Protein 4NKH (pdb70)

Organism: Salmonella typhimurium (strain 14028s / SGSC 2262) (NCBI:txid588858)

CATH classification: 3.80.10.10

Sequence (1416 aa):
EYDAVWSKWERDAPAGESPGRAAVVQEMRDCLNNGNPVLNVGASGLTTLPDRLPPHITTLVIPDNNLTSLPELPEGLRELEVSGNLQLTSLPSLPQGLQKLWAYNNWLASLPTLPPGLGDLAVSNNQLTSLPEMPPALRELRVSGNNLTSLPALPSGLQKLWAYNNRLTSLPEMSPGLQELDVSHNQLTRLPQSLTGLSSAARVYLDGNPLSVRTLQALRDIIGHSGIRIHFDMAGEYDAVWSKWERDAPAGESPGRAAVVQEMRDCLNNGNPVLNVGASGLTTLPDRLPPHITTLVIPDNNLTSLPELPEGLRELEVSGNLQLTSLPSLPQGLQKLWAYNNWLASLPTLPPGLGDLAVSNNQLTSLPEMPPALRELRVSGNNLTSLPALPSGLQKLWAYNNRLTSLPEMSPGLQELDVSHNQLTRLPQSLTGLSSAARVYLDGNPLSVRTLQALRDIIGHSGIRIHFDMAGPAEYDAVWSKWERDAPAGESPGRAAVVQEMRDCLNNGNPVLNVGASGLTTLPDRLPPHITTLVIPDNNLTSLPELPEGLRELEVSGNLQLTSLPSLPQGLQKLWAYNNWLASLPTLPPGLGDLAVSNNQLTSLPEMPPALRELRVSGNNLTSLPALPSGLQKLWAYNNRLTSLPEMSPGLQELDVSHNQLTRLPQSLTGLSSAARVYLDGNPLSVRTLQALRDIIGHSGIRIHFGAEYDAVWSKWERDAPAGESPGRAAVVQEMRDCLNNGNPVLNVGASGLTTLPDRLPPHITTLVIPDNNLTSLPELPEGLRELEVSGNLQLTSLPSLPQGLQKLWAYNNWLASLPTLPPGLGDLAVSNNQLTSLPEMPPALRELRVSGNNLTSLPALPSGLQKLWAYNNRLTSLPEMSPGLQELDVSHNQLTRLPQSLTGLSSAARVYLDGNPLSVRTLQALRDIIGHSGIRIHFDMGAEYDAVWSKWERDAPAGESPGRAAVVQEMRDCLNNGNPVLNVGASGLTTLPDRLPPHITTLVIPDNNLTSLPELPEGLRELEVSGNLQLTSLPSLPQGLQKLWAYNNWLASLPTLPPGLGDLAVSNNQLTSLPEMPPALRELRVSGNNLTSLPALPSGLQKLWAYNNRLTSLPEMSPGLQELDVSHNQLTRLPQSLTGLSSAARVYLDGNPLSVRTLQALRDIIGHSGIRIHFDMAGPEYDAVWSKWERDAPAGESPGRAAVVQEMRDCLNNGNPVLNVGASGLTTLPDRLPPHITTLVIPDNNLTSLPELPEGLRELEVSGNLQLTSLPSLPQGLQKLWAYNNWLASLPTLPPGLGDLAVSNNQLTSLPEMPPALRELRVSGNNLTSLPALPSGLQKLWAYNNRLTSLPEMSPGLQELDVSHNQLTRLPQSLTGLSSAARVYLDGNPLSVRTLQALRDIIGHSGIRIHFDMA

Foldseek 3Di:
DVCVQLVVVLVPDDPQCNVLSVVQVVQQVVCVVVVAQEGESDERQDAADGQDGRQRHQYYEAEAHAYLAHHDDRLRHAYYAAANHANHQEYDADHQNHAEYHQEHYAHQAYHDDHQRHAYEAYEQYAYQAYDADHQNYAYDHHANYAYAEYHADHLNHAEYHHAHYAHAAYHADRLNYAEEEHAAYAYAAHPPNVLSYALNHEYEHENYHYHPVRVVVVVVCCVPHVHHYDYDDDD/DVVVQLVVQLVPDDPQCNVLSVVQSVQQVVCVVPVAQEGESDERQDAADGQDGNQRHAEYEYEAHQYQEYHDDRQNHAEYAYANNANHAEYDADHQNHAYYHQDHYAHAAYHDDHQRHAYAANAQYAYAAYDDDHQRHAEYHHANYAYQEYDADHQRHAYYAHAHYAHQAYHADRQNHAEYHHAQYAYAAYDCSVLNHALNHAYEYHNYNHDPVRVVVVVCSCVPSVHHYDYDDDDD/DCLVVQLVVQLVPDDPQCNVLSVVQSVVQVVCVVPVEQDHESDARQDAADTQDGDQSHAEYAAPAHAYQAHHDDRQNHAEYAAENHANHAEYDADHQNHQYYHQDHYAHQAYHDDHLNHAYAANEQYEYAAYDADRQAHAEYHYANYAYQEHHDDHLNYAYDAHDHYAHADYDQDNLNYAEEEHAQYAYEAYDPNLLNHDLNHEAEYHNYPYDPVSVCVSCVSNDDGNHDHHD/DCVVVVQLVVLLVPDDPQLNVLSVVQSVQQVCCLVVVPQERESPQRQDAADTLDGRQSHAEYAYEQYAYQEYHDDRLNHQYYYDANHQNHQEYDDDHLNHAEYHQAHYAHAAYDADHLNHAYAAHAQYEYADYHDDRQNHAEHHHANYAYQEDDDDHLRHAEDHHDNYAHAAYDADNQNHAEEEHAQYAYAAYDPNVLNHDLNRAYEHERYNHHPVRVVVVVVSCVPSVRHYDYDD/DVVVCVQLVVVLVPDDPPQNVLSVVQVVQQVVCLVPVPQEGESDQRQDAADTQDGRQRHAEYAYEAHQYQEHHDDRLRHAEYAHANHANHAEYDADRQNYAYYHHEHYAHAAYDPDHLNHAYYAYAQYAYAAYDDDRQRHAEEHHANYAYQEYDDDHLNHAEYAHDHYAHQAYHQDNLNHAEEEHEAYAYQAYDPNVLRHALNHEYEYFRYNHHPVRVVVQVVSCVPRVNDYDDDVVHD/DQCVQLVVQQVVADPPLNVLSVQQSCCQVVCQPVVDQEHESPQSQGAADTQDGDQRHAYYAAEAHAYQAHHDDHQRHAEYAHANHQNHAEYDDDHQRHAYYHAENYAHAAYDDDHLNHAYDAHAQYAYAAYDDDRQNHAEEHHANYAYQEYHADHQRHAEYAHDHYAHQAYHQDNQNHAEEAHEQYAHQAYDPSLLSHDLRHAAHYHNYNHHPVRVVVVVVSCVVRVRHHDYDPD

Structure (mmCIF, N/CA/C/O backbone):
data_4NKH
#
_entry.id   4NKH
#
_cell.length_a   114.930
_cell.length_b   114.930
_cell.length_c   252.170
_cell.angle_alpha   90.00
_cell.angle_beta   90.00
_cell.angle_gamma   90.00
#
_symmetry.space_group_name_H-M   'P 42 21 2'
#
loop_
_atom_site.group_PDB
_atom_site.id
_atom_site.type_symbol
_atom_site.label_atom_id
_atom_site.label_alt_id
_atom_site.label_comp_id
_atom_site.label_asym_id
_atom_site.label_entity_id
_atom_site.label_seq_id
_atom_site.pdbx_PDB_ins_code
_atom_site.Cartn_x
_atom_site.Cartn_y
_atom_site.Cartn_z
_atom_site.occupancy
_atom_site.B_iso_or_equiv
_atom_site.auth_seq_id
_atom_site.auth_comp_id
_atom_site.auth_asym_id
_atom_site.auth_atom_id
_atom_site.pdbx_PDB_model_num
ATOM 1 N N . GLU A 1 3 ? 42.290 1.717 37.089 1.00 84.27 162 GLU A N 1
ATOM 2 C CA . GLU A 1 3 ? 43.201 2.875 37.312 1.00 83.73 162 GLU A CA 1
ATOM 3 C C . GLU A 1 3 ? 42.527 3.927 38.192 1.00 81.11 162 GLU A C 1
ATOM 4 O O . GLU A 1 3 ? 42.966 4.182 39.319 1.00 80.65 162 GLU A O 1
ATOM 6 N N . TYR A 1 4 ? 41.456 4.529 37.681 1.00 79.71 163 TYR A N 1
ATOM 7 C CA . TYR A 1 4 ? 40.719 5.523 38.454 1.00 77.49 163 TYR A CA 1
ATOM 8 C C . TYR A 1 4 ? 39.667 4.888 39.350 1.00 76.32 163 TYR A C 1
ATOM 9 O O . TYR A 1 4 ? 39.517 5.302 40.500 1.00 75.23 163 TYR A O 1
ATOM 18 N N . ASP A 1 5 ? 38.975 3.872 38.825 1.00 76.81 164 ASP A N 1
ATOM 19 C CA . ASP A 1 5 ? 37.929 3.138 39.554 1.00 76.13 164 ASP A CA 1
ATOM 20 C C . ASP A 1 5 ? 38.390 2.660 40.926 1.00 76.17 164 ASP A C 1
ATOM 21 O O . ASP A 1 5 ? 37.621 2.699 41.888 1.00 75.08 164 ASP A O 1
ATOM 26 N N . ALA A 1 6 ? 39.640 2.202 40.995 1.00 77.67 165 ALA A N 1
ATOM 27 C CA . ALA A 1 6 ? 40.218 1.631 42.211 1.00 78.45 165 ALA A CA 1
ATOM 28 C C . ALA A 1 6 ? 40.396 2.664 43.318 1.00 77.28 165 ALA A C 1
ATOM 29 O O . ALA A 1 6 ? 40.076 2.390 44.476 1.00 77.27 165 ALA A O 1
ATOM 31 N N . VAL A 1 7 ? 40.913 3.838 42.955 1.00 76.57 166 VAL A N 1
ATOM 32 C CA . VAL A 1 7 ? 41.126 4.923 43.909 1.00 75.83 166 VAL A CA 1
ATOM 33 C C . VAL A 1 7 ? 39.784 5.460 44.405 1.00 74.22 166 VAL A C 1
ATOM 34 O O . VAL A 1 7 ? 39.626 5.769 45.591 1.00 74.22 166 VAL A O 1
ATOM 38 N N . TRP A 1 8 ? 38.821 5.569 43.494 1.00 73.17 167 TRP A N 1
ATOM 39 C CA . TRP A 1 8 ? 37.515 6.127 43.834 1.00 71.82 167 TRP A CA 1
ATOM 40 C C . TRP A 1 8 ? 36.639 5.134 44.582 1.00 71.72 167 TRP A C 1
ATOM 41 O O . TRP A 1 8 ? 35.795 5.538 45.381 1.00 71.00 167 TRP A O 1
ATOM 52 N N . SER A 1 9 ? 36.833 3.846 44.306 1.00 72.81 168 SER A N 1
ATOM 53 C CA . SER A 1 9 ? 36.136 2.778 45.022 1.00 73.37 168 SER A CA 1
ATOM 54 C C . SER A 1 9 ? 36.562 2.755 46.484 1.00 74.27 168 SER A C 1
ATOM 55 O O . SER A 1 9 ? 35.717 2.689 47.389 1.00 74.17 168 SER A O 1
ATOM 58 N N . LYS A 1 10 ? 37.874 2.821 46.718 1.00 75.46 169 LYS A N 1
ATOM 59 C CA . LYS A 1 10 ? 38.384 2.800 48.082 1.00 76.55 169 LYS A CA 1
ATOM 60 C C . LYS A 1 10 ? 37.914 4.033 48.844 1.00 75.68 169 LYS A C 1
ATOM 61 O O . LYS A 1 10 ? 37.621 3.943 50.030 1.00 76.46 169 LYS A O 1
ATOM 67 N N . TRP A 1 11 ? 37.798 5.163 48.145 1.00 74.53 170 TRP A N 1
ATOM 68 C CA . TRP A 1 11 ? 37.296 6.411 48.734 1.00 73.96 170 TRP A CA 1
ATOM 69 C C . TRP A 1 11 ? 35.827 6.288 49.131 1.00 73.18 170 TRP A C 1
ATOM 70 O O . TRP A 1 11 ? 35.419 6.784 50.181 1.00 73.74 170 TRP A O 1
ATOM 81 N N . GLU A 1 12 ? 35.041 5.623 48.292 1.00 72.24 171 GLU A N 1
ATOM 82 C CA . GLU A 1 12 ? 33.610 5.506 48.520 1.00 71.61 171 GLU A CA 1
ATOM 83 C C . GLU A 1 12 ? 33.327 4.483 49.616 1.00 72.48 171 GLU A C 1
ATOM 84 O O . GLU A 1 12 ? 32.420 4.662 50.425 1.00 72.65 171 GLU A O 1
ATOM 90 N N . ARG A 1 13 ? 34.123 3.422 49.652 1.00 73.37 172 ARG A N 1
ATOM 91 C CA . ARG A 1 13 ? 33.964 2.376 50.657 1.00 74.74 172 ARG A CA 1
ATOM 92 C C . ARG A 1 13 ? 34.418 2.809 52.054 1.00 76.21 172 ARG A C 1
ATOM 93 O O . ARG A 1 13 ? 33.843 2.388 53.048 1.00 77.26 172 ARG A O 1
ATOM 101 N N . ASP A 1 14 ? 35.434 3.664 52.125 1.00 76.57 173 ASP A N 1
ATOM 102 C CA . ASP A 1 14 ? 35.941 4.155 53.413 1.00 78.43 173 ASP A CA 1
ATOM 103 C C . ASP A 1 14 ? 35.072 5.255 54.019 1.00 78.34 173 ASP A C 1
ATOM 104 O O . ASP A 1 14 ? 35.421 5.841 55.049 1.00 79.79 173 ASP A O 1
ATOM 109 N N . ALA A 1 15 ? 33.936 5.521 53.379 1.00 76.83 174 ALA A N 1
ATOM 110 C CA . ALA A 1 15 ? 33.036 6.580 53.811 1.00 76.84 174 ALA A CA 1
ATOM 111 C C . ALA A 1 15 ? 32.330 6.198 55.098 1.00 78.49 174 ALA A C 1
ATOM 112 O O . ALA A 1 15 ? 31.822 5.077 55.218 1.00 78.67 174 ALA A O 1
ATOM 114 N N . PRO A 1 16 ? 32.312 7.119 56.078 1.00 80.08 175 PRO A N 1
ATOM 115 C CA . PRO A 1 16 ? 31.382 6.944 57.187 1.00 81.70 175 PRO A CA 1
ATOM 116 C C . PRO A 1 16 ? 29.954 7.105 56.671 1.00 80.31 175 PRO A C 1
ATOM 117 O O . PRO A 1 16 ? 29.735 7.812 55.678 1.00 78.75 175 PRO A O 1
ATOM 121 N N . ALA A 1 17 ? 28.998 6.444 57.319 1.00 81.04 176 ALA A N 1
ATOM 122 C CA . ALA A 1 17 ? 27.586 6.725 57.087 1.00 80.20 176 ALA A CA 1
ATOM 123 C C . ALA A 1 17 ? 27.355 8.231 57.204 1.00 80.92 176 ALA A C 1
ATOM 124 O O . ALA A 1 17 ? 27.960 8.906 58.053 1.00 83.15 176 ALA A O 1
ATOM 126 N N . GLY A 1 18 ? 26.496 8.763 56.343 1.00 79.33 177 GLY A N 1
ATOM 127 C CA . GLY A 1 18 ? 26.301 10.211 56.265 1.00 79.77 177 GLY A CA 1
ATOM 128 C C . GLY A 1 18 ? 27.026 10.782 55.065 1.00 77.96 177 GLY A C 1
ATOM 129 O O . GLY A 1 18 ? 26.508 11.663 54.376 1.00 77.43 177 GLY A O 1
ATOM 130 N N . GLU A 1 19 ? 28.227 10.267 54.812 1.00 77.25 178 GLU A N 1
ATOM 131 C CA . GLU A 1 19 ? 29.018 10.679 53.655 1.00 75.92 178 GLU A CA 1
ATOM 132 C C . GLU A 1 19 ? 28.778 9.810 52.416 1.00 73.71 178 GLU A C 1
ATOM 133 O O . GLU A 1 19 ? 29.308 10.092 51.340 1.00 72.87 178 GLU A O 1
ATOM 139 N N . SER A 1 20 ? 27.979 8.760 52.558 1.00 73.22 179 SER A N 1
ATOM 140 C CA . SER A 1 20 ? 27.729 7.853 51.437 1.00 71.63 179 SER A CA 1
ATOM 141 C C . SER A 1 20 ? 27.072 8.524 50.227 1.00 70.46 179 SER A C 1
ATOM 142 O O . SER A 1 20 ? 27.547 8.328 49.107 1.00 69.65 179 SER A O 1
ATOM 145 N N . PRO A 1 21 ? 25.990 9.313 50.437 1.00 70.79 180 PRO A N 1
ATOM 146 C CA . PRO A 1 21 ? 25.397 9.993 49.284 1.00 69.98 180 PRO A CA 1
ATOM 147 C C . PRO A 1 21 ? 26.341 11.041 48.688 1.00 70.25 180 PRO A C 1
ATOM 148 O O . PRO A 1 21 ? 26.463 11.133 47.464 1.00 69.60 180 PRO A O 1
ATOM 152 N N . GLY A 1 22 ? 27.000 11.813 49.553 1.00 71.54 181 GLY A N 1
ATOM 153 C CA . GLY A 1 22 ? 27.930 12.857 49.130 1.00 71.94 181 GLY A CA 1
ATOM 154 C C . GLY A 1 22 ? 29.067 12.334 48.273 1.00 70.89 181 GLY A C 1
ATOM 155 O O . GLY A 1 22 ? 29.348 12.881 47.204 1.00 70.66 181 GLY A O 1
ATOM 156 N N . ARG A 1 23 ? 29.715 11.263 48.728 1.00 70.46 182 ARG A N 1
ATOM 157 C CA . ARG A 1 23 ? 30.841 10.691 47.993 1.00 69.58 182 ARG A CA 1
ATOM 158 C C . ARG A 1 23 ? 30.395 10.030 46.699 1.00 68.31 182 ARG A C 1
ATOM 159 O O . ARG A 1 23 ? 31.147 9.998 45.731 1.00 68.03 182 ARG A O 1
ATOM 167 N N . ALA A 1 24 ? 29.168 9.519 46.683 1.00 67.85 183 ALA A N 1
ATOM 168 C CA . ALA A 1 24 ? 28.599 8.922 45.481 1.00 67.01 183 ALA A CA 1
ATOM 169 C C . ALA A 1 24 ? 28.371 9.990 44.421 1.00 66.97 183 ALA A C 1
ATOM 170 O O . ALA A 1 24 ? 28.747 9.817 43.261 1.00 66.69 183 ALA A O 1
ATOM 172 N N . ALA A 1 25 ? 27.770 11.101 44.840 1.00 67.63 184 ALA A N 1
ATOM 173 C CA . ALA A 1 25 ? 27.499 12.224 43.952 1.00 68.07 184 ALA A CA 1
ATOM 174 C C . ALA A 1 25 ? 28.777 12.757 43.306 1.00 68.42 184 ALA A C 1
ATOM 175 O O . ALA A 1 25 ? 28.770 13.112 42.127 1.00 68.55 184 ALA A O 1
ATOM 177 N N . VAL A 1 26 ? 29.868 12.782 44.072 1.00 68.73 185 VAL A N 1
ATOM 178 C CA . VAL A 1 26 ? 31.167 13.235 43.565 1.00 69.35 185 VAL A CA 1
ATOM 179 C C . VAL A 1 26 ? 31.770 12.257 42.546 1.00 68.83 185 VAL A C 1
ATOM 180 O O . VAL A 1 26 ? 32.244 12.681 41.492 1.00 69.30 185 VAL A O 1
ATOM 184 N N . VAL A 1 27 ? 31.745 10.961 42.855 1.00 68.27 186 VAL A N 1
ATOM 185 C CA . VAL A 1 27 ? 32.259 9.936 41.938 1.00 68.18 186 VAL A CA 1
ATOM 186 C C . VAL A 1 27 ? 31.486 9.969 40.615 1.00 68.21 186 VAL A C 1
ATOM 187 O O . VAL A 1 27 ? 32.075 9.898 39.531 1.00 68.83 186 VAL A O 1
ATOM 191 N N . GLN A 1 28 ? 30.168 10.092 40.716 1.00 67.82 187 GLN A N 1
ATOM 192 C CA . GLN A 1 28 ? 29.315 10.237 39.549 1.00 68.24 187 GLN A CA 1
ATOM 193 C C . GLN A 1 28 ? 29.733 11.455 38.724 1.00 69.37 187 GLN A C 1
ATOM 194 O O . GLN A 1 28 ? 29.805 11.389 37.494 1.00 70.12 187 GLN A O 1
ATOM 200 N N . GLU A 1 29 ? 30.019 12.560 39.410 1.00 69.77 188 GLU A N 1
ATOM 201 C CA . GLU A 1 29 ? 30.457 13.779 38.748 1.00 71.05 188 GLU A CA 1
ATOM 202 C C . GLU A 1 29 ? 31.808 13.599 38.061 1.00 71.48 188 GLU A C 1
ATOM 203 O O . GLU A 1 29 ? 32.005 14.082 36.951 1.00 72.63 188 GLU A O 1
ATOM 209 N N . MET A 1 30 ? 32.725 12.890 38.708 1.00 70.89 189 MET A N 1
ATOM 210 C CA . MET A 1 30 ? 34.057 12.678 38.143 1.00 71.59 189 MET A CA 1
ATOM 211 C C . MET A 1 30 ? 34.053 11.774 36.912 1.00 72.20 189 MET A C 1
ATOM 212 O O . MET A 1 30 ? 34.814 12.012 35.969 1.00 73.47 189 MET A O 1
ATOM 217 N N . ARG A 1 31 ? 33.201 10.749 36.930 1.00 71.65 190 ARG A N 1
ATOM 218 C CA . ARG A 1 31 ? 33.004 9.870 35.783 1.00 72.50 190 ARG A CA 1
ATOM 219 C C . ARG A 1 31 ? 32.398 10.643 34.618 1.00 73.48 190 ARG A C 1
ATOM 220 O O . ARG A 1 31 ? 32.822 10.482 33.471 1.00 74.94 190 ARG A O 1
ATOM 228 N N . ASP A 1 32 ? 31.395 11.466 34.921 1.00 73.05 191 ASP A N 1
ATOM 229 C CA . ASP A 1 32 ? 30.809 12.378 33.936 1.00 74.51 191 ASP A CA 1
ATOM 230 C C . ASP A 1 32 ? 31.872 13.256 33.289 1.00 75.87 191 ASP A C 1
ATOM 231 O O . ASP A 1 32 ? 31.836 13.482 32.078 1.00 77.60 191 ASP A O 1
ATOM 236 N N . CYS A 1 33 ? 32.808 13.747 34.102 1.00 75.28 192 CYS A N 1
ATOM 237 C CA . CYS A 1 33 ? 33.899 14.586 33.613 1.00 76.73 192 CYS A CA 1
ATOM 238 C C . CYS A 1 33 ? 34.772 13.883 32.587 1.00 77.90 192 CYS A C 1
ATOM 239 O O . CYS A 1 33 ? 35.144 14.488 31.589 1.00 79.81 192 CYS A O 1
ATOM 242 N N . LEU A 1 34 ? 35.094 12.617 32.841 1.00 77.23 193 LEU A N 1
ATOM 243 C CA . LEU A 1 34 ? 35.871 11.805 31.902 1.00 78.95 193 LEU A CA 1
ATOM 244 C C . LEU A 1 34 ? 35.101 11.490 30.621 1.00 80.96 193 LEU A C 1
ATOM 245 O O . LEU A 1 34 ? 35.663 11.544 29.525 1.00 82.98 193 LEU A O 1
ATOM 250 N N . ASN A 1 35 ? 33.820 11.157 30.766 1.00 80.86 194 ASN A N 1
ATOM 251 C CA . ASN A 1 35 ? 33.000 10.737 29.633 1.00 83.38 194 ASN A CA 1
ATOM 252 C C . ASN A 1 35 ? 32.612 11.863 28.674 1.00 86.16 194 ASN A C 1
ATOM 253 O O . ASN A 1 35 ? 32.551 11.647 27.465 1.00 88.46 194 ASN A O 1
ATOM 258 N N . ASN A 1 36 ? 32.353 13.056 29.205 1.00 87.19 195 ASN A N 1
ATOM 259 C CA . ASN A 1 36 ? 31.911 14.174 28.368 1.00 91.45 195 ASN A CA 1
ATOM 260 C C . ASN A 1 36 ? 32.964 15.277 28.204 1.00 95.57 195 ASN A C 1
ATOM 261 O O . ASN A 1 36 ? 32.856 16.128 27.318 1.00 97.69 195 ASN A O 1
ATOM 266 N N . GLY A 1 37 ? 33.976 15.256 29.064 1.00 50.08 196 GLY A N 1
ATOM 267 C CA . GLY A 1 37 ? 35.088 16.202 28.980 1.00 54.77 196 GLY A CA 1
ATOM 268 C C . GLY A 1 37 ? 34.937 17.483 29.790 1.00 58.51 196 GLY A C 1
ATOM 269 O O . GLY A 1 37 ? 35.695 18.430 29.585 1.00 62.95 196 GLY A O 1
ATOM 270 N N . ASN A 1 38 ? 33.969 17.517 30.706 1.00 59.38 197 ASN A N 1
ATOM 271 C CA . ASN A 1 38 ? 33.710 18.705 31.523 1.00 57.24 197 ASN A CA 1
ATOM 272 C C . ASN A 1 38 ? 34.962 19.114 32.301 1.00 52.05 197 ASN A C 1
ATOM 273 O O . ASN A 1 38 ? 35.490 18.329 33.090 1.00 56.58 197 ASN A O 1
ATOM 278 N N . PRO A 1 39 ? 35.450 20.348 32.077 1.00 75.06 198 PRO A N 1
ATOM 279 C CA . PRO A 1 39 ? 36.687 20.728 32.741 1.00 70.42 198 PRO A CA 1
ATOM 280 C C . PRO A 1 39 ? 36.482 21.221 34.171 1.00 66.82 198 PRO A C 1
ATOM 281 O O . PRO A 1 39 ? 37.460 21.499 34.857 1.00 65.68 198 PRO A O 1
ATOM 285 N N . VAL A 1 40 ? 35.230 21.298 34.619 1.00 64.72 199 VAL A N 1
ATOM 286 C CA . VAL A 1 40 ? 34.904 21.837 35.937 1.00 62.68 199 VAL A CA 1
ATOM 287 C C . VAL A 1 40 ? 34.429 20.757 36.901 1.00 61.17 199 VAL A C 1
ATOM 288 O O . VAL A 1 40 ? 33.487 20.026 36.595 1.00 61.63 199 VAL A O 1
ATOM 292 N N . LEU A 1 41 ? 35.067 20.664 38.067 1.00 59.64 200 LEU A N 1
ATOM 293 C CA . LEU A 1 41 ? 34.605 19.736 39.107 1.00 58.61 200 LEU A CA 1
ATOM 294 C C . LEU A 1 41 ? 34.244 20.439 40.412 1.00 58.61 200 LEU A C 1
ATOM 295 O O . LEU A 1 41 ? 35.090 21.071 41.047 1.00 58.93 200 LEU A O 1
ATOM 300 N N . ASN A 1 42 ? 32.976 20.320 40.797 1.00 58.90 201 ASN A N 1
ATOM 301 C CA . ASN A 1 42 ? 32.446 20.935 42.014 1.00 59.17 201 ASN A CA 1
ATOM 302 C C . ASN A 1 42 ? 31.921 19.836 42.934 1.00 58.72 201 ASN A C 1
ATOM 303 O O . ASN A 1 42 ? 30.928 19.175 42.620 1.00 59.11 201 ASN A O 1
ATOM 308 N N . VAL A 1 43 ? 32.592 19.642 44.063 1.00 58.33 202 VAL A N 1
ATOM 309 C CA . VAL A 1 43 ? 32.273 18.516 44.948 1.00 58.55 202 VAL A CA 1
ATOM 310 C C . VAL A 1 43 ? 31.059 18.761 45.856 1.00 59.58 202 VAL A C 1
ATOM 311 O O . VAL A 1 43 ? 30.519 17.822 46.452 1.00 60.05 202 VAL A O 1
ATOM 315 N N . GLY A 1 44 ? 30.638 20.019 45.964 1.00 60.32 203 GLY A N 1
ATOM 316 C CA . GLY A 1 44 ? 29.456 20.368 46.753 1.00 61.65 203 GLY A CA 1
ATOM 317 C C . GLY A 1 44 ? 29.712 20.331 48.249 1.00 61.97 203 GLY A C 1
ATOM 318 O O . GLY A 1 44 ? 30.804 19.947 48.696 1.00 61.29 203 GLY A O 1
ATOM 319 N N . ALA A 1 45 ? 28.700 20.727 49.021 1.00 63.36 204 ALA A N 1
ATOM 320 C CA . ALA A 1 45 ? 28.784 20.710 50.481 1.00 64.06 204 ALA A CA 1
ATOM 321 C C . ALA A 1 45 ? 28.048 19.502 51.067 1.00 64.06 204 ALA A C 1
ATOM 322 O O . ALA A 1 45 ? 26.824 19.390 50.943 1.00 65.13 204 ALA A O 1
ATOM 324 N N . SER A 1 46 ? 28.801 18.599 51.693 1.00 63.37 205 SER A N 1
ATOM 325 C CA . SER A 1 46 ? 28.219 17.411 52.322 1.00 63.98 205 SER A CA 1
ATOM 326 C C . SER A 1 46 ? 29.138 16.766 53.366 1.00 64.35 205 SER A C 1
ATOM 327 O O . SER A 1 46 ? 29.364 15.557 53.341 1.00 64.43 205 SER A O 1
ATOM 330 N N . GLY A 1 47 ? 29.657 17.583 54.279 1.00 65.35 206 GLY A N 1
ATOM 331 C CA . GLY A 1 47 ? 30.472 17.111 55.402 1.00 66.64 206 GLY A CA 1
ATOM 332 C C . GLY A 1 47 ? 31.608 16.170 55.041 1.00 66.34 206 GLY A C 1
ATOM 333 O O . GLY A 1 47 ? 31.960 15.288 55.829 1.00 67.71 206 GLY A O 1
ATOM 334 N N . LEU A 1 48 ? 32.184 16.364 53.853 1.00 64.87 207 LEU A N 1
ATOM 335 C CA . LEU A 1 48 ? 33.253 15.503 53.342 1.00 64.78 207 LEU A CA 1
ATOM 336 C C . LEU A 1 48 ? 34.497 15.574 54.225 1.00 66.90 207 LEU A C 1
ATOM 337 O O . LEU A 1 48 ? 35.050 16.653 54.451 1.00 67.68 207 LEU A O 1
ATOM 342 N N . THR A 1 49 ? 34.929 14.429 54.739 1.00 68.65 208 THR A N 1
ATOM 343 C CA . THR A 1 49 ? 36.104 14.414 55.611 1.00 71.60 208 THR A CA 1
ATOM 344 C C . THR A 1 49 ? 37.399 14.217 54.827 1.00 72.15 208 THR A C 1
ATOM 345 O O . THR A 1 49 ? 38.458 14.706 55.242 1.00 74.47 208 THR A O 1
ATOM 349 N N . THR A 1 50 ? 37.314 13.529 53.690 1.00 70.34 209 THR A N 1
ATOM 350 C CA . THR A 1 50 ? 38.469 13.415 52.800 1.00 70.69 209 THR A CA 1
ATOM 351 C C . THR A 1 50 ? 38.081 13.470 51.314 1.00 67.76 209 THR A C 1
ATOM 352 O O . THR A 1 50 ? 36.899 13.464 50.978 1.00 65.79 209 THR A O 1
ATOM 356 N N . LEU A 1 51 ? 39.080 13.550 50.437 1.00 68.00 210 LEU A N 1
ATOM 357 C CA . LEU A 1 51 ? 38.863 13.496 48.988 1.00 65.95 210 LEU A CA 1
ATOM 358 C C . LEU A 1 51 ? 39.594 12.291 48.353 1.00 67.68 210 LEU A C 1
ATOM 359 O O . LEU A 1 51 ? 40.410 11.650 49.014 1.00 70.82 210 LEU A O 1
ATOM 364 N N . PRO A 1 52 ? 39.290 11.958 47.081 1.00 66.29 211 PRO A N 1
ATOM 365 C CA . PRO A 1 52 ? 40.053 10.896 46.414 1.00 68.35 211 PRO A CA 1
ATOM 366 C C . PRO A 1 52 ? 41.536 11.255 46.281 1.00 70.38 211 PRO A C 1
ATOM 367 O O . PRO A 1 52 ? 41.885 12.438 46.334 1.00 69.36 211 PRO A O 1
ATOM 371 N N . ASP A 1 53 ? 42.392 10.245 46.116 1.00 73.62 212 ASP A N 1
ATOM 372 C CA . ASP A 1 53 ? 43.822 10.470 45.884 1.00 76.24 212 ASP A CA 1
ATOM 373 C C . ASP A 1 53 ? 44.082 11.065 44.504 1.00 74.66 212 ASP A C 1
ATOM 374 O O . ASP A 1 53 ? 44.881 11.999 44.367 1.00 75.36 212 ASP A O 1
ATOM 379 N N . ARG A 1 54 ? 43.410 10.535 43.486 1.00 73.23 213 ARG A N 1
ATOM 380 C CA . ARG A 1 54 ? 43.488 11.126 42.154 1.00 71.63 213 ARG A CA 1
ATOM 381 C C . ARG A 1 54 ? 42.168 11.726 41.663 1.00 68.04 213 ARG A C 1
ATOM 382 O O . ARG A 1 54 ? 41.096 11.149 41.861 1.00 67.44 213 ARG A O 1
ATOM 390 N N . LEU A 1 5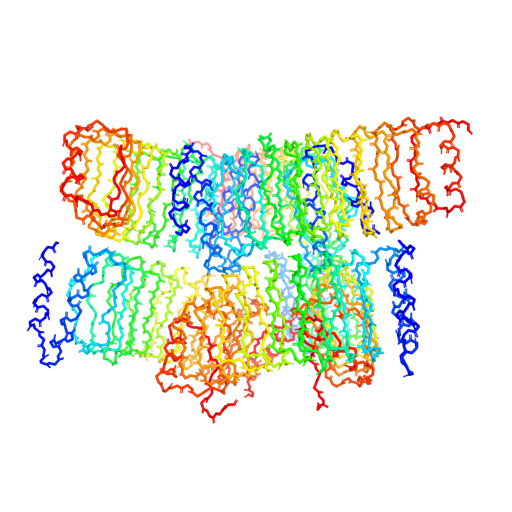5 ? 42.268 12.898 41.039 1.00 66.33 214 LEU A N 1
ATOM 391 C CA . LEU A 1 55 ? 41.129 13.589 40.432 1.00 63.61 214 LEU A CA 1
ATOM 392 C C . LEU A 1 55 ? 41.274 13.547 38.905 1.00 63.72 214 LEU A C 1
ATOM 393 O O . LEU A 1 55 ? 42.392 13.384 38.407 1.00 65.39 214 LEU A O 1
ATOM 398 N N . PRO A 1 56 ? 40.158 13.705 38.153 1.00 62.43 215 PRO A N 1
ATOM 399 C CA . PRO A 1 56 ? 40.251 13.588 36.688 1.00 63.03 215 PRO A CA 1
ATOM 400 C C . PRO A 1 56 ? 41.336 14.512 36.138 1.00 63.21 215 PRO A C 1
ATOM 401 O O . PRO A 1 56 ? 41.427 15.680 36.562 1.00 62.22 215 PRO A O 1
ATOM 405 N N . PRO A 1 57 ? 42.152 14.007 35.196 1.00 64.85 216 PRO A N 1
ATOM 406 C CA . PRO A 1 57 ? 43.416 14.659 34.839 1.00 65.78 216 PRO A CA 1
ATOM 407 C C . PRO A 1 57 ? 43.285 15.974 34.060 1.00 64.56 216 PRO A C 1
ATOM 408 O O . PRO A 1 57 ? 44.239 16.742 34.007 1.00 65.36 216 PRO A O 1
ATOM 412 N N . HIS A 1 58 ? 42.117 16.215 33.470 1.00 63.51 217 HIS A N 1
ATOM 413 C CA . HIS A 1 58 ? 41.931 17.261 32.467 1.00 63.41 217 HIS A CA 1
ATOM 414 C C . HIS A 1 58 ? 41.177 18.467 33.000 1.00 62.09 217 HIS A C 1
ATOM 415 O O . HIS A 1 58 ? 40.953 19.436 32.261 1.00 62.46 217 HIS A O 1
ATOM 422 N N . ILE A 1 59 ? 40.741 18.397 34.255 1.00 61.02 218 ILE A N 1
ATOM 423 C CA . ILE A 1 59 ? 39.978 19.497 34.830 1.00 60.12 218 ILE A CA 1
ATOM 424 C C . ILE A 1 59 ? 40.855 20.736 34.965 1.00 60.81 218 ILE A C 1
ATOM 425 O O . ILE A 1 59 ? 42.076 20.633 35.140 1.00 61.79 218 ILE A O 1
ATOM 430 N N . THR A 1 60 ? 40.216 21.898 34.862 1.00 60.95 219 THR A N 1
ATOM 431 C CA . THR A 1 60 ? 40.893 23.180 34.932 1.00 61.89 219 THR A CA 1
ATOM 432 C C . THR A 1 60 ? 40.343 24.002 36.093 1.00 62.03 219 THR A C 1
ATOM 433 O O . THR A 1 60 ? 40.990 24.952 36.558 1.00 63.40 219 THR A O 1
ATOM 437 N N . THR A 1 61 ? 39.138 23.645 36.544 1.00 60.87 220 THR A N 1
ATOM 438 C CA . THR A 1 61 ? 38.510 24.300 37.694 1.00 61.20 220 THR A CA 1
ATOM 439 C C . THR A 1 61 ? 38.103 23.273 38.741 1.00 59.89 220 THR A C 1
ATOM 440 O O . THR A 1 61 ? 37.434 22.281 38.433 1.00 59.45 220 THR A O 1
ATOM 444 N N . LEU A 1 62 ? 38.511 23.505 39.980 1.00 60.04 221 LEU A N 1
ATOM 445 C CA . LEU A 1 62 ? 38.065 22.659 41.071 1.00 59.09 221 LEU A CA 1
ATOM 446 C C . LEU A 1 62 ? 37.449 23.500 42.174 1.00 59.88 221 LEU A C 1
ATOM 447 O O . LEU A 1 62 ? 38.078 24.428 42.682 1.00 61.26 221 LEU A O 1
ATOM 452 N N . VAL A 1 63 ? 36.214 23.163 42.533 1.00 59.31 222 VAL A N 1
ATOM 453 C CA . VAL A 1 63 ? 35.474 23.907 43.546 1.00 60.48 222 VAL A CA 1
ATOM 454 C C . VAL A 1 63 ? 35.208 23.009 44.750 1.00 59.90 222 VAL A C 1
ATOM 455 O O . VAL A 1 63 ? 34.603 21.954 44.617 1.00 58.91 222 VAL A O 1
ATOM 459 N N . ILE A 1 64 ? 35.688 23.430 45.917 1.00 61.22 223 ILE A N 1
ATOM 460 C CA . ILE A 1 64 ? 35.460 22.711 47.167 1.00 61.25 223 ILE A CA 1
ATOM 461 C C . ILE A 1 64 ? 34.713 23.615 48.153 1.00 63.10 223 ILE A C 1
ATOM 462 O O . ILE A 1 64 ? 35.327 24.469 48.808 1.00 65.33 223 ILE A O 1
ATOM 467 N N . PRO A 1 65 ? 33.379 23.450 48.243 1.00 62.79 224 PRO A N 1
ATOM 468 C CA . PRO A 1 65 ? 32.568 24.218 49.194 1.00 64.85 224 PRO A CA 1
ATOM 469 C C . PRO A 1 65 ? 32.781 23.744 50.635 1.00 65.75 224 PRO A C 1
ATOM 470 O O . PRO A 1 65 ? 33.689 22.949 50.887 1.00 65.07 224 PRO A O 1
ATOM 474 N N . ASP A 1 66 ? 31.962 24.234 51.566 1.00 67.78 225 ASP A N 1
ATOM 475 C CA . ASP A 1 66 ? 32.072 23.870 52.983 1.00 69.26 225 ASP A CA 1
ATOM 476 C C . ASP A 1 66 ? 32.090 22.356 53.199 1.00 67.58 225 ASP A C 1
ATOM 477 O O . ASP A 1 66 ? 31.140 21.652 52.843 1.00 66.31 225 ASP A O 1
ATOM 482 N N . ASN A 1 67 ? 33.187 21.867 53.769 1.00 68.02 226 ASN A N 1
ATOM 483 C CA . ASN A 1 67 ? 33.323 20.466 54.152 1.00 67.45 226 ASN A CA 1
ATOM 484 C C . ASN A 1 67 ? 34.244 20.362 55.368 1.00 69.91 226 ASN A C 1
ATOM 485 O O . ASN A 1 67 ? 34.609 21.376 55.936 1.00 72.33 226 ASN A O 1
ATOM 490 N N . ASN A 1 68 ? 34.604 19.156 55.788 1.00 70.14 227 ASN A N 1
ATOM 491 C CA . ASN A 1 68 ? 35.481 19.008 56.946 1.00 73.31 227 ASN A CA 1
ATOM 492 C C . ASN A 1 68 ? 36.811 18.354 56.580 1.00 74.17 227 ASN A C 1
ATOM 493 O O . ASN A 1 68 ? 37.171 17.306 57.119 1.00 75.90 227 ASN A O 1
ATOM 498 N N . LEU A 1 69 ? 37.536 18.974 55.656 1.00 73.49 228 LEU A N 1
ATOM 499 C CA . LEU A 1 69 ? 38.814 18.437 55.207 1.00 74.28 228 LEU A CA 1
ATOM 500 C C . LEU A 1 69 ? 39.945 18.953 56.077 1.00 78.42 228 LEU A C 1
ATOM 501 O O . LEU A 1 69 ? 39.845 20.037 56.658 1.00 80.20 228 LEU A O 1
ATOM 506 N N . THR A 1 70 ? 41.011 18.163 56.169 1.00 80.64 229 THR A N 1
ATOM 507 C CA . THR A 1 70 ? 42.217 18.537 56.911 1.00 85.37 229 THR A CA 1
ATOM 508 C C . THR A 1 70 ? 43.416 18.601 55.963 1.00 86.16 229 THR A C 1
ATOM 509 O O . THR A 1 70 ? 44.545 18.884 56.375 1.00 90.54 229 THR A O 1
ATOM 513 N N . SER A 1 71 ? 43.147 18.329 54.688 1.00 82.35 230 SER A N 1
ATOM 514 C CA . SER A 1 71 ? 44.168 18.217 53.653 1.00 82.81 230 SER A CA 1
ATOM 515 C C . SER A 1 71 ? 43.511 18.058 52.285 1.00 78.14 230 SER A C 1
ATOM 516 O O . SER A 1 71 ? 42.375 17.597 52.181 1.00 75.06 230 SER A O 1
ATOM 519 N N . LEU A 1 72 ? 44.241 18.442 51.242 1.00 78.05 231 LEU A N 1
ATOM 520 C CA . LEU A 1 72 ? 43.790 18.251 49.870 1.00 74.42 231 LEU A CA 1
ATOM 521 C C . LEU A 1 72 ? 44.756 17.344 49.112 1.00 75.84 231 LEU A C 1
ATOM 522 O O . LEU A 1 72 ? 45.969 17.405 49.338 1.00 79.47 231 LEU A O 1
ATOM 527 N N . PRO A 1 73 ? 44.219 16.498 48.209 1.00 73.46 232 PRO A N 1
ATOM 528 C CA . PRO A 1 73 ? 45.014 15.575 47.397 1.00 74.95 232 PRO A CA 1
ATOM 529 C C . PRO A 1 73 ? 45.848 16.284 46.329 1.00 75.47 232 PRO A C 1
ATOM 530 O O . PRO A 1 73 ? 45.720 17.501 46.144 1.00 74.35 232 PRO A O 1
ATOM 534 N N . GLU A 1 74 ? 46.686 15.516 45.632 1.00 77.68 233 GLU A N 1
ATOM 535 C CA . GLU A 1 74 ? 47.466 16.036 44.513 1.00 78.50 233 GLU A CA 1
ATOM 536 C C . GLU A 1 74 ? 46.523 16.680 43.507 1.00 74.76 233 GLU A C 1
ATOM 537 O O . GLU A 1 74 ? 45.532 16.076 43.083 1.00 72.44 233 GLU A O 1
ATOM 539 N N . LEU A 1 75 ? 46.829 17.921 43.154 1.00 75.22 234 LEU A N 1
ATOM 540 C CA . LEU A 1 75 ? 45.974 18.700 42.273 1.00 72.82 234 LEU A CA 1
ATOM 541 C C . LEU A 1 75 ? 46.260 18.408 40.801 1.00 73.58 234 LEU A C 1
ATOM 542 O O . LEU A 1 75 ? 47.413 18.176 40.424 1.00 76.04 234 LEU A O 1
ATOM 547 N N . PRO A 1 76 ? 45.202 18.396 39.971 1.00 72.40 235 PRO A N 1
ATOM 548 C CA . PRO A 1 76 ? 45.313 18.221 38.530 1.00 74.40 235 PRO A CA 1
ATOM 549 C C . PRO A 1 76 ? 46.426 19.057 37.906 1.00 79.73 235 PRO A C 1
ATOM 550 O O . PRO A 1 76 ? 46.431 20.288 38.014 1.00 80.03 235 PRO A O 1
ATOM 554 N N . GLU A 1 77 ? 47.362 18.367 37.261 1.00 52.04 236 GLU A N 1
ATOM 555 C CA . GLU A 1 77 ? 48.543 18.975 36.653 1.00 57.84 236 GLU A CA 1
ATOM 556 C C . GLU A 1 77 ? 48.262 20.221 35.794 1.00 58.27 236 GLU A C 1
ATOM 557 O O . GLU A 1 77 ? 49.151 21.040 35.596 1.00 66.37 236 GLU A O 1
ATOM 563 N N . GLY A 1 78 ? 47.035 20.368 35.302 1.00 57.03 237 GLY A N 1
ATOM 564 C CA . GLY A 1 78 ? 46.665 21.520 34.470 1.00 53.49 237 GLY A CA 1
ATOM 565 C C . GLY A 1 78 ? 45.561 22.409 35.032 1.00 50.08 237 GLY A C 1
ATOM 566 O O . GLY A 1 78 ? 44.867 23.102 34.282 1.00 51.41 237 GLY A O 1
ATOM 567 N N . LEU A 1 79 ? 45.400 22.397 36.352 1.00 90.20 238 LEU A N 1
ATOM 568 C CA . LEU A 1 79 ? 44.402 23.228 37.016 1.00 84.23 238 LEU A CA 1
ATOM 569 C C . LEU A 1 79 ? 44.689 24.718 36.801 1.00 80.95 238 LEU A C 1
ATOM 570 O O . LEU A 1 79 ? 45.850 25.136 36.774 1.00 80.11 238 LEU A O 1
ATOM 575 N N . ARG A 1 80 ? 43.627 25.502 36.629 1.00 79.31 239 ARG A N 1
ATOM 576 C CA . ARG A 1 80 ? 43.741 26.948 36.450 1.00 77.66 239 ARG A CA 1
ATOM 577 C C . ARG A 1 80 ? 42.936 27.748 37.472 1.00 75.22 239 ARG A C 1
ATOM 578 O O . ARG A 1 80 ? 43.249 28.905 37.737 1.00 74.73 239 ARG A O 1
ATOM 586 N N . GLU A 1 81 ? 41.913 27.129 38.053 1.00 74.39 240 GLU A N 1
ATOM 587 C CA . GLU A 1 81 ? 41.126 27.773 39.101 1.00 72.43 240 GLU A CA 1
ATOM 588 C C . GLU A 1 81 ? 40.912 26.830 40.272 1.00 70.55 240 GLU A C 1
ATOM 589 O O . GLU A 1 81 ? 40.499 25.684 40.083 1.00 72.21 240 GLU A O 1
ATOM 595 N N . LEU A 1 82 ? 41.195 27.314 41.478 1.00 67.95 241 LEU A N 1
ATOM 596 C CA . LEU A 1 82 ? 40.863 26.586 42.701 1.00 66.68 241 LEU A CA 1
ATOM 597 C C . LEU A 1 82 ? 40.108 27.463 43.690 1.00 65.71 241 LEU A C 1
ATOM 598 O O . LEU A 1 82 ? 40.583 28.539 44.063 1.00 65.01 241 LEU A O 1
ATOM 603 N N . GLU A 1 83 ? 38.925 27.002 44.095 1.00 66.65 242 GLU A N 1
ATOM 604 C CA . GLU A 1 83 ? 38.167 27.628 45.179 1.00 66.17 242 GLU A CA 1
ATOM 605 C C . GLU A 1 83 ? 38.010 26.640 46.321 1.00 65.79 242 GLU A C 1
ATOM 606 O O . GLU A 1 83 ? 37.382 25.594 46.157 1.00 67.95 242 GLU A O 1
ATOM 612 N N . VAL A 1 84 ? 38.575 26.967 47.475 1.00 64.01 243 VAL A N 1
ATOM 613 C CA . VAL A 1 84 ? 38.324 26.196 48.682 1.00 64.40 243 VAL A CA 1
ATOM 614 C C . VAL A 1 84 ? 37.829 27.161 49.738 1.00 63.93 243 VAL A C 1
ATOM 615 O O . VAL A 1 84 ? 38.506 28.135 50.045 1.00 62.90 243 VAL A O 1
ATOM 619 N N . SER A 1 85 ? 36.653 26.896 50.291 1.00 65.38 244 SER A N 1
ATOM 620 C CA . SER A 1 85 ? 36.179 27.681 51.423 1.00 65.44 244 SER A CA 1
ATOM 621 C C . SER A 1 85 ? 35.495 26.820 52.476 1.00 67.10 244 SER A C 1
ATOM 622 O O . SER A 1 85 ? 35.003 25.729 52.180 1.00 68.97 244 SER A O 1
ATOM 625 N N . GLY A 1 86 ? 35.506 27.308 53.711 1.00 67.10 245 GLY A N 1
ATOM 626 C CA . GLY A 1 86 ? 34.724 26.720 54.789 1.00 69.37 245 GLY A CA 1
ATOM 627 C C . GLY A 1 86 ? 35.244 25.424 55.374 1.00 70.57 245 GLY A C 1
ATOM 628 O O . GLY A 1 86 ? 34.468 24.655 55.939 1.00 73.14 245 GLY A O 1
ATOM 629 N N . ASN A 1 87 ? 36.551 25.191 55.257 1.00 69.36 246 ASN A N 1
ATOM 630 C CA . ASN A 1 87 ? 37.184 23.982 55.795 1.00 71.18 246 ASN A CA 1
ATOM 631 C C . ASN A 1 87 ? 38.143 24.304 56.941 1.00 71.42 246 ASN A C 1
ATOM 632 O O . ASN A 1 87 ? 39.345 24.468 56.747 1.00 70.54 246 ASN A O 1
ATOM 637 N N . LEU A 1 88 ? 37.584 24.375 58.142 1.00 73.42 247 LEU A N 1
ATOM 638 C CA . LEU A 1 88 ? 38.289 24.863 59.322 1.00 74.41 247 LEU A CA 1
ATOM 639 C C . LEU A 1 88 ? 39.348 23.933 59.913 1.00 77.18 247 LEU A C 1
ATOM 640 O O . LEU A 1 88 ? 40.075 24.327 60.821 1.00 78.84 247 LEU A O 1
ATOM 645 N N . GLN A 1 89 ? 39.445 22.708 59.412 1.00 78.69 248 GLN A N 1
ATOM 646 C CA . GLN A 1 89 ? 40.501 21.807 59.864 1.00 82.11 248 GLN A CA 1
ATOM 647 C C . GLN A 1 89 ? 41.672 21.838 58.875 1.00 80.50 248 GLN A C 1
ATOM 648 O O . GLN A 1 89 ? 42.667 21.136 59.053 1.00 83.36 248 GLN A O 1
ATOM 654 N N . LEU A 1 90 ? 41.547 22.677 57.847 1.00 76.56 249 LEU A N 1
ATOM 655 C CA . LEU A 1 90 ? 42.495 22.734 56.731 1.00 75.00 249 LEU A CA 1
ATOM 656 C C . LEU A 1 90 ? 43.574 23.790 56.964 1.00 74.29 249 LEU A C 1
ATOM 657 O O . LEU A 1 90 ? 43.362 24.971 56.701 1.00 71.91 249 LEU A O 1
ATOM 662 N N . THR A 1 91 ? 44.738 23.356 57.440 1.00 77.26 250 THR A N 1
ATOM 663 C CA . THR A 1 91 ? 45.789 24.284 57.882 1.00 78.08 250 THR A CA 1
ATOM 664 C C . THR A 1 91 ? 46.821 24.642 56.808 1.00 77.18 250 THR A C 1
ATOM 665 O O . THR A 1 91 ? 47.642 25.540 57.012 1.00 78.34 250 THR A O 1
ATOM 669 N N . SER A 1 92 ? 46.775 23.944 55.675 1.00 75.88 251 SER A N 1
ATOM 670 C CA . SER A 1 92 ? 47.745 24.125 54.591 1.00 75.56 251 SER A CA 1
ATOM 671 C C . SER A 1 92 ? 47.212 23.570 53.266 1.00 73.45 251 SER A C 1
ATOM 672 O O . SER A 1 92 ? 46.236 22.813 53.246 1.00 73.24 251 SER A O 1
ATOM 675 N N . LEU A 1 93 ? 47.876 23.940 52.172 1.00 72.55 252 LEU A N 1
ATOM 676 C CA . LEU A 1 93 ? 47.497 23.507 50.829 1.00 71.09 252 LEU A CA 1
ATOM 677 C C . LEU A 1 93 ? 48.573 22.642 50.157 1.00 73.82 252 LEU A C 1
ATOM 678 O O . LEU A 1 93 ? 49.760 22.768 50.468 1.00 76.26 252 LEU A O 1
ATOM 683 N N . PRO A 1 94 ? 48.162 21.746 49.238 1.00 74.21 253 PRO A N 1
ATOM 684 C CA . PRO A 1 94 ? 49.134 20.968 48.460 1.00 77.14 253 PRO A CA 1
ATOM 685 C C . PRO A 1 94 ? 49.910 21.857 47.489 1.00 76.31 253 PRO A C 1
ATOM 686 O O . PRO A 1 94 ? 49.465 22.969 47.179 1.00 73.60 253 PRO A O 1
ATOM 690 N N . SER A 1 95 ? 51.056 21.369 47.017 1.00 79.43 254 SER A N 1
ATOM 691 C CA . SER A 1 95 ? 51.894 22.115 46.081 1.00 79.53 254 SER A CA 1
ATOM 692 C C . SER A 1 95 ? 51.082 22.528 44.857 1.00 76.78 254 SER A C 1
ATOM 693 O O . SER A 1 95 ? 50.511 21.684 44.173 1.00 77.21 254 SER A O 1
ATOM 696 N N . LEU A 1 96 ? 51.020 23.831 44.605 1.00 74.88 255 LEU A N 1
ATOM 697 C CA . LEU A 1 96 ? 50.183 24.382 43.539 1.00 72.89 255 LEU A CA 1
ATOM 698 C C . LEU A 1 96 ? 50.798 24.187 42.147 1.00 74.84 255 LEU A C 1
ATOM 699 O O . LEU A 1 96 ? 51.962 24.546 41.933 1.00 77.16 255 LEU A O 1
ATOM 704 N N . PRO A 1 97 ? 50.011 23.645 41.190 1.00 74.65 256 PRO A N 1
ATOM 705 C CA . PRO A 1 97 ? 50.441 23.472 39.793 1.00 76.65 256 PRO A CA 1
ATOM 706 C C . PRO A 1 97 ? 50.858 24.797 39.157 1.00 76.52 256 PRO A C 1
ATOM 707 O O . PRO A 1 97 ? 50.282 25.835 39.478 1.00 74.88 256 PRO A O 1
ATOM 711 N N . GLN A 1 98 ? 51.838 24.747 38.257 1.00 79.09 257 GLN A N 1
ATOM 712 C CA . GLN A 1 98 ? 52.459 25.941 37.666 1.00 80.13 257 GLN A CA 1
ATOM 713 C C . GLN A 1 98 ? 51.504 26.850 36.884 1.00 79.13 257 GLN A C 1
ATOM 714 O O . GLN A 1 98 ? 51.690 28.075 36.845 1.00 79.69 257 GLN A O 1
ATOM 720 N N . GLY A 1 99 ? 50.492 26.245 36.269 1.00 78.48 258 GLY A N 1
ATOM 721 C CA . GLY A 1 99 ? 49.568 26.956 35.387 1.00 78.67 258 GLY A CA 1
ATOM 722 C C . GLY A 1 99 ? 48.357 27.576 36.059 1.00 76.08 258 GLY A C 1
ATOM 723 O O . GLY A 1 99 ? 47.475 28.098 35.383 1.00 77.00 258 GLY A O 1
ATOM 724 N N . LEU A 1 100 ? 48.317 27.527 37.387 1.00 73.51 259 LEU A N 1
ATOM 725 C CA . LEU A 1 100 ? 47.196 28.067 38.154 1.00 71.58 259 LEU A CA 1
ATOM 726 C C . LEU A 1 100 ? 47.092 29.599 38.038 1.00 72.50 259 LEU A C 1
ATOM 727 O O . LEU A 1 100 ? 48.087 30.321 38.158 1.00 73.44 259 LEU A O 1
ATOM 732 N N . GLN A 1 101 ? 45.877 30.078 37.795 1.00 72.85 260 GLN A N 1
ATOM 733 C CA . GLN A 1 101 ? 45.643 31.488 37.529 1.00 74.90 260 GLN A CA 1
ATOM 734 C C . GLN A 1 101 ? 44.853 32.162 38.643 1.00 73.68 260 GLN A C 1
ATOM 735 O O . GLN A 1 101 ? 45.062 33.345 38.933 1.00 75.23 260 GLN A O 1
ATOM 741 N N . LYS A 1 102 ? 43.945 31.406 39.253 1.00 71.55 261 LYS A N 1
ATOM 742 C CA . LYS A 1 102 ? 43.042 31.929 40.272 1.00 70.61 261 LYS A CA 1
ATOM 743 C C . LYS A 1 102 ? 43.023 30.995 41.481 1.00 67.75 261 LYS A C 1
ATOM 744 O O . LYS A 1 102 ? 42.806 29.796 41.344 1.00 67.09 261 LYS A O 1
ATOM 750 N N . LEU A 1 103 ? 43.261 31.555 42.660 1.00 66.93 262 LEU A N 1
ATOM 751 C CA . LEU A 1 103 ? 43.215 30.788 43.901 1.00 64.89 262 LEU A CA 1
ATOM 752 C C . LEU A 1 103 ? 42.382 31.524 44.949 1.00 64.72 262 LEU A C 1
ATOM 753 O O . LEU A 1 103 ? 42.798 32.553 45.485 1.00 65.57 262 LEU A O 1
ATOM 758 N N . TRP A 1 104 ? 41.190 30.996 45.205 1.00 64.26 263 TRP A N 1
ATOM 759 C CA . TRP A 1 104 ? 40.308 31.524 46.233 1.00 64.36 263 TRP A CA 1
ATOM 760 C C . TRP A 1 104 ? 40.285 30.520 47.372 1.00 63.01 263 TRP A C 1
ATOM 761 O O . TRP A 1 104 ? 39.666 29.462 47.259 1.00 63.03 263 TRP A O 1
ATOM 772 N N . ALA A 1 105 ? 40.979 30.836 48.459 1.00 62.51 264 ALA A N 1
ATOM 773 C CA . ALA A 1 105 ? 40.993 29.950 49.613 1.00 61.87 264 ALA A CA 1
ATOM 774 C C . ALA A 1 105 ? 40.520 30.688 50.858 1.00 62.43 264 ALA A C 1
ATOM 775 O O . ALA A 1 105 ? 41.211 30.737 51.877 1.00 63.07 264 ALA A O 1
ATOM 777 N N . TYR A 1 106 ? 39.328 31.268 50.747 1.00 62.97 265 TYR A N 1
ATOM 778 C CA . TYR A 1 106 ? 38.688 32.015 51.821 1.00 64.05 265 TYR A CA 1
ATOM 779 C C . TYR A 1 106 ? 38.348 31.100 52.990 1.00 64.11 265 TYR A C 1
ATOM 780 O O . TYR A 1 106 ? 38.121 29.913 52.804 1.00 63.63 265 TYR A O 1
ATOM 789 N N . ASN A 1 107 ? 38.321 31.663 54.195 1.00 65.50 266 ASN A N 1
ATOM 790 C CA . ASN A 1 107 ? 37.638 31.048 55.343 1.00 66.34 266 ASN A CA 1
ATOM 791 C C . ASN A 1 107 ? 37.958 29.583 55.645 1.00 65.97 266 ASN A C 1
ATOM 792 O O . ASN A 1 107 ? 37.059 28.752 55.828 1.00 66.98 266 ASN A O 1
ATOM 797 N N . ASN A 1 108 ? 39.242 29.266 55.681 1.00 65.53 267 ASN A N 1
ATOM 798 C CA . ASN A 1 108 ? 39.695 27.981 56.186 1.00 66.33 267 ASN A CA 1
ATOM 799 C C . ASN A 1 108 ? 40.505 28.257 57.431 1.00 68.31 267 ASN A C 1
ATOM 800 O O . ASN A 1 108 ? 40.214 29.216 58.153 1.00 69.75 267 ASN A O 1
ATOM 805 N N . TRP A 1 109 ? 41.530 27.450 57.669 1.00 69.51 268 TRP A N 1
ATOM 806 C CA . TRP A 1 109 ? 42.401 27.651 58.815 1.00 72.26 268 TRP A CA 1
ATOM 807 C C . TRP A 1 109 ? 43.862 27.583 58.402 1.00 73.04 268 TRP A C 1
ATOM 808 O O . TRP A 1 109 ? 44.698 27.058 59.138 1.00 76.13 268 TRP A O 1
ATOM 819 N N . LEU A 1 110 ? 44.163 28.114 57.220 1.00 71.01 269 LEU A N 1
ATOM 820 C CA . LEU A 1 110 ? 45.534 28.112 56.702 1.00 72.20 269 LEU A CA 1
ATOM 821 C C . LEU A 1 110 ? 46.497 28.881 57.601 1.00 75.64 269 LEU A C 1
ATOM 822 O O . LEU A 1 110 ? 46.274 30.054 57.913 1.00 76.19 269 LEU A O 1
ATOM 827 N N . ALA A 1 111 ? 47.562 28.204 58.020 1.00 78.92 270 ALA A N 1
ATOM 828 C CA . ALA A 1 111 ? 48.612 28.825 58.834 1.00 83.61 270 ALA A CA 1
ATOM 829 C C . ALA A 1 111 ? 49.750 29.370 57.968 1.00 84.77 270 ALA A C 1
ATOM 830 O O . ALA A 1 111 ? 50.565 30.168 58.433 1.00 88.92 270 ALA A O 1
ATOM 832 N N . SER A 1 112 ? 49.792 28.931 56.712 1.00 81.85 271 SER A N 1
ATOM 833 C CA . SER A 1 112 ? 50.784 29.381 55.744 1.00 82.89 271 SER A CA 1
ATOM 834 C C . SER A 1 112 ? 50.244 29.190 54.328 1.00 78.62 271 SER A C 1
ATOM 835 O O . SER A 1 112 ? 49.112 28.741 54.141 1.00 75.37 271 SER A O 1
ATOM 838 N N . LEU A 1 113 ? 51.057 29.542 53.337 1.00 79.44 272 LEU A N 1
ATOM 839 C CA . LEU A 1 113 ? 50.717 29.324 51.937 1.00 76.28 272 LEU A CA 1
ATOM 840 C C . LEU A 1 113 ? 51.894 28.710 51.196 1.00 78.51 272 LEU A C 1
ATOM 841 O O . LEU A 1 113 ? 53.043 29.073 51.454 1.00 82.56 272 LEU A O 1
ATOM 846 N N . PRO A 1 114 ? 51.614 27.761 50.284 1.00 76.67 273 PRO A N 1
ATOM 847 C CA . PRO A 1 114 ? 52.663 27.172 49.448 1.00 79.05 273 PRO A CA 1
ATOM 848 C C . PRO A 1 114 ? 53.278 28.174 48.462 1.00 80.31 273 PRO A C 1
ATOM 849 O O . PRO A 1 114 ? 52.765 29.289 48.304 1.00 79.18 273 PRO A O 1
ATOM 853 N N . THR A 1 115 ? 54.381 27.768 47.829 1.00 83.53 274 THR A N 1
ATOM 854 C CA . THR A 1 115 ? 55.052 28.555 46.792 1.00 85.45 274 THR A CA 1
ATOM 855 C C . THR A 1 115 ? 54.065 28.834 45.664 1.00 82.33 274 THR A C 1
ATOM 856 O O . THR A 1 115 ? 53.486 27.913 45.089 1.00 80.34 274 THR A O 1
ATOM 860 N N . LEU A 1 116 ? 53.878 30.112 45.359 1.00 83.50 275 LEU A N 1
ATOM 861 C CA . LEU A 1 116 ? 52.849 30.550 44.420 1.00 81.85 275 LEU A CA 1
ATOM 862 C C . LEU A 1 116 ? 53.252 30.374 42.951 1.00 84.44 275 LEU A C 1
ATOM 863 O O . LEU A 1 116 ? 54.349 30.785 42.551 1.00 88.14 275 LEU A O 1
ATOM 868 N N . PRO A 1 117 ? 52.352 29.786 42.137 1.00 83.57 276 PRO A N 1
ATOM 869 C CA . PRO A 1 117 ? 52.625 29.571 40.717 1.00 87.46 276 PRO A CA 1
ATOM 870 C C . PRO A 1 117 ? 52.850 30.880 39.945 1.00 93.75 276 PRO A C 1
ATOM 871 O O . PRO A 1 117 ? 52.103 31.837 40.123 1.00 92.37 276 PRO A O 1
ATOM 875 N N . PRO A 1 118 ? 53.896 30.908 39.104 1.00 54.86 277 PRO A N 1
ATOM 876 C CA . PRO A 1 118 ? 54.332 31.973 38.212 1.00 59.43 277 PRO A CA 1
ATOM 877 C C . PRO A 1 118 ? 53.223 32.822 37.592 1.00 63.17 277 PRO A C 1
ATOM 878 O O . PRO A 1 118 ? 53.338 34.051 37.567 1.00 68.64 277 PRO A O 1
ATOM 882 N N . GLY A 1 119 ? 52.173 32.177 37.088 1.00 61.55 278 GLY A N 1
ATOM 883 C CA . GLY A 1 119 ? 51.137 32.875 36.325 1.00 56.49 278 GLY A CA 1
ATOM 884 C C . GLY A 1 119 ? 49.883 33.231 37.104 1.00 51.83 278 GLY A C 1
ATOM 885 O O . GLY A 1 119 ? 48.855 33.560 36.507 1.00 56.34 278 GLY A O 1
ATOM 886 N N . LEU A 1 120 ? 49.962 33.168 38.430 1.00 95.84 279 LEU A N 1
ATOM 887 C CA . LEU A 1 120 ? 48.831 33.511 39.289 1.00 89.81 279 LEU A CA 1
ATOM 888 C C . LEU A 1 120 ? 48.415 34.978 39.126 1.00 87.94 279 LEU A C 1
ATOM 889 O O . LEU A 1 120 ? 49.244 35.892 39.235 1.00 88.36 279 LEU A O 1
ATOM 894 N N . GLY A 1 121 ? 47.131 35.191 38.847 1.00 85.80 280 GLY A N 1
ATOM 895 C CA . GLY A 1 121 ? 46.594 36.535 38.643 1.00 84.46 280 GLY A CA 1
ATOM 896 C C . GLY A 1 121 ? 45.721 37.023 39.785 1.00 81.50 280 GLY A C 1
ATOM 897 O O . GLY A 1 121 ? 45.746 38.206 40.141 1.00 81.68 280 GLY A O 1
ATOM 898 N N . ASP A 1 122 ? 44.957 36.103 40.362 1.00 79.15 281 ASP A N 1
ATOM 899 C CA . ASP A 1 122 ? 43.991 36.416 41.401 1.00 76.75 281 ASP A CA 1
ATOM 900 C C . ASP A 1 122 ? 44.271 35.557 42.631 1.00 75.11 281 ASP A C 1
ATOM 901 O O . ASP A 1 122 ? 44.271 34.327 42.567 1.00 75.58 281 ASP A O 1
ATOM 906 N N . LEU A 1 123 ? 44.512 36.211 43.756 1.00 73.80 282 LEU A N 1
ATOM 907 C CA . LEU A 1 123 ? 44.787 35.504 44.992 1.00 72.61 282 LEU A CA 1
ATOM 908 C C . LEU A 1 123 ? 43.921 36.062 46.095 1.00 71.45 282 LEU A C 1
ATOM 909 O O . LEU A 1 123 ? 44.135 37.183 46.551 1.00 71.26 282 LEU A O 1
ATOM 914 N N . ALA A 1 124 ? 42.933 35.274 46.506 1.00 70.97 283 ALA A N 1
ATOM 915 C CA . ALA A 1 124 ? 42.026 35.666 47.573 1.00 70.10 283 ALA A CA 1
ATOM 916 C C . ALA A 1 124 ? 42.068 34.637 48.691 1.00 69.93 283 ALA A C 1
ATOM 917 O O . ALA A 1 124 ? 41.518 33.546 48.566 1.00 70.78 283 ALA A O 1
ATOM 919 N N . VAL A 1 125 ? 42.737 34.984 49.782 1.00 69.58 284 VAL A N 1
ATOM 920 C CA . VAL A 1 125 ? 42.887 34.064 50.905 1.00 69.97 284 VAL A CA 1
ATOM 921 C C . VAL A 1 125 ? 42.437 34.665 52.235 1.00 69.69 284 VAL A C 1
ATOM 922 O O . VAL A 1 125 ? 43.015 34.368 53.284 1.00 70.14 284 VAL A O 1
ATOM 926 N N . SER A 1 126 ? 41.392 35.492 52.181 1.00 69.31 285 SER A N 1
ATOM 927 C CA . SER A 1 126 ? 40.881 36.199 53.358 1.00 69.21 285 SER A CA 1
ATOM 928 C C . SER A 1 126 ? 40.348 35.270 54.452 1.00 69.80 285 SER A C 1
ATOM 929 O O . SER A 1 126 ? 40.049 34.091 54.203 1.00 70.37 285 SER A O 1
ATOM 932 N N . ASN A 1 127 ? 40.250 35.817 55.666 1.00 69.87 286 ASN A N 1
ATOM 933 C CA . ASN A 1 127 ? 39.693 35.112 56.825 1.00 70.73 286 ASN A CA 1
ATOM 934 C C . ASN A 1 127 ? 40.380 33.772 57.117 1.00 71.72 286 ASN A C 1
ATOM 935 O O . ASN A 1 127 ? 39.736 32.727 57.250 1.00 72.70 286 ASN A O 1
ATOM 940 N N . ASN A 1 128 ? 41.705 33.815 57.199 1.00 71.80 287 ASN A N 1
ATOM 941 C CA . ASN A 1 128 ? 42.490 32.639 57.551 1.00 73.15 287 ASN A CA 1
ATOM 942 C C . ASN A 1 128 ? 43.322 32.900 58.801 1.00 73.98 287 ASN A C 1
ATOM 943 O O . ASN A 1 128 ? 42.965 33.765 59.606 1.00 73.67 287 ASN A O 1
ATOM 948 N N . GLN A 1 129 ? 44.408 32.146 58.960 1.00 75.26 288 GLN A N 1
ATOM 949 C CA . GLN A 1 129 ? 45.294 32.265 60.120 1.00 76.72 288 GLN A CA 1
ATOM 950 C C . GLN A 1 129 ? 46.689 32.783 59.754 1.00 76.57 288 GLN A C 1
ATOM 951 O O . GLN A 1 129 ? 47.604 32.699 60.562 1.00 78.15 288 GLN A O 1
ATOM 957 N N . LEU A 1 130 ? 46.853 33.316 58.547 1.00 75.04 289 LEU A N 1
ATOM 958 C CA . LEU A 1 130 ? 48.188 33.624 58.030 1.00 75.54 289 LEU A CA 1
ATOM 959 C C . LEU A 1 130 ? 48.866 34.765 58.785 1.00 76.11 289 LEU A C 1
ATOM 960 O O . LEU A 1 130 ? 48.281 35.832 58.971 1.00 75.30 289 LEU A O 1
ATOM 965 N N . THR A 1 131 ? 50.097 34.525 59.231 1.00 78.01 290 THR A N 1
ATOM 966 C CA . THR A 1 131 ? 50.899 35.559 59.896 1.00 79.08 290 THR A CA 1
ATOM 967 C C . THR A 1 131 ? 51.903 36.204 58.933 1.00 79.24 290 THR A C 1
ATOM 968 O O . THR A 1 131 ? 52.460 37.266 59.227 1.00 80.31 290 THR A O 1
ATOM 972 N N . SER A 1 132 ? 52.126 35.556 57.791 1.00 78.69 291 SER A N 1
ATOM 973 C CA . SER A 1 132 ? 52.991 36.072 56.728 1.00 79.04 291 SER A CA 1
ATOM 974 C C . SER A 1 132 ? 52.568 35.495 55.368 1.00 77.75 291 SER A C 1
ATOM 975 O O . SER A 1 132 ? 51.563 34.804 55.287 1.00 76.78 291 SER A O 1
ATOM 978 N N . LEU A 1 133 ? 53.326 35.790 54.312 1.00 78.27 292 LEU A N 1
ATOM 979 C CA . LEU A 1 133 ? 52.997 35.375 52.941 1.00 77.49 292 LEU A CA 1
ATOM 980 C C . LEU A 1 133 ? 54.278 35.202 52.110 1.00 79.48 292 LEU A C 1
ATOM 981 O O . LEU A 1 133 ? 55.287 35.856 52.384 1.00 81.04 292 LEU A O 1
ATOM 986 N N . PRO A 1 134 ? 54.250 34.319 51.087 1.00 79.78 293 PRO A N 1
ATOM 987 C CA . PRO A 1 134 ? 55.446 34.143 50.259 1.00 81.90 293 PRO A CA 1
ATOM 988 C C . PRO A 1 134 ? 55.593 35.241 49.207 1.00 82.18 293 PRO A C 1
ATOM 989 O O . PRO A 1 134 ? 54.679 36.052 49.035 1.00 80.92 293 PRO A O 1
ATOM 993 N N . GLU A 1 135 ? 56.740 35.262 48.523 1.00 84.29 294 GLU A N 1
ATOM 994 C CA . GLU A 1 135 ? 56.999 36.201 47.428 1.00 85.00 294 GLU A CA 1
ATOM 995 C C . GLU A 1 135 ? 55.896 36.100 46.378 1.00 83.40 294 GLU A C 1
ATOM 996 O O . GLU A 1 135 ? 55.351 35.023 46.148 1.00 82.52 294 GLU A O 1
ATOM 998 N N . MET A 1 136 ? 55.565 37.228 45.760 1.00 83.43 295 MET A N 1
ATOM 999 C CA . MET A 1 136 ? 54.431 37.300 44.845 1.00 82.27 295 MET A CA 1
ATOM 1000 C C . MET A 1 136 ? 54.876 37.224 43.387 1.00 84.19 295 MET A C 1
ATOM 1001 O O . MET A 1 136 ? 55.814 37.928 42.988 1.00 86.45 295 MET A O 1
ATOM 1006 N N . PRO A 1 137 ? 54.201 36.374 42.587 1.00 83.62 296 PRO A N 1
ATOM 1007 C CA . PRO A 1 137 ? 54.510 36.213 41.168 1.00 85.51 296 PRO A CA 1
ATOM 1008 C C . PRO A 1 137 ? 54.187 37.485 40.380 1.00 86.43 296 PRO A C 1
ATOM 1009 O O . PRO A 1 137 ? 53.260 38.207 40.745 1.00 84.93 296 PRO A O 1
ATOM 1013 N N . PRO A 1 138 ? 54.940 37.744 39.297 1.00 89.19 297 PRO A N 1
ATOM 1014 C CA . PRO A 1 138 ? 54.930 39.039 38.611 1.00 91.24 297 PRO A CA 1
ATOM 1015 C C . PRO A 1 138 ? 53.592 39.435 37.985 1.00 90.62 297 PRO A C 1
ATOM 1016 O O . PRO A 1 138 ? 53.300 40.630 37.859 1.00 91.89 297 PRO A O 1
ATOM 1020 N N . ALA A 1 139 ? 52.794 38.440 37.611 1.00 89.22 298 ALA A N 1
ATOM 1021 C CA . ALA A 1 139 ? 51.572 38.654 36.829 1.00 89.27 298 ALA A CA 1
ATOM 1022 C C . ALA A 1 139 ? 50.329 38.989 37.661 1.00 86.76 298 ALA A C 1
ATOM 1023 O O . ALA A 1 139 ? 49.245 39.198 37.105 1.00 86.82 298 ALA A O 1
ATOM 1025 N N . LEU A 1 140 ? 50.484 39.037 38.981 1.00 84.80 299 LEU A N 1
ATOM 1026 C CA . LEU A 1 140 ? 49.347 39.202 39.881 1.00 82.47 299 LEU A CA 1
ATOM 1027 C C . LEU A 1 140 ? 48.637 40.533 39.669 1.00 83.34 299 LEU A C 1
ATOM 1028 O O . LEU A 1 140 ? 49.286 41.562 39.475 1.00 85.45 299 LEU A O 1
ATOM 1033 N N . ARG A 1 141 ? 47.307 40.501 39.701 1.00 82.25 300 ARG A N 1
ATOM 1034 C CA . ARG A 1 141 ? 46.498 41.711 39.530 1.00 83.30 300 ARG A CA 1
ATOM 1035 C C . ARG A 1 141 ? 45.544 41.941 40.702 1.00 81.33 300 ARG A C 1
ATOM 1036 O O . ARG A 1 141 ? 45.026 43.045 40.898 1.00 82.12 300 ARG A O 1
ATOM 1044 N N . GLU A 1 142 ? 45.331 40.898 41.495 1.00 79.05 301 GLU A N 1
ATOM 1045 C CA . GLU A 1 142 ? 44.477 41.012 42.666 1.00 77.32 301 GLU A CA 1
ATOM 1046 C C . GLU A 1 142 ? 45.025 40.258 43.861 1.00 75.59 301 GLU A C 1
ATOM 1047 O O . GLU A 1 142 ? 45.366 39.073 43.760 1.00 74.87 301 GLU A O 1
ATOM 1053 N N . LEU A 1 143 ? 45.121 40.965 44.985 1.00 75.01 302 LEU A N 1
ATOM 1054 C CA . LEU A 1 143 ? 45.475 40.347 46.254 1.00 73.58 302 LEU A CA 1
ATOM 1055 C C . LEU A 1 143 ? 44.426 40.651 47.314 1.00 72.57 302 LEU A C 1
ATOM 1056 O O . LEU A 1 143 ? 44.103 41.809 47.572 1.00 73.32 302 LEU A O 1
ATOM 1061 N N . ARG A 1 144 ? 43.886 39.596 47.912 1.00 71.32 303 ARG A N 1
ATOM 1062 C CA . ARG A 1 144 ? 42.950 39.735 49.013 1.00 70.57 303 ARG A CA 1
ATOM 1063 C C . ARG A 1 144 ? 43.417 38.882 50.178 1.00 70.03 303 ARG A C 1
ATOM 1064 O O . ARG A 1 144 ? 43.402 37.654 50.117 1.00 69.67 303 ARG A O 1
ATOM 1072 N N . VAL A 1 145 ? 43.861 39.551 51.236 1.00 70.32 304 VAL A N 1
ATOM 1073 C CA . VAL A 1 145 ? 44.432 38.861 52.383 1.00 70.25 304 VAL A CA 1
ATOM 1074 C C . VAL A 1 145 ? 43.858 39.390 53.687 1.00 70.24 304 VAL A C 1
ATOM 1075 O O . VAL A 1 145 ? 44.504 39.302 54.733 1.00 70.79 304 VAL A O 1
ATOM 1079 N N . SER A 1 146 ? 42.641 39.924 53.616 1.00 69.93 305 SER A N 1
ATOM 1080 C CA . SER A 1 146 ? 41.989 40.529 54.772 1.00 70.25 305 SER A CA 1
ATOM 1081 C C . SER A 1 146 ? 41.633 39.506 55.859 1.00 70.10 305 SER A C 1
ATOM 1082 O O . SER A 1 146 ? 41.562 38.305 55.598 1.00 69.99 305 SER A O 1
ATOM 1085 N N . GLY A 1 147 ? 41.436 39.984 57.084 1.00 70.68 306 GLY A N 1
ATOM 1086 C CA . GLY A 1 147 ? 41.000 39.126 58.188 1.00 70.99 306 GLY A CA 1
ATOM 1087 C C . GLY A 1 147 ? 41.997 38.058 58.601 1.00 71.35 306 GLY A C 1
ATOM 1088 O O . GLY A 1 147 ? 41.612 36.960 59.008 1.00 71.90 306 GLY A O 1
ATOM 1089 N N . ASN A 1 148 ? 43.279 38.372 58.464 1.00 71.59 307 ASN A N 1
ATOM 1090 C CA . ASN A 1 148 ? 44.359 37.527 58.957 1.00 72.53 307 ASN A CA 1
ATOM 1091 C C . ASN A 1 148 ? 45.233 38.360 59.883 1.00 73.76 307 ASN A C 1
ATOM 1092 O O . ASN A 1 148 ? 45.148 39.589 59.869 1.00 73.83 307 ASN A O 1
ATOM 1097 N N . ASN A 1 149 ? 46.072 37.704 60.681 1.00 75.10 308 ASN A N 1
ATOM 1098 C CA . ASN A 1 149 ? 46.995 38.429 61.559 1.00 76.78 308 ASN A CA 1
ATOM 1099 C C . ASN A 1 149 ? 48.359 38.706 60.915 1.00 77.37 308 ASN A C 1
ATOM 1100 O O . ASN A 1 149 ? 49.413 38.406 61.487 1.00 79.16 308 ASN A O 1
ATOM 1105 N N . LEU A 1 150 ? 48.315 39.298 59.725 1.00 76.24 309 LEU A N 1
ATOM 1106 C CA . LEU A 1 150 ? 49.509 39.733 59.015 1.00 77.02 309 LEU A CA 1
ATOM 1107 C C . LEU A 1 150 ? 50.119 40.953 59.678 1.00 78.79 309 LEU A C 1
ATOM 1108 O O . LEU A 1 150 ? 49.403 41.843 60.134 1.00 78.94 309 LEU A O 1
ATOM 1113 N N . THR A 1 151 ? 51.446 40.995 59.721 1.00 80.57 310 THR A N 1
ATOM 1114 C CA . THR A 1 151 ? 52.159 42.135 60.293 1.00 82.75 310 THR A CA 1
ATOM 1115 C C . THR A 1 151 ? 52.701 43.044 59.194 1.00 83.50 310 THR A C 1
ATOM 1116 O O . THR A 1 151 ? 52.633 44.268 59.291 1.00 84.59 310 THR A O 1
ATOM 1120 N N . SER A 1 152 ? 53.221 42.426 58.142 1.00 83.27 311 SER A N 1
ATOM 1121 C CA . SER A 1 152 ? 53.782 43.145 57.015 1.00 84.41 311 SER A CA 1
ATOM 1122 C C . SER A 1 152 ? 53.392 42.420 55.735 1.00 82.62 311 SER A C 1
ATOM 1123 O O . SER A 1 152 ? 52.891 41.299 55.784 1.00 81.05 311 SER A O 1
ATOM 1126 N N . LEU A 1 153 ? 53.618 43.070 54.596 1.00 83.42 312 LEU A N 1
ATOM 1127 C CA . LEU A 1 153 ? 53.300 42.499 53.289 1.00 82.22 312 LEU A CA 1
ATOM 1128 C C . LEU A 1 153 ? 54.537 42.456 52.398 1.00 84.42 312 LEU A C 1
ATOM 1129 O O . LEU A 1 153 ? 55.364 43.373 52.443 1.00 87.07 312 LEU A O 1
ATOM 1134 N N . PRO A 1 154 ? 54.669 41.399 51.572 1.00 83.96 313 PRO A N 1
ATOM 1135 C CA . PRO A 1 154 ? 55.812 41.322 50.659 1.00 86.35 313 PRO A CA 1
ATOM 1136 C C . PRO A 1 154 ? 55.779 42.437 49.617 1.00 88.34 313 PRO A C 1
ATOM 1137 O O . PRO A 1 154 ? 54.738 43.073 49.429 1.00 87.32 313 PRO A O 1
ATOM 1141 N N . ALA A 1 155 ? 56.915 42.680 48.967 1.00 91.93 314 ALA A N 1
ATOM 1142 C CA . ALA A 1 155 ? 56.974 43.604 47.841 1.00 94.91 314 ALA A CA 1
ATOM 1143 C C . ALA A 1 155 ? 55.950 43.164 46.801 1.00 94.37 314 ALA A C 1
ATOM 1144 O O . ALA A 1 155 ? 55.824 41.968 46.504 1.00 93.10 314 ALA A O 1
ATOM 1146 N N . LEU A 1 156 ? 55.209 44.130 46.272 1.00 96.88 315 LEU A N 1
ATOM 1147 C CA . LEU A 1 156 ? 54.115 43.855 45.349 1.00 98.28 315 LEU A CA 1
ATOM 1148 C C . LEU A 1 156 ? 54.599 43.882 43.903 1.00 104.61 315 LEU A C 1
ATOM 1149 O O . LEU A 1 156 ? 55.422 44.720 43.544 1.00 107.71 315 LEU A O 1
ATOM 1154 N N . PRO A 1 157 ? 54.089 42.962 43.064 1.00 57.95 316 PRO A N 1
ATOM 1155 C CA . PRO A 1 157 ? 54.360 43.043 41.627 1.00 62.56 316 PRO A CA 1
ATOM 1156 C C . PRO A 1 157 ? 53.732 44.302 41.035 1.00 66.46 316 PRO A C 1
ATOM 1157 O O . PRO A 1 157 ? 52.698 44.769 41.522 1.00 65.25 316 PRO A O 1
ATOM 1161 N N . SER A 1 158 ? 54.366 44.842 39.999 1.00 70.70 317 SER A N 1
ATOM 1162 C CA . SER A 1 158 ? 53.958 46.119 39.414 1.00 73.52 317 SER A CA 1
ATOM 1163 C C . SER A 1 158 ? 52.595 46.057 38.736 1.00 72.57 317 SER A C 1
ATOM 1164 O O . SER A 1 158 ? 51.901 47.070 38.634 1.00 75.65 317 SER A O 1
ATOM 1167 N N . GLY A 1 159 ? 52.214 44.864 38.287 1.00 71.34 318 GLY A N 1
ATOM 1168 C CA . GLY A 1 159 ? 50.964 44.668 37.554 1.00 62.40 318 GLY A CA 1
ATOM 1169 C C . GLY A 1 159 ? 49.707 44.758 38.400 1.00 55.91 318 GLY A C 1
ATOM 1170 O O . GLY A 1 159 ? 48.604 44.804 37.856 1.00 59.94 318 GLY A O 1
ATOM 1171 N N . LEU A 1 160 ? 49.885 44.805 39.720 1.00 101.98 319 LEU A N 1
ATOM 1172 C CA . LEU A 1 160 ? 48.792 44.754 40.693 1.00 93.14 319 LEU A CA 1
ATOM 1173 C C . LEU A 1 160 ? 47.741 45.856 40.525 1.00 90.70 319 LEU A C 1
ATOM 1174 O O . LEU A 1 160 ? 48.069 47.042 40.440 1.00 91.89 319 LEU A O 1
ATOM 1179 N N . GLN A 1 161 ? 46.475 45.453 40.497 1.00 87.38 320 GLN A N 1
ATOM 1180 C CA . GLN A 1 161 ? 45.365 46.384 40.287 1.00 86.27 320 GLN A CA 1
ATOM 1181 C C . GLN A 1 161 ? 44.510 46.628 41.534 1.00 82.01 320 GLN A C 1
ATOM 1182 O O . GLN A 1 161 ? 43.900 47.691 41.668 1.00 82.12 320 GLN A O 1
ATOM 1188 N N . LYS A 1 162 ? 44.467 45.648 42.436 1.00 78.61 321 LYS A N 1
ATOM 1189 C CA . LYS A 1 162 ? 43.648 45.746 43.644 1.00 75.19 321 LYS A CA 1
ATOM 1190 C C . LYS A 1 162 ? 44.274 45.001 44.817 1.00 72.41 321 LYS A C 1
ATOM 1191 O O . LYS A 1 162 ? 44.699 43.852 44.670 1.00 73.01 321 LYS A O 1
ATOM 1193 N N . LEU A 1 163 ? 44.322 45.666 45.972 1.00 69.95 322 LEU A N 1
ATOM 1194 C CA . LEU A 1 163 ? 44.814 45.064 47.216 1.00 67.67 322 LEU A CA 1
ATOM 1195 C C . LEU A 1 163 ? 43.866 45.277 48.401 1.00 65.86 322 LEU A C 1
ATOM 1196 O O . LEU A 1 163 ? 43.585 46.416 48.793 1.00 65.37 322 LEU A O 1
ATOM 1201 N N . TRP A 1 164 ? 43.382 44.171 48.965 1.00 65.31 323 TRP A N 1
ATOM 1202 C CA . TRP A 1 164 ? 42.572 44.210 50.177 1.00 64.38 323 TRP A CA 1
ATOM 1203 C C . TRP A 1 164 ? 43.286 43.479 51.302 1.00 63.97 323 TRP A C 1
ATOM 1204 O O . TRP A 1 164 ? 43.557 42.275 51.195 1.00 65.08 323 TRP A O 1
ATOM 1215 N N . ALA A 1 165 ? 43.577 44.205 52.380 1.00 62.97 324 ALA A N 1
ATOM 1216 C CA . ALA A 1 165 ? 44.287 43.650 53.533 1.00 63.13 324 ALA A CA 1
ATOM 1217 C C . ALA A 1 165 ? 43.749 44.181 54.867 1.00 62.94 324 ALA A C 1
ATOM 1218 O O . ALA A 1 165 ? 44.440 44.138 55.891 1.00 63.48 324 ALA A O 1
ATOM 1220 N N . TYR A 1 166 ? 42.513 44.676 54.846 1.00 62.83 325 TYR A N 1
ATOM 1221 C CA . TYR A 1 166 ? 41.859 45.229 56.035 1.00 63.10 325 TYR A CA 1
ATOM 1222 C C . TYR A 1 166 ? 41.635 44.186 57.133 1.00 64.78 325 TYR A C 1
ATOM 1223 O O . TYR A 1 166 ? 41.567 42.987 56.855 1.00 65.65 325 TYR A O 1
ATOM 1232 N N . ASN A 1 167 ? 41.517 44.655 58.376 1.00 65.69 326 ASN A N 1
ATOM 1233 C CA . ASN A 1 167 ? 41.390 43.776 59.551 1.00 68.04 326 ASN A CA 1
ATOM 1234 C C . ASN A 1 167 ? 42.587 42.836 59.739 1.00 68.94 326 ASN A C 1
ATOM 1235 O O . ASN A 1 167 ? 42.433 41.613 59.882 1.00 70.71 326 ASN A O 1
ATOM 1240 N N . ASN A 1 168 ? 43.781 43.424 59.712 1.00 68.01 327 ASN A N 1
ATOM 1241 C CA . ASN A 1 168 ? 45.015 42.720 60.048 1.00 69.64 327 ASN A CA 1
ATOM 1242 C C . ASN A 1 168 ? 45.745 43.434 61.177 1.00 70.73 327 ASN A C 1
ATOM 1243 O O . ASN A 1 168 ? 45.161 44.275 61.861 1.00 70.75 327 ASN A O 1
ATOM 1248 N N . ARG A 1 169 ? 47.018 43.104 61.369 1.00 72.29 328 ARG A N 1
ATOM 1249 C CA . ARG A 1 169 ? 47.836 43.765 62.381 1.00 73.80 328 ARG A CA 1
ATOM 1250 C C . ARG A 1 169 ? 48.989 44.520 61.722 1.00 72.89 328 ARG A C 1
ATOM 1251 O O . ARG A 1 169 ? 50.081 44.618 62.291 1.00 75.36 328 ARG A O 1
ATOM 1259 N N . LEU A 1 170 ? 48.733 45.057 60.526 1.00 70.08 329 LEU A N 1
ATOM 1260 C CA . LEU A 1 170 ? 49.759 45.743 59.723 1.00 69.65 329 LEU A CA 1
ATOM 1261 C C . LEU A 1 170 ? 50.342 46.979 60.395 1.00 70.22 329 LEU A C 1
ATOM 1262 O O . LEU A 1 170 ? 49.620 47.917 60.734 1.00 69.05 329 LEU A O 1
ATOM 1267 N N . THR A 1 171 ? 51.659 46.959 60.576 1.00 72.64 330 THR A N 1
ATOM 1268 C CA . THR A 1 171 ? 52.398 48.050 61.212 1.00 74.01 330 THR A CA 1
ATOM 1269 C C . THR A 1 171 ? 53.247 48.799 60.191 1.00 74.24 330 THR A C 1
ATOM 1270 O O . THR A 1 171 ? 54.089 49.620 60.556 1.00 76.32 330 THR A O 1
ATOM 1274 N N . SER A 1 172 ? 53.022 48.495 58.914 1.00 72.71 331 SER A N 1
ATOM 1275 C CA . SER A 1 172 ? 53.636 49.207 57.787 1.00 73.28 331 SER A CA 1
ATOM 1276 C C . SER A 1 172 ? 53.131 48.641 56.460 1.00 71.79 331 SER A C 1
ATOM 1277 O O . SER A 1 172 ? 52.536 47.557 56.421 1.00 70.77 331 SER A O 1
ATOM 1280 N N . LEU A 1 173 ? 53.367 49.380 55.378 1.00 72.14 332 LEU A N 1
ATOM 1281 C CA . LEU A 1 173 ? 53.032 48.909 54.034 1.00 71.56 332 LEU A CA 1
ATOM 1282 C C . LEU A 1 173 ? 54.283 48.815 53.161 1.00 74.72 332 LEU A C 1
ATOM 1283 O O . LEU A 1 173 ? 55.248 49.537 53.391 1.00 77.33 332 LEU A O 1
ATOM 1288 N N . PRO A 1 174 ? 54.277 47.916 52.160 1.00 75.20 333 PRO A N 1
ATOM 1289 C CA . PRO A 1 174 ? 55.386 47.911 51.213 1.00 78.69 333 PRO A CA 1
ATOM 1290 C C . PRO A 1 174 ? 55.202 49.020 50.181 1.00 79.27 333 PRO A C 1
ATOM 1291 O O . PRO A 1 174 ? 54.185 49.721 50.203 1.00 76.80 333 PRO A O 1
ATOM 1295 N N . GLU A 1 175 ? 56.181 49.174 49.292 1.00 83.12 334 GLU A N 1
ATOM 1296 C CA . GLU A 1 175 ? 56.080 50.121 48.185 1.00 84.94 334 GLU A CA 1
ATOM 1297 C C . GLU A 1 175 ? 54.940 49.725 47.250 1.00 83.17 334 GLU A C 1
ATOM 1298 O O . GLU A 1 175 ? 54.692 48.531 47.027 1.00 82.61 334 GLU A O 1
ATOM 1300 N N . MET A 1 176 ? 54.256 50.732 46.714 1.00 83.18 335 MET A N 1
ATOM 1301 C CA . MET A 1 176 ? 53.102 50.526 45.845 1.00 82.21 335 MET A CA 1
ATOM 1302 C C . MET A 1 176 ? 53.476 50.259 44.391 1.00 85.84 335 MET A C 1
ATOM 1303 O O . MET A 1 176 ? 54.480 50.763 43.891 1.00 89.97 335 MET A O 1
ATOM 1308 N N . SER A 1 177 ? 52.652 49.453 43.729 1.00 84.91 336 SER A N 1
ATOM 1309 C CA . SER A 1 177 ? 52.682 49.299 42.277 1.00 88.45 336 SER A CA 1
ATOM 1310 C C . SER A 1 177 ? 52.142 50.579 41.632 1.00 90.41 336 SER A C 1
ATOM 1311 O O . SER A 1 177 ? 51.271 51.238 42.205 1.00 88.03 336 SER A O 1
ATOM 1314 N N . PRO A 1 178 ? 52.645 50.932 40.435 1.00 95.38 337 PRO A N 1
ATOM 1315 C CA . PRO A 1 178 ? 52.282 52.227 39.843 1.00 98.45 337 PRO A CA 1
ATOM 1316 C C . PRO A 1 178 ? 50.837 52.343 39.335 1.00 97.78 337 PRO A C 1
ATOM 1317 O O . PRO A 1 178 ? 50.263 53.430 39.373 1.00 98.70 337 PRO A O 1
ATOM 1321 N N . GLY A 1 179 ? 50.259 51.241 38.866 1.00 96.73 338 GLY A N 1
ATOM 1322 C CA . GLY A 1 179 ? 48.929 51.281 38.256 1.00 97.25 338 GLY A CA 1
ATOM 1323 C C . GLY A 1 179 ? 47.779 50.878 39.164 1.00 92.34 338 GLY A C 1
ATOM 1324 O O . GLY A 1 179 ? 46.715 50.479 38.676 1.00 92.78 338 GLY A O 1
ATOM 1325 N N . LEU A 1 180 ? 47.985 50.994 40.477 1.00 88.27 339 LEU A N 1
ATOM 1326 C CA . LEU A 1 180 ? 46.998 50.570 41.473 1.00 83.68 339 LEU A CA 1
ATOM 1327 C C . LEU A 1 180 ? 45.702 51.365 41.381 1.00 84.32 339 LEU A C 1
ATOM 1328 O O . LEU A 1 180 ? 45.719 52.588 41.233 1.00 86.92 339 LEU A O 1
ATOM 1333 N N . GLN A 1 181 ? 44.583 50.658 41.472 1.00 82.69 340 GLN A N 1
ATOM 1334 C CA . GLN A 1 181 ? 43.271 51.267 41.316 1.00 84.16 340 GLN A CA 1
ATOM 1335 C C . GLN A 1 181 ? 42.486 51.318 42.624 1.00 80.84 340 GLN A C 1
ATOM 1336 O O . GLN A 1 181 ? 41.625 52.186 42.806 1.00 82.23 340 GLN A O 1
ATOM 1338 N N . GLU A 1 182 ? 42.784 50.394 43.533 1.00 77.20 341 GLU A N 1
ATOM 1339 C CA . GLU A 1 182 ? 42.018 50.276 44.768 1.00 74.62 341 GLU A CA 1
ATOM 1340 C C . GLU A 1 182 ? 42.805 49.617 45.896 1.00 71.33 341 GLU A C 1
ATOM 1341 O O . GLU A 1 182 ? 43.251 48.465 45.775 1.00 70.57 341 GLU A O 1
ATOM 1347 N N . LEU A 1 183 ? 42.953 50.353 46.994 1.00 69.83 342 LEU A N 1
ATOM 1348 C CA . LEU A 1 183 ? 43.642 49.863 48.179 1.00 67.40 342 LEU A CA 1
ATOM 1349 C C . LEU A 1 183 ? 42.786 50.048 49.419 1.00 66.19 342 LEU A C 1
ATOM 1350 O O . LEU A 1 183 ? 42.421 51.172 49.773 1.00 67.13 342 LEU A O 1
ATOM 1355 N N . ASP A 1 184 ? 42.463 48.932 50.065 1.00 64.88 343 ASP A N 1
ATOM 1356 C CA . ASP A 1 184 ? 41.730 48.947 51.322 1.00 64.12 343 ASP A CA 1
ATOM 1357 C C . ASP A 1 184 ? 42.554 48.286 52.423 1.00 62.87 343 ASP A C 1
ATOM 1358 O O . ASP A 1 184 ? 42.743 47.063 52.437 1.00 62.60 343 ASP A O 1
ATOM 1363 N N . VAL A 1 185 ? 43.058 49.117 53.331 1.00 62.62 344 VAL A N 1
ATOM 1364 C CA . VAL A 1 185 ? 43.792 48.644 54.504 1.00 62.11 344 VAL A CA 1
ATOM 1365 C C . VAL A 1 185 ? 43.140 49.140 55.797 1.00 62.39 344 VAL A C 1
ATOM 1366 O O . VAL A 1 185 ? 43.816 49.426 56.781 1.00 62.49 344 VAL A O 1
ATOM 1370 N N . SER A 1 186 ? 41.815 49.225 55.783 1.00 63.07 345 SER A N 1
ATOM 1371 C CA . SER A 1 186 ? 41.055 49.666 56.943 1.00 64.09 345 SER A CA 1
ATOM 1372 C C . SER A 1 186 ? 41.340 48.803 58.167 1.00 64.35 345 SER A C 1
ATOM 1373 O O . SER A 1 186 ? 41.543 47.591 58.055 1.00 64.40 345 SER A O 1
ATOM 1376 N N . HIS A 1 187 ? 41.367 49.443 59.331 1.00 65.12 346 HIS A N 1
ATOM 1377 C CA . HIS A 1 187 ? 41.532 48.753 60.611 1.00 66.25 346 HIS A CA 1
ATOM 1378 C C . HIS A 1 187 ? 42.830 47.942 60.705 1.00 65.98 346 HIS A C 1
ATOM 1379 O O . HIS A 1 187 ? 42.828 46.713 60.794 1.00 66.82 346 HIS A O 1
ATOM 1386 N N . ASN A 1 188 ? 43.939 48.669 60.665 1.00 65.52 347 ASN A N 1
ATOM 1387 C CA . ASN A 1 188 ? 45.259 48.112 60.912 1.00 66.05 347 ASN A CA 1
ATOM 1388 C C . ASN A 1 188 ? 45.997 48.993 61.924 1.00 67.31 347 ASN A C 1
ATOM 1389 O O . ASN A 1 188 ? 45.381 49.850 62.573 1.00 67.67 347 ASN A O 1
ATOM 1394 N N . GLN A 1 189 ? 47.301 48.767 62.070 1.00 68.33 348 GLN A N 1
ATOM 1395 C CA . GLN A 1 189 ? 48.125 49.545 62.995 1.00 70.18 348 GLN A CA 1
ATOM 1396 C C . GLN A 1 189 ? 49.093 50.442 62.226 1.00 69.74 348 GLN A C 1
ATOM 1397 O O . GLN A 1 189 ? 50.206 50.697 62.680 1.00 71.85 348 GLN A O 1
ATOM 1403 N N . LEU A 1 190 ? 48.665 50.890 61.047 1.00 71.98 349 LEU A N 1
ATOM 1404 C CA . LEU A 1 190 ? 49.412 51.851 60.239 1.00 72.08 349 LEU A CA 1
ATOM 1405 C C . LEU A 1 190 ? 49.459 53.201 60.942 1.00 71.79 349 LEU A C 1
ATOM 1406 O O . LEU A 1 190 ? 48.482 53.590 61.565 1.00 69.92 349 LEU A O 1
ATOM 1411 N N . THR A 1 191 ? 50.596 53.892 60.857 1.00 74.67 350 THR A N 1
ATOM 1412 C CA . THR A 1 191 ? 50.723 55.272 61.351 1.00 76.22 350 THR A CA 1
ATOM 1413 C C . THR A 1 191 ? 51.372 56.176 60.309 1.00 78.32 350 THR A C 1
ATOM 1414 O O . THR A 1 191 ? 51.003 57.340 60.185 1.00 78.70 350 THR A O 1
ATOM 1418 N N . ARG A 1 192 ? 52.357 55.639 59.590 1.00 80.71 351 ARG A N 1
ATOM 1419 C CA . ARG A 1 192 ? 53.013 56.355 58.504 1.00 83.49 351 ARG A CA 1
ATOM 1420 C C . ARG A 1 192 ? 52.625 55.741 57.165 1.00 81.28 351 ARG A C 1
ATOM 1421 O O . ARG A 1 192 ? 52.687 54.524 56.985 1.00 80.90 351 ARG A O 1
ATOM 1423 N N . LEU A 1 193 ? 52.200 56.594 56.240 1.00 80.85 352 LEU A N 1
ATOM 1424 C CA . LEU A 1 193 ? 51.928 56.202 54.860 1.00 79.81 352 LEU A CA 1
ATOM 1425 C C . LEU A 1 193 ? 53.257 55.938 54.152 1.00 84.84 352 LEU A C 1
ATOM 1426 O O . LEU A 1 193 ? 54.226 56.678 54.348 1.00 89.54 352 LEU A O 1
ATOM 1431 N N . PRO A 1 194 ? 53.334 54.867 53.346 1.00 84.97 353 PRO A N 1
ATOM 1432 C CA . PRO A 1 194 ? 54.504 54.855 52.478 1.00 90.59 353 PRO A CA 1
ATOM 1433 C C . PRO A 1 194 ? 54.388 56.059 51.552 1.00 91.97 353 PRO A C 1
ATOM 1434 O O . PRO A 1 194 ? 53.373 56.217 50.881 1.00 88.73 353 PRO A O 1
ATOM 1438 N N . GLN A 1 195 ? 55.386 56.937 51.558 1.00 97.74 354 GLN A N 1
ATOM 1439 C CA . GLN A 1 195 ? 55.354 58.110 50.679 1.00 100.77 354 GLN A CA 1
ATOM 1440 C C . GLN A 1 195 ? 55.275 57.668 49.213 1.00 101.64 354 GLN A C 1
ATOM 1441 O O . GLN A 1 195 ? 55.040 58.483 48.316 1.00 103.66 354 GLN A O 1
ATOM 1443 N N . SER A 1 196 ? 55.455 56.362 48.999 1.00 100.90 355 SER A N 1
ATOM 1444 C CA . SER A 1 196 ? 55.318 55.718 47.692 1.00 101.84 355 SER A CA 1
ATOM 1445 C C . SER A 1 196 ? 53.895 55.855 47.147 1.00 96.74 355 SER A C 1
ATOM 1446 O O . SER A 1 196 ? 53.690 55.879 45.929 1.00 98.47 355 SER A O 1
ATOM 1449 N N . LEU A 1 197 ? 52.928 55.950 48.064 1.00 91.24 356 LEU A N 1
ATOM 1450 C CA . LEU A 1 197 ? 51.494 56.050 47.749 1.00 86.83 356 LEU A CA 1
ATOM 1451 C C . LEU A 1 197 ? 51.147 57.150 46.751 1.00 88.98 356 LEU A C 1
ATOM 1452 O O . LEU A 1 197 ? 50.247 56.978 45.924 1.00 87.91 356 LEU A O 1
ATOM 1457 N N . THR A 1 198 ? 51.872 58.268 46.833 1.00 93.00 357 THR A N 1
ATOM 1458 C CA . THR A 1 198 ? 51.636 59.448 45.997 1.00 96.46 357 THR A CA 1
ATOM 1459 C C . THR A 1 198 ? 51.480 59.155 44.494 1.00 98.73 357 THR A C 1
ATOM 1460 O O . THR A 1 198 ? 51.010 60.008 43.746 1.00 101.28 357 THR A O 1
ATOM 1464 N N . GLY A 1 199 ? 51.867 57.952 44.069 1.00 98.67 358 GLY A N 1
ATOM 1465 C CA . GLY A 1 199 ? 51.780 57.540 42.665 1.00 101.36 358 GLY A CA 1
ATOM 1466 C C . GLY A 1 199 ? 50.386 57.189 42.165 1.00 97.96 358 GLY A C 1
ATOM 1467 O O . GLY A 1 199 ? 50.181 57.031 40.960 1.00 100.83 358 GLY A O 1
ATOM 1468 N N . LEU A 1 200 ? 49.430 57.073 43.086 1.00 92.60 359 LEU A N 1
ATOM 1469 C CA . LEU A 1 200 ? 48.047 56.717 42.748 1.00 90.17 359 LEU A CA 1
ATOM 1470 C C . LEU A 1 200 ? 47.350 57.776 41.887 1.00 92.92 359 LEU A C 1
ATOM 1471 O O . LEU A 1 200 ? 47.426 58.974 42.171 1.00 94.49 359 LEU A O 1
ATOM 1473 N N . SER A 1 201 ? 46.664 57.318 40.842 1.00 94.49 360 SER A N 1
ATOM 1474 C CA . SER A 1 201 ? 45.985 58.207 39.900 1.00 98.13 360 SER A CA 1
ATOM 1475 C C . SER A 1 201 ? 44.758 58.894 40.507 1.00 96.35 360 SER A C 1
ATOM 1476 O O . SER A 1 201 ? 44.348 58.591 41.629 1.00 91.90 360 SER A O 1
ATOM 1479 N N . SER A 1 202 ? 44.180 59.820 39.745 1.00 100.84 361 SER A N 1
ATOM 1480 C CA . SER A 1 202 ? 42.996 60.570 40.162 1.00 101.28 361 SER A CA 1
ATOM 1481 C C . SER A 1 202 ? 41.777 59.669 40.395 1.00 98.58 361 SER A C 1
ATOM 1482 O O . SER A 1 202 ? 40.988 59.905 41.313 1.00 96.84 361 SER A O 1
ATOM 1485 N N . ALA A 1 203 ? 41.638 58.634 39.569 1.00 99.23 362 ALA A N 1
ATOM 1486 C CA . ALA A 1 203 ? 40.497 57.724 39.652 1.00 98.30 362 ALA A CA 1
ATOM 1487 C C . ALA A 1 203 ? 40.589 56.737 40.819 1.00 93.04 362 ALA A C 1
ATOM 1488 O O . ALA A 1 203 ? 39.572 56.184 41.242 1.00 92.38 362 ALA A O 1
ATOM 1490 N N . ALA A 1 204 ? 41.804 56.533 41.331 1.00 90.22 363 ALA A N 1
ATOM 1491 C CA . ALA A 1 204 ? 42.089 55.510 42.345 1.00 86.30 363 ALA A CA 1
ATOM 1492 C C . ALA A 1 204 ? 41.399 55.752 43.689 1.00 83.10 363 ALA A C 1
ATOM 1493 O O . ALA A 1 204 ? 41.232 56.900 44.117 1.00 83.12 363 ALA A O 1
ATOM 1495 N N . ARG A 1 205 ? 41.002 54.663 44.348 1.00 81.44 364 ARG A N 1
ATOM 1496 C CA . ARG A 1 205 ? 40.337 54.754 45.649 1.00 78.95 364 ARG A CA 1
ATOM 1497 C C . ARG A 1 205 ? 41.088 54.051 46.785 1.00 75.60 364 ARG A C 1
ATOM 1498 O O . ARG A 1 205 ? 41.418 52.865 46.692 1.00 76.11 364 ARG A O 1
ATOM 1506 N N . VAL A 1 206 ? 41.357 54.807 47.850 1.00 73.10 365 VAL A N 1
ATOM 1507 C CA . VAL A 1 206 ? 42.093 54.309 49.020 1.00 70.35 365 VAL A CA 1
ATOM 1508 C C . VAL A 1 206 ? 41.233 54.377 50.292 1.00 68.80 365 VAL A C 1
ATOM 1509 O O . VAL A 1 206 ? 40.452 55.318 50.478 1.00 69.31 365 VAL A O 1
ATOM 1513 N N . TYR A 1 207 ? 41.385 53.373 51.155 1.00 67.64 366 TYR A N 1
ATOM 1514 C CA . TYR A 1 207 ? 40.614 53.267 52.394 1.00 66.84 366 TYR A CA 1
ATOM 1515 C C . TYR A 1 207 ? 41.516 53.028 53.609 1.00 65.16 366 TYR A C 1
ATOM 1516 O O . TYR A 1 207 ? 42.146 51.976 53.733 1.00 65.63 366 TYR A O 1
ATOM 1525 N N . LEU A 1 208 ? 41.573 54.014 54.501 1.00 64.23 367 LEU A N 1
ATOM 1526 C CA . LEU A 1 208 ? 42.507 53.986 55.632 1.00 63.26 367 LEU A CA 1
ATOM 1527 C C . LEU A 1 208 ? 41.843 54.077 57.011 1.00 63.27 367 LEU A C 1
ATOM 1528 O O . LEU A 1 208 ? 42.540 54.190 58.018 1.00 63.09 367 LEU A O 1
ATOM 1533 N N . ASP A 1 209 ? 40.512 54.022 57.058 1.00 64.36 368 ASP A N 1
ATOM 1534 C CA . ASP A 1 209 ? 39.759 54.102 58.320 1.00 65.38 368 ASP A CA 1
ATOM 1535 C C . ASP A 1 209 ? 40.242 53.088 59.356 1.00 65.29 368 ASP A C 1
ATOM 1536 O O . ASP A 1 209 ? 40.676 51.998 58.995 1.00 65.61 368 ASP A O 1
ATOM 1541 N N . GLY A 1 210 ? 40.161 53.455 60.635 1.00 65.72 369 GLY A N 1
ATOM 1542 C CA . GLY A 1 210 ? 40.523 52.558 61.736 1.00 66.54 369 GLY A CA 1
ATOM 1543 C C . GLY A 1 210 ? 42.014 52.322 61.893 1.00 65.82 369 GLY A C 1
ATOM 1544 O O . GLY A 1 210 ? 42.465 51.211 62.191 1.00 67.23 369 GLY A O 1
ATOM 1545 N N . ASN A 1 211 ? 42.794 53.370 61.678 1.00 64.88 370 ASN A N 1
ATOM 1546 C CA . ASN A 1 211 ? 44.218 53.292 61.923 1.00 65.27 370 ASN A CA 1
ATOM 1547 C C . ASN A 1 211 ? 44.624 54.434 62.817 1.00 66.23 370 ASN A C 1
ATOM 1548 O O . ASN A 1 211 ? 44.031 55.509 62.736 1.00 66.26 370 ASN A O 1
ATOM 1553 N N . PRO A 1 212 ? 45.626 54.208 63.689 1.00 68.05 371 PRO A N 1
ATOM 1554 C CA . PRO A 1 212 ? 46.300 55.392 64.203 1.00 69.98 371 PRO A CA 1
ATOM 1555 C C . PRO A 1 212 ? 46.925 56.030 62.980 1.00 69.92 371 PRO A C 1
ATOM 1556 O O . PRO A 1 212 ? 47.124 55.356 61.985 1.00 68.97 371 PRO A O 1
ATOM 1560 N N . LEU A 1 213 ? 47.195 57.316 63.007 1.00 72.06 372 LEU A N 1
ATOM 1561 C CA . LEU A 1 213 ? 47.859 57.929 61.880 1.00 73.08 372 LEU A CA 1
ATOM 1562 C C . LEU A 1 213 ? 48.516 59.135 62.466 1.00 77.76 372 LEU A C 1
ATOM 1563 O O . LEU A 1 213 ? 47.865 59.935 63.140 1.00 79.53 372 LEU A O 1
ATOM 1568 N N . SER A 1 214 ? 49.822 59.226 62.251 1.00 80.92 373 SER A N 1
ATOM 1569 C CA . SER A 1 214 ? 50.619 60.310 62.777 1.00 86.71 373 SER A CA 1
ATOM 1570 C C . SER A 1 214 ? 50.084 61.633 62.259 1.00 89.18 373 SER A C 1
ATOM 1571 O O . SER A 1 214 ? 49.724 61.738 61.081 1.00 87.52 373 SER A O 1
ATOM 1574 N N . VAL A 1 215 ? 50.028 62.626 63.146 1.00 77.60 374 VAL A N 1
ATOM 1575 C CA . VAL A 1 215 ? 49.485 63.951 62.825 1.00 77.30 374 VAL A CA 1
ATOM 1576 C C . VAL A 1 215 ? 50.003 64.500 61.495 1.00 76.90 374 VAL A C 1
ATOM 1577 O O . VAL A 1 215 ? 49.234 65.086 60.723 1.00 76.28 374 VAL A O 1
ATOM 1579 N N . ARG A 1 216 ? 51.294 64.295 61.234 1.00 78.03 375 ARG A N 1
ATOM 1580 C CA . ARG A 1 216 ? 51.934 64.755 59.998 1.00 78.88 375 ARG A CA 1
ATOM 1581 C C . ARG A 1 216 ? 51.333 64.049 58.791 1.00 77.16 375 ARG A C 1
ATOM 1582 O O . ARG A 1 216 ? 51.050 64.688 57.771 1.00 77.46 375 ARG A O 1
ATOM 1590 N N . THR A 1 217 ? 51.139 62.733 58.922 1.00 76.09 376 THR A N 1
ATOM 1591 C CA . THR A 1 217 ? 50.616 61.904 57.834 1.00 75.21 376 THR A CA 1
ATOM 1592 C C . THR A 1 217 ? 49.169 62.267 57.522 1.00 73.38 376 THR A C 1
ATOM 1593 O O . THR A 1 217 ? 48.791 62.328 56.355 1.00 73.42 376 THR A O 1
ATOM 1597 N N . LEU A 1 218 ? 48.379 62.516 58.567 1.00 72.47 377 LEU A N 1
ATOM 1598 C CA . LEU A 1 218 ? 47.010 63.018 58.423 1.00 71.63 377 LEU A CA 1
ATOM 1599 C C . LEU A 1 218 ? 46.973 64.329 57.640 1.00 72.69 377 LEU A C 1
ATOM 1600 O O . LEU A 1 218 ? 46.197 64.484 56.697 1.00 72.73 377 LEU A O 1
ATOM 1605 N N . GLN A 1 219 ? 47.819 65.273 58.036 1.00 74.44 378 GLN A N 1
ATOM 1606 C CA . GLN A 1 219 ? 47.884 66.559 57.358 1.00 76.69 378 GLN A CA 1
ATOM 1607 C C . GLN A 1 219 ? 48.368 66.401 55.912 1.00 77.75 378 GLN A C 1
ATOM 1608 O O . GLN A 1 219 ? 47.815 67.020 55.002 1.00 79.30 378 GLN A O 1
ATOM 1614 N N . ALA A 1 220 ? 49.365 65.543 55.702 1.00 77.59 379 ALA A N 1
ATOM 1615 C CA . ALA A 1 220 ? 49.834 65.200 54.353 1.00 79.11 379 ALA A CA 1
ATOM 1616 C C . ALA A 1 220 ? 48.727 64.615 53.455 1.00 78.16 379 ALA A C 1
ATOM 1617 O O . ALA A 1 220 ? 48.681 64.911 52.260 1.00 80.63 379 ALA A O 1
ATOM 1619 N N . LEU A 1 221 ? 47.849 63.787 54.026 1.00 75.25 380 LEU A N 1
ATOM 1620 C CA . LEU A 1 221 ? 46.707 63.239 53.281 1.00 74.42 380 LEU A CA 1
ATOM 1621 C C . LEU A 1 221 ? 45.700 64.333 52.948 1.00 75.18 380 LEU A C 1
ATOM 1622 O O . LEU A 1 221 ? 45.198 64.394 51.823 1.00 76.65 380 LEU A O 1
ATOM 1627 N N . ARG A 1 222 ? 45.425 65.191 53.934 1.00 74.83 381 ARG A N 1
ATOM 1628 C CA . ARG A 1 222 ? 44.574 66.372 53.757 1.00 76.53 381 ARG A CA 1
ATOM 1629 C C . ARG A 1 222 ? 45.087 67.238 52.609 1.00 80.20 381 ARG A C 1
ATOM 1630 O O . ARG A 1 222 ? 44.305 67.882 51.902 1.00 82.45 381 ARG A O 1
ATOM 1632 N N . ASP A 1 223 ? 46.405 67.226 52.421 1.00 81.46 382 ASP A N 1
ATOM 1633 C CA . ASP A 1 223 ? 47.040 67.947 51.324 1.00 86.02 382 ASP A CA 1
ATOM 1634 C C . ASP A 1 223 ? 46.804 67.306 49.959 1.00 87.53 382 ASP A C 1
ATOM 1635 O O . ASP A 1 223 ? 46.543 68.006 48.982 1.00 91.57 382 ASP A O 1
ATOM 1640 N N . ILE A 1 224 ? 46.876 65.977 49.906 1.00 85.21 383 ILE A N 1
ATOM 1641 C CA . ILE A 1 224 ? 46.768 65.243 48.644 1.00 87.14 383 ILE A CA 1
ATOM 1642 C C . ILE A 1 224 ? 45.379 65.368 48.009 1.00 87.84 383 ILE A C 1
ATOM 1643 O O . ILE A 1 224 ? 45.278 65.593 46.802 1.00 91.88 383 ILE A O 1
ATOM 1648 N N . ILE A 1 225 ? 44.327 65.235 48.821 1.00 84.65 384 ILE A N 1
ATOM 1649 C CA . ILE A 1 225 ? 42.925 65.333 48.356 1.00 85.37 384 ILE A CA 1
ATOM 1650 C C . ILE A 1 225 ? 42.646 66.638 47.596 1.00 89.97 384 ILE A C 1
ATOM 1651 O O . ILE A 1 225 ? 41.955 66.638 46.567 1.00 92.86 384 ILE A O 1
ATOM 1656 N N . GLY A 1 226 ? 43.185 67.741 48.116 1.00 91.28 385 GLY A N 1
ATOM 1657 C CA . GLY A 1 226 ? 42.983 69.064 47.531 1.00 96.61 385 GLY A CA 1
ATOM 1658 C C . GLY A 1 226 ? 43.746 69.284 46.239 1.00 101.91 385 GLY A C 1
ATOM 1659 O O . GLY A 1 226 ? 43.329 70.082 45.401 1.00 107.36 385 GLY A O 1
ATOM 1660 N N . HIS A 1 227 ? 44.859 68.572 46.076 1.00 101.17 386 HIS A N 1
ATOM 1661 C CA . HIS A 1 227 ? 45.730 68.746 44.911 1.00 106.85 386 HIS A CA 1
ATOM 1662 C C . HIS A 1 227 ? 45.539 67.694 43.815 1.00 108.09 386 HIS A C 1
ATOM 1663 O O . HIS A 1 227 ? 45.730 67.986 42.632 1.00 114.22 386 HIS A O 1
ATOM 1670 N N . SER A 1 228 ? 45.160 66.480 44.205 1.00 103.09 387 SER A N 1
ATOM 1671 C CA . SER A 1 228 ? 45.030 65.375 43.251 1.00 104.57 387 SER A CA 1
ATOM 1672 C C . SER A 1 228 ? 43.591 65.018 42.867 1.00 104.17 387 SER A C 1
ATOM 1673 O O . SER A 1 228 ? 43.375 64.319 41.871 1.00 107.14 387 SER A O 1
ATOM 1676 N N . GLY A 1 229 ? 42.621 65.489 43.650 1.00 101.17 388 GLY A N 1
ATOM 1677 C CA . GLY A 1 229 ? 41.209 65.144 43.436 1.00 100.81 388 GLY A CA 1
ATOM 1678 C C . GLY A 1 229 ? 40.929 63.662 43.643 1.00 97.54 388 GLY A C 1
ATOM 1679 O O . GLY A 1 229 ? 39.875 63.153 43.239 1.00 98.34 388 GLY A O 1
ATOM 1680 N N . ILE A 1 230 ? 41.894 62.983 44.268 1.00 94.56 389 ILE A N 1
ATOM 1681 C CA . ILE A 1 230 ? 41.854 61.550 44.562 1.00 92.09 389 ILE A CA 1
ATOM 1682 C C . ILE A 1 230 ? 40.927 61.280 45.751 1.00 87.69 389 ILE A C 1
ATOM 1683 O O . ILE A 1 230 ? 40.819 62.112 46.668 1.00 85.34 389 ILE A O 1
ATOM 1688 N N . ARG A 1 231 ? 40.256 60.127 45.733 1.00 87.20 390 ARG A N 1
ATOM 1689 C CA . ARG A 1 231 ? 39.410 59.735 46.859 1.00 83.90 390 ARG A CA 1
ATOM 1690 C C . ARG A 1 231 ? 40.163 58.896 47.894 1.00 81.29 390 ARG A C 1
ATOM 1691 O O . ARG A 1 231 ? 40.439 57.705 47.677 1.00 82.59 390 ARG A O 1
ATOM 1699 N N . ILE A 1 232 ? 40.500 59.545 49.010 1.00 78.41 391 ILE A N 1
ATOM 1700 C CA . ILE A 1 232 ? 41.141 58.898 50.156 1.00 76.23 391 ILE A CA 1
ATOM 1701 C C . ILE A 1 232 ? 40.285 59.095 51.407 1.00 74.23 391 ILE A C 1
ATOM 1702 O O . ILE A 1 232 ? 39.920 60.221 51.759 1.00 73.54 391 ILE A O 1
ATOM 1707 N N . HIS A 1 233 ? 39.965 57.980 52.059 1.00 74.33 392 HIS A N 1
ATOM 1708 C CA . HIS A 1 233 ? 39.173 57.968 53.285 1.00 73.58 392 HIS A CA 1
ATOM 1709 C C . HIS A 1 233 ? 40.064 57.587 54.460 1.00 72.92 392 HIS A C 1
ATOM 1710 O O . HIS A 1 233 ? 40.906 56.694 54.349 1.00 73.87 392 HIS A O 1
ATOM 1717 N N . PHE A 1 234 ? 39.869 58.279 55.579 1.00 72.07 393 PHE A N 1
ATOM 1718 C CA . PHE A 1 234 ? 40.616 58.043 56.810 1.00 71.95 393 PHE A CA 1
ATOM 1719 C C . PHE A 1 234 ? 39.866 58.673 57.979 1.00 72.30 393 PHE A C 1
ATOM 1720 O O . PHE A 1 234 ? 39.065 59.605 57.790 1.00 72.22 393 PHE A O 1
ATOM 1728 N N . ASP A 1 235 ? 40.128 58.166 59.181 1.00 73.46 394 ASP A N 1
ATOM 1729 C CA . ASP A 1 235 ? 39.580 58.746 60.407 1.00 74.54 394 ASP A CA 1
ATOM 1730 C C . ASP A 1 235 ? 40.146 60.137 60.680 1.00 73.43 394 ASP A C 1
ATOM 1731 O O . ASP A 1 235 ? 41.332 60.395 60.460 1.00 72.36 394 ASP A O 1
ATOM 1736 N N . MET A 1 236 ? 39.281 61.021 61.165 1.00 74.52 395 MET A N 1
ATOM 1737 C CA . MET A 1 236 ? 39.653 62.390 61.478 1.00 74.79 395 MET A CA 1
ATOM 1738 C C . MET A 1 236 ? 38.931 62.849 62.737 1.00 77.33 395 MET A C 1
ATOM 1739 O O . MET A 1 236 ? 37.766 62.512 62.949 1.00 78.77 395 MET A O 1
ATOM 1744 N N . ALA A 1 237 ? 39.630 63.611 63.572 1.00 78.47 396 ALA A N 1
ATOM 1745 C CA . ALA A 1 237 ? 39.016 64.224 64.747 1.00 81.93 396 ALA A CA 1
ATOM 1746 C C . ALA A 1 237 ? 38.158 65.420 64.332 1.00 83.15 396 ALA A C 1
ATOM 1747 O O . ALA A 1 237 ? 38.416 66.048 63.302 1.00 81.68 396 ALA A O 1
ATOM 1749 N N . GLY A 1 238 ? 37.137 65.725 65.129 1.00 86.69 397 GLY A N 1
ATOM 1750 C CA . GLY A 1 238 ? 36.260 66.865 64.864 1.00 89.08 397 GLY A CA 1
ATOM 1751 C C . GLY A 1 238 ? 34.819 66.453 64.638 1.00 90.44 397 GLY A C 1
ATOM 1752 O O . GLY A 1 238 ? 34.131 66.042 65.571 1.00 93.51 397 GLY A O 1
ATOM 1753 N N . GLU B 1 3 ? -6.212 17.533 35.324 1.00 82.65 162 GLU B N 1
ATOM 1754 C CA . GLU B 1 3 ? -4.814 17.720 34.838 1.00 77.76 162 GLU B CA 1
ATOM 1755 C C . GLU B 1 3 ? -3.870 18.163 35.965 1.00 72.20 162 GLU B C 1
ATOM 1756 O O . GLU B 1 3 ? -4.249 18.170 37.145 1.00 71.80 162 GLU B O 1
ATOM 1758 N N . TYR B 1 4 ? -2.645 18.532 35.593 1.00 68.39 163 TYR B N 1
ATOM 1759 C CA . TYR B 1 4 ? -1.580 18.789 36.563 1.00 63.70 163 TYR B CA 1
ATOM 1760 C C . TYR B 1 4 ? -1.791 20.031 37.436 1.00 62.91 163 TYR B C 1
ATOM 1761 O O . TYR B 1 4 ? -1.283 20.104 38.553 1.00 60.33 163 TYR B O 1
ATOM 1770 N N . ASP B 1 5 ? -2.559 20.994 36.945 1.00 65.88 164 ASP B N 1
ATOM 1771 C CA . ASP B 1 5 ? -2.766 22.237 37.689 1.00 65.88 164 ASP B CA 1
ATOM 1772 C C . ASP B 1 5 ? -3.654 22.068 38.933 1.00 66.54 164 ASP B C 1
ATOM 1773 O O . ASP B 1 5 ? -3.320 22.574 40.009 1.00 64.35 164 ASP B O 1
ATOM 1778 N N . ALA B 1 6 ? -4.756 21.334 38.794 1.00 69.96 165 ALA B N 1
ATOM 1779 C CA . ALA B 1 6 ? -5.608 20.993 39.939 1.00 71.31 165 ALA B CA 1
ATOM 1780 C C . ALA B 1 6 ? -4.860 20.170 41.001 1.00 67.65 165 ALA B C 1
ATOM 1781 O O . ALA B 1 6 ? -5.064 20.353 42.208 1.00 67.05 165 ALA B O 1
ATOM 1783 N N . VAL B 1 7 ? -3.990 19.267 40.552 1.00 65.64 166 VAL B N 1
ATOM 1784 C CA . VAL B 1 7 ? -3.227 18.429 41.480 1.00 63.15 166 VAL B CA 1
ATOM 1785 C C . VAL B 1 7 ? -2.139 19.234 42.191 1.00 59.15 166 VAL B C 1
ATOM 1786 O O . VAL B 1 7 ? -1.922 19.061 43.394 1.00 58.15 166 VAL B O 1
ATOM 1790 N N . TRP B 1 8 ? -1.477 20.120 41.448 1.00 57.56 167 TRP B N 1
ATOM 1791 C CA . TRP B 1 8 ? -0.380 20.918 41.993 1.00 54.54 167 TRP B CA 1
ATOM 1792 C C . TRP B 1 8 ? -0.871 22.053 42.874 1.00 55.00 167 TRP B C 1
ATOM 1793 O O . TRP B 1 8 ? -0.178 22.453 43.813 1.00 53.39 167 TRP B O 1
ATOM 1804 N N . SER B 1 9 ? -2.059 22.575 42.578 1.00 57.82 168 SER B N 1
ATOM 1805 C CA . SER B 1 9 ? -2.630 23.610 43.425 1.00 59.02 168 SER B CA 1
ATOM 1806 C C . SER B 1 9 ? -3.050 23.004 44.761 1.00 58.72 168 SER B C 1
ATOM 1807 O O . SER B 1 9 ? -2.812 23.603 45.808 1.00 57.91 168 SER B O 1
ATOM 1810 N N . LYS B 1 10 ? -3.646 21.811 44.708 1.00 59.92 169 LYS B N 1
ATOM 1811 C CA . LYS B 1 10 ? -4.003 21.027 45.899 1.00 60.28 169 LYS B CA 1
ATOM 1812 C C . LYS B 1 10 ? -2.816 20.859 46.840 1.00 56.99 169 LYS B C 1
ATOM 1813 O O . LYS B 1 10 ? -2.956 20.955 48.057 1.00 56.95 169 LYS B O 1
ATOM 1819 N N . TRP B 1 11 ? -1.654 20.599 46.251 1.00 55.01 170 TRP B N 1
ATOM 1820 C CA . TRP B 1 11 ? -0.433 20.302 46.991 1.00 53.33 170 TRP B CA 1
ATOM 1821 C C . TRP B 1 11 ? 0.099 21.525 47.718 1.00 52.10 170 TRP B C 1
ATOM 1822 O O . TRP B 1 11 ? 0.518 21.430 48.865 1.00 52.08 170 TRP B O 1
ATOM 1833 N N . GLU B 1 12 ? 0.077 22.668 47.041 1.00 51.94 171 GLU B N 1
ATOM 1834 C CA . GLU B 1 12 ? 0.518 23.925 47.628 1.00 51.75 171 GLU B CA 1
ATOM 1835 C C . GLU B 1 12 ? -0.435 24.422 48.703 1.00 53.28 171 GLU B C 1
ATOM 1836 O O . GLU B 1 12 ? 0.005 24.974 49.709 1.00 53.18 171 GLU B O 1
ATOM 1842 N N . ARG B 1 13 ? -1.735 24.245 48.473 1.00 55.29 172 ARG B N 1
ATOM 1843 C CA . ARG B 1 13 ? -2.767 24.679 49.416 1.00 57.32 172 ARG B CA 1
ATOM 1844 C C . ARG B 1 13 ? -2.745 23.913 50.738 1.00 57.17 172 ARG B C 1
ATOM 1845 O O . ARG B 1 13 ? -3.063 24.476 51.789 1.00 57.85 172 ARG B O 1
ATOM 1853 N N . ASP B 1 14 ? -2.356 22.639 50.678 1.00 56.80 173 ASP B N 1
ATOM 1854 C CA . ASP B 1 14 ? -2.206 21.801 51.877 1.00 57.62 173 ASP B CA 1
ATOM 1855 C C . ASP B 1 14 ? -0.881 22.039 52.622 1.00 55.98 173 ASP B C 1
ATOM 1856 O O . ASP B 1 14 ? -0.548 21.310 53.560 1.00 57.04 173 ASP B O 1
ATOM 1861 N N . ALA B 1 15 ? -0.125 23.048 52.206 1.00 54.26 174 ALA B N 1
ATOM 1862 C CA . ALA B 1 15 ? 1.197 23.265 52.773 1.00 53.57 174 ALA B CA 1
ATOM 1863 C C . ALA B 1 15 ? 1.127 23.761 54.208 1.00 54.79 174 ALA B C 1
ATOM 1864 O O . ALA B 1 15 ? 0.424 24.731 54.499 1.00 55.63 174 ALA B O 1
ATOM 1866 N N . PRO B 1 16 ? 1.850 23.091 55.119 1.00 55.68 175 PRO B N 1
ATOM 1867 C CA . PRO B 1 16 ? 2.118 23.808 56.356 1.00 56.92 175 PRO B CA 1
ATOM 1868 C C . PRO B 1 16 ? 2.934 25.034 55.973 1.00 56.39 175 PRO B C 1
ATOM 1869 O O . PRO B 1 16 ? 3.832 24.935 55.128 1.00 55.67 175 PRO B O 1
ATOM 1873 N N . ALA B 1 17 ? 2.590 26.187 56.536 1.00 57.36 176 ALA B N 1
ATOM 1874 C CA . ALA B 1 17 ? 3.374 27.396 56.316 1.00 57.92 176 ALA B CA 1
ATOM 1875 C C . ALA B 1 17 ? 4.841 27.081 56.609 1.00 59.12 176 ALA B C 1
ATOM 1876 O O . ALA B 1 17 ? 5.165 26.390 57.592 1.00 60.71 176 ALA B O 1
ATOM 1878 N N . GLY B 1 18 ? 5.730 27.555 55.748 1.00 59.06 177 GLY B N 1
ATOM 1879 C CA . GLY B 1 18 ? 7.149 27.253 55.913 1.00 60.69 177 GLY B CA 1
ATOM 1880 C C . GLY B 1 18 ? 7.611 26.238 54.896 1.00 59.14 177 GLY B C 1
ATOM 1881 O O . GLY B 1 18 ? 8.802 25.969 54.771 1.00 60.83 177 GLY B O 1
ATOM 1882 N N . GLU B 1 19 ? 6.651 25.661 54.181 1.00 56.68 178 GLU B N 1
ATOM 1883 C CA . GLU B 1 19 ? 6.926 24.821 53.021 1.00 55.01 178 GLU B CA 1
ATOM 1884 C C . GLU B 1 19 ? 6.393 25.512 51.774 1.00 53.60 178 GLU B C 1
ATOM 1885 O O . GLU B 1 19 ? 6.669 25.083 50.648 1.00 52.64 178 GLU B O 1
ATOM 1891 N N . SER B 1 20 ? 5.632 26.588 51.992 1.00 53.89 179 SER B N 1
ATOM 1892 C CA . SER B 1 20 ? 5.023 27.360 50.916 1.00 53.26 179 SER B CA 1
ATOM 1893 C C . SER B 1 20 ? 6.013 27.787 49.833 1.00 53.69 179 SER B C 1
ATOM 1894 O O . SER B 1 20 ? 5.718 27.599 48.655 1.00 53.02 179 SER B O 1
ATOM 1897 N N . PRO B 1 21 ? 7.184 28.349 50.213 1.00 55.61 180 PRO B N 1
ATOM 1898 C CA . PRO B 1 21 ? 8.116 28.749 49.152 1.00 56.70 180 PRO B CA 1
ATOM 1899 C C . PRO B 1 21 ? 8.734 27.538 48.443 1.00 55.44 180 PRO B C 1
ATOM 1900 O O . PRO B 1 21 ? 8.819 27.516 47.208 1.00 55.08 180 PRO B O 1
ATOM 1904 N N . GLY B 1 22 ? 9.152 26.541 49.223 1.00 55.30 181 GLY B N 1
ATOM 1905 C CA . GLY B 1 22 ? 9.759 25.340 48.676 1.00 54.53 181 GLY B CA 1
ATOM 1906 C C . GLY B 1 22 ? 8.835 24.655 47.691 1.00 52.16 181 GLY B C 1
ATOM 1907 O O . GLY B 1 22 ? 9.282 24.212 46.629 1.00 51.93 181 GLY B O 1
ATOM 1908 N N . ARG B 1 23 ? 7.550 24.582 48.040 1.00 50.91 182 ARG B N 1
ATOM 1909 C CA . ARG B 1 23 ? 6.550 23.895 47.215 1.00 49.49 182 ARG B CA 1
ATOM 1910 C C . ARG B 1 23 ? 6.221 24.675 45.953 1.00 49.31 182 ARG B C 1
ATOM 1911 O O . ARG B 1 23 ? 6.026 24.085 44.887 1.00 48.80 182 ARG B O 1
ATOM 1919 N N . ALA B 1 24 ? 6.159 25.998 46.080 1.00 50.39 183 ALA B N 1
ATOM 1920 C CA . ALA B 1 24 ? 5.942 26.875 44.940 1.00 51.23 183 ALA B CA 1
ATOM 1921 C C . ALA B 1 24 ? 7.077 26.741 43.938 1.00 51.55 183 ALA B C 1
ATOM 1922 O O . ALA B 1 24 ? 6.828 26.671 42.742 1.00 51.78 183 ALA B O 1
ATOM 1924 N N . ALA B 1 25 ? 8.313 26.697 44.434 1.00 52.24 184 ALA B N 1
ATOM 1925 C CA . ALA B 1 25 ? 9.506 26.504 43.597 1.00 53.10 184 ALA B CA 1
ATOM 1926 C C . ALA B 1 25 ? 9.445 25.209 42.806 1.00 51.26 184 ALA B C 1
ATOM 1927 O O . ALA B 1 25 ? 9.765 25.176 41.614 1.00 51.42 184 ALA B O 1
ATOM 1929 N N . VAL B 1 26 ? 9.032 24.140 43.482 1.00 50.13 185 VAL B N 1
ATOM 1930 C CA . VAL B 1 26 ? 8.924 22.830 42.845 1.00 49.22 185 VAL B CA 1
ATOM 1931 C C . VAL B 1 26 ? 7.836 22.859 41.787 1.00 48.67 185 VAL B C 1
ATOM 1932 O O . VAL B 1 26 ? 7.981 22.215 40.746 1.00 49.07 185 VAL B O 1
ATOM 1936 N N . VAL B 1 27 ? 6.762 23.605 42.044 1.00 48.32 186 VAL B N 1
ATOM 1937 C CA . VAL B 1 27 ? 5.657 23.663 41.096 1.00 48.62 186 VAL B CA 1
ATOM 1938 C C . VAL B 1 27 ? 6.113 24.391 39.851 1.00 49.99 186 VAL B C 1
ATOM 1939 O O . VAL B 1 27 ? 5.836 23.956 38.735 1.00 50.53 186 VAL B O 1
ATOM 1943 N N . GLN B 1 28 ? 6.826 25.493 40.057 1.00 51.43 187 GLN B N 1
ATOM 1944 C CA . GLN B 1 28 ? 7.363 26.285 38.963 1.00 53.39 187 GLN B CA 1
ATOM 1945 C C . GLN B 1 28 ? 8.333 25.428 38.157 1.00 52.86 187 GLN B C 1
ATOM 1946 O O . GLN B 1 28 ? 8.286 25.456 36.933 1.00 54.03 187 GLN B O 1
ATOM 1952 N N . GLU B 1 29 ? 9.181 24.661 38.848 1.00 51.75 188 GLU B N 1
ATOM 1953 C CA . GLU B 1 29 ? 10.116 23.715 38.208 1.00 51.92 188 GLU B CA 1
ATOM 1954 C C . GLU B 1 29 ? 9.435 22.718 37.282 1.00 51.00 188 GLU B C 1
ATOM 1955 O O . GLU B 1 29 ? 9.912 22.442 36.172 1.00 51.82 188 GLU B O 1
ATOM 1961 N N . MET B 1 30 ? 8.332 22.160 37.770 1.00 49.97 189 MET B N 1
ATOM 1962 C CA . MET B 1 30 ? 7.593 21.130 37.056 1.00 49.87 189 MET B CA 1
ATOM 1963 C C . MET B 1 30 ? 6.912 21.708 35.836 1.00 51.13 189 MET B C 1
ATOM 1964 O O . MET B 1 30 ? 6.859 21.059 34.787 1.00 51.80 189 MET B O 1
ATOM 1969 N N . ARG B 1 31 ? 6.413 22.935 35.981 1.00 52.01 190 ARG B N 1
ATOM 1970 C CA . ARG B 1 31 ? 5.717 23.624 34.911 1.00 54.27 190 ARG B CA 1
ATOM 1971 C C . ARG B 1 31 ? 6.711 24.015 33.822 1.00 55.54 190 ARG B C 1
ATOM 1972 O O . ARG B 1 31 ? 6.400 23.931 32.633 1.00 57.21 190 ARG B O 1
ATOM 1980 N N . ASP B 1 32 ? 7.915 24.412 34.234 1.00 55.35 191 ASP B N 1
ATOM 1981 C CA . ASP B 1 32 ? 9.025 24.653 33.305 1.00 57.21 191 ASP B CA 1
ATOM 1982 C C . ASP B 1 32 ? 9.360 23.402 32.503 1.00 56.72 191 ASP B C 1
ATOM 1983 O O . ASP B 1 32 ? 9.591 23.492 31.294 1.00 58.76 191 ASP B O 1
ATOM 1988 N N . CYS B 1 33 ? 9.399 22.253 33.187 1.00 54.51 192 CYS B N 1
ATOM 1989 C CA . CYS B 1 33 ? 9.610 20.955 32.545 1.00 54.51 192 CYS B CA 1
ATOM 1990 C C . CYS B 1 33 ? 8.592 20.679 31.449 1.00 55.67 192 CYS B C 1
ATOM 1991 O O . CYS B 1 33 ? 8.963 20.183 30.389 1.00 57.10 192 CYS B O 1
ATOM 1994 N N . LEU B 1 34 ? 7.320 20.984 31.708 1.00 55.97 193 LEU B N 1
ATOM 1995 C CA . LEU B 1 34 ? 6.260 20.807 30.701 1.00 58.29 193 LEU B CA 1
ATOM 1996 C C . LEU B 1 34 ? 6.428 21.728 29.507 1.00 61.31 193 LEU B C 1
ATOM 1997 O O . LEU B 1 34 ? 6.164 21.323 28.379 1.00 63.61 193 LEU B O 1
ATOM 2002 N N . ASN B 1 35 ? 6.865 22.962 29.755 1.00 62.44 194 ASN B N 1
ATOM 2003 C CA . ASN B 1 35 ? 7.007 23.950 28.691 1.00 66.48 194 ASN B CA 1
ATOM 2004 C C . ASN B 1 35 ? 8.213 23.718 27.782 1.00 67.75 194 ASN B C 1
ATOM 2005 O O . ASN B 1 35 ? 8.123 23.955 26.588 1.00 70.74 194 ASN B O 1
ATOM 2010 N N . ASN B 1 36 ? 9.330 23.251 28.333 1.00 66.87 195 ASN B N 1
ATOM 2011 C CA . ASN B 1 36 ? 10.535 23.029 27.520 1.00 70.03 195 ASN B CA 1
ATOM 2012 C C . ASN B 1 36 ? 10.987 21.564 27.355 1.00 70.86 195 ASN B C 1
ATOM 2013 O O . ASN B 1 36 ? 11.914 21.277 26.594 1.00 71.82 195 ASN B O 1
ATOM 2018 N N . GLY B 1 37 ? 10.345 20.653 28.081 1.00 50.08 196 GLY B N 1
ATOM 2019 C CA . GLY B 1 37 ? 10.656 19.224 27.989 1.00 52.58 196 GLY B CA 1
ATOM 2020 C C . GLY B 1 37 ? 11.866 18.726 28.769 1.00 56.41 196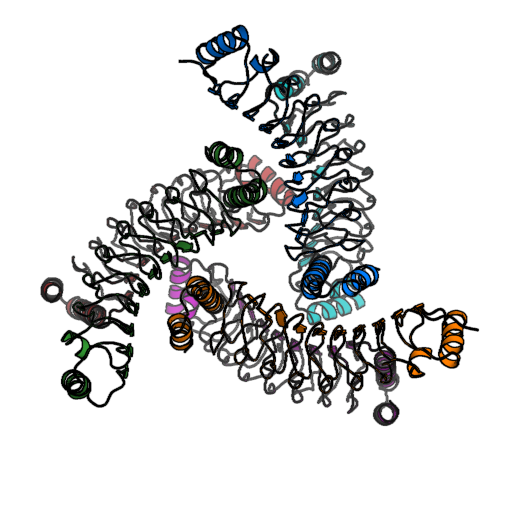 GLY B C 1
ATOM 2021 O O . GLY B 1 37 ? 12.383 17.651 28.480 1.00 59.22 196 G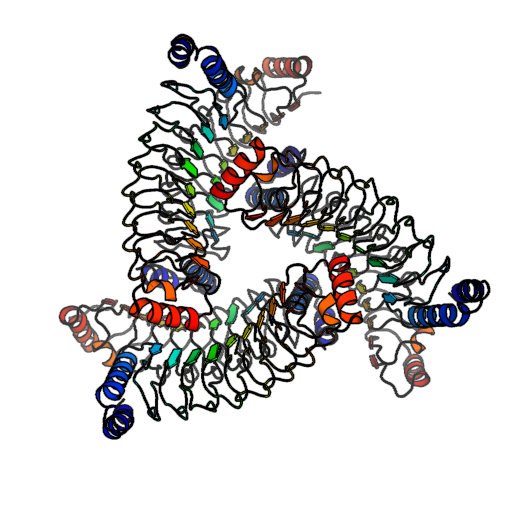LY B O 1
ATOM 2022 N N . ASN B 1 38 ? 12.319 19.502 29.750 1.00 57.81 197 ASN B N 1
ATOM 2023 C CA . ASN B 1 38 ? 13.453 19.125 30.594 1.00 55.69 197 ASN B CA 1
ATOM 2024 C C . ASN B 1 38 ? 13.173 17.777 31.271 1.00 50.08 197 ASN B C 1
ATOM 2025 O O . ASN B 1 38 ? 12.173 17.638 31.987 1.00 55.21 197 ASN B O 1
ATOM 2030 N N . PRO B 1 39 ? 14.041 16.776 31.029 1.00 56.95 198 PRO B N 1
ATOM 2031 C CA . PRO B 1 39 ? 13.847 15.425 31.563 1.00 52.61 198 PRO B CA 1
ATOM 2032 C C . PRO B 1 39 ? 14.323 15.236 33.003 1.00 49.55 198 PRO B C 1
ATOM 2033 O O . PRO B 1 39 ? 14.125 14.165 33.583 1.00 48.46 198 PRO B O 1
ATOM 2037 N N . VAL B 1 40 ? 14.947 16.259 33.574 1.00 48.06 199 VAL B N 1
ATOM 2038 C CA . VAL B 1 40 ? 15.502 16.153 34.920 1.00 46.43 199 VAL B CA 1
ATOM 2039 C C . VAL B 1 40 ? 14.672 17.018 35.858 1.00 45.36 199 VAL B C 1
ATOM 2040 O O . VAL B 1 40 ? 14.338 18.147 35.516 1.00 46.01 199 VAL B O 1
ATOM 2044 N N . LEU B 1 41 ? 14.339 16.478 37.028 1.00 43.81 200 LEU B N 1
ATOM 2045 C CA . LEU B 1 41 ? 13.643 17.230 38.060 1.00 43.34 200 LEU B CA 1
ATOM 2046 C C . LEU B 1 41 ? 14.287 17.017 39.421 1.00 43.54 200 LEU B C 1
ATOM 2047 O O . LEU B 1 41 ? 14.249 15.919 39.968 1.00 43.34 200 LEU B O 1
ATOM 2052 N N . ASN B 1 42 ? 14.881 18.079 39.952 1.00 44.96 201 ASN B N 1
ATOM 2053 C CA . ASN B 1 42 ? 15.435 18.100 41.298 1.00 45.68 201 ASN B CA 1
ATOM 2054 C C . ASN B 1 42 ? 14.524 18.955 42.170 1.00 45.95 201 ASN B C 1
ATOM 2055 O O . ASN B 1 42 ? 14.305 20.126 41.872 1.00 47.11 201 ASN B O 1
ATOM 2060 N N . VAL B 1 43 ? 13.987 18.354 43.231 1.00 45.33 202 VAL B N 1
ATOM 2061 C CA . VAL B 1 43 ? 12.963 18.989 44.061 1.00 45.60 202 VAL B CA 1
ATOM 2062 C C . VAL B 1 43 ? 13.523 19.821 45.208 1.00 48.12 202 VAL B C 1
ATOM 2063 O O . VAL B 1 43 ? 12.759 20.386 45.982 1.00 49.18 202 VAL B O 1
ATOM 2067 N N . GLY B 1 44 ? 14.848 19.906 45.307 1.00 49.94 203 GLY B N 1
ATOM 2068 C CA . GLY B 1 44 ? 15.501 20.795 46.275 1.00 52.73 203 GLY B CA 1
ATOM 2069 C C . GLY B 1 44 ? 15.471 20.290 47.705 1.00 53.31 203 GLY B C 1
ATOM 2070 O O . GLY B 1 44 ? 14.784 19.317 48.023 1.00 51.29 203 GLY B O 1
ATOM 2071 N N . ALA B 1 45 ? 16.232 20.942 48.575 1.00 56.51 204 ALA B N 1
ATOM 2072 C CA . ALA B 1 45 ? 16.241 20.576 49.979 1.00 57.81 204 ALA B CA 1
ATOM 2073 C C . ALA B 1 45 ? 15.520 21.647 50.772 1.00 59.54 204 ALA B C 1
ATOM 2074 O O . ALA B 1 45 ? 16.118 22.662 51.129 1.00 63.55 204 ALA B O 1
ATOM 2076 N N . SER B 1 46 ? 14.233 21.437 51.042 1.00 57.50 205 SER B N 1
ATOM 2077 C CA . SER B 1 46 ? 13.447 22.467 51.733 1.00 59.32 205 SER B CA 1
ATOM 2078 C C . SER B 1 46 ? 12.511 21.954 52.823 1.00 58.81 205 SER B C 1
ATOM 2079 O O . SER B 1 46 ? 11.549 22.635 53.188 1.00 59.63 205 SER B O 1
ATOM 2082 N N . GLY B 1 47 ? 12.802 20.767 53.350 1.00 57.85 206 GLY B N 1
ATOM 2083 C CA . GLY B 1 47 ? 11.992 20.177 54.412 1.00 57.88 206 GLY B CA 1
ATOM 2084 C C . GLY B 1 47 ? 10.565 19.861 53.988 1.00 55.64 206 GLY B C 1
ATOM 2085 O O . GLY B 1 47 ? 9.623 20.031 54.767 1.00 56.67 206 GLY B O 1
ATOM 2086 N N . LEU B 1 48 ? 10.410 19.412 52.744 1.00 53.03 207 LEU B N 1
ATOM 2087 C CA . LEU B 1 48 ? 9.122 18.964 52.222 1.00 51.37 207 LEU B CA 1
ATOM 2088 C C . LEU B 1 48 ? 8.615 17.728 52.988 1.00 51.32 207 LEU B C 1
ATOM 2089 O O . LEU B 1 48 ? 9.345 16.756 53.183 1.00 51.02 207 LEU B O 1
ATOM 2094 N N . THR B 1 49 ? 7.363 17.775 53.426 1.00 52.04 208 THR B N 1
ATOM 2095 C CA . THR B 1 49 ? 6.786 16.658 54.149 1.00 52.68 208 THR B CA 1
ATOM 2096 C C . THR B 1 49 ? 6.057 15.698 53.212 1.00 51.85 208 THR B C 1
ATOM 2097 O O . THR B 1 49 ? 5.960 14.520 53.513 1.00 52.47 208 THR B O 1
ATOM 2101 N N . THR B 1 50 ? 5.573 16.203 52.074 1.00 51.12 209 THR B N 1
ATOM 2102 C CA . THR B 1 50 ? 4.965 15.379 51.014 1.00 50.41 209 THR B CA 1
ATOM 2103 C C . THR B 1 50 ? 5.413 15.864 49.636 1.00 48.84 209 THR B C 1
ATOM 2104 O O . THR B 1 50 ? 6.069 16.893 49.518 1.00 48.58 209 THR B O 1
ATOM 2108 N N . LEU B 1 51 ? 5.040 15.115 48.600 1.00 48.56 210 LEU B N 1
ATOM 2109 C CA . LEU B 1 51 ? 5.219 15.516 47.204 1.00 47.49 210 LEU B CA 1
ATOM 2110 C C . LEU B 1 51 ? 3.869 15.458 46.478 1.00 49.01 210 LEU B C 1
ATOM 2111 O O . LEU B 1 51 ? 2.961 14.753 46.924 1.00 50.89 210 LEU B O 1
ATOM 2116 N N . PRO B 1 52 ? 3.716 16.199 45.360 1.00 48.92 211 PRO B N 1
ATOM 2117 C CA . PRO B 1 52 ? 2.411 16.136 44.695 1.00 51.03 211 PRO B CA 1
ATOM 2118 C C . PRO B 1 52 ? 2.158 14.738 44.146 1.00 51.63 211 PRO B C 1
ATOM 2119 O O . PRO B 1 52 ? 3.114 14.016 43.859 1.00 49.88 211 PRO B O 1
ATOM 2123 N N . ASP B 1 53 ? 0.886 14.369 44.009 1.00 54.64 212 ASP B N 1
ATOM 2124 C CA . ASP B 1 53 ? 0.492 13.026 43.560 1.00 56.30 212 ASP B CA 1
ATOM 2125 C C . ASP B 1 53 ? 0.987 12.674 42.157 1.00 55.43 212 ASP B C 1
ATOM 2126 O O . ASP B 1 53 ? 1.375 11.527 41.900 1.00 55.98 212 ASP B O 1
ATOM 2131 N N . ARG B 1 54 ? 0.965 13.649 41.254 1.00 54.83 213 ARG B N 1
ATOM 2132 C CA . ARG B 1 54 ? 1.490 13.448 39.908 1.00 53.97 213 ARG B CA 1
ATOM 2133 C C . ARG B 1 54 ? 2.660 14.386 39.619 1.00 50.96 213 ARG B C 1
ATOM 2134 O O . ARG B 1 54 ? 2.758 15.482 40.189 1.00 50.34 213 ARG B O 1
ATOM 2142 N N . LEU B 1 55 ? 3.554 13.929 38.748 1.00 49.41 214 LEU B N 1
ATOM 2143 C CA . LEU B 1 55 ? 4.748 14.677 38.364 1.00 47.07 214 LEU B CA 1
ATOM 2144 C C . LEU B 1 55 ? 4.781 14.723 36.836 1.00 47.64 214 LEU B C 1
ATOM 2145 O O . LEU B 1 55 ? 4.087 13.934 36.201 1.00 49.75 214 LEU B O 1
ATOM 2150 N N . PRO B 1 56 ? 5.561 15.648 36.228 1.00 46.64 215 PRO B N 1
ATOM 2151 C CA . PRO B 1 56 ? 5.572 15.668 34.761 1.00 47.47 215 PRO B CA 1
ATOM 2152 C C . PRO B 1 56 ? 5.841 14.279 34.191 1.00 47.46 215 PRO B C 1
ATOM 2153 O O . PRO B 1 56 ? 6.752 13.589 34.660 1.00 45.90 215 PRO B O 1
ATOM 2157 N N . PRO B 1 57 ? 5.039 13.861 33.196 1.00 49.72 216 PRO B N 1
ATOM 2158 C CA . PRO B 1 57 ? 5.021 12.459 32.760 1.00 50.66 216 PRO B CA 1
ATOM 2159 C C . PRO B 1 57 ? 6.265 12.042 31.973 1.00 49.36 216 PRO B C 1
ATOM 2160 O O . PRO B 1 57 ? 6.507 10.856 31.809 1.00 50.21 216 PRO B O 1
ATOM 2164 N N . HIS B 1 58 ? 7.046 13.018 31.518 1.00 48.08 217 HIS B N 1
ATOM 2165 C CA . HIS B 1 58 ? 8.153 12.795 30.598 1.00 47.54 217 HIS B CA 1
ATOM 2166 C C . HIS B 1 58 ? 9.520 12.775 31.280 1.00 45.34 217 HIS B C 1
ATOM 2167 O O . HIS B 1 58 ? 10.528 12.568 30.610 1.00 45.47 217 HIS B O 1
ATOM 2174 N N . ILE B 1 59 ? 9.586 13.010 32.585 1.00 43.98 218 ILE B N 1
ATOM 2175 C CA . ILE B 1 59 ? 10.902 13.056 33.220 1.00 43.10 218 ILE B CA 1
ATOM 2176 C C . ILE B 1 59 ? 11.570 11.669 33.284 1.00 43.89 218 ILE B C 1
ATOM 2177 O O . ILE B 1 59 ? 10.904 10.619 33.268 1.00 44.71 218 ILE B O 1
ATOM 2182 N N . THR B 1 60 ? 12.899 11.679 33.315 1.00 44.06 219 THR B N 1
ATOM 2183 C CA . THR B 1 60 ? 13.686 10.450 33.283 1.00 44.86 219 THR B CA 1
ATOM 2184 C C . THR B 1 60 ? 14.664 10.392 34.455 1.00 44.69 219 THR B C 1
ATOM 2185 O O . THR B 1 60 ? 15.140 9.323 34.818 1.00 46.22 219 THR B O 1
ATOM 2189 N N . THR B 1 61 ? 14.954 11.539 35.058 1.00 43.78 220 THR B N 1
ATOM 2190 C CA . THR B 1 61 ? 15.802 11.599 36.249 1.00 43.94 220 THR B CA 1
ATOM 2191 C C . THR B 1 61 ? 15.066 12.374 37.331 1.00 43.12 220 THR B C 1
ATOM 2192 O O . THR B 1 61 ? 14.753 13.561 37.146 1.00 43.05 220 THR B O 1
ATOM 2196 N N . LEU B 1 62 ? 14.784 11.703 38.447 1.00 42.92 221 LEU B N 1
ATOM 2197 C CA . LEU B 1 62 ? 14.170 12.346 39.605 1.00 42.25 221 LEU B CA 1
ATOM 2198 C C . LEU B 1 62 ? 15.135 12.365 40.800 1.00 43.28 221 LEU B C 1
ATOM 2199 O O . LEU B 1 62 ? 15.560 11.308 41.291 1.00 44.27 221 LEU B O 1
ATOM 2204 N N . VAL B 1 63 ? 15.484 13.567 41.257 1.00 43.34 222 VAL B N 1
ATOM 2205 C CA . VAL B 1 63 ? 16.446 13.719 42.354 1.00 44.82 222 VAL B CA 1
ATOM 2206 C C . VAL B 1 63 ? 15.792 14.373 43.578 1.00 44.77 222 VAL B C 1
ATOM 2207 O O . VAL B 1 63 ? 15.288 15.497 43.502 1.00 44.08 222 VAL B O 1
ATOM 2211 N N . ILE B 1 64 ? 15.796 13.645 44.697 1.00 45.47 223 ILE B N 1
ATOM 2212 C CA . ILE B 1 64 ? 15.169 14.102 45.935 1.00 45.74 223 ILE B CA 1
ATOM 2213 C C . ILE B 1 64 ? 16.177 14.127 47.086 1.00 48.28 223 ILE B C 1
ATOM 2214 O O . ILE B 1 64 ? 16.436 13.092 47.714 1.00 49.29 223 ILE B O 1
ATOM 2219 N N . PRO B 1 65 ? 16.737 15.317 47.377 1.00 49.99 224 PRO B N 1
ATOM 2220 C CA . PRO B 1 65 ? 17.721 15.482 48.444 1.00 53.14 224 PRO B CA 1
ATOM 2221 C C . PRO B 1 65 ? 17.063 15.464 49.826 1.00 53.78 224 PRO B C 1
ATOM 2222 O O . PRO B 1 65 ? 15.891 15.099 49.950 1.00 51.75 224 PRO B O 1
ATOM 2226 N N . ASP B 1 66 ? 17.817 15.854 50.851 1.00 57.11 225 ASP B N 1
ATOM 2227 C CA . ASP B 1 66 ? 17.336 15.829 52.236 1.00 58.43 225 ASP B CA 1
ATOM 2228 C C . ASP B 1 66 ? 16.015 16.580 52.410 1.00 56.79 225 ASP B C 1
ATOM 2229 O O . ASP B 1 66 ? 15.929 17.783 52.139 1.00 57.60 225 ASP B O 1
ATOM 2234 N N . ASN B 1 67 ? 14.990 15.848 52.840 1.00 55.20 226 ASN B N 1
ATOM 2235 C CA . ASN B 1 67 ? 13.679 16.404 53.174 1.00 54.20 226 ASN B CA 1
ATOM 2236 C C . ASN B 1 67 ? 13.008 15.567 54.267 1.00 54.89 226 ASN B C 1
ATOM 2237 O O . ASN B 1 67 ? 13.614 14.625 54.782 1.00 56.18 226 ASN B O 1
ATOM 2242 N N . ASN B 1 68 ? 11.764 15.906 54.611 1.00 54.50 227 ASN B N 1
ATOM 2243 C CA . ASN B 1 68 ? 10.993 15.165 55.615 1.00 55.36 227 ASN B CA 1
ATOM 2244 C C . ASN B 1 68 ? 9.865 14.314 55.018 1.00 53.69 227 ASN B C 1
ATOM 2245 O O . ASN B 1 68 ? 8.750 14.283 55.542 1.00 54.43 227 ASN B O 1
ATOM 2250 N N . LEU B 1 69 ? 10.158 13.618 53.929 1.00 52.07 228 LEU B N 1
ATOM 2251 C CA . LEU B 1 69 ? 9.160 12.778 53.273 1.00 51.32 228 LEU B CA 1
ATOM 2252 C C . LEU B 1 69 ? 8.976 11.438 53.986 1.00 52.95 228 LEU B C 1
ATOM 2253 O O . LEU B 1 69 ? 9.953 10.816 54.400 1.00 54.03 228 LEU B O 1
ATOM 2258 N N . THR B 1 70 ? 7.723 11.012 54.137 1.00 53.84 229 THR B N 1
ATOM 2259 C CA . THR B 1 70 ? 7.420 9.669 54.656 1.00 56.22 229 THR B CA 1
ATOM 2260 C C . THR B 1 70 ? 7.100 8.683 53.533 1.00 55.87 229 THR B C 1
ATOM 2261 O O . THR B 1 70 ? 7.257 7.484 53.704 1.00 57.76 229 THR B O 1
ATOM 2265 N N . SER B 1 71 ? 6.655 9.196 52.387 1.00 54.08 230 SER B N 1
ATOM 2266 C CA . SER B 1 71 ? 6.468 8.376 51.190 1.00 53.89 230 SER B CA 1
ATOM 2267 C C . SER B 1 71 ? 6.742 9.184 49.920 1.00 51.22 230 SER B C 1
ATOM 2268 O O . SER B 1 71 ? 7.018 10.373 49.985 1.00 49.70 230 SER B O 1
ATOM 2271 N N . LEU B 1 72 ? 6.682 8.518 48.774 1.00 51.26 231 LEU B N 1
ATOM 2272 C CA . LEU B 1 72 ? 6.835 9.162 47.481 1.00 49.24 231 LEU B CA 1
ATOM 2273 C C . LEU B 1 72 ? 5.577 8.881 46.660 1.00 50.78 231 LEU B C 1
ATOM 2274 O O . LEU B 1 72 ? 4.894 7.882 46.895 1.00 53.22 231 LEU B O 1
ATOM 2279 N N . PRO B 1 73 ? 5.260 9.763 45.693 1.00 49.82 232 PRO B N 1
ATOM 2280 C CA . PRO B 1 73 ? 4.095 9.537 44.842 1.00 51.90 232 PRO B CA 1
ATOM 2281 C C . PRO B 1 73 ? 4.354 8.442 43.806 1.00 52.97 232 PRO B C 1
ATOM 2282 O O . PRO B 1 73 ? 5.466 7.911 43.739 1.00 52.22 232 PRO B O 1
ATOM 2286 N N . GLU B 1 74 ? 3.333 8.103 43.016 1.00 55.52 233 GLU B N 1
ATOM 2287 C CA . GLU B 1 74 ? 3.526 7.293 41.815 1.00 56.62 233 GLU B CA 1
ATOM 2288 C C . GLU B 1 74 ? 4.545 8.019 40.944 1.00 53.55 233 GLU B C 1
ATOM 2289 O O . GLU B 1 74 ? 4.475 9.240 40.790 1.00 51.94 233 GLU B O 1
ATOM 2291 N N . LEU B 1 75 ? 5.495 7.273 40.392 1.00 53.44 234 LEU B N 1
ATOM 2292 C CA . LEU B 1 75 ? 6.610 7.866 39.661 1.00 51.31 234 LEU B CA 1
ATOM 2293 C C . LEU B 1 75 ? 6.343 7.932 38.158 1.00 52.90 234 LEU B C 1
ATOM 2294 O O . LEU B 1 75 ? 5.501 7.204 37.650 1.00 55.20 234 LEU B O 1
ATOM 2299 N N . PRO B 1 76 ? 7.040 8.834 37.440 1.00 52.50 235 PRO B N 1
ATOM 2300 C CA . PRO B 1 76 ? 6.820 8.861 35.998 1.00 55.65 235 PRO B CA 1
ATOM 2301 C C . PRO B 1 76 ? 7.215 7.525 35.408 1.00 60.75 235 PRO B C 1
ATOM 2302 O O . PRO B 1 76 ? 8.264 6.994 35.747 1.00 59.97 235 PRO B O 1
ATOM 2306 N N . GLU B 1 77 ? 6.349 6.986 34.557 1.00 50.08 236 GLU B N 1
ATOM 2307 C CA . GLU B 1 77 ? 6.490 5.638 34.019 1.00 53.88 236 GLU B CA 1
ATOM 2308 C C . GLU B 1 77 ? 7.771 5.418 33.239 1.00 55.59 236 GLU B C 1
ATOM 2309 O O . GLU B 1 77 ? 8.290 4.303 33.190 1.00 63.99 236 GLU B O 1
ATOM 2315 N N . GLY B 1 78 ? 8.273 6.476 32.618 1.00 54.05 237 GLY B N 1
ATOM 2316 C CA . GLY B 1 78 ? 9.510 6.390 31.863 1.00 50.08 237 GLY B CA 1
ATOM 2317 C C . GLY B 1 78 ? 10.740 6.792 32.649 1.00 50.08 237 GLY B C 1
ATOM 2318 O O . GLY B 1 78 ? 11.765 7.098 32.058 1.00 50.08 237 GLY B O 1
ATOM 2319 N N . LEU B 1 79 ? 10.655 6.793 33.974 1.00 58.20 238 LEU B N 1
ATOM 2320 C CA . LEU B 1 79 ? 11.797 7.164 34.802 1.00 54.93 238 LEU B CA 1
ATOM 2321 C C . LEU B 1 79 ? 12.977 6.211 34.606 1.00 54.12 238 LEU B C 1
ATOM 2322 O O . LEU B 1 79 ? 12.800 4.994 34.470 1.00 53.55 238 LEU B O 1
ATOM 2327 N N . ARG B 1 80 ? 14.181 6.772 34.600 1.00 53.74 239 ARG B N 1
ATOM 2328 C CA . ARG B 1 80 ? 15.387 5.984 34.373 1.00 54.01 239 ARG B CA 1
ATOM 2329 C C . ARG B 1 80 ? 16.326 6.014 35.581 1.00 53.44 239 ARG B C 1
ATOM 2330 O O . ARG B 1 80 ? 17.002 5.025 35.884 1.00 53.34 239 ARG B O 1
ATOM 2338 N N . GLU B 1 81 ? 16.354 7.154 36.267 1.00 52.92 240 GLU B N 1
ATOM 2339 C CA . GLU B 1 81 ? 17.190 7.336 37.448 1.00 52.80 240 GLU B CA 1
ATOM 2340 C C . GLU B 1 81 ? 16.368 7.924 38.584 1.00 51.28 240 GLU B C 1
ATOM 2341 O O . GLU B 1 81 ? 15.656 8.913 38.390 1.00 51.76 240 GLU B O 1
ATOM 2347 N N . LEU B 1 82 ? 16.457 7.313 39.762 1.00 49.89 241 LEU B N 1
ATOM 2348 C CA . LEU B 1 82 ? 15.865 7.893 40.962 1.00 49.20 241 LEU B CA 1
ATOM 2349 C C . LEU B 1 82 ? 16.893 7.971 42.072 1.00 49.77 241 LEU B C 1
ATOM 2350 O O . LEU B 1 82 ? 17.506 6.968 42.410 1.00 49.71 241 LEU B O 1
ATOM 2355 N N . GLU B 1 83 ? 17.079 9.162 42.631 1.00 50.88 242 GLU B N 1
ATOM 2356 C CA . GLU B 1 83 ? 17.978 9.344 43.761 1.00 51.95 242 GLU B CA 1
ATOM 2357 C C . GLU B 1 83 ? 17.213 9.914 44.948 1.00 51.95 242 GLU B C 1
ATOM 2358 O O . GLU B 1 83 ? 16.625 11.005 44.859 1.00 53.11 242 GLU B O 1
ATOM 2364 N N . VAL B 1 84 ? 17.207 9.181 46.057 1.00 51.09 243 VAL B N 1
ATOM 2365 C CA . VAL B 1 84 ? 16.695 9.731 47.308 1.00 51.78 243 VAL B CA 1
ATOM 2366 C C . VAL B 1 84 ? 17.734 9.531 48.399 1.00 52.44 243 VAL B C 1
ATOM 2367 O O . VAL B 1 84 ? 18.255 8.426 48.571 1.00 51.30 243 VAL B O 1
ATOM 2371 N N . SER B 1 85 ? 18.038 10.610 49.117 1.00 54.25 244 SER B N 1
ATOM 2372 C CA . SER B 1 85 ? 18.849 10.526 50.322 1.00 55.15 244 SER B CA 1
ATOM 2373 C C . SER B 1 85 ? 18.384 11.527 51.366 1.00 57.11 244 SER B C 1
ATOM 2374 O O . SER B 1 85 ? 17.767 12.554 51.035 1.00 58.50 244 SER B O 1
ATOM 2377 N N . GLY B 1 86 ? 18.661 11.206 52.628 1.00 57.62 245 GLY B N 1
ATOM 2378 C CA . GLY B 1 86 ? 18.454 12.135 53.738 1.00 60.14 245 GLY B CA 1
ATOM 2379 C C . GLY B 1 86 ? 17.010 12.355 54.132 1.00 60.34 245 GLY B C 1
ATOM 2380 O O . GLY B 1 86 ? 16.667 13.378 54.734 1.00 63.10 245 GLY B O 1
ATOM 2381 N N . ASN B 1 87 ? 16.156 11.405 53.776 1.00 58.03 246 ASN B N 1
ATOM 2382 C CA . ASN B 1 87 ? 14.768 11.442 54.193 1.00 58.57 246 ASN B CA 1
ATOM 2383 C C . ASN B 1 87 ? 14.597 10.373 55.250 1.00 58.17 246 ASN B C 1
ATOM 2384 O O . ASN B 1 87 ? 14.348 9.201 54.945 1.00 56.43 246 ASN B O 1
ATOM 2389 N N . LEU B 1 88 ? 14.776 10.790 56.499 1.00 60.43 247 LEU B N 1
ATOM 2390 C CA . LEU B 1 88 ? 14.985 9.858 57.606 1.00 60.37 247 LEU B CA 1
ATOM 2391 C C . LEU B 1 88 ? 13.699 9.231 58.131 1.00 60.86 247 LEU B C 1
ATOM 2392 O O . LEU B 1 88 ? 13.746 8.312 58.942 1.00 60.94 247 LEU B O 1
ATOM 2397 N N . GLN B 1 89 ? 12.557 9.723 57.662 1.00 61.80 248 GLN B N 1
ATOM 2398 C CA . GLN B 1 89 ? 11.267 9.151 58.032 1.00 62.68 248 GLN B CA 1
ATOM 2399 C C . GLN B 1 89 ? 10.667 8.336 56.876 1.00 60.20 248 GLN B C 1
ATOM 2400 O O . GLN B 1 89 ? 9.510 7.931 56.939 1.00 61.28 248 GLN B O 1
ATOM 2406 N N . LEU B 1 90 ? 11.451 8.111 55.823 1.00 57.28 249 LEU B N 1
ATOM 2407 C CA . LEU B 1 90 ? 10.986 7.393 54.636 1.00 55.39 249 LEU B CA 1
ATOM 2408 C C . LEU B 1 90 ? 11.378 5.917 54.720 1.00 54.03 249 LEU B C 1
ATOM 2409 O O . LEU B 1 90 ? 12.561 5.577 54.595 1.00 52.65 249 LEU B O 1
ATOM 2414 N N . THR B 1 91 ? 10.382 5.052 54.921 1.00 54.73 250 THR B N 1
ATOM 2415 C CA . THR B 1 91 ? 10.637 3.648 55.261 1.00 54.36 2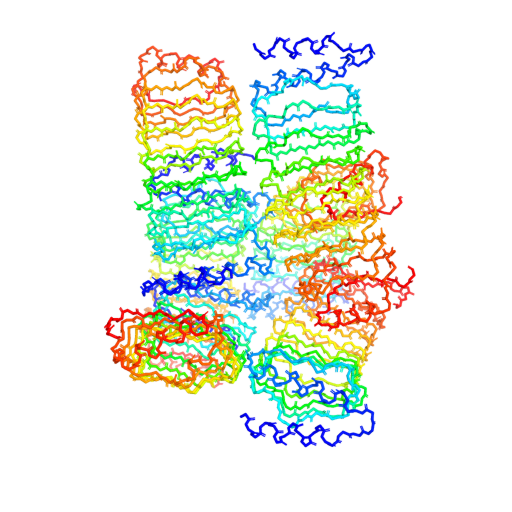50 THR B CA 1
ATOM 2416 C C . THR B 1 91 ? 10.302 2.653 54.141 1.00 53.08 250 THR B C 1
ATOM 2417 O O . THR B 1 91 ? 10.571 1.452 54.273 1.00 52.60 250 THR B O 1
ATOM 2421 N N . SER B 1 92 ? 9.717 3.159 53.051 1.00 52.63 251 SER B N 1
ATOM 2422 C CA . SER B 1 92 ? 9.390 2.339 51.882 1.00 51.53 251 SER B CA 1
ATOM 2423 C C . SER B 1 92 ? 9.302 3.171 50.606 1.00 50.47 251 SER B C 1
ATOM 2424 O O . SER B 1 92 ? 9.206 4.388 50.662 1.00 50.93 251 SER B O 1
ATOM 2427 N N . LEU B 1 93 ? 9.340 2.489 49.464 1.00 49.47 252 LEU B N 1
ATOM 2428 C CA . LEU B 1 93 ? 9.293 3.114 48.144 1.00 48.57 252 LEU B CA 1
ATOM 2429 C C . LEU B 1 93 ? 8.035 2.689 47.390 1.00 49.43 252 LEU B C 1
ATOM 2430 O O . LEU B 1 93 ? 7.470 1.631 47.677 1.00 50.56 252 LEU B O 1
ATOM 2435 N N . PRO B 1 94 ? 7.580 3.507 46.422 1.00 49.42 253 PRO B N 1
ATOM 2436 C CA . PRO B 1 94 ? 6.453 3.040 45.609 1.00 50.42 253 PRO B CA 1
ATOM 2437 C C . PRO B 1 94 ? 6.921 2.009 44.573 1.00 49.39 253 PRO B C 1
ATOM 2438 O O . PRO B 1 94 ? 8.126 1.781 44.435 1.00 48.16 253 PRO B O 1
ATOM 2442 N N . SER B 1 95 ? 5.996 1.372 43.864 1.00 50.37 254 SER B N 1
ATOM 2443 C CA . SER B 1 95 ? 6.417 0.399 42.859 1.00 49.99 254 SER B CA 1
ATOM 2444 C C . SER B 1 95 ? 7.191 1.120 41.752 1.00 48.65 254 SER B C 1
ATOM 2445 O O . SER B 1 95 ? 6.787 2.186 41.295 1.00 48.75 254 SER B O 1
ATOM 2448 N N . LEU B 1 96 ? 8.316 0.542 41.349 1.00 47.86 255 LEU B N 1
ATOM 2449 C CA . LEU B 1 96 ? 9.283 1.234 40.505 1.00 46.97 255 LEU B CA 1
ATOM 2450 C C . LEU B 1 96 ? 8.994 1.057 39.016 1.00 47.51 255 LEU B C 1
ATOM 2451 O O . LEU B 1 96 ? 8.608 -0.026 38.601 1.00 48.57 255 LEU B O 1
ATOM 2456 N N . PRO B 1 97 ? 9.186 2.125 38.210 1.00 47.29 256 PRO B N 1
ATOM 2457 C CA . PRO B 1 97 ? 8.926 2.104 36.766 1.00 48.02 256 PRO B CA 1
ATOM 2458 C C . PRO B 1 97 ? 9.711 1.019 36.034 1.00 48.88 256 PRO B C 1
ATOM 2459 O O . PRO B 1 97 ? 10.857 0.718 36.391 1.00 48.63 256 PRO B O 1
ATOM 2463 N N . GLN B 1 98 ? 9.092 0.464 34.998 1.00 50.23 257 GLN B N 1
ATOM 2464 C CA . GLN B 1 98 ? 9.583 -0.759 34.380 1.00 52.08 257 GLN B CA 1
ATOM 2465 C C . GLN B 1 98 ? 10.968 -0.647 33.740 1.00 52.33 257 GLN B C 1
ATOM 2466 O O . GLN B 1 98 ? 11.693 -1.653 33.630 1.00 53.60 257 GLN B O 1
ATOM 2472 N N . GLY B 1 99 ? 11.336 0.577 33.365 1.00 51.16 258 GLY B N 1
ATOM 2473 C CA . GLY B 1 99 ? 12.608 0.843 32.708 1.00 51.99 258 GLY B CA 1
ATOM 2474 C C . GLY B 1 99 ? 13.621 1.547 33.586 1.00 51.12 258 GLY B C 1
ATOM 2475 O O . GLY B 1 99 ? 14.591 2.133 33.081 1.00 51.91 258 GLY B O 1
ATOM 2476 N N . LEU B 1 100 ? 13.397 1.487 34.897 1.00 49.72 259 LEU B N 1
ATOM 2477 C CA . LEU B 1 100 ? 14.263 2.171 35.844 1.00 49.55 259 LEU B CA 1
ATOM 2478 C C . LEU B 1 100 ? 15.621 1.526 35.816 1.00 50.97 259 LEU B C 1
ATOM 2479 O O . LEU B 1 100 ? 15.729 0.318 35.976 1.00 51.72 259 LEU B O 1
ATOM 2484 N N . GLN B 1 101 ? 16.649 2.341 35.617 1.00 52.12 260 GLN B N 1
ATOM 2485 C CA . GLN B 1 101 ? 18.007 1.847 35.470 1.00 54.23 260 GLN B CA 1
ATOM 2486 C C . GLN B 1 101 ? 18.854 2.122 36.700 1.00 54.08 260 GLN B C 1
ATOM 2487 O O . GLN B 1 101 ? 19.657 1.289 37.089 1.00 55.38 260 GLN B O 1
ATOM 2493 N N . LYS B 1 102 ? 18.683 3.294 37.304 1.00 53.20 261 LYS B N 1
ATOM 2494 C CA . LYS B 1 102 ? 19.450 3.643 38.494 1.00 53.28 261 LYS B CA 1
ATOM 2495 C C . LYS B 1 102 ? 18.517 3.858 39.676 1.00 51.05 261 LYS B C 1
ATOM 2496 O O . LYS B 1 102 ? 17.526 4.569 39.557 1.00 50.17 261 LYS B O 1
ATOM 2502 N N . LEU B 1 103 ? 18.829 3.235 40.808 1.00 50.56 262 LEU B N 1
ATOM 2503 C CA . LEU B 1 103 ? 18.094 3.503 42.041 1.00 48.99 262 LEU B CA 1
ATOM 2504 C C . LEU B 1 103 ? 19.024 3.735 43.225 1.00 49.65 262 LEU B C 1
ATOM 2505 O O . LEU B 1 103 ? 19.668 2.809 43.745 1.00 50.42 262 LEU B O 1
ATOM 2510 N N . TRP B 1 104 ? 19.073 4.988 43.646 1.00 49.79 263 TRP B N 1
ATOM 2511 C CA . TRP B 1 104 ? 19.867 5.393 44.778 1.00 50.56 263 TRP B CA 1
ATOM 2512 C C . TRP B 1 104 ? 18.930 5.729 45.910 1.00 49.40 263 TRP B C 1
ATOM 2513 O O . TRP B 1 104 ? 18.114 6.646 45.795 1.00 49.57 263 TRP B O 1
ATOM 2524 N N . ALA B 1 105 ? 19.035 4.976 46.997 1.00 48.66 264 ALA B N 1
ATOM 2525 C CA . ALA B 1 105 ? 18.237 5.247 48.180 1.00 47.96 264 ALA B CA 1
ATOM 2526 C C . ALA B 1 105 ? 19.078 5.206 49.453 1.00 48.77 264 ALA B C 1
ATOM 2527 O O . ALA B 1 105 ? 18.615 4.747 50.501 1.00 48.56 264 ALA B O 1
ATOM 2529 N N . TYR B 1 106 ? 20.315 5.692 49.337 1.00 50.14 265 TYR B N 1
ATOM 2530 C CA . TYR B 1 106 ? 21.228 5.905 50.464 1.00 51.58 265 TYR B CA 1
ATOM 2531 C C . TYR B 1 106 ? 20.595 6.712 51.590 1.00 52.03 265 TYR B C 1
ATOM 2532 O O . TYR B 1 106 ? 19.913 7.693 51.336 1.00 52.38 265 TYR B O 1
ATOM 2541 N N . ASN B 1 107 ? 20.849 6.303 52.828 1.00 52.55 266 ASN B N 1
ATOM 2542 C CA . ASN B 1 107 ? 20.636 7.152 54.012 1.00 53.79 266 ASN B CA 1
ATOM 2543 C C . ASN B 1 107 ? 19.235 7.693 54.225 1.00 53.40 266 ASN B C 1
ATOM 2544 O O . ASN B 1 107 ? 19.028 8.898 54.395 1.00 55.08 266 ASN B O 1
ATOM 2549 N N . ASN B 1 108 ? 18.279 6.782 54.217 1.00 51.90 267 ASN B N 1
ATOM 2550 C CA . ASN B 1 108 ? 16.911 7.089 54.573 1.00 52.20 267 ASN B CA 1
ATOM 2551 C C . ASN B 1 108 ? 16.580 6.216 55.769 1.00 52.55 267 ASN B C 1
ATOM 2552 O O . ASN B 1 108 ? 17.345 6.202 56.737 1.00 53.71 267 ASN B O 1
ATOM 2557 N N . TRP B 1 109 ? 15.473 5.478 55.702 1.00 51.91 268 TRP B N 1
ATOM 2558 C CA . TRP B 1 109 ? 15.136 4.482 56.716 1.00 52.31 268 TRP B CA 1
ATOM 2559 C C . TRP B 1 109 ? 14.288 3.363 56.109 1.00 51.30 268 TRP B C 1
ATOM 2560 O O . TRP B 1 109 ? 13.308 2.909 56.695 1.00 52.49 268 TRP B O 1
ATOM 2571 N N . LEU B 1 110 ? 14.693 2.919 54.927 1.00 49.57 269 LEU B N 1
ATOM 2572 C CA . LEU B 1 110 ? 13.967 1.908 54.184 1.00 49.10 269 LEU B CA 1
ATOM 2573 C C . LEU B 1 110 ? 13.932 0.562 54.907 1.00 49.85 269 LEU B C 1
ATOM 2574 O O . LEU B 1 110 ? 14.974 0.040 55.290 1.00 49.86 269 LEU B O 1
ATOM 2579 N N . ALA B 1 111 ? 12.727 0.024 55.095 1.00 50.85 270 ALA B N 1
ATOM 2580 C CA . ALA B 1 111 ? 12.525 -1.230 55.818 1.00 52.14 270 ALA B CA 1
ATOM 2581 C C . ALA B 1 111 ? 12.493 -2.405 54.851 1.00 51.92 270 ALA B C 1
ATOM 2582 O O . ALA B 1 111 ? 12.788 -3.534 55.226 1.00 52.63 270 ALA B O 1
ATOM 2584 N N . SER B 1 112 ? 12.119 -2.121 53.605 1.00 51.30 271 SER B N 1
ATOM 2585 C CA . SER B 1 112 ? 12.098 -3.116 52.542 1.00 51.25 271 SER B CA 1
ATOM 2586 C C . SER B 1 112 ? 12.338 -2.443 51.190 1.00 49.56 271 SER B C 1
ATOM 2587 O O . SER B 1 112 ? 12.615 -1.250 51.132 1.00 48.75 271 SER B O 1
ATOM 2590 N N . LEU B 1 113 ? 12.244 -3.224 50.117 1.00 49.58 272 LEU B N 1
ATOM 2591 C CA . LEU B 1 113 ? 12.305 -2.718 48.754 1.00 48.53 272 LEU B CA 1
ATOM 2592 C C . LEU B 1 113 ? 11.139 -3.296 47.957 1.00 49.58 272 LEU B C 1
ATOM 2593 O O . LEU B 1 113 ? 10.660 -4.384 48.265 1.00 51.11 272 LEU B O 1
ATOM 2598 N N . PRO B 1 114 ? 10.658 -2.559 46.945 1.00 49.14 273 PRO B N 1
ATOM 2599 C CA . PRO B 1 114 ? 9.638 -3.103 46.052 1.00 50.37 273 PRO B CA 1
ATOM 2600 C C . PRO B 1 114 ? 10.273 -4.109 45.104 1.00 51.18 273 PRO B C 1
ATOM 2601 O O . PRO B 1 114 ? 11.479 -4.346 45.199 1.00 51.11 273 PRO B O 1
ATOM 2605 N N . THR B 1 115 ? 9.487 -4.726 44.221 1.00 52.72 274 THR B N 1
ATOM 2606 C CA . THR B 1 115 ? 10.086 -5.622 43.236 1.00 53.88 274 THR B CA 1
ATOM 2607 C C . THR B 1 115 ? 10.900 -4.776 42.260 1.00 52.57 274 THR B C 1
ATOM 2608 O O . THR B 1 115 ? 10.469 -3.699 41.835 1.00 51.75 274 THR B O 1
ATOM 2612 N N . LEU B 1 116 ? 12.101 -5.251 41.958 1.00 53.28 275 LEU B N 1
ATOM 2613 C CA . LEU B 1 116 ? 13.058 -4.513 41.156 1.00 53.13 275 LEU B CA 1
ATOM 2614 C C . LEU B 1 116 ? 12.784 -4.696 39.673 1.00 55.17 275 LEU B C 1
ATOM 2615 O O . LEU B 1 116 ? 12.529 -5.804 39.232 1.00 56.57 275 LEU B O 1
ATOM 2620 N N . PRO B 1 117 ? 12.806 -3.592 38.902 1.00 55.92 276 PRO B N 1
ATOM 2621 C CA . PRO B 1 117 ? 12.525 -3.655 37.470 1.00 59.25 276 PRO B CA 1
ATOM 2622 C C . PRO B 1 117 ? 13.599 -4.423 36.693 1.00 65.04 276 PRO B C 1
ATOM 2623 O O . PRO B 1 117 ? 14.779 -4.342 37.038 1.00 64.41 276 PRO B O 1
ATOM 2627 N N . PRO B 1 118 ? 13.194 -5.148 35.638 1.00 50.08 277 PRO B N 1
ATOM 2628 C CA . PRO B 1 118 ? 14.078 -5.969 34.813 1.00 54.00 277 PRO B CA 1
ATOM 2629 C C . PRO B 1 118 ? 15.385 -5.301 34.383 1.00 57.39 277 PRO B C 1
ATOM 2630 O O . PRO B 1 118 ? 16.409 -5.981 34.281 1.00 63.49 277 PRO B O 1
ATOM 2634 N N . GLY B 1 119 ? 15.350 -3.993 34.134 1.00 57.56 278 GLY B N 1
ATOM 2635 C CA . GLY B 1 119 ? 16.492 -3.282 33.549 1.00 54.70 278 GLY B CA 1
ATOM 2636 C C . GLY B 1 119 ? 17.355 -2.473 34.506 1.00 51.04 278 GLY B C 1
ATOM 2637 O O . GLY B 1 119 ? 18.200 -1.685 34.072 1.00 55.74 278 GLY B O 1
ATOM 2638 N N . LEU B 1 120 ? 17.145 -2.664 35.804 1.00 68.96 279 LEU B N 1
ATOM 2639 C CA . LEU B 1 120 ? 17.960 -2.023 36.818 1.00 64.16 279 LEU B CA 1
ATOM 2640 C C . LEU B 1 120 ? 19.420 -2.467 36.685 1.00 62.30 279 LEU B C 1
ATOM 2641 O O . LEU B 1 120 ? 19.734 -3.671 36.669 1.00 61.20 279 LEU B O 1
ATOM 2646 N N . GLY B 1 121 ? 20.304 -1.484 36.562 1.00 61.42 280 GLY B N 1
ATOM 2647 C CA . GLY B 1 121 ? 21.726 -1.748 36.410 1.00 60.73 280 GLY B CA 1
ATOM 2648 C C . GLY B 1 121 ? 22.520 -1.443 37.664 1.00 59.55 280 GLY B C 1
ATOM 2649 O O . GLY B 1 121 ? 23.467 -2.168 37.987 1.00 59.03 280 GLY B O 1
ATOM 2650 N N . ASP B 1 122 ? 22.116 -0.375 38.363 1.00 58.84 281 ASP B N 1
ATOM 2651 C CA . ASP B 1 122 ? 22.813 0.157 39.536 1.00 58.10 281 ASP B CA 1
ATOM 2652 C C . ASP B 1 122 ? 21.871 0.282 40.736 1.00 56.63 281 ASP B C 1
ATOM 2653 O O . ASP B 1 122 ? 20.926 1.075 40.711 1.00 57.03 281 ASP B O 1
ATOM 2658 N N . LEU B 1 123 ? 22.144 -0.498 41.783 1.00 55.35 282 LEU B N 1
ATOM 2659 C CA . LEU B 1 123 ? 21.385 -0.426 43.032 1.00 54.30 282 LEU B CA 1
ATOM 2660 C C . LEU B 1 123 ? 22.260 -0.002 44.211 1.00 54.51 282 LEU B C 1
ATOM 2661 O O . LEU B 1 123 ? 23.261 -0.639 44.533 1.00 54.43 282 LEU B O 1
ATOM 2666 N N . ALA B 1 124 ? 21.874 1.095 44.844 1.00 54.98 283 ALA B N 1
ATOM 2667 C CA . ALA B 1 124 ? 22.619 1.636 45.970 1.00 55.47 283 ALA B CA 1
ATOM 2668 C C . ALA B 1 124 ? 21.643 2.044 47.057 1.00 55.21 283 ALA B C 1
ATOM 2669 O O . ALA B 1 124 ? 20.993 3.088 46.959 1.00 56.24 283 ALA B O 1
ATOM 2671 N N . VAL B 1 125 ? 21.527 1.195 48.073 1.00 54.14 284 VAL B N 1
ATOM 2672 C CA . VAL B 1 125 ? 20.574 1.394 49.159 1.00 54.00 284 VAL B CA 1
ATOM 2673 C C . VAL B 1 125 ? 21.241 1.213 50.522 1.00 54.06 284 VAL B C 1
ATOM 2674 O O . VAL B 1 125 ? 20.586 0.847 51.503 1.00 53.97 284 VAL B O 1
ATOM 2678 N N . SER B 1 126 ? 22.545 1.484 50.572 1.00 54.50 285 SER B N 1
ATOM 2679 C CA . SER B 1 126 ? 23.319 1.440 51.812 1.00 55.08 285 SER B CA 1
ATOM 2680 C C . SER B 1 126 ? 22.743 2.369 52.887 1.00 56.07 285 SER B C 1
ATOM 2681 O O . SER B 1 126 ? 22.074 3.367 52.572 1.00 56.73 285 SER B O 1
ATOM 2684 N N . ASN B 1 127 ? 23.018 2.033 54.150 1.00 56.32 286 ASN B N 1
ATOM 2685 C CA . ASN B 1 127 ? 22.620 2.831 55.329 1.00 57.39 286 ASN B CA 1
ATOM 2686 C C . ASN B 1 127 ? 21.105 3.023 55.491 1.00 57.37 286 ASN B C 1
ATOM 2687 O O . ASN B 1 127 ? 20.605 4.147 55.474 1.00 58.46 286 ASN B O 1
ATOM 2692 N N . ASN B 1 128 ? 20.396 1.909 55.647 1.00 56.67 287 ASN B N 1
ATOM 2693 C CA . ASN B 1 128 ? 18.962 1.899 55.914 1.00 57.28 287 ASN B CA 1
ATOM 2694 C C . ASN B 1 128 ? 18.614 0.868 56.993 1.00 57.59 287 ASN B C 1
ATOM 2695 O O . ASN B 1 128 ? 19.423 0.584 57.876 1.00 57.90 287 ASN B O 1
ATOM 2700 N N . GLN B 1 129 ? 17.416 0.298 56.900 1.00 57.95 288 GLN B N 1
ATOM 2701 C CA . GLN B 1 129 ? 16.866 -0.575 57.931 1.00 58.81 288 GLN B CA 1
ATOM 2702 C C . GLN B 1 129 ? 16.598 -1.974 57.348 1.00 58.28 288 GLN B C 1
ATOM 2703 O O . GLN B 1 129 ? 15.869 -2.776 57.930 1.00 59.56 288 GLN B O 1
ATOM 2709 N N . LEU B 1 130 ? 17.200 -2.259 56.196 1.00 56.79 289 LEU B N 1
ATOM 2710 C CA . LEU B 1 130 ? 16.865 -3.443 55.407 1.00 56.78 289 LEU B CA 1
ATOM 2711 C C . LEU B 1 130 ? 17.267 -4.741 56.093 1.00 57.53 289 LEU B C 1
ATOM 2712 O O . LEU B 1 130 ? 18.405 -4.882 56.539 1.00 57.19 289 LEU B O 1
ATOM 2717 N N . THR B 1 131 ? 16.327 -5.680 56.179 1.00 59.02 290 THR B N 1
ATOM 2718 C CA . THR B 1 131 ? 16.597 -6.990 56.783 1.00 60.26 290 THR B CA 1
ATOM 2719 C C . THR B 1 131 ? 16.614 -8.126 55.741 1.00 60.10 290 THR B C 1
ATOM 2720 O O . THR B 1 131 ? 16.961 -9.252 56.061 1.00 60.95 290 THR B O 1
ATOM 2724 N N . SER B 1 132 ? 16.227 -7.809 54.504 1.00 59.26 291 SER B N 1
ATOM 2725 C CA . SER B 1 132 ? 16.354 -8.713 53.352 1.00 58.74 291 SER B CA 1
ATOM 2726 C C . SER B 1 132 ? 16.154 -7.933 52.043 1.00 57.33 291 SER B C 1
ATOM 2727 O O . SER B 1 132 ? 15.633 -6.810 52.048 1.00 56.93 291 SER B O 1
ATOM 2730 N N . LEU B 1 133 ? 16.574 -8.538 50.931 1.00 56.65 292 LEU B N 1
ATOM 2731 C CA . LEU B 1 133 ? 16.454 -7.939 49.601 1.00 55.51 292 LEU B CA 1
ATOM 2732 C C . LEU B 1 133 ? 15.540 -8.798 48.742 1.00 56.82 292 LEU B C 1
ATOM 2733 O O . LEU B 1 133 ? 15.481 -9.996 48.950 1.00 58.31 292 LEU B O 1
ATOM 2738 N N . PRO B 1 134 ? 14.818 -8.194 47.780 1.00 56.99 293 PRO B N 1
ATOM 2739 C CA . PRO B 1 134 ? 14.055 -9.028 46.849 1.00 58.52 293 PRO B CA 1
ATOM 2740 C C . PRO B 1 134 ? 14.957 -9.610 45.757 1.00 57.80 293 PRO B C 1
ATOM 2741 O O . PRO B 1 134 ? 16.137 -9.258 45.689 1.00 56.09 293 PRO B O 1
ATOM 2745 N N . GLU B 1 135 ? 14.407 -10.498 44.923 1.00 59.39 294 GLU B N 1
ATOM 2746 C CA . GLU B 1 135 ? 15.128 -11.028 43.759 1.00 59.07 294 GLU B CA 1
ATOM 2747 C C . GLU B 1 135 ? 15.760 -9.921 42.918 1.00 57.34 294 GLU B C 1
ATOM 2748 O O . GLU B 1 135 ? 15.183 -8.837 42.729 1.00 57.21 294 GLU B O 1
ATOM 2754 N N . MET B 1 136 ? 16.956 -10.214 42.424 1.00 56.59 295 MET B N 1
ATOM 2755 C CA . MET B 1 136 ? 17.744 -9.283 41.637 1.00 55.40 295 MET B CA 1
ATOM 2756 C C . MET B 1 136 ? 17.358 -9.377 40.159 1.00 55.72 295 MET B C 1
ATOM 2757 O O . MET B 1 136 ? 17.067 -10.462 39.675 1.00 57.06 295 MET B O 1
ATOM 2762 N N . PRO B 1 137 ? 17.337 -8.235 39.440 1.00 54.96 296 PRO B N 1
ATOM 2763 C CA . PRO B 1 137 ? 17.067 -8.246 38.002 1.00 55.51 296 PRO B CA 1
ATOM 2764 C C . PRO B 1 137 ? 18.222 -8.872 37.227 1.00 55.48 296 PRO B C 1
ATOM 2765 O O . PRO B 1 137 ? 19.347 -8.862 37.708 1.00 54.86 296 PRO B O 1
ATOM 2769 N N . PRO B 1 138 ? 17.953 -9.408 36.026 1.00 56.50 297 PRO B N 1
ATOM 2770 C CA . PRO B 1 138 ? 19.001 -10.148 35.319 1.00 57.22 297 PRO B CA 1
ATOM 2771 C C . PRO B 1 138 ? 20.203 -9.314 34.872 1.00 56.95 297 PRO B C 1
ATOM 2772 O O . PRO B 1 138 ? 21.266 -9.869 34.623 1.00 58.10 297 PRO B O 1
ATOM 2776 N N . ALA B 1 139 ? 20.051 -8.001 34.793 1.00 56.25 298 ALA B N 1
ATOM 2777 C CA . ALA B 1 139 ? 21.086 -7.167 34.207 1.00 56.63 298 ALA B CA 1
ATOM 2778 C C . ALA B 1 139 ? 21.865 -6.347 35.235 1.00 55.90 298 ALA B C 1
ATOM 2779 O O . ALA B 1 139 ? 22.706 -5.531 34.871 1.00 56.68 298 ALA B O 1
ATOM 2781 N N . LEU B 1 140 ? 21.590 -6.562 36.516 1.00 54.72 299 LEU B N 1
ATOM 2782 C CA . LEU B 1 140 ? 22.219 -5.771 37.563 1.00 54.44 299 LEU B CA 1
ATOM 2783 C C . LEU B 1 140 ? 23.743 -5.883 37.518 1.00 55.62 299 LEU B C 1
ATOM 2784 O O . LEU B 1 140 ? 24.300 -6.973 37.433 1.00 56.92 299 LEU B O 1
ATOM 2789 N N . ARG B 1 141 ? 24.418 -4.748 37.562 1.00 56.52 300 ARG B N 1
ATOM 2790 C CA . ARG B 1 141 ? 25.866 -4.751 37.453 1.00 58.23 300 ARG B CA 1
ATOM 2791 C C . ARG B 1 141 ? 26.555 -4.241 38.708 1.00 58.29 300 ARG B C 1
ATOM 2792 O O . ARG B 1 141 ? 27.666 -4.668 39.026 1.00 59.64 300 ARG B O 1
ATOM 2800 N N . GLU B 1 142 ? 25.889 -3.353 39.434 1.00 57.15 301 GLU B N 1
ATOM 2801 C CA . GLU B 1 142 ? 26.430 -2.869 40.691 1.00 57.26 301 GLU B CA 1
ATOM 2802 C C . GLU B 1 142 ? 25.377 -2.925 41.794 1.00 55.11 301 GLU B C 1
ATOM 2803 O O . GLU B 1 142 ? 24.252 -2.475 41.618 1.00 54.17 301 GLU B O 1
ATOM 2809 N N . LEU B 1 143 ? 25.749 -3.503 42.929 1.00 54.65 302 LEU B N 1
ATOM 2810 C CA . LEU B 1 143 ? 24.856 -3.583 44.069 1.00 53.48 302 LEU B CA 1
ATOM 2811 C C . LEU B 1 143 ? 25.551 -3.105 45.332 1.00 54.08 302 LEU B C 1
ATOM 2812 O O . LEU B 1 143 ? 26.624 -3.587 45.681 1.00 55.18 302 LEU B O 1
ATOM 2817 N N . ARG B 1 144 ? 24.929 -2.147 46.011 1.00 54.00 303 ARG B N 1
ATOM 2818 C CA . ARG B 1 144 ? 25.468 -1.584 47.246 1.00 54.72 303 ARG B CA 1
ATOM 2819 C C . ARG B 1 144 ? 24.415 -1.628 48.338 1.00 53.87 303 ARG B C 1
ATOM 2820 O O . ARG B 1 144 ? 23.337 -1.046 48.191 1.00 53.57 303 ARG B O 1
ATOM 2828 N N . VAL B 1 145 ? 24.724 -2.332 49.425 1.00 53.86 304 VAL B N 1
ATOM 2829 C CA . VAL B 1 145 ? 23.779 -2.490 50.529 1.00 53.53 304 VAL B CA 1
ATOM 2830 C C . VAL B 1 145 ? 24.478 -2.472 51.877 1.00 54.08 304 VAL B C 1
ATOM 2831 O O . VAL B 1 145 ? 24.037 -3.139 52.812 1.00 54.04 304 VAL B O 1
ATOM 2835 N N . SER B 1 146 ? 25.571 -1.727 51.981 1.00 54.96 305 SER B N 1
ATOM 2836 C CA . SER B 1 146 ? 26.294 -1.642 53.239 1.00 55.99 305 SER B CA 1
ATOM 2837 C C . SER B 1 146 ? 25.461 -0.950 54.325 1.00 55.92 305 SER B C 1
ATOM 2838 O O . SER B 1 146 ? 24.543 -0.198 54.021 1.00 55.56 305 SER B O 1
ATOM 2841 N N . GLY B 1 147 ? 25.765 -1.231 55.588 1.00 56.57 306 GLY B N 1
ATOM 2842 C CA . GLY B 1 147 ? 25.089 -0.574 56.702 1.00 57.16 306 GLY B CA 1
ATOM 2843 C C . GLY B 1 147 ? 23.616 -0.910 56.866 1.00 56.57 306 GLY B C 1
ATOM 2844 O O . GLY B 1 147 ? 22.817 -0.059 57.246 1.00 56.93 306 GLY B O 1
ATOM 2845 N N . ASN B 1 148 ? 23.250 -2.152 56.577 1.00 56.09 307 ASN B N 1
ATOM 2846 C CA . ASN B 1 148 ? 21.892 -2.613 56.820 1.00 56.12 307 ASN B CA 1
ATOM 2847 C C . ASN B 1 148 ? 21.899 -3.754 57.833 1.00 56.92 307 ASN B C 1
ATOM 2848 O O . ASN B 1 148 ? 22.895 -3.950 58.543 1.00 57.64 307 ASN B O 1
ATOM 2853 N N . ASN B 1 149 ? 20.796 -4.496 57.904 1.00 57.27 308 ASN B N 1
ATOM 2854 C CA . ASN B 1 149 ? 20.702 -5.669 58.778 1.00 58.38 308 ASN B CA 1
ATOM 2855 C C . ASN B 1 149 ? 20.524 -6.960 58.013 1.00 58.14 308 ASN B C 1
ATOM 2856 O O . ASN B 1 149 ? 19.783 -7.829 58.449 1.00 59.77 308 ASN B O 1
ATOM 2861 N N .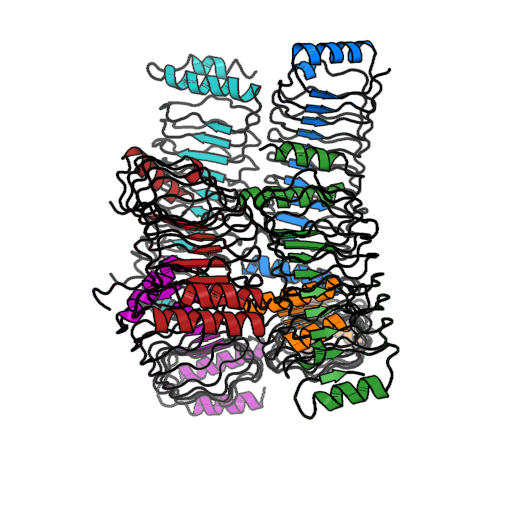 LEU B 1 150 ? 21.196 -7.095 56.876 1.00 56.87 309 LEU B N 1
ATOM 2862 C CA . LEU B 1 150 ? 21.061 -8.303 56.060 1.00 57.09 309 LEU B CA 1
ATOM 2863 C C . LEU B 1 150 ? 21.801 -9.490 56.681 1.00 58.35 309 LEU B C 1
ATOM 2864 O O . LEU B 1 150 ? 22.912 -9.330 57.164 1.00 58.51 309 LEU B O 1
ATOM 2869 N N . THR B 1 151 ? 21.173 -10.664 56.693 1.00 59.60 310 THR B N 1
ATOM 2870 C CA . THR B 1 151 ? 21.858 -11.884 57.139 1.00 61.30 310 THR B CA 1
ATOM 2871 C C . THR B 1 151 ? 22.293 -12.728 55.947 1.00 61.39 310 THR B C 1
ATOM 2872 O O . THR B 1 151 ? 23.160 -13.593 56.072 1.00 62.97 310 THR B O 1
ATOM 2876 N N . SER B 1 152 ? 21.688 -12.470 54.793 1.00 60.26 311 SER B N 1
ATOM 2877 C CA . SER B 1 152 ? 22.024 -13.177 53.561 1.00 60.43 311 SER B CA 1
ATOM 2878 C C . SER B 1 152 ? 21.735 -12.307 52.340 1.00 58.58 311 SER B C 1
ATOM 2879 O O . SER B 1 152 ? 21.040 -11.293 52.431 1.00 57.65 311 SER B O 1
ATOM 2882 N N . LEU B 1 153 ? 22.289 -12.707 51.202 1.00 58.48 312 LEU B N 1
ATOM 2883 C CA . LEU B 1 153 ? 22.060 -12.024 49.944 1.00 57.04 312 LEU B CA 1
ATOM 2884 C C . LEU B 1 153 ? 21.375 -12.986 48.974 1.00 58.23 312 LEU B C 1
ATOM 2885 O O . LEU B 1 153 ? 21.629 -14.190 49.013 1.00 59.99 312 LEU B O 1
ATOM 2890 N N . PRO B 1 154 ? 20.492 -12.460 48.108 1.00 57.75 313 PRO B N 1
ATOM 2891 C CA . PRO B 1 154 ? 19.873 -13.293 47.077 1.00 58.99 313 PRO B CA 1
ATOM 2892 C C . PRO B 1 154 ? 20.892 -13.765 46.038 1.00 59.57 313 PRO B C 1
ATOM 2893 O O . PRO B 1 154 ? 22.044 -13.349 46.069 1.00 58.79 313 PRO B O 1
ATOM 2897 N N . ALA B 1 155 ? 20.463 -14.647 45.142 1.00 61.94 314 ALA B N 1
ATOM 2898 C CA . ALA B 1 155 ? 21.303 -15.127 44.049 1.00 63.45 314 ALA B CA 1
ATOM 2899 C C . ALA B 1 155 ? 21.759 -13.957 43.186 1.00 62.69 314 ALA B C 1
ATOM 2900 O O . ALA B 1 155 ? 20.993 -13.024 42.949 1.00 61.44 314 ALA B O 1
ATOM 2902 N N . LEU B 1 156 ? 23.005 -14.009 42.724 1.00 64.67 315 LEU B N 1
ATOM 2903 C CA . LEU B 1 156 ? 23.579 -12.924 41.934 1.00 66.06 315 LEU B CA 1
ATOM 2904 C C . LEU B 1 156 ? 23.470 -13.190 40.433 1.00 70.21 315 LEU B C 1
ATOM 2905 O O . LEU B 1 156 ? 23.694 -14.318 39.992 1.00 71.33 315 LEU B O 1
ATOM 2910 N N . PRO B 1 157 ? 23.121 -12.152 39.645 1.00 50.08 316 PRO B N 1
ATOM 2911 C CA . PRO B 1 157 ? 23.058 -12.259 38.189 1.00 52.88 316 PRO B CA 1
ATOM 2912 C C . PRO B 1 157 ? 24.449 -12.373 37.576 1.00 54.54 316 PRO B C 1
ATOM 2913 O O . PRO B 1 157 ? 25.427 -12.005 38.216 1.00 57.16 316 PRO B O 1
ATOM 2917 N N . SER B 1 158 ? 24.525 -12.855 36.340 1.00 56.73 317 SER B N 1
ATOM 2918 C CA . SER B 1 158 ? 25.795 -13.263 35.726 1.00 60.80 317 SER B CA 1
ATOM 2919 C C . SER B 1 158 ? 26.651 -12.112 35.188 1.00 59.65 317 SER B C 1
ATOM 2920 O O . SER B 1 158 ? 27.626 -12.334 34.461 1.00 60.49 317 SER B O 1
ATOM 2923 N N . GLY B 1 159 ? 26.284 -10.888 35.550 1.00 58.09 318 GLY B N 1
ATOM 2924 C CA . GLY B 1 159 ? 26.926 -9.694 35.010 1.00 53.77 318 GLY B CA 1
ATOM 2925 C C . GLY B 1 159 ? 27.277 -8.681 36.082 1.00 50.08 318 GLY B C 1
ATOM 2926 O O . GLY B 1 159 ? 27.816 -7.617 35.780 1.00 53.29 318 GLY B O 1
ATOM 2927 N N . LEU B 1 160 ? 26.951 -9.010 37.329 1.00 66.85 319 LEU B N 1
ATOM 2928 C CA . LEU B 1 160 ? 27.286 -8.184 38.478 1.00 61.24 319 LEU B CA 1
ATOM 2929 C C . LEU B 1 160 ? 28.793 -8.008 38.548 1.00 60.49 319 LEU B C 1
ATOM 2930 O O . LEU B 1 160 ? 29.552 -8.980 38.453 1.00 61.99 319 LEU B O 1
ATOM 2935 N N . GLN B 1 161 ? 29.213 -6.756 38.698 1.00 58.39 320 GLN B N 1
ATOM 2936 C CA . GLN B 1 161 ? 30.622 -6.384 38.671 1.00 58.56 320 GLN B CA 1
ATOM 2937 C C . GLN B 1 161 ? 31.079 -5.968 40.053 1.00 57.55 320 GLN B C 1
ATOM 2938 O O . GLN B 1 161 ? 32.219 -6.223 40.432 1.00 59.08 320 GLN B O 1
ATOM 2944 N N . LYS B 1 162 ? 30.181 -5.307 40.782 1.00 55.40 321 LYS B N 1
ATOM 2945 C CA . LYS B 1 162 ? 30.456 -4.762 42.112 1.00 54.77 321 LYS B CA 1
ATOM 2946 C C . LYS B 1 162 ? 29.385 -5.193 43.112 1.00 52.91 321 LYS B C 1
ATOM 2947 O O . LYS B 1 162 ? 28.190 -5.170 42.813 1.00 51.71 321 LYS B O 1
ATOM 2953 N N . LEU B 1 163 ? 29.824 -5.603 44.294 1.00 53.03 322 LEU B N 1
ATOM 2954 C CA . LEU B 1 163 ? 28.918 -5.918 45.389 1.00 51.84 322 LEU B CA 1
ATOM 2955 C C . LEU B 1 163 ? 29.554 -5.462 46.697 1.00 52.65 322 LEU B C 1
ATOM 2956 O O . LEU B 1 163 ? 30.599 -5.981 47.119 1.00 53.86 322 LEU B O 1
ATOM 2961 N N . TRP B 1 164 ? 28.934 -4.454 47.303 1.00 52.41 323 TRP B N 1
ATOM 2962 C CA . TRP B 1 164 ? 29.348 -3.964 48.607 1.00 53.52 323 TRP B CA 1
ATOM 2963 C C . TRP B 1 164 ? 28.199 -4.206 49.555 1.00 52.81 323 TRP B C 1
ATOM 2964 O O . TRP B 1 164 ? 27.089 -3.706 49.345 1.00 52.36 323 TRP B O 1
ATOM 2975 N N . ALA B 1 165 ? 28.469 -4.987 50.590 1.00 53.28 324 ALA B N 1
ATOM 2976 C CA . ALA B 1 165 ? 27.480 -5.278 51.608 1.00 53.31 324 ALA B CA 1
ATOM 2977 C C . ALA B 1 165 ? 28.133 -5.253 52.984 1.00 55.12 324 ALA B C 1
ATOM 2978 O O . ALA B 1 165 ? 27.627 -5.858 53.922 1.00 55.84 324 ALA B O 1
ATOM 2980 N N . TYR B 1 166 ? 29.250 -4.542 53.101 1.00 56.46 325 TYR B N 1
ATOM 2981 C CA . TYR B 1 166 ? 29.962 -4.429 54.370 1.00 58.80 325 TYR B CA 1
ATOM 2982 C C . TYR B 1 166 ? 29.106 -3.781 55.460 1.00 60.06 325 TYR B C 1
ATOM 2983 O O . TYR B 1 166 ? 28.261 -2.937 55.171 1.00 59.80 325 TYR B O 1
ATOM 2992 N N . ASN B 1 167 ? 29.330 -4.183 56.711 1.00 61.93 326 ASN B N 1
ATOM 2993 C CA . ASN B 1 167 ? 28.550 -3.695 57.862 1.00 63.58 326 ASN B CA 1
ATOM 2994 C C . ASN B 1 167 ? 27.106 -4.181 57.844 1.00 62.20 326 ASN B C 1
ATOM 2995 O O . ASN B 1 167 ? 26.163 -3.383 57.858 1.00 62.89 326 ASN B O 1
ATOM 3000 N N . ASN B 1 168 ? 26.949 -5.497 57.786 1.00 60.91 327 ASN B N 1
ATOM 3001 C CA . ASN B 1 168 ? 25.646 -6.137 57.920 1.00 60.59 327 ASN B CA 1
ATOM 3002 C C . ASN B 1 168 ? 25.753 -7.272 58.933 1.00 61.86 327 ASN B C 1
ATOM 3003 O O . ASN B 1 168 ? 26.612 -7.236 59.811 1.00 63.67 327 ASN B O 1
ATOM 3008 N N . ARG B 1 169 ? 24.889 -8.273 58.823 1.00 61.52 328 ARG B N 1
ATOM 3009 C CA . ARG B 1 169 ? 24.933 -9.414 59.731 1.00 63.03 328 ARG B CA 1
ATOM 3010 C C . ARG B 1 169 ? 25.027 -10.704 58.929 1.00 62.20 328 ARG B C 1
ATOM 3011 O O . ARG B 1 169 ? 24.470 -11.732 59.313 1.00 63.77 328 ARG B O 1
ATOM 3019 N N . LEU B 1 170 ? 25.744 -10.633 57.811 1.00 60.31 329 LEU B N 1
ATOM 3020 C CA . LEU B 1 170 ? 25.837 -11.738 56.870 1.00 59.91 329 LEU B CA 1
ATOM 3021 C C . LEU B 1 170 ? 26.517 -12.950 57.491 1.00 62.27 329 LEU B C 1
ATOM 3022 O O . LEU B 1 170 ? 27.675 -12.874 57.911 1.00 63.10 329 LEU B O 1
ATOM 3027 N N . THR B 1 171 ? 25.787 -14.060 57.556 1.00 63.75 330 THR B N 1
ATOM 3028 C CA . THR B 1 171 ? 26.330 -15.302 58.097 1.00 66.55 330 THR B CA 1
ATOM 3029 C C . THR B 1 171 ? 26.716 -16.244 56.958 1.00 66.94 330 THR B C 1
ATOM 3030 O O . THR B 1 171 ? 27.404 -17.247 57.166 1.00 69.07 330 THR B O 1
ATOM 3034 N N . SER B 1 172 ? 26.276 -15.884 55.755 1.00 64.99 331 SER B N 1
ATOM 3035 C CA . SER B 1 172 ? 26.359 -16.736 54.578 1.00 65.66 331 SER B CA 1
ATOM 3036 C C . SER B 1 172 ? 26.618 -15.905 53.320 1.00 63.07 331 SER B C 1
ATOM 3037 O O . SER B 1 172 ? 26.332 -14.706 53.291 1.00 60.93 331 SER B O 1
ATOM 3040 N N . LEU B 1 173 ? 27.148 -16.542 52.280 1.00 63.82 332 LEU B N 1
ATOM 3041 C CA . LEU B 1 173 ? 27.311 -15.886 50.981 1.00 61.98 332 LEU B CA 1
ATOM 3042 C C . LEU B 1 173 ? 26.759 -16.709 49.824 1.00 63.38 332 LEU B C 1
ATOM 3043 O O . LEU B 1 173 ? 26.913 -17.925 49.806 1.00 66.69 332 LEU B O 1
ATOM 3048 N N . PRO B 1 174 ? 26.110 -16.049 48.847 1.00 61.73 333 PRO B N 1
ATOM 3049 C CA . PRO B 1 174 ? 25.725 -16.772 47.638 1.00 63.38 333 PRO B CA 1
ATOM 3050 C C . PRO B 1 174 ? 26.946 -16.992 46.746 1.00 64.21 333 PRO B C 1
ATOM 3051 O O . PRO B 1 174 ? 28.005 -16.412 47.003 1.00 62.98 333 PRO B O 1
ATOM 3055 N N . GLU B 1 175 ? 26.807 -17.829 45.723 1.00 66.88 334 GLU B N 1
ATOM 3056 C CA . GLU B 1 175 ? 27.892 -18.060 44.771 1.00 68.67 334 GLU B CA 1
ATOM 3057 C C . GLU B 1 175 ? 28.213 -16.798 43.974 1.00 66.15 334 GLU B C 1
ATOM 3058 O O . GLU B 1 175 ? 27.317 -16.003 43.665 1.00 64.13 334 GLU B O 1
ATOM 3064 N N . MET B 1 176 ? 29.489 -16.611 43.650 1.00 66.92 335 MET B N 1
ATOM 3065 C CA . MET B 1 176 ? 29.918 -15.456 42.863 1.00 65.16 335 MET B CA 1
ATOM 3066 C C . MET B 1 176 ? 29.650 -15.679 41.387 1.00 66.30 335 MET B C 1
ATOM 3067 O O . MET B 1 176 ? 29.871 -16.771 40.869 1.00 69.46 335 MET B O 1
ATOM 3072 N N . SER B 1 177 ? 29.160 -14.639 40.720 1.00 63.97 336 SER B N 1
ATOM 3073 C CA . SER B 1 177 ? 29.128 -14.608 39.262 1.00 65.16 336 SER B CA 1
ATOM 3074 C C . SER B 1 177 ? 30.576 -14.501 38.779 1.00 66.76 336 SER B C 1
ATOM 3075 O O . SER B 1 177 ? 31.372 -13.781 39.385 1.00 65.48 336 SER B O 1
ATOM 3078 N N . PRO B 1 178 ? 30.935 -15.228 37.703 1.00 70.09 337 PRO B N 1
ATOM 3079 C CA . PRO B 1 178 ? 32.373 -15.331 37.401 1.00 72.70 337 PRO B CA 1
ATOM 3080 C C . PRO B 1 178 ? 33.017 -14.015 36.942 1.00 71.19 337 PRO B C 1
ATOM 3081 O O . PRO B 1 178 ? 34.239 -13.873 37.010 1.00 73.22 337 PRO B O 1
ATOM 3085 N N . GLY B 1 179 ? 32.204 -13.064 36.500 1.00 68.28 338 GLY B N 1
ATOM 3086 C CA . GLY B 1 179 ? 32.715 -11.769 36.054 1.00 67.35 338 GLY B CA 1
ATOM 3087 C C . GLY B 1 179 ? 32.895 -10.725 37.143 1.00 64.59 338 GLY B C 1
ATOM 3088 O O . GLY B 1 179 ? 33.282 -9.593 36.857 1.00 64.29 338 GLY B O 1
ATOM 3089 N N . LEU B 1 180 ? 32.619 -11.100 38.391 1.00 63.19 339 LEU B N 1
ATOM 3090 C CA . LEU B 1 180 ? 32.680 -10.163 39.506 1.00 61.08 339 LEU B CA 1
ATOM 3091 C C . LEU B 1 180 ? 34.088 -9.613 39.663 1.00 63.28 339 LEU B C 1
ATOM 3092 O O . LEU B 1 180 ? 35.062 -10.369 39.727 1.00 66.16 339 LEU B O 1
ATOM 3097 N N . GLN B 1 181 ? 34.177 -8.288 39.708 1.00 62.43 340 GLN B N 1
ATOM 3098 C CA . GLN B 1 181 ? 35.448 -7.592 39.785 1.00 64.91 340 GLN B CA 1
ATOM 3099 C C . GLN B 1 181 ? 35.768 -7.091 41.186 1.00 64.52 340 GLN B C 1
ATOM 3100 O O . GLN B 1 181 ? 36.938 -6.879 41.508 1.00 67.32 340 GLN B O 1
ATOM 3106 N N . GLU B 1 182 ? 34.735 -6.906 42.009 1.00 61.57 341 GLU B N 1
ATOM 3107 C CA . GLU B 1 182 ? 34.901 -6.352 43.359 1.00 61.43 341 GLU B CA 1
ATOM 3108 C C . GLU B 1 182 ? 33.844 -6.789 44.379 1.00 58.89 341 GLU B C 1
ATOM 3109 O O . GLU B 1 182 ? 32.641 -6.665 44.157 1.00 56.60 341 GLU B O 1
ATOM 3115 N N . LEU B 1 183 ? 34.311 -7.283 45.516 1.00 59.77 342 LEU B N 1
ATOM 3116 C CA . LEU B 1 183 ? 33.417 -7.688 46.586 1.00 58.08 342 LEU B CA 1
ATOM 3117 C C . LEU B 1 183 ? 33.917 -7.146 47.923 1.00 59.15 342 LEU B C 1
ATOM 3118 O O . LEU B 1 183 ? 35.071 -7.355 48.298 1.00 61.78 342 LEU B O 1
ATOM 3123 N N . ASP B 1 184 ? 33.042 -6.438 48.629 1.00 57.72 343 ASP B N 1
ATOM 3124 C CA . ASP B 1 184 ? 33.356 -5.943 49.962 1.00 59.04 343 ASP B CA 1
ATOM 3125 C C . ASP B 1 184 ? 32.257 -6.353 50.933 1.00 57.64 343 ASP B C 1
ATOM 3126 O O . ASP B 1 184 ? 31.132 -5.854 50.875 1.00 56.04 343 ASP B O 1
ATOM 3131 N N . VAL B 1 185 ? 32.606 -7.280 51.816 1.00 58.84 344 VAL B N 1
ATOM 3132 C CA . VAL B 1 185 ? 31.704 -7.788 52.847 1.00 58.28 344 VAL B CA 1
ATOM 3133 C C . VAL B 1 185 ? 32.398 -7.741 54.207 1.00 60.64 344 VAL B C 1
ATOM 3134 O O . VAL B 1 185 ? 32.267 -8.651 55.030 1.00 61.35 344 VAL B O 1
ATOM 3138 N N . SER B 1 186 ? 33.146 -6.665 54.426 1.00 62.42 345 SER B N 1
ATOM 3139 C CA . SER B 1 186 ? 33.812 -6.421 55.700 1.00 65.29 345 SER B CA 1
ATOM 3140 C C . SER B 1 186 ? 32.799 -6.316 56.825 1.00 64.94 345 SER B C 1
ATOM 3141 O O . SER B 1 186 ? 31.642 -5.946 56.596 1.00 63.03 345 SER B O 1
ATOM 3144 N N . HIS B 1 187 ? 33.240 -6.653 58.032 1.00 67.12 346 HIS B N 1
ATOM 3145 C CA . HIS B 1 187 ? 32.432 -6.497 59.241 1.00 67.78 346 HIS B CA 1
ATOM 3146 C C . HIS B 1 187 ? 31.055 -7.159 59.157 1.00 65.53 346 HIS B C 1
ATOM 3147 O O . HIS B 1 187 ? 30.022 -6.496 59.242 1.00 64.84 346 HIS B O 1
ATOM 3154 N N . ASN B 1 188 ? 31.080 -8.479 58.975 1.00 65.14 347 ASN B N 1
ATOM 3155 C CA . ASN B 1 188 ? 29.907 -9.345 59.058 1.00 64.06 347 ASN B CA 1
ATOM 3156 C C . ASN B 1 188 ? 30.188 -10.551 59.956 1.00 66.14 347 ASN B C 1
ATOM 3157 O O . ASN B 1 188 ? 31.155 -10.554 60.720 1.00 68.37 347 ASN B O 1
ATOM 3162 N N . GLN B 1 189 ? 29.346 -11.576 59.839 1.00 66.00 348 GLN B N 1
ATOM 3163 C CA . GLN B 1 189 ? 29.478 -12.809 60.625 1.00 68.52 348 GLN B CA 1
ATOM 3164 C C . GLN B 1 189 ? 29.902 -13.988 59.739 1.00 68.82 348 GLN B C 1
ATOM 3165 O O . GLN B 1 189 ? 29.397 -15.107 59.882 1.00 70.33 348 GLN B O 1
ATOM 3171 N N . LEU B 1 190 ? 30.828 -13.740 58.818 1.00 63.41 349 LEU B N 1
ATOM 3172 C CA . LEU B 1 190 ? 31.232 -14.775 57.876 1.00 63.33 349 LEU B CA 1
ATOM 3173 C C . LEU B 1 190 ? 32.308 -15.668 58.477 1.00 65.29 349 LEU B C 1
ATOM 3174 O O . LEU B 1 190 ? 33.303 -15.173 59.004 1.00 66.36 349 LEU B O 1
ATOM 3179 N N . THR B 1 191 ? 32.092 -16.980 58.408 1.00 66.30 350 THR B N 1
ATOM 3180 C CA . THR B 1 191 ? 33.013 -17.961 58.986 1.00 68.61 350 THR B CA 1
ATOM 3181 C C . THR B 1 191 ? 33.612 -18.857 57.900 1.00 69.42 350 THR B C 1
ATOM 3182 O O . THR B 1 191 ? 34.790 -19.249 57.971 1.00 71.09 350 THR B O 1
ATOM 3186 N N . ARG B 1 192 ? 32.775 -19.190 56.915 1.00 68.52 351 ARG B N 1
ATOM 3187 C CA . ARG B 1 192 ? 33.190 -19.924 55.725 1.00 69.24 351 ARG B CA 1
ATOM 3188 C C . ARG B 1 192 ? 32.772 -19.153 54.474 1.00 67.20 351 ARG B C 1
ATOM 3189 O O . ARG B 1 192 ? 31.890 -18.298 54.524 1.00 65.29 351 ARG B O 1
ATOM 3191 N N . LEU B 1 193 ? 33.415 -19.473 53.356 1.00 68.01 352 LEU B N 1
ATOM 3192 C CA . LEU B 1 193 ? 33.226 -18.755 52.103 1.00 66.51 352 LEU B CA 1
ATOM 3193 C C . LEU B 1 193 ? 32.913 -19.730 50.978 1.00 68.09 352 LEU B C 1
ATOM 3194 O O . LEU B 1 193 ? 33.458 -20.831 50.943 1.00 70.29 352 LEU B O 1
ATOM 3199 N N . PRO B 1 194 ? 32.038 -19.328 50.044 1.00 67.40 353 PRO B N 1
ATOM 3200 C CA . PRO B 1 194 ? 31.751 -20.211 48.916 1.00 69.57 353 PRO B CA 1
ATOM 3201 C C . PRO B 1 194 ? 32.967 -20.347 47.992 1.00 71.29 353 PRO B C 1
ATOM 3202 O O . PRO B 1 194 ? 33.629 -19.354 47.671 1.00 70.26 353 PRO B O 1
ATOM 3206 N N . GLN B 1 195 ? 33.256 -21.572 47.569 1.00 74.30 354 GLN B N 1
ATOM 3207 C CA . GLN B 1 195 ? 34.450 -21.838 46.776 1.00 76.73 354 GLN B CA 1
ATOM 3208 C C . GLN B 1 195 ? 34.435 -21.084 45.448 1.00 76.73 354 GLN B C 1
ATOM 3209 O O . GLN B 1 195 ? 35.446 -21.027 44.762 1.00 78.43 354 GLN B O 1
ATOM 3215 N N . SER B 1 196 ? 33.289 -20.490 45.114 1.00 75.33 355 SER B N 1
ATOM 3216 C CA . SER B 1 196 ? 33.131 -19.627 43.930 1.00 75.35 355 SER B CA 1
ATOM 3217 C C . SER B 1 196 ? 34.149 -18.492 43.881 1.00 74.18 355 SER B C 1
ATOM 3218 O O . SER B 1 196 ? 34.450 -17.962 42.802 1.00 75.37 355 SER B O 1
ATOM 3221 N N . LEU B 1 197 ? 34.661 -18.113 45.051 1.00 72.40 356 LEU B N 1
ATOM 3222 C CA . LEU B 1 197 ? 35.684 -17.080 45.145 1.00 71.73 356 LEU B CA 1
ATOM 3223 C C . LEU B 1 197 ? 37.015 -17.529 44.547 1.00 74.71 356 LEU B C 1
ATOM 3224 O O . LEU B 1 197 ? 37.685 -16.741 43.869 1.00 75.33 356 LEU B O 1
ATOM 3229 N N . THR B 1 198 ? 37.393 -18.787 44.785 1.00 76.91 357 THR B N 1
ATOM 3230 C CA . THR B 1 198 ? 38.695 -19.287 44.336 1.00 80.10 357 THR B CA 1
ATOM 3231 C C . THR B 1 198 ? 38.913 -18.991 42.859 1.00 82.04 357 THR B C 1
ATOM 3232 O O . THR B 1 198 ? 39.993 -18.566 42.467 1.00 83.63 357 THR B O 1
ATOM 3236 N N . GLY B 1 199 ? 37.876 -19.204 42.053 1.00 82.41 358 GLY B N 1
ATOM 3237 C CA . GLY B 1 199 ? 37.974 -19.058 40.603 1.00 84.83 358 GLY B CA 1
ATOM 3238 C C . GLY B 1 199 ? 37.625 -17.684 40.063 1.00 82.81 358 GLY B C 1
ATOM 3239 O O . GLY B 1 199 ? 37.282 -17.549 38.886 1.00 84.85 358 GLY B O 1
ATOM 3240 N N . LEU B 1 200 ? 37.700 -16.662 40.912 1.00 79.35 359 LEU B N 1
ATOM 3241 C CA . LEU B 1 200 ? 37.551 -15.287 40.441 1.00 77.97 359 LEU B CA 1
ATOM 3242 C C . LEU B 1 200 ? 38.807 -14.861 39.703 1.00 80.26 359 LEU B C 1
ATOM 3243 O O . LEU B 1 200 ? 39.900 -15.366 39.977 1.00 81.88 359 LEU B O 1
ATOM 3248 N N . SER B 1 201 ? 38.630 -13.937 38.762 1.00 80.83 360 SER B N 1
ATOM 3249 C CA . SER B 1 201 ? 39.715 -13.367 37.972 1.00 83.21 360 SER B CA 1
ATOM 3250 C C . SER B 1 201 ? 40.881 -12.922 38.856 1.00 82.35 360 SER B C 1
ATOM 3251 O O . SER B 1 201 ? 40.673 -12.315 39.906 1.00 79.34 360 SER B O 1
ATOM 3254 N N . SER B 1 202 ? 42.108 -13.215 38.430 1.00 85.38 361 SER B N 1
ATOM 3255 C CA . SER B 1 202 ? 43.280 -12.789 39.194 1.00 85.22 361 SER B CA 1
ATOM 3256 C C . SER B 1 202 ? 43.277 -11.270 39.383 1.00 83.35 361 SER B C 1
ATOM 3257 O O . SER B 1 202 ? 43.924 -10.754 40.289 1.00 82.48 361 SER B O 1
ATOM 3260 N N . ALA B 1 203 ? 42.529 -10.568 38.533 1.00 83.23 362 ALA B N 1
ATOM 3261 C CA . ALA B 1 203 ? 42.416 -9.112 38.606 1.00 82.03 362 ALA B CA 1
ATOM 3262 C C . ALA B 1 203 ? 41.520 -8.614 39.747 1.00 78.22 362 ALA B C 1
ATOM 3263 O O . ALA B 1 203 ? 41.659 -7.469 40.176 1.00 77.45 362 ALA B O 1
ATOM 3265 N N . ALA B 1 204 ? 40.625 -9.475 40.233 1.00 76.27 363 ALA B N 1
ATOM 3266 C CA . ALA B 1 204 ? 39.572 -9.094 41.190 1.00 73.14 363 ALA B CA 1
ATOM 3267 C C . ALA B 1 204 ? 40.052 -8.705 42.595 1.00 71.49 363 ALA B C 1
ATOM 3268 O O . ALA B 1 204 ? 41.095 -9.169 43.056 1.00 72.20 363 ALA B O 1
ATOM 3270 N N . ARG B 1 205 ? 39.263 -7.860 43.262 1.00 69.70 364 ARG B N 1
ATOM 3271 C CA . ARG B 1 205 ? 39.565 -7.363 44.610 1.00 68.56 364 ARG B CA 1
ATOM 3272 C C . ARG B 1 205 ? 38.463 -7.696 45.626 1.00 66.28 364 ARG B C 1
ATOM 3273 O O . ARG B 1 205 ? 37.280 -7.452 45.392 1.00 65.38 364 ARG B O 1
ATOM 3281 N N . VAL B 1 206 ? 38.868 -8.253 46.762 1.00 65.77 365 VAL B N 1
ATOM 3282 C CA . VAL B 1 206 ? 37.931 -8.785 47.749 1.00 64.08 365 VAL B CA 1
ATOM 3283 C C . VAL B 1 206 ? 38.303 -8.303 49.149 1.00 63.76 365 VAL B C 1
ATOM 3284 O O . VAL B 1 206 ? 39.468 -8.367 49.544 1.00 65.12 365 VAL B O 1
ATOM 3288 N N . TYR B 1 207 ? 37.311 -7.825 49.895 1.00 62.43 366 TYR B N 1
ATOM 3289 C CA . TYR B 1 207 ? 37.556 -7.284 51.227 1.00 62.54 366 TYR B CA 1
ATOM 3290 C C . TYR B 1 207 ? 36.762 -8.034 52.289 1.00 61.72 366 TYR B C 1
ATOM 3291 O O . TYR B 1 207 ? 35.532 -8.052 52.265 1.00 60.63 366 TYR B O 1
ATOM 3300 N N . LEU B 1 208 ? 37.493 -8.660 53.211 1.00 62.55 367 LEU B N 1
ATOM 3301 C CA . LEU B 1 208 ? 36.918 -9.608 54.165 1.00 62.38 367 LEU B CA 1
ATOM 3302 C C . LEU B 1 208 ? 37.213 -9.306 55.640 1.00 63.55 367 LEU B C 1
ATOM 3303 O O . LEU B 1 208 ? 36.865 -10.097 56.523 1.00 63.83 367 LEU B O 1
ATOM 3308 N N . ASP B 1 209 ? 37.845 -8.168 55.907 1.00 64.71 368 ASP B N 1
ATOM 3309 C CA . ASP B 1 209 ? 38.140 -7.746 57.279 1.00 66.39 368 ASP B CA 1
ATOM 3310 C C . ASP B 1 209 ? 36.913 -7.771 58.200 1.00 66.04 368 ASP B C 1
ATOM 3311 O O . ASP B 1 209 ? 35.781 -7.543 57.760 1.00 64.74 368 ASP B O 1
ATOM 3316 N N . GLY B 1 210 ? 37.152 -8.052 59.477 1.00 67.55 369 GLY B N 1
ATOM 3317 C CA . GLY B 1 210 ? 36.116 -7.969 60.502 1.00 67.91 369 GLY B CA 1
ATOM 3318 C C . GLY B 1 210 ? 35.114 -9.096 60.438 1.00 66.74 369 GLY B C 1
ATOM 3319 O O . GLY B 1 210 ? 33.937 -8.899 60.736 1.00 66.57 369 GLY B O 1
ATOM 3320 N N . ASN B 1 211 ? 35.593 -10.274 60.041 1.00 66.38 370 ASN B N 1
ATOM 3321 C CA . ASN B 1 211 ? 34.784 -11.481 59.952 1.00 65.57 370 ASN B CA 1
ATOM 3322 C C . ASN B 1 211 ? 35.419 -12.606 60.765 1.00 67.45 370 ASN B C 1
ATOM 3323 O O . ASN B 1 211 ? 36.648 -12.685 60.838 1.00 68.73 370 ASN B O 1
ATOM 3328 N N . PRO B 1 212 ? 34.593 -13.481 61.381 1.00 67.94 371 PRO B N 1
ATOM 3329 C CA . PRO B 1 212 ? 35.145 -14.618 62.117 1.00 70.16 371 PRO B CA 1
ATOM 3330 C C . PRO B 1 212 ? 35.512 -15.791 61.202 1.00 70.13 371 PRO B C 1
ATOM 3331 O O . PRO B 1 212 ? 35.000 -16.906 61.369 1.00 71.06 371 PRO B O 1
ATOM 3335 N N . LEU B 1 213 ? 36.403 -15.545 60.245 1.00 69.56 372 LEU B N 1
ATOM 3336 C CA . LEU B 1 213 ? 36.871 -16.609 59.354 1.00 70.17 372 LEU B CA 1
ATOM 3337 C C . LEU B 1 213 ? 37.632 -17.696 60.133 1.00 73.09 372 LEU B C 1
ATOM 3338 O O . LEU B 1 213 ? 38.585 -17.402 60.853 1.00 74.75 372 LEU B O 1
ATOM 3343 N N . SER B 1 214 ? 37.182 -18.941 59.991 1.00 74.01 373 SER B N 1
ATOM 3344 C CA . SER B 1 214 ? 37.805 -20.097 60.643 1.00 77.47 373 SER B CA 1
ATOM 3345 C C . SER B 1 214 ? 39.190 -20.386 60.066 1.00 79.34 373 SER B C 1
ATOM 3346 O O . SER B 1 214 ? 39.504 -19.960 58.957 1.00 77.88 373 SER B O 1
ATOM 3349 N N . VAL B 1 215 ? 40.003 -21.126 60.817 1.00 96.05 374 VAL B N 1
ATOM 3350 C CA . VAL B 1 215 ? 41.396 -21.389 60.433 1.00 97.37 374 VAL B CA 1
ATOM 3351 C C . VAL B 1 215 ? 41.519 -22.054 59.054 1.00 96.25 374 VAL B C 1
ATOM 3352 O O . VAL B 1 215 ? 42.372 -21.664 58.252 1.00 95.34 374 VAL B O 1
ATOM 3356 N N . ARG B 1 216 ? 40.653 -23.032 58.786 1.00 96.89 375 ARG B N 1
ATOM 3357 C CA . ARG B 1 216 ? 40.605 -23.727 57.493 1.00 96.59 375 ARG B CA 1
ATOM 3358 C C . ARG B 1 216 ? 40.441 -22.762 56.323 1.00 92.88 375 ARG B C 1
ATOM 3359 O O . ARG B 1 216 ? 41.073 -22.937 55.277 1.00 93.58 375 ARG B O 1
ATOM 3367 N N . THR B 1 217 ? 39.570 -21.766 56.509 1.00 89.79 376 THR B N 1
ATOM 3368 C CA . THR B 1 217 ? 39.293 -20.726 55.517 1.00 86.84 376 THR B CA 1
ATOM 3369 C C . THR B 1 217 ? 40.554 -19.891 55.251 1.00 87.22 376 THR B C 1
ATOM 3370 O O . THR B 1 217 ? 40.899 -19.591 54.097 1.00 86.97 376 THR B O 1
ATOM 3374 N N . LEU B 1 218 ? 41.238 -19.533 56.334 1.00 88.32 377 LEU B N 1
ATOM 3375 C CA . LEU B 1 218 ? 42.388 -18.635 56.278 1.00 88.63 377 LEU B CA 1
ATOM 3376 C C . LEU B 1 218 ? 43.540 -19.203 55.448 1.00 90.53 377 LEU B C 1
ATOM 3377 O O . LEU B 1 218 ? 44.081 -18.506 54.588 1.00 90.29 377 LEU B O 1
ATOM 3382 N N . GLN B 1 219 ? 43.889 -20.466 55.698 1.00 93.09 378 GLN B N 1
ATOM 3383 C CA . GLN B 1 219 ? 44.927 -21.164 54.933 1.00 95.87 378 GLN B CA 1
ATOM 3384 C C . GLN B 1 219 ? 44.553 -21.273 53.458 1.00 95.49 378 GLN B C 1
ATOM 3385 O O . GLN B 1 219 ? 45.374 -20.992 52.580 1.00 96.92 378 GLN B O 1
ATOM 3391 N N . ALA B 1 220 ? 43.309 -21.680 53.205 1.00 94.03 379 ALA B N 1
ATOM 3392 C CA . ALA B 1 220 ? 42.783 -21.836 51.851 1.00 94.02 379 ALA B CA 1
ATOM 3393 C C . ALA B 1 220 ? 42.812 -20.524 51.066 1.00 92.59 379 ALA B C 1
ATOM 3394 O O . ALA B 1 220 ? 43.106 -20.525 49.867 1.00 94.54 379 ALA B O 1
ATOM 3396 N N . LEU B 1 221 ? 42.509 -19.416 51.748 1.00 89.95 380 LEU B N 1
ATOM 3397 C CA . LEU B 1 221 ? 42.625 -18.079 51.165 1.00 89.34 380 LEU B CA 1
ATOM 3398 C C . LEU B 1 221 ? 44.083 -17.705 50.910 1.00 91.87 380 LEU B C 1
ATOM 3399 O O . LEU B 1 221 ? 44.428 -17.235 49.824 1.00 93.67 380 LEU B O 1
ATOM 3404 N N . ARG B 1 222 ? 44.929 -17.914 51.919 1.00 92.58 381 ARG B N 1
ATOM 3405 C CA . ARG B 1 222 ? 46.367 -17.662 51.806 1.00 95.21 381 ARG B CA 1
ATOM 3406 C C . ARG B 1 222 ? 46.977 -18.386 50.600 1.00 98.77 381 ARG B C 1
ATOM 3407 O O . ARG B 1 222 ? 47.961 -17.922 50.021 1.00 101.22 381 ARG B O 1
ATOM 3409 N N . ASP B 1 223 ? 46.376 -19.516 50.225 1.00 99.57 382 ASP B N 1
ATOM 3410 C CA . ASP B 1 223 ? 46.810 -20.271 49.055 1.00 103.70 382 ASP B CA 1
ATOM 3411 C C . ASP B 1 223 ? 46.372 -19.626 47.737 1.00 104.44 382 ASP B C 1
ATOM 3412 O O . ASP B 1 223 ? 47.174 -19.529 46.809 1.00 108.50 382 ASP B O 1
ATOM 3417 N N . ILE B 1 224 ? 45.120 -19.173 47.656 1.00 101.22 383 ILE B N 1
ATOM 3418 C CA . ILE B 1 224 ? 44.633 -18.469 46.457 1.00 102.41 383 ILE B CA 1
ATOM 3419 C C . ILE B 1 224 ? 45.496 -17.234 46.139 1.00 104.08 383 ILE B C 1
ATOM 3420 O O . ILE B 1 224 ? 45.736 -16.929 44.970 1.00 107.99 383 ILE B O 1
ATOM 3425 N N . ILE B 1 225 ? 45.966 -16.552 47.186 1.00 101.73 384 ILE B N 1
ATOM 3426 C CA . ILE B 1 225 ? 46.855 -15.385 47.065 1.00 103.36 384 ILE B CA 1
ATOM 3427 C C . ILE B 1 225 ? 48.181 -15.715 46.366 1.00 108.25 384 ILE B C 1
ATOM 3428 O O . ILE B 1 225 ? 48.608 -14.996 45.459 1.00 111.86 384 ILE B O 1
ATOM 3433 N N . GLY B 1 226 ? 48.827 -16.797 46.798 1.00 109.09 385 GLY B N 1
ATOM 3434 C CA . GLY B 1 226 ? 50.107 -17.220 46.232 1.00 114.19 385 GLY B CA 1
ATOM 3435 C C . GLY B 1 226 ? 49.985 -17.979 44.922 1.00 118.97 385 GLY B C 1
ATOM 3436 O O . GLY B 1 226 ? 50.839 -17.847 44.044 1.00 124.26 385 GLY B O 1
ATOM 3437 N N . HIS B 1 227 ? 48.922 -18.774 44.797 1.00 117.62 386 HIS B N 1
ATOM 3438 C CA . HIS B 1 227 ? 48.679 -19.592 43.603 1.00 122.41 386 HIS B CA 1
ATOM 3439 C C . HIS B 1 227 ? 48.203 -18.761 42.405 1.00 124.82 386 HIS B C 1
ATOM 3440 O O . HIS B 1 227 ? 48.793 -18.829 41.324 1.00 131.20 386 HIS B O 1
ATOM 3447 N N . SER B 1 228 ? 47.145 -17.977 42.604 1.00 120.49 387 SER B N 1
ATOM 3448 C CA . SER B 1 228 ? 46.527 -17.215 41.515 1.00 123.03 387 SER B CA 1
ATOM 3449 C C . SER B 1 228 ? 47.139 -15.827 41.318 1.00 124.87 387 SER B C 1
ATOM 3450 O O . SER B 1 228 ? 47.329 -15.386 40.185 1.00 130.70 387 SER B O 1
ATOM 3453 N N . GLY B 1 229 ? 47.446 -15.146 42.419 1.00 120.62 388 GLY B N 1
ATOM 3454 C CA . GLY B 1 229 ? 47.904 -13.759 42.366 1.00 122.00 388 GLY B CA 1
ATOM 3455 C C . GLY B 1 229 ? 46.729 -12.800 42.402 1.00 119.70 388 GLY B C 1
ATOM 3456 O O . GLY B 1 229 ? 46.706 -11.798 41.687 1.00 123.54 388 GLY B O 1
ATOM 3457 N N . ILE B 1 230 ? 45.748 -13.123 43.241 1.00 114.02 389 ILE B N 1
ATOM 3458 C CA . ILE B 1 230 ? 44.543 -12.313 43.415 1.00 111.60 389 ILE B CA 1
ATOM 3459 C C . ILE B 1 230 ? 44.717 -11.403 44.634 1.00 108.28 389 ILE B C 1
ATOM 3460 O O . ILE B 1 230 ? 45.614 -11.623 45.447 1.00 106.90 389 ILE B O 1
ATOM 3465 N N . ARG B 1 231 ? 43.875 -10.378 44.747 1.00 107.73 390 ARG B N 1
ATOM 3466 C CA . ARG B 1 231 ? 43.939 -9.451 45.873 1.00 105.49 390 ARG B CA 1
ATOM 3467 C C . ARG B 1 231 ? 42.777 -9.655 46.850 1.00 100.65 390 ARG B C 1
ATOM 3468 O O . ARG B 1 231 ? 41.726 -9.026 46.725 1.00 100.78 390 ARG B O 1
ATOM 3470 N N . ILE B 1 232 ? 42.975 -10.552 47.813 1.00 97.02 391 ILE B N 1
ATOM 3471 C CA . ILE B 1 232 ? 42.015 -10.768 48.895 1.00 93.09 391 ILE B CA 1
ATOM 3472 C C . ILE B 1 232 ? 42.597 -10.207 50.193 1.00 92.21 391 ILE B C 1
ATOM 3473 O O . ILE B 1 232 ? 43.746 -10.487 50.535 1.00 92.61 391 ILE B O 1
ATOM 3478 N N . HIS B 1 233 ? 41.798 -9.414 50.901 1.00 91.62 392 HIS B N 1
ATOM 3479 C CA . HIS B 1 233 ? 42.241 -8.721 52.108 1.00 91.88 392 HIS B CA 1
ATOM 3480 C C . HIS B 1 233 ? 41.596 -9.324 53.347 1.00 89.43 392 HIS B C 1
ATOM 3481 O O . HIS B 1 233 ? 40.369 -9.349 53.456 1.00 88.51 392 HIS B O 1
ATOM 3488 N N . PHE B 1 234 ? 42.416 -9.797 54.284 1.00 89.08 393 PHE B N 1
ATOM 3489 C CA . PHE B 1 234 ? 41.885 -10.401 55.511 1.00 87.92 393 PHE B CA 1
ATOM 3490 C C . PHE B 1 234 ? 42.545 -9.964 56.819 1.00 89.50 393 PHE B C 1
ATOM 3491 O O . PHE B 1 234 ? 43.768 -9.934 56.949 1.00 90.47 393 PHE B O 1
ATOM 3499 N N . ASP B 1 235 ? 41.685 -9.626 57.778 1.00 103.34 394 ASP B N 1
ATOM 3500 C CA . ASP B 1 235 ? 42.056 -9.102 59.091 1.00 100.72 394 ASP B CA 1
ATOM 3501 C C . ASP B 1 235 ? 42.669 -10.184 59.986 1.00 95.07 394 ASP B C 1
ATOM 3502 O O . ASP B 1 235 ? 43.737 -9.982 60.568 1.00 94.06 394 ASP B O 1
ATOM 3507 N N . MET B 1 236 ? 41.984 -11.327 60.070 1.00 93.34 395 MET B N 1
ATOM 3508 C CA . MET B 1 236 ? 42.310 -12.415 61.004 1.00 90.43 395 MET B CA 1
ATOM 3509 C C . MET B 1 236 ? 43.714 -12.998 60.832 1.00 89.24 395 MET B C 1
ATOM 3510 O O . MET B 1 236 ? 44.287 -12.958 59.740 1.00 90.00 395 MET B O 1
ATOM 3515 N N . ALA B 1 237 ? 44.253 -13.536 61.927 1.00 89.22 396 ALA B N 1
ATOM 3516 C CA . ALA B 1 237 ? 45.555 -14.208 61.921 1.00 90.67 396 ALA B CA 1
ATOM 3517 C C . ALA B 1 237 ? 45.452 -15.640 62.451 1.00 91.98 396 ALA B C 1
ATOM 3518 O O . ALA B 1 237 ? 44.537 -15.968 63.212 1.00 92.38 396 ALA B O 1
ATOM 3520 N N . GLY B 1 238 ? 46.399 -16.483 62.041 1.00 94.13 397 GLY B N 1
ATOM 3521 C CA . GLY B 1 238 ? 46.452 -17.876 62.478 1.00 97.51 397 GLY B CA 1
ATOM 3522 C C . GLY B 1 238 ? 47.541 -18.666 61.774 1.00 100.98 397 GLY B C 1
ATOM 3523 O O . GLY B 1 238 ? 48.265 -18.118 60.938 1.00 100.65 397 GLY B O 1
ATOM 3524 N N . PRO B 1 239 ? 47.675 -19.962 62.112 1.00 105.95 398 PRO B N 1
ATOM 3525 C CA . PRO B 1 239 ? 48.634 -20.827 61.424 1.00 110.82 398 PRO B CA 1
ATOM 3526 C C . PRO B 1 239 ? 48.178 -21.165 60.005 1.00 107.47 398 PRO B C 1
ATOM 3527 O O . PRO B 1 239 ? 48.995 -21.549 59.167 1.00 110.73 398 PRO B O 1
ATOM 3531 N N . ALA C 1 2 ? 31.333 48.979 33.588 1.00 64.48 161 ALA C N 1
ATOM 3532 C CA . ALA C 1 2 ? 30.869 50.325 34.051 1.00 63.57 161 ALA C CA 1
ATOM 3533 C C . ALA C 1 2 ? 31.055 50.506 35.564 1.00 58.94 161 ALA C C 1
ATOM 3534 O O . ALA C 1 2 ? 31.956 49.904 36.163 1.00 64.77 161 ALA C O 1
ATOM 3536 N N . GLU C 1 3 ? 30.199 51.328 36.175 1.00 116.93 162 GLU C N 1
ATOM 3537 C CA . GLU C 1 3 ? 30.294 51.651 37.605 1.00 111.14 162 GLU C CA 1
ATOM 3538 C C . GLU C 1 3 ? 30.178 50.429 38.522 1.00 101.04 162 GLU C C 1
ATOM 3539 O O . GLU C 1 3 ? 30.429 50.526 39.724 1.00 99.38 162 GLU C O 1
ATOM 3541 N N . TYR C 1 4 ? 29.831 49.283 37.939 1.00 94.51 163 TYR C N 1
ATOM 3542 C CA . TYR C 1 4 ? 29.540 48.055 38.688 1.00 86.71 163 TYR C CA 1
ATOM 3543 C C . TYR C 1 4 ? 30.756 47.418 39.352 1.00 84.01 163 TYR C C 1
ATOM 3544 O O . TYR C 1 4 ? 30.632 46.786 40.403 1.00 80.36 163 TYR C O 1
ATOM 3553 N N . ASP C 1 5 ? 31.922 47.583 38.732 1.00 86.41 164 ASP C N 1
ATOM 3554 C CA . ASP C 1 5 ? 33.187 47.105 39.293 1.00 85.53 164 ASP C CA 1
ATOM 3555 C C . ASP C 1 5 ? 33.446 47.737 40.668 1.00 85.01 164 ASP C C 1
ATOM 3556 O O . ASP C 1 5 ? 33.922 47.074 41.595 1.00 82.39 164 ASP C O 1
ATOM 3561 N N . ALA C 1 6 ? 33.110 49.020 40.785 1.00 88.05 165 ALA C N 1
ATOM 3562 C CA . ALA C 1 6 ? 33.290 49.777 42.020 1.00 88.76 165 ALA C CA 1
ATOM 3563 C C . ALA C 1 6 ? 32.271 49.395 43.092 1.00 84.25 165 ALA C C 1
ATOM 3564 O O . ALA C 1 6 ? 32.651 49.150 44.234 1.00 82.44 165 ALA C O 1
ATOM 3566 N N . VAL C 1 7 ? 30.994 49.337 42.705 1.00 83.07 166 VAL C N 1
ATOM 3567 C CA . VAL C 1 7 ? 29.872 49.051 43.616 1.00 80.49 166 VAL C CA 1
ATOM 3568 C C . VAL C 1 7 ? 29.947 47.656 44.255 1.00 75.41 166 VAL C C 1
ATOM 3569 O O . VAL C 1 7 ? 29.715 47.491 45.459 1.00 74.05 166 VAL C O 1
ATOM 3573 N N . TRP C 1 8 ? 30.271 46.651 43.453 1.00 73.33 167 TRP C N 1
ATOM 3574 C CA . TRP C 1 8 ? 30.353 45.292 43.981 1.00 69.97 167 TRP C CA 1
ATOM 3575 C C . TRP C 1 8 ? 31.602 45.117 44.835 1.00 69.75 167 TRP C C 1
ATOM 3576 O O . TRP C 1 8 ? 31.686 44.183 45.635 1.00 67.46 167 TRP C O 1
ATOM 3587 N N . SER C 1 9 ? 32.559 46.029 44.664 1.00 72.70 168 SER C N 1
ATOM 3588 C CA . SER C 1 9 ? 33.731 46.089 45.528 1.00 73.44 168 SER C CA 1
ATOM 3589 C C . SER C 1 9 ? 33.323 46.562 46.920 1.00 73.05 168 SER C C 1
ATOM 3590 O O . SER C 1 9 ? 33.681 45.931 47.909 1.00 71.57 168 SER C O 1
ATOM 3593 N N . LYS C 1 10 ? 32.560 47.655 46.981 1.00 75.14 169 LYS C N 1
ATOM 3594 C CA . LYS C 1 10 ? 32.094 48.236 48.246 1.00 76.06 169 LYS C CA 1
ATOM 3595 C C . LYS C 1 10 ? 31.316 47.225 49.083 1.00 72.91 169 LYS C C 1
ATOM 3596 O O . LYS C 1 10 ? 31.478 47.164 50.305 1.00 72.98 169 LYS C O 1
ATOM 3602 N N . TRP C 1 11 ? 30.480 46.436 48.410 1.00 70.96 170 TRP C N 1
ATOM 3603 C CA . TRP C 1 11 ? 29.675 45.400 49.051 1.00 68.92 170 TRP C CA 1
ATOM 3604 C C . TRP C 1 11 ? 30.531 44.295 49.670 1.00 66.87 170 TRP C C 1
ATOM 3605 O O . TRP C 1 11 ? 30.229 43.817 50.762 1.00 66.66 170 TRP C O 1
ATOM 3616 N N . GLU C 1 12 ? 31.597 43.903 48.977 1.00 66.26 171 GLU C N 1
ATOM 3617 C CA . GLU C 1 12 ? 32.453 42.806 49.434 1.00 65.24 171 GLU C CA 1
ATOM 3618 C C . GLU C 1 12 ? 33.277 43.172 50.659 1.00 66.04 171 GLU C C 1
ATOM 3619 O O . GLU C 1 12 ? 33.510 42.336 51.531 1.00 65.70 171 GLU C O 1
ATOM 3625 N N . ARG C 1 13 ? 33.722 44.418 50.721 1.00 67.93 172 ARG C N 1
ATOM 3626 C CA . ARG C 1 13 ? 34.619 44.850 51.789 1.00 69.42 172 ARG C CA 1
ATOM 3627 C C . ARG C 1 13 ? 33.903 44.993 53.134 1.00 69.57 172 ARG C C 1
ATOM 3628 O O . ARG C 1 13 ? 34.511 44.790 54.180 1.00 69.99 172 ARG C O 1
ATOM 3636 N N . ASP C 1 14 ? 32.608 45.304 53.094 1.00 69.93 173 ASP C N 1
ATOM 3637 C CA . ASP C 1 14 ? 31.765 45.361 54.296 1.00 71.20 173 ASP C CA 1
ATOM 3638 C C . ASP C 1 14 ? 31.311 43.976 54.791 1.00 69.60 173 ASP C C 1
ATOM 3639 O O . ASP C 1 14 ? 30.539 43.875 55.748 1.00 71.02 173 ASP C O 1
ATOM 3644 N N . ALA C 1 15 ? 31.779 42.915 54.139 1.00 67.58 174 ALA C N 1
ATOM 3645 C CA . ALA C 1 15 ? 31.415 41.550 54.528 1.00 67.36 174 ALA C CA 1
ATOM 3646 C C . ALA C 1 15 ? 31.883 41.212 55.943 1.00 68.60 174 ALA C C 1
ATOM 3647 O O . ALA C 1 15 ? 33.082 41.252 56.218 1.00 68.76 174 ALA C O 1
ATOM 3649 N N . PRO C 1 16 ? 30.943 40.892 56.854 1.00 70.42 175 PRO C N 1
ATOM 3650 C CA . PRO C 1 16 ? 31.416 40.306 58.101 1.00 71.90 175 PRO C CA 1
ATOM 3651 C C . PRO C 1 16 ? 32.119 39.005 57.761 1.00 71.29 175 PRO C C 1
ATOM 3652 O O . PRO C 1 16 ? 31.586 38.212 56.982 1.00 71.31 175 PRO C O 1
ATOM 3656 N N . ALA C 1 17 ? 33.320 38.810 58.299 1.00 71.61 176 ALA C N 1
ATOM 3657 C CA . ALA C 1 17 ? 34.095 37.596 58.040 1.00 72.25 176 ALA C CA 1
ATOM 3658 C C . ALA C 1 17 ? 33.189 36.371 58.167 1.00 74.38 176 ALA C C 1
ATOM 3659 O O . ALA C 1 17 ? 32.545 36.163 59.196 1.00 76.96 176 ALA C O 1
ATOM 3661 N N . GLY C 1 18 ? 33.111 35.583 57.106 1.00 74.06 177 GLY C N 1
ATOM 3662 C CA . GLY C 1 18 ? 32.162 34.483 57.075 1.00 77.04 177 GLY C CA 1
ATOM 3663 C C . GLY C 1 18 ? 31.182 34.670 55.939 1.00 75.70 177 GLY C C 1
ATOM 3664 O O . GLY C 1 18 ? 30.601 33.699 55.441 1.00 77.77 177 GLY C O 1
ATOM 3665 N N . GLU C 1 19 ? 31.008 35.926 55.532 1.00 72.64 178 GLU C N 1
ATOM 3666 C CA . GLU C 1 19 ? 30.218 36.258 54.351 1.00 71.21 178 GLU C CA 1
ATOM 3667 C C . GLU C 1 19 ? 31.097 36.529 53.135 1.00 68.65 178 GLU C C 1
ATOM 3668 O O . GLU C 1 19 ? 30.596 36.655 52.018 1.00 67.75 178 GLU C O 1
ATOM 3674 N N . SER C 1 20 ? 32.407 36.615 53.362 1.00 68.18 179 SER C N 1
ATOM 3675 C CA . SER C 1 20 ? 33.377 36.759 52.278 1.00 67.29 179 SER C CA 1
ATOM 3676 C C . SER C 1 20 ? 33.228 35.690 51.194 1.00 68.38 179 SER C C 1
ATOM 3677 O O . SER C 1 20 ? 33.200 36.032 50.013 1.00 67.46 179 SER C O 1
ATOM 3680 N N . PRO C 1 21 ? 33.128 34.397 51.583 1.00 71.24 180 PRO C N 1
ATOM 3681 C CA . PRO C 1 21 ? 32.977 33.348 50.566 1.00 73.31 180 PRO C CA 1
ATOM 3682 C C . PRO C 1 21 ? 31.684 33.473 49.756 1.00 72.44 180 PRO C C 1
ATOM 3683 O O . PRO C 1 21 ? 31.708 33.320 48.531 1.00 72.46 180 PRO C O 1
ATOM 3687 N N . GLY C 1 22 ? 30.577 33.758 50.440 1.00 72.31 181 GLY C N 1
ATOM 3688 C CA . GLY C 1 22 ? 29.272 33.907 49.798 1.00 72.47 181 GLY C CA 1
ATOM 3689 C C . GLY C 1 22 ? 29.213 35.067 48.822 1.00 69.52 181 GLY C C 1
ATOM 3690 O O . GLY C 1 22 ? 28.829 34.883 47.670 1.00 69.91 181 GLY C O 1
ATOM 3691 N N . ARG C 1 23 ? 29.613 36.253 49.283 1.00 67.33 182 ARG C N 1
ATOM 3692 C CA . ARG C 1 23 ? 29.584 37.483 48.475 1.00 65.43 182 ARG C CA 1
ATOM 3693 C C . ARG C 1 23 ? 30.486 37.427 47.247 1.00 65.15 182 ARG C C 1
ATOM 3694 O O . ARG C 1 23 ? 30.158 38.006 46.206 1.00 64.82 182 ARG C O 1
ATOM 3702 N N . ALA C 1 24 ? 31.620 36.740 47.376 1.00 66.10 183 ALA C N 1
ATOM 3703 C CA . ALA C 1 24 ? 32.562 36.578 46.271 1.00 67.17 183 ALA C CA 1
ATOM 3704 C C . ALA C 1 24 ? 31.901 35.836 45.115 1.00 68.40 183 ALA C C 1
ATOM 3705 O O . ALA C 1 24 ? 32.051 36.215 43.949 1.00 68.62 183 ALA C O 1
ATOM 3707 N N . ALA C 1 25 ? 31.155 34.787 45.458 1.00 69.90 184 ALA C N 1
ATOM 3708 C CA . ALA C 1 25 ? 30.462 33.957 44.474 1.00 71.92 184 ALA C CA 1
ATOM 3709 C C . ALA C 1 25 ? 29.264 34.668 43.847 1.00 70.56 184 ALA C C 1
ATOM 3710 O O . ALA C 1 25 ? 28.968 34.443 42.679 1.00 71.76 184 ALA C O 1
ATOM 3712 N N . VAL C 1 26 ? 28.586 35.514 44.622 1.00 68.80 185 VAL C N 1
ATOM 3713 C CA . VAL C 1 26 ? 27.478 36.328 44.112 1.00 68.37 185 VAL C CA 1
ATOM 3714 C C . VAL C 1 26 ? 27.994 37.370 43.114 1.00 67.15 185 VAL C C 1
ATOM 3715 O O . VAL C 1 26 ? 27.403 37.567 42.045 1.00 67.77 185 VAL C O 1
ATOM 3719 N N . VAL C 1 27 ? 29.093 38.032 43.477 1.00 65.97 186 VAL C N 1
ATOM 3720 C CA . VAL C 1 27 ? 29.776 38.956 42.580 1.00 66.08 186 VAL C CA 1
ATOM 3721 C C . VAL C 1 27 ? 30.263 38.209 41.331 1.00 67.91 186 VAL C C 1
ATOM 3722 O O . VAL C 1 27 ? 30.062 38.683 40.213 1.00 68.94 186 VAL C O 1
ATOM 3726 N N . GLN C 1 28 ? 30.866 37.035 41.527 1.00 69.07 187 GLN C N 1
ATOM 3727 C CA . GLN C 1 28 ? 31.378 36.223 40.419 1.00 71.78 187 GLN C CA 1
ATOM 3728 C C . GLN C 1 28 ? 30.269 35.887 39.426 1.00 72.69 187 GLN C C 1
ATOM 3729 O O . GLN C 1 28 ? 30.463 35.976 38.214 1.00 74.50 187 GLN C O 1
ATOM 3735 N N . GLU C 1 29 ? 29.102 35.512 39.943 1.00 72.21 188 GLU C N 1
ATOM 3736 C CA . GLU C 1 29 ? 27.966 35.199 39.083 1.00 73.68 188 GLU C CA 1
ATOM 3737 C C . GLU C 1 29 ? 27.496 36.446 38.336 1.00 72.71 188 GLU C C 1
ATOM 3738 O O . GLU C 1 29 ? 27.115 36.356 37.171 1.00 74.54 188 GLU C O 1
ATOM 3740 N N . MET C 1 30 ? 27.555 37.604 38.995 1.00 70.63 189 MET C N 1
ATOM 3741 C CA . MET C 1 30 ? 27.118 38.867 38.388 1.00 70.62 189 MET C CA 1
ATOM 3742 C C . MET C 1 30 ? 28.028 39.333 37.253 1.00 71.90 189 MET C C 1
ATOM 3743 O O . MET C 1 30 ? 27.547 39.834 36.238 1.00 73.47 189 MET C O 1
ATOM 3748 N N . ARG C 1 31 ? 29.337 39.166 37.415 1.00 72.16 190 ARG C N 1
ATOM 3749 C CA . ARG C 1 31 ? 30.267 39.465 36.325 1.00 74.88 190 ARG C CA 1
ATOM 3750 C C . ARG C 1 31 ? 30.075 38.484 35.173 1.00 77.21 190 ARG C C 1
ATOM 3751 O O . ARG C 1 31 ? 30.232 38.847 34.008 1.00 79.84 190 ARG C O 1
ATOM 3759 N N . ASP C 1 32 ? 29.709 37.247 35.506 1.00 77.05 191 ASP C N 1
ATOM 3760 C CA . ASP C 1 32 ? 29.341 36.260 34.491 1.00 79.96 191 ASP C CA 1
ATOM 3761 C C . ASP C 1 32 ? 28.121 36.711 33.691 1.00 80.18 191 ASP C C 1
ATOM 3762 O O . ASP C 1 32 ? 28.097 36.548 32.473 1.00 82.99 191 ASP C O 1
ATOM 3767 N N . CYS C 1 33 ? 27.137 37.294 34.379 1.00 77.91 192 CYS C N 1
ATOM 3768 C CA . CYS C 1 33 ? 25.936 37.843 33.747 1.00 78.76 192 CYS C CA 1
ATOM 3769 C C . CYS C 1 33 ? 26.261 38.918 32.710 1.00 80.37 192 CYS C C 1
ATOM 3770 O O . CYS C 1 33 ? 25.694 38.924 31.614 1.00 82.70 192 CYS C O 1
ATOM 3773 N N . LEU C 1 34 ? 27.178 39.822 33.053 1.00 79.91 193 LEU C N 1
ATOM 3774 C CA . LEU C 1 34 ? 27.626 40.849 32.112 1.00 82.69 193 LEU C CA 1
ATOM 3775 C C . LEU C 1 34 ? 28.321 40.246 30.890 1.00 86.36 193 LEU C C 1
ATOM 3776 O O . LEU C 1 34 ? 28.232 40.796 29.797 1.00 89.40 193 LEU C O 1
ATOM 3781 N N . ASN C 1 35 ? 28.989 39.108 31.084 1.00 87.11 194 ASN C N 1
ATOM 3782 C CA . ASN C 1 35 ? 29.755 38.440 30.026 1.00 92.05 194 ASN C CA 1
ATOM 3783 C C . ASN C 1 35 ? 28.930 37.622 29.031 1.00 95.17 194 ASN C C 1
ATOM 3784 O O . ASN C 1 35 ? 29.101 37.759 27.819 1.00 99.13 194 ASN C O 1
ATOM 3789 N N . ASN C 1 36 ? 28.056 36.757 29.538 1.00 94.99 195 ASN C N 1
ATOM 3790 C CA . ASN C 1 36 ? 27.245 35.903 28.669 1.00 99.59 195 ASN C CA 1
ATOM 3791 C C . ASN C 1 36 ? 25.823 36.429 28.453 1.00 101.28 195 ASN C C 1
ATOM 3792 O O . ASN C 1 36 ? 25.066 35.892 27.637 1.00 103.94 195 ASN C O 1
ATOM 3797 N N . GLY C 1 37 ? 25.473 37.488 29.176 1.00 50.08 196 GLY C N 1
ATOM 3798 C CA . GLY C 1 37 ? 24.144 38.088 29.064 1.00 53.18 196 GLY C CA 1
ATOM 3799 C C . GLY C 1 37 ? 23.046 37.363 29.831 1.00 56.68 196 GLY C C 1
ATOM 3800 O O . GLY C 1 37 ? 21.866 37.597 29.593 1.00 60.18 196 GLY C O 1
ATOM 3801 N N . ASN C 1 38 ? 23.436 36.498 30.765 1.00 57.82 197 ASN C N 1
ATOM 3802 C CA . ASN C 1 38 ? 22.498 35.709 31.563 1.00 56.82 197 ASN C CA 1
ATOM 3803 C C . ASN C 1 38 ? 21.482 36.586 32.294 1.00 51.40 197 ASN C C 1
ATOM 3804 O O . ASN C 1 38 ? 21.870 37.421 33.107 1.00 56.29 197 ASN C O 1
ATOM 3809 N N . PRO C 1 39 ? 20.177 36.398 32.006 1.00 88.78 198 PRO C N 1
ATOM 3810 C CA . PRO C 1 39 ? 19.130 37.208 32.628 1.00 84.92 198 PRO C CA 1
ATOM 3811 C C . PRO C 1 39 ? 18.671 36.683 33.993 1.00 79.79 198 PRO C C 1
ATOM 3812 O O . PRO C 1 39 ? 17.759 37.248 34.600 1.00 78.64 198 PRO C O 1
ATOM 3816 N N . VAL C 1 40 ? 19.302 35.609 34.459 1.00 76.63 199 VAL C N 1
ATOM 3817 C CA . VAL C 1 40 ? 18.935 34.975 35.717 1.00 73.00 199 VAL C CA 1
ATOM 3818 C C . VAL C 1 40 ? 20.019 35.189 36.769 1.00 71.64 199 VAL C C 1
ATOM 3819 O O . VAL C 1 40 ? 21.203 34.923 36.531 1.00 72.24 199 VAL C O 1
ATOM 3823 N N . LEU C 1 41 ? 19.607 35.681 37.931 1.00 69.97 200 LEU C N 1
ATOM 3824 C CA . LEU C 1 41 ? 20.509 35.807 39.063 1.00 68.81 200 LEU C CA 1
ATOM 3825 C C . LEU C 1 41 ? 19.897 35.268 40.352 1.00 67.47 200 LEU C C 1
ATOM 3826 O O . LEU C 1 41 ? 19.001 35.879 40.944 1.00 67.35 200 LEU C O 1
ATOM 3831 N N . ASN C 1 42 ? 20.396 34.115 40.772 1.00 66.73 201 ASN C N 1
ATOM 3832 C CA . ASN C 1 42 ? 20.043 33.543 42.052 1.00 65.97 201 ASN C CA 1
ATOM 3833 C C . ASN C 1 42 ? 21.145 33.876 43.049 1.00 66.14 201 ASN C C 1
ATOM 3834 O O . ASN C 1 42 ? 22.265 33.395 42.907 1.00 66.75 201 ASN C O 1
ATOM 3839 N N . VAL C 1 43 ? 20.837 34.688 44.056 1.00 65.89 202 VAL C N 1
ATOM 3840 C CA . VAL C 1 43 ? 21.856 35.108 45.023 1.00 66.34 202 VAL C CA 1
ATOM 3841 C C . VAL C 1 43 ? 22.213 34.0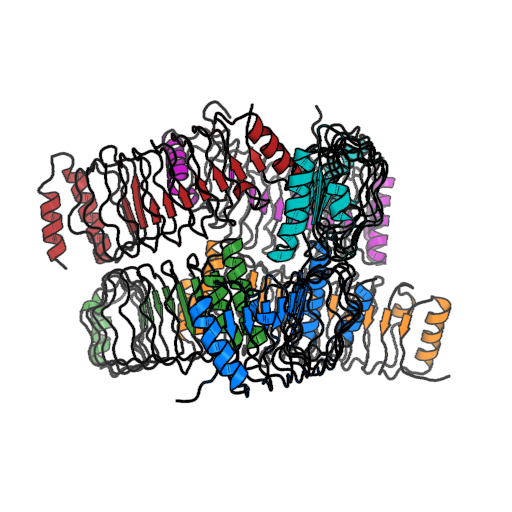45 46.058 1.00 66.83 202 VAL C C 1
ATOM 3842 O O . VAL C 1 43 ? 23.178 34.204 46.805 1.00 67.70 202 VAL C O 1
ATOM 3846 N N . GLY C 1 44 ? 21.425 32.974 46.115 1.00 66.64 203 GLY C N 1
ATOM 3847 C CA . GLY C 1 44 ? 21.737 31.839 46.976 1.00 67.49 203 GLY C CA 1
ATOM 3848 C C . GLY C 1 44 ? 21.440 32.048 48.448 1.00 68.59 203 GLY C C 1
ATOM 3849 O O . GLY C 1 44 ? 21.123 33.160 48.884 1.00 68.51 203 GLY C O 1
ATOM 3850 N N . ALA C 1 45 ? 21.558 30.962 49.210 1.00 69.98 204 ALA C N 1
ATOM 3851 C CA . ALA C 1 45 ? 21.234 30.954 50.633 1.00 71.66 204 ALA C CA 1
ATOM 3852 C C . ALA C 1 45 ? 22.489 30.775 51.486 1.00 73.43 204 ALA C C 1
ATOM 3853 O O . ALA C 1 45 ? 22.813 29.658 51.903 1.00 74.98 204 ALA C O 1
ATOM 3855 N N . SER C 1 46 ? 23.185 31.885 51.743 1.00 73.46 205 SER C N 1
ATOM 3856 C CA . SER C 1 46 ? 24.466 31.866 52.461 1.00 75.07 205 SER C CA 1
ATOM 3857 C C . SER C 1 46 ? 24.493 32.802 53.679 1.00 76.41 205 SER C C 1
ATOM 3858 O O . SER C 1 46 ? 25.564 33.137 54.199 1.00 77.69 205 SER C O 1
ATOM 3861 N N . GLY C 1 47 ? 23.312 33.209 54.135 1.00 76.29 206 GLY C N 1
ATOM 3862 C CA . GLY C 1 47 ? 23.189 34.103 55.283 1.00 77.64 206 GLY C CA 1
ATOM 3863 C C . GLY C 1 47 ? 23.666 35.512 54.988 1.00 76.87 206 GLY C C 1
ATOM 3864 O O . GLY C 1 47 ? 24.350 36.125 55.812 1.00 78.53 206 GLY C O 1
ATOM 3865 N N . LEU C 1 48 ? 23.309 36.024 53.812 1.00 74.66 207 LEU C N 1
ATOM 3866 C CA . LEU C 1 48 ? 23.719 37.369 53.396 1.00 74.15 207 LEU C CA 1
ATOM 3867 C C . LEU C 1 48 ? 23.043 38.449 54.237 1.00 74.96 207 LEU C C 1
ATOM 3868 O O . LEU C 1 48 ? 21.839 38.403 54.451 1.00 74.78 207 LEU C O 1
ATOM 3873 N N . THR C 1 49 ? 23.842 39.399 54.718 1.00 76.31 208 THR C N 1
ATOM 3874 C CA . THR C 1 49 ? 23.384 40.524 55.553 1.00 77.66 208 THR C CA 1
ATOM 3875 C C . THR C 1 49 ? 22.834 41.689 54.725 1.00 76.69 208 THR C C 1
ATOM 3876 O O . THR C 1 49 ? 21.856 42.342 55.117 1.00 77.14 208 THR C O 1
ATOM 3880 N N . THR C 1 50 ? 23.491 41.959 53.597 1.00 75.76 209 THR C N 1
ATOM 3881 C CA . THR C 1 50 ? 23.036 42.953 52.629 1.00 75.16 209 THR C CA 1
ATOM 3882 C C . THR C 1 50 ? 23.205 42.402 51.222 1.00 73.79 209 THR C C 1
ATOM 3883 O O . THR C 1 50 ? 23.873 41.384 51.014 1.00 73.34 209 THR C O 1
ATOM 3887 N N . LEU C 1 51 ? 22.579 43.075 50.262 1.00 73.51 210 LEU C N 1
ATOM 3888 C CA . LEU C 1 51 ? 22.869 42.878 48.848 1.00 72.77 210 LEU C CA 1
ATOM 3889 C C . LEU C 1 51 ? 23.640 44.114 48.380 1.00 74.17 210 LEU C C 1
ATOM 3890 O O . LEU C 1 51 ? 23.630 45.133 49.073 1.00 75.45 210 LEU C O 1
ATOM 3895 N N . PRO C 1 52 ? 24.330 44.033 47.222 1.00 74.28 211 PRO C N 1
ATOM 3896 C CA . PRO C 1 52 ? 25.029 45.236 46.762 1.00 76.11 211 PRO C CA 1
ATOM 3897 C C . PRO C 1 52 ? 24.058 46.353 46.365 1.00 76.85 211 PRO C C 1
ATOM 3898 O O . PRO C 1 52 ? 22.867 46.103 46.162 1.00 75.78 211 PRO C O 1
ATOM 3902 N N . ASP C 1 53 ? 24.570 47.575 46.272 1.00 79.05 212 ASP C N 1
ATOM 3903 C CA . ASP C 1 53 ? 23.739 48.745 45.980 1.00 80.37 212 ASP C CA 1
ATOM 3904 C C . ASP C 1 53 ? 23.103 48.695 44.591 1.00 80.40 212 ASP C C 1
ATOM 3905 O O . ASP C 1 53 ? 21.970 49.143 44.418 1.00 80.77 212 ASP C O 1
ATOM 3910 N N . ARG C 1 54 ? 23.828 48.135 43.620 1.00 80.29 213 ARG C N 1
ATOM 3911 C CA . ARG C 1 54 ? 23.366 48.052 42.228 1.00 80.55 213 ARG C CA 1
ATOM 3912 C C . ARG C 1 54 ? 23.610 46.664 41.612 1.00 78.79 213 ARG C C 1
ATOM 3913 O O . ARG C 1 54 ? 24.668 46.061 41.801 1.00 78.21 213 ARG C O 1
ATOM 3915 N N . LEU C 1 55 ? 22.621 46.181 40.865 1.00 78.00 214 LEU C N 1
ATOM 3916 C CA . LEU C 1 55 ? 22.666 44.860 40.246 1.00 76.71 214 LEU C CA 1
ATOM 3917 C C . LEU C 1 55 ? 22.793 44.982 38.727 1.00 78.48 214 LEU C C 1
ATOM 3918 O O . LEU C 1 55 ? 22.535 46.052 38.185 1.00 80.67 214 LEU C O 1
ATOM 3923 N N . PRO C 1 56 ? 23.186 43.887 38.033 1.00 77.98 215 PRO C N 1
ATOM 3924 C CA . PRO C 1 56 ? 23.294 43.934 36.569 1.00 80.07 215 PRO C CA 1
ATOM 3925 C C . PRO C 1 56 ? 21.954 44.297 35.935 1.00 80.69 215 PRO C C 1
ATOM 3926 O O . PRO C 1 56 ? 20.944 43.694 36.287 1.00 78.93 215 PRO C O 1
ATOM 3930 N N . PRO C 1 57 ? 21.949 45.270 35.004 1.00 83.72 216 PRO C N 1
ATOM 3931 C CA . PRO C 1 57 ? 20.731 45.900 34.476 1.00 85.04 216 PRO C CA 1
ATOM 3932 C C . PRO C 1 57 ? 19.868 45.007 33.580 1.00 84.66 216 PRO C C 1
ATOM 3933 O O . PRO C 1 57 ? 18.659 45.234 33.463 1.00 84.79 216 PRO C O 1
ATOM 3937 N N . HIS C 1 58 ? 20.482 44.012 32.951 1.00 84.44 217 HIS C N 1
ATOM 3938 C CA . HIS C 1 58 ? 19.790 43.215 31.955 1.00 84.83 217 HIS C CA 1
ATOM 3939 C C . HIS C 1 58 ? 18.974 42.073 32.562 1.00 81.66 217 HIS C C 1
ATOM 3940 O O . HIS C 1 58 ? 18.076 41.534 31.905 1.00 81.95 217 HIS C O 1
ATOM 3947 N N . ILE C 1 59 ? 19.272 41.708 33.810 1.00 78.95 218 ILE C N 1
ATOM 3948 C CA . ILE C 1 59 ? 18.607 40.561 34.429 1.00 76.22 218 ILE C CA 1
ATOM 3949 C C . ILE C 1 59 ? 17.104 40.778 34.573 1.00 75.82 218 ILE C C 1
ATOM 3950 O O . ILE C 1 59 ? 16.649 41.876 34.875 1.00 76.65 218 ILE C O 1
ATOM 3955 N N . THR C 1 60 ? 16.348 39.713 34.331 1.00 74.88 219 THR C N 1
ATOM 3956 C CA . THR C 1 60 ? 14.890 39.767 34.317 1.00 74.91 219 THR C CA 1
ATOM 3957 C C . THR C 1 60 ? 14.282 38.936 35.442 1.00 72.47 219 THR C C 1
ATOM 3958 O O . THR C 1 60 ? 13.109 39.104 35.778 1.00 72.53 219 THR C O 1
ATOM 3962 N N . THR C 1 61 ? 15.091 38.047 36.015 1.00 70.55 220 THR C N 1
ATOM 3963 C CA . THR C 1 61 ? 14.673 37.195 37.122 1.00 68.66 220 THR C CA 1
ATOM 3964 C C . THR C 1 61 ? 15.655 37.323 38.285 1.00 67.52 220 THR C C 1
ATOM 3965 O O . THR C 1 61 ? 16.838 37.001 38.141 1.00 67.30 220 THR C O 1
ATOM 3969 N N . LEU C 1 62 ? 15.158 37.794 39.428 1.00 66.95 221 LEU C N 1
ATOM 3970 C CA . LEU C 1 62 ? 15.956 37.862 40.648 1.00 66.18 221 LEU C CA 1
ATOM 3971 C C . LEU C 1 62 ? 15.391 36.967 41.743 1.00 65.35 221 LEU C C 1
ATOM 3972 O O . LEU C 1 62 ? 14.230 37.089 42.138 1.00 65.52 221 LEU C O 1
ATOM 3977 N N . VAL C 1 63 ? 16.238 36.069 42.230 1.00 64.91 222 VAL C N 1
ATOM 3978 C CA . VAL C 1 63 ? 15.854 35.109 43.255 1.00 64.83 222 VAL C CA 1
ATOM 3979 C C . VAL C 1 63 ? 16.704 35.341 44.498 1.00 65.09 222 VAL C C 1
ATOM 3980 O O . VAL C 1 63 ? 17.934 35.248 44.444 1.00 65.16 222 VAL C O 1
ATOM 3984 N N . ILE C 1 64 ? 16.031 35.661 45.602 1.00 65.69 223 ILE C N 1
ATOM 3985 C CA . ILE C 1 64 ? 16.671 35.910 46.889 1.00 66.20 223 ILE C CA 1
ATOM 3986 C C . ILE C 1 64 ? 16.159 34.897 47.916 1.00 66.93 223 ILE C C 1
ATOM 3987 O O . ILE C 1 64 ? 15.149 35.150 48.571 1.00 67.74 223 ILE C O 1
ATOM 3992 N N . PRO C 1 65 ? 16.852 33.743 48.052 1.00 67.10 224 PRO C N 1
ATOM 3993 C CA . PRO C 1 65 ? 16.484 32.697 49.014 1.00 68.29 224 PRO C CA 1
ATOM 3994 C C . PRO C 1 65 ? 16.731 33.104 50.465 1.00 69.92 224 PRO C C 1
ATOM 3995 O O . PRO C 1 65 ? 17.103 34.258 50.737 1.00 69.84 224 PRO C O 1
ATOM 3999 N N . ASP C 1 66 ? 16.533 32.148 51.377 1.00 71.59 225 ASP C N 1
ATOM 4000 C CA . ASP C 1 66 ? 16.694 32.354 52.821 1.00 73.75 225 ASP C CA 1
ATOM 4001 C C . ASP C 1 66 ? 18.011 33.068 53.176 1.00 73.76 225 ASP C C 1
ATOM 4002 O O . ASP C 1 66 ? 19.099 32.522 52.973 1.00 73.75 225 ASP C O 1
ATOM 4007 N N . ASN C 1 67 ? 17.898 34.294 53.685 1.00 73.99 226 ASN C N 1
ATOM 4008 C CA . ASN C 1 67 ? 19.049 35.065 54.164 1.00 74.47 226 ASN C CA 1
ATOM 4009 C C . ASN C 1 67 ? 18.701 35.920 55.386 1.00 76.28 226 ASN C C 1
ATOM 4010 O O . ASN C 1 67 ? 17.614 35.797 55.949 1.00 77.32 226 ASN C O 1
ATOM 4015 N N . ASN C 1 68 ? 19.628 36.783 55.791 1.00 76.88 227 ASN C N 1
ATOM 4016 C CA . ASN C 1 68 ? 19.400 37.696 56.909 1.00 78.88 227 ASN C CA 1
ATOM 4017 C C . ASN C 1 68 ? 19.323 39.157 56.451 1.00 78.04 227 ASN C C 1
ATOM 4018 O O . ASN C 1 68 ? 20.059 40.017 56.943 1.00 79.04 227 ASN C O 1
ATOM 4023 N N . LEU C 1 69 ? 18.420 39.429 55.513 1.00 76.45 228 LEU C N 1
ATOM 4024 C CA . LEU C 1 69 ? 18.313 40.753 54.910 1.00 75.82 228 LEU C CA 1
ATOM 4025 C C . LEU C 1 69 ? 17.255 41.627 55.566 1.00 77.36 228 LEU C C 1
ATOM 4026 O O . LEU C 1 69 ? 16.140 41.185 55.823 1.00 78.01 228 LEU C O 1
ATOM 4031 N N . THR C 1 70 ? 17.612 42.883 55.807 1.00 78.36 229 THR C N 1
ATOM 4032 C CA . THR C 1 70 ? 16.684 43.850 56.377 1.00 80.04 229 THR C CA 1
ATOM 4033 C C . THR C 1 70 ? 16.134 44.816 55.331 1.00 79.33 229 THR C C 1
ATOM 4034 O O . THR C 1 70 ? 15.091 45.434 55.554 1.00 80.34 229 THR C O 1
ATOM 4038 N N . SER C 1 71 ? 16.832 44.930 54.198 1.00 77.95 230 SER C N 1
ATOM 4039 C CA . SER C 1 71 ? 16.384 45.755 53.062 1.00 77.68 230 SER C CA 1
ATOM 4040 C C . SER C 1 71 ? 16.935 45.278 51.714 1.00 76.04 230 SER C C 1
ATOM 4041 O O . SER C 1 71 ? 18.128 44.983 51.590 1.00 75.74 230 SER C O 1
ATOM 4044 N N . LEU C 1 72 ? 16.063 45.221 50.709 1.00 75.35 231 LEU C N 1
ATOM 4045 C CA . LEU C 1 72 ? 16.481 44.936 49.336 1.00 74.03 231 LEU C CA 1
ATOM 4046 C C . LEU C 1 72 ? 16.920 46.220 48.626 1.00 75.24 231 LEU C C 1
ATOM 4047 O O . LEU C 1 72 ? 16.416 47.302 48.937 1.00 76.82 231 LEU C O 1
ATOM 4052 N N . PRO C 1 73 ? 17.859 46.110 47.667 1.00 74.90 232 PRO C N 1
ATOM 4053 C CA . PRO C 1 73 ? 18.285 47.284 46.903 1.00 76.49 232 PRO C CA 1
ATOM 4054 C C . PRO C 1 73 ? 17.224 47.698 45.885 1.00 77.29 232 PRO C C 1
ATOM 4055 O O . PRO C 1 73 ? 16.208 47.016 45.743 1.00 76.49 232 PRO C O 1
ATOM 4059 N N . GLU C 1 74 ? 17.458 48.811 45.194 1.00 79.48 233 GLU C N 1
ATOM 4060 C CA . GLU C 1 74 ? 16.619 49.212 44.073 1.00 80.94 233 GLU C CA 1
ATOM 4061 C C . GLU C 1 74 ? 16.718 48.125 43.022 1.00 80.10 233 GLU C C 1
ATOM 4062 O O . GLU C 1 74 ? 17.790 47.554 42.797 1.00 79.41 233 GLU C O 1
ATOM 4064 N N . LEU C 1 75 ? 15.597 47.813 42.393 1.00 80.65 234 LEU C N 1
ATOM 4065 C CA . LEU C 1 75 ? 15.551 46.651 41.523 1.00 80.08 234 LEU C CA 1
ATOM 4066 C C . LEU C 1 75 ? 15.909 47.009 40.086 1.00 83.10 234 LEU C C 1
ATOM 4067 O O . LEU C 1 75 ? 15.613 48.119 39.635 1.00 85.39 234 LEU C O 1
ATOM 4072 N N . PRO C 1 76 ? 16.567 46.075 39.368 1.00 83.87 235 PRO C N 1
ATOM 4073 C CA . PRO C 1 76 ? 16.920 46.299 37.968 1.00 87.94 235 PRO C CA 1
ATOM 4074 C C . PRO C 1 76 ? 15.680 46.644 37.156 1.00 92.71 235 PRO C C 1
ATOM 4075 O O . PRO C 1 76 ? 14.668 45.951 37.258 1.00 91.78 235 PRO C O 1
ATOM 4079 N N . GLU C 1 77 ? 15.770 47.712 36.365 1.00 50.08 236 GLU C N 1
ATOM 4080 C CA . GLU C 1 77 ? 14.618 48.297 35.657 1.00 55.88 236 GLU C CA 1
ATOM 4081 C C . GLU C 1 77 ? 13.875 47.319 34.744 1.00 56.99 236 GLU C C 1
ATOM 4082 O O . GLU C 1 77 ? 12.670 47.460 34.519 1.00 57.53 236 GLU C O 1
ATOM 4084 N N . GLY C 1 78 ? 14.610 46.338 34.226 1.00 57.82 237 GLY C N 1
ATOM 4085 C CA . GLY C 1 78 ? 14.055 45.349 33.317 1.00 55.96 237 GLY C CA 1
ATOM 4086 C C . GLY C 1 78 ? 13.392 44.159 33.992 1.00 52.00 237 GLY C C 1
ATOM 4087 O O . GLY C 1 78 ? 12.887 43.269 33.301 1.00 55.32 237 GLY C O 1
ATOM 4088 N N . LEU C 1 79 ? 13.372 44.151 35.327 1.00 86.06 238 LEU C N 1
ATOM 4089 C CA . LEU C 1 79 ? 12.946 42.972 36.086 1.00 79.34 238 LEU C CA 1
ATOM 4090 C C . LEU C 1 79 ? 11.528 42.521 35.765 1.00 75.53 238 LEU C C 1
ATOM 4091 O O . LEU C 1 79 ? 10.586 43.318 35.747 1.00 75.19 238 LEU C O 1
ATOM 4096 N N . ARG C 1 80 ? 11.414 41.224 35.502 1.00 72.54 239 ARG C N 1
ATOM 4097 C CA . ARG C 1 80 ? 10.166 40.578 35.152 1.00 70.12 239 ARG C CA 1
ATOM 4098 C C . ARG C 1 80 ? 9.675 39.768 36.356 1.00 67.23 239 ARG C C 1
ATOM 4099 O O . ARG C 1 80 ? 8.492 39.820 36.712 1.00 66.28 239 ARG C O 1
ATOM 4107 N N . GLU C 1 81 ? 10.594 39.044 36.996 1.00 65.80 240 GLU C N 1
ATOM 4108 C CA . GLU C 1 81 ? 10.252 38.209 38.145 1.00 63.48 240 GLU C CA 1
ATOM 4109 C C . GLU C 1 81 ? 11.119 38.444 39.386 1.00 62.98 240 GLU C C 1
ATOM 4110 O O . GLU C 1 81 ? 12.330 38.666 39.291 1.00 64.37 240 GLU C O 1
ATOM 4116 N N . LEU C 1 82 ? 10.478 38.387 40.552 1.00 61.37 241 LEU C N 1
ATOM 4117 C CA . LEU C 1 82 ? 11.166 38.521 41.832 1.00 60.97 241 LEU C CA 1
ATOM 4118 C C . LEU C 1 82 ? 10.679 37.459 42.809 1.00 59.30 241 LEU C C 1
ATOM 4119 O O . LEU C 1 82 ? 9.483 37.316 43.034 1.00 58.55 241 LEU C O 1
ATOM 4124 N N . GLU C 1 83 ? 11.620 36.712 43.375 1.00 59.35 242 GLU C N 1
ATOM 4125 C CA . GLU C 1 83 ? 11.317 35.701 44.387 1.00 57.98 242 GLU C CA 1
ATOM 4126 C C . GLU C 1 83 ? 12.156 35.969 45.639 1.00 58.68 242 GLU C C 1
ATOM 4127 O O . GLU C 1 83 ? 13.395 35.912 45.591 1.00 60.43 242 GLU C O 1
ATOM 4133 N N . VAL C 1 84 ? 11.474 36.299 46.737 1.00 57.91 243 VAL C N 1
ATOM 4134 C CA . VAL C 1 84 ? 12.105 36.636 48.012 1.00 58.57 243 VAL C CA 1
ATOM 4135 C C . VAL C 1 84 ? 11.459 35.772 49.082 1.00 57.18 243 VAL C C 1
ATOM 4136 O O . VAL C 1 84 ? 10.244 35.762 49.202 1.00 56.60 243 VAL C O 1
ATOM 4140 N N . SER C 1 85 ? 12.255 35.051 49.859 1.00 57.23 244 SER C N 1
ATOM 4141 C CA . SER C 1 85 ? 11.703 34.241 50.946 1.00 56.52 244 SER C CA 1
ATOM 4142 C C . SER C 1 85 ? 12.745 33.841 51.983 1.00 57.61 244 SER C C 1
ATOM 4143 O O . SER C 1 85 ? 13.944 33.837 51.710 1.00 58.72 244 SER C O 1
ATOM 4146 N N . GLY C 1 86 ? 12.269 33.518 53.182 1.00 57.56 245 GLY C N 1
ATOM 4147 C CA . GLY C 1 86 ? 13.135 33.052 54.256 1.00 58.46 245 GLY C CA 1
ATOM 4148 C C . GLY C 1 86 ? 13.925 34.175 54.886 1.00 61.01 245 GLY C C 1
ATOM 4149 O O . GLY C 1 86 ? 14.942 33.929 55.527 1.00 62.62 245 GLY C O 1
ATOM 4150 N N . ASN C 1 87 ? 13.450 35.403 54.691 1.00 61.86 246 ASN C N 1
ATOM 4151 C CA . ASN C 1 87 ? 14.074 36.596 55.256 1.00 64.89 246 ASN C CA 1
ATOM 4152 C C . ASN C 1 87 ? 13.152 37.231 56.296 1.00 66.15 246 ASN C C 1
ATOM 4153 O O . ASN C 1 87 ? 12.365 38.134 56.000 1.00 66.39 246 ASN C O 1
ATOM 4158 N N . LEU C 1 88 ? 13.262 36.730 57.522 1.00 67.14 247 LEU C N 1
ATOM 4159 C CA . LEU C 1 88 ? 12.271 36.981 58.560 1.00 68.08 247 LEU C CA 1
ATOM 4160 C C . LEU C 1 88 ? 12.426 38.330 59.235 1.00 71.95 247 LEU C C 1
ATOM 4161 O O . LEU C 1 88 ? 11.562 38.732 60.015 1.00 73.60 247 LEU C O 1
ATOM 4166 N N . GLN C 1 89 ? 13.518 39.030 58.941 1.00 74.00 248 GLN C N 1
ATOM 4167 C CA . GLN C 1 89 ? 13.703 40.386 59.477 1.00 78.21 248 GLN C CA 1
ATOM 4168 C C . GLN C 1 89 ? 13.465 41.446 58.399 1.00 78.15 248 GLN C C 1
ATOM 4169 O O . GLN C 1 89 ? 13.838 42.603 58.575 1.00 81.95 248 GLN C O 1
ATOM 4175 N N . LEU C 1 90 ? 12.832 41.032 57.298 1.00 74.34 249 LEU C N 1
ATOM 4176 C CA . LEU C 1 90 ? 12.477 41.917 56.188 1.00 74.16 249 LEU C CA 1
ATOM 4177 C C . LEU C 1 90 ? 11.006 42.324 56.249 1.00 74.01 249 LEU C C 1
ATOM 4178 O O . LEU C 1 90 ? 10.116 41.499 56.037 1.00 70.93 249 LEU C O 1
ATOM 4183 N N . THR C 1 91 ? 10.759 43.607 56.506 1.00 77.56 250 THR C N 1
ATOM 4184 C CA . THR C 1 91 ? 9.402 44.070 56.796 1.00 78.64 250 THR C CA 1
ATOM 4185 C C . THR C 1 91 ? 8.735 44.867 55.673 1.00 78.51 250 THR C C 1
ATOM 4186 O O . THR C 1 91 ? 7.566 45.252 55.797 1.00 79.54 250 THR C O 1
ATOM 4190 N N . SER C 1 92 ? 9.467 45.083 54.578 1.00 77.52 251 SER C N 1
ATOM 4191 C CA . SER C 1 92 ? 9.021 45.954 53.481 1.00 78.08 251 SER C CA 1
ATOM 4192 C C . SER C 1 92 ? 9.782 45.667 52.187 1.00 76.06 251 SER C C 1
ATOM 4193 O O . SER C 1 92 ? 10.761 44.919 52.195 1.00 74.93 251 SER C O 1
ATOM 4196 N N . LEU C 1 93 ? 9.338 46.279 51.089 1.00 75.98 252 LEU C N 1
ATOM 4197 C CA . LEU C 1 93 ? 9.969 46.085 49.786 1.00 74.35 252 LEU C CA 1
ATOM 4198 C C . LEU C 1 93 ? 10.216 47.423 49.096 1.00 77.28 252 LEU C C 1
ATOM 4199 O O . LEU C 1 93 ? 9.486 48.391 49.337 1.00 79.84 252 LEU C O 1
ATOM 4204 N N . PRO C 1 94 ? 11.250 47.491 48.231 1.00 77.40 253 PRO C N 1
ATOM 4205 C CA . PRO C 1 94 ? 11.497 48.714 47.457 1.00 79.86 253 PRO C CA 1
ATOM 4206 C C . PRO C 1 94 ? 10.441 48.899 46.366 1.00 78.39 253 PRO C C 1
ATOM 4207 O O . PRO C 1 94 ? 9.697 47.967 46.065 1.00 75.38 253 PRO C O 1
ATOM 4211 N N . SER C 1 95 ? 10.371 50.085 45.772 1.00 80.99 254 SER C N 1
ATOM 4212 C CA . SER C 1 95 ? 9.420 50.307 44.686 1.00 80.03 254 SER C CA 1
ATOM 4213 C C . SER C 1 95 ? 9.725 49.349 43.537 1.00 77.04 254 SER C C 1
ATOM 4214 O O . SER C 1 95 ? 10.880 49.230 43.103 1.00 77.56 254 SER C O 1
ATOM 4217 N N . LEU C 1 96 ? 8.679 48.666 43.072 1.00 74.29 255 LEU C N 1
ATOM 4218 C CA . LEU C 1 96 ? 8.791 47.609 42.074 1.00 71.63 255 LEU C CA 1
ATOM 4219 C C . LEU C 1 96 ? 8.852 48.155 40.655 1.00 72.64 255 LEU C C 1
ATOM 4220 O O . LEU C 1 96 ? 8.123 49.093 40.330 1.00 74.28 255 LEU C O 1
ATOM 4225 N N . PRO C 1 97 ? 9.720 47.563 39.803 1.00 72.11 256 PRO C N 1
ATOM 4226 C CA . PRO C 1 97 ? 9.842 47.917 38.387 1.00 73.22 256 PRO C CA 1
ATOM 4227 C C . PRO C 1 97 ? 8.527 47.802 37.629 1.00 72.58 256 PRO C C 1
ATOM 4228 O O . PRO C 1 97 ? 7.690 46.957 37.947 1.00 70.77 256 PRO C O 1
ATOM 4232 N N . GLN C 1 98 ? 8.372 48.646 36.618 1.00 74.70 257 GLN C N 1
ATOM 4233 C CA . GLN C 1 98 ? 7.113 48.799 35.900 1.00 74.97 257 GLN C CA 1
ATOM 4234 C C . GLN C 1 98 ? 6.703 47.548 35.140 1.00 73.44 257 GLN C C 1
ATOM 4235 O O . GLN C 1 98 ? 5.510 47.304 34.940 1.00 73.43 257 GLN C O 1
ATOM 4241 N N . GLY C 1 99 ? 7.692 46.758 34.724 1.00 72.86 258 GLY C N 1
ATOM 4242 C CA . GLY C 1 99 ? 7.440 45.571 33.914 1.00 72.06 258 GLY C CA 1
ATOM 4243 C C . GLY C 1 99 ? 7.344 44.256 34.669 1.00 69.85 258 GLY C C 1
ATOM 4244 O O . GLY C 1 99 ? 7.353 43.188 34.049 1.00 69.68 258 GLY C O 1
ATOM 4245 N N . LEU C 1 100 ? 7.246 44.319 35.996 1.00 68.58 259 LEU C N 1
ATOM 4246 C CA . LEU C 1 100 ? 7.189 43.107 36.819 1.00 66.60 259 LEU C CA 1
ATOM 4247 C C . LEU C 1 100 ? 5.908 42.316 36.529 1.00 66.07 259 LEU C C 1
ATOM 4248 O O . LEU C 1 100 ? 4.814 42.871 36.593 1.00 67.07 259 LEU C O 1
ATOM 4253 N N . GLN C 1 101 ? 6.046 41.039 36.179 1.00 65.17 260 GLN C N 1
ATOM 4254 C CA . GLN C 1 101 ? 4.870 40.180 35.981 1.00 65.11 260 GLN C CA 1
ATOM 4255 C C . GLN C 1 101 ? 4.654 39.254 37.167 1.00 63.26 260 GLN C C 1
ATOM 4256 O O . GLN C 1 101 ? 3.537 38.793 37.411 1.00 63.47 260 GLN C O 1
ATOM 4262 N N . LYS C 1 102 ? 5.729 39.013 37.912 1.00 61.86 261 LYS C N 1
ATOM 4263 C CA . LYS C 1 102 ? 5.732 38.038 38.990 1.00 60.21 261 LYS C CA 1
ATOM 4264 C C . LYS C 1 102 ? 6.426 38.546 40.253 1.00 59.25 261 LYS C C 1
ATOM 4265 O O . LYS C 1 102 ? 7.606 38.893 40.228 1.00 59.25 261 LYS C O 1
ATOM 4271 N N . LEU C 1 103 ? 5.680 38.571 41.353 1.00 58.96 262 LEU C N 1
ATOM 4272 C CA . LEU C 1 103 ? 6.222 38.910 42.665 1.00 58.79 262 LEU C CA 1
ATOM 4273 C C . LEU C 1 103 ? 5.926 37.807 43.688 1.00 57.91 262 LEU C C 1
ATOM 4274 O O . LEU C 1 103 ? 4.784 37.602 44.104 1.00 58.24 262 LEU C O 1
ATOM 4279 N N . TRP C 1 104 ? 6.971 37.093 44.080 1.00 57.22 263 TRP C N 1
ATOM 4280 C CA . TRP C 1 104 ? 6.864 36.116 45.144 1.00 56.40 263 TRP C CA 1
ATOM 4281 C C . TRP C 1 104 ? 7.618 36.621 46.377 1.00 56.69 263 TRP C C 1
ATOM 4282 O O . TRP C 1 104 ? 8.844 36.754 46.377 1.00 57.03 263 TRP C O 1
ATOM 4293 N N . ALA C 1 105 ? 6.862 36.944 47.417 1.00 57.11 264 ALA C N 1
ATOM 4294 C CA . ALA C 1 105 ? 7.449 37.340 48.682 1.00 57.58 264 ALA C CA 1
ATOM 4295 C C . ALA C 1 105 ? 6.917 36.473 49.825 1.00 57.25 264 ALA C C 1
ATOM 4296 O O . ALA C 1 105 ? 6.543 36.995 50.872 1.00 58.65 264 ALA C O 1
ATOM 4298 N N . TYR C 1 106 ? 6.886 35.153 49.616 1.00 55.80 265 TYR C N 1
ATOM 4299 C CA . TYR C 1 106 ? 6.472 34.192 50.645 1.00 55.45 265 TYR C CA 1
ATOM 4300 C C . TYR C 1 106 ? 7.357 34.287 51.874 1.00 55.88 265 TYR C C 1
ATOM 4301 O O . TYR C 1 106 ? 8.559 34.486 51.748 1.00 55.99 265 TYR C O 1
ATOM 4310 N N . ASN C 1 107 ? 6.762 34.124 53.054 1.00 56.58 266 ASN C N 1
ATOM 4311 C CA . ASN C 1 107 ? 7.505 33.841 54.295 1.00 57.01 266 ASN C CA 1
ATOM 4312 C C . ASN C 1 107 ? 8.666 34.768 54.673 1.00 58.41 266 ASN C C 1
ATOM 4313 O O . ASN C 1 107 ? 9.797 34.326 54.915 1.00 58.52 266 ASN C O 1
ATOM 4318 N N . ASN C 1 108 ? 8.364 36.058 54.733 1.00 60.14 267 ASN C N 1
ATOM 4319 C CA . ASN C 1 108 ? 9.305 37.048 55.234 1.00 62.33 267 ASN C CA 1
ATOM 4320 C C . ASN C 1 108 ? 8.706 37.696 56.484 1.00 64.83 267 ASN C C 1
ATOM 4321 O O . ASN C 1 108 ? 8.337 36.989 57.427 1.00 65.12 267 ASN C O 1
ATOM 4326 N N . TRP C 1 109 ? 8.581 39.016 56.498 1.00 67.10 268 TRP C N 1
ATOM 4327 C CA . TRP C 1 109 ? 7.926 39.684 57.618 1.00 70.10 268 TRP C CA 1
ATOM 4328 C C . TRP C 1 109 ? 7.284 40.995 57.176 1.00 72.19 268 TRP C C 1
ATOM 4329 O O . TRP C 1 109 ? 7.238 41.962 57.935 1.00 75.80 268 TRP C O 1
ATOM 4340 N N . LEU C 1 110 ? 6.775 41.006 55.947 1.00 70.27 269 LEU C N 1
ATOM 4341 C CA . LEU C 1 110 ? 6.228 42.211 55.337 1.00 72.05 269 LEU C CA 1
ATOM 4342 C C . LEU C 1 110 ? 4.959 42.696 56.035 1.00 74.93 269 LEU C C 1
ATOM 4343 O O . LEU C 1 110 ? 4.040 41.912 56.280 1.00 74.17 269 LEU C O 1
ATOM 4348 N N . ALA C 1 111 ? 4.927 43.994 56.344 1.00 78.65 270 ALA C N 1
ATOM 4349 C CA . ALA C 1 111 ? 3.774 44.626 56.990 1.00 82.38 270 ALA C CA 1
ATOM 4350 C C . ALA C 1 111 ? 2.879 45.355 55.984 1.00 83.18 270 ALA C C 1
ATOM 4351 O O . ALA C 1 111 ? 1.737 45.709 56.295 1.00 86.03 270 ALA C O 1
ATOM 4353 N N . SER C 1 112 ? 3.411 45.565 54.781 1.00 81.03 271 SER C N 1
ATOM 4354 C CA . SER C 1 112 ? 2.703 46.245 53.697 1.00 81.67 271 SER C CA 1
ATOM 4355 C C . SER C 1 112 ? 3.322 45.877 52.350 1.00 78.29 271 SER C C 1
ATOM 4356 O O . SER C 1 112 ? 4.284 45.107 52.286 1.00 75.61 271 SER C O 1
ATOM 4359 N N . LEU C 1 113 ? 2.768 46.432 51.276 1.00 78.73 272 LEU C N 1
ATOM 4360 C CA . LEU C 1 113 ? 3.298 46.222 49.935 1.00 76.06 272 LEU C CA 1
ATOM 4361 C C . LEU C 1 113 ? 3.423 47.567 49.232 1.00 78.43 272 LEU C C 1
ATOM 4362 O O . LEU C 1 113 ? 2.622 48.465 49.484 1.00 81.74 272 LEU C O 1
ATOM 4367 N N . PRO C 1 114 ? 4.436 47.721 48.356 1.00 77.28 273 PRO C N 1
ATOM 4368 C CA . PRO C 1 114 ? 4.522 48.934 47.536 1.00 79.43 273 PRO C CA 1
ATOM 4369 C C . PRO C 1 114 ? 3.443 48.938 46.454 1.00 79.23 273 PRO C C 1
ATOM 4370 O O . PRO C 1 114 ? 2.667 47.988 46.348 1.00 77.60 273 PRO C O 1
ATOM 4374 N N . THR C 1 115 ? 3.388 50.002 45.662 1.00 81.48 274 THR C N 1
ATOM 4375 C CA . THR C 1 115 ? 2.404 50.097 44.593 1.00 81.83 274 THR C CA 1
ATOM 4376 C C . THR C 1 115 ? 2.705 49.016 43.579 1.00 78.85 274 THR C C 1
ATOM 4377 O O . THR C 1 115 ? 3.828 48.914 43.091 1.00 77.76 274 THR C O 1
ATOM 4381 N N . LEU C 1 116 ? 1.703 48.193 43.292 1.00 78.45 275 LEU C N 1
ATOM 4382 C CA . LEU C 1 116 ? 1.862 47.078 42.367 1.00 76.36 275 LEU C CA 1
ATOM 4383 C C . LEU C 1 116 ? 1.782 47.583 40.931 1.00 78.62 275 LEU C C 1
ATOM 4384 O O . LEU C 1 116 ? 0.854 48.320 40.589 1.00 80.95 275 LEU C O 1
ATOM 4389 N N . PRO C 1 117 ? 2.770 47.212 40.095 1.00 78.80 276 PRO C N 1
ATOM 4390 C CA . PRO C 1 117 ? 2.846 47.707 38.722 1.00 82.20 276 PRO C CA 1
ATOM 4391 C C . PRO C 1 117 ? 1.750 47.129 37.837 1.00 86.25 276 PRO C C 1
ATOM 4392 O O . PRO C 1 117 ? 1.321 46.001 38.062 1.00 84.73 276 PRO C O 1
ATOM 4396 N N . PRO C 1 118 ? 1.306 47.894 36.824 1.00 53.18 277 PRO C N 1
ATOM 4397 C CA . PRO C 1 118 ? 0.227 47.469 35.920 1.00 57.42 277 PRO C CA 1
ATOM 4398 C C . PRO C 1 118 ? 0.434 46.080 35.300 1.00 59.41 277 PRO C C 1
ATOM 4399 O O . PRO C 1 118 ? -0.537 45.371 35.045 1.00 64.17 277 PRO C O 1
ATOM 4403 N N . GLY C 1 119 ? 1.691 45.706 35.063 1.00 61.24 278 GLY C N 1
ATOM 4404 C CA . GLY C 1 119 ? 2.025 44.456 34.379 1.00 58.14 278 GLY C CA 1
ATOM 4405 C C . GLY C 1 119 ? 1.882 43.184 35.210 1.00 55.25 278 GLY C C 1
ATOM 4406 O O . GLY C 1 119 ? 1.752 42.087 34.652 1.00 58.31 278 GLY C O 1
ATOM 4407 N N . LEU C 1 120 ? 1.891 43.334 36.535 1.00 87.99 279 LEU C N 1
ATOM 4408 C CA . LEU C 1 120 ? 1.879 42.207 37.469 1.00 80.27 279 LEU C CA 1
ATOM 4409 C C . LEU C 1 120 ? 0.644 41.323 37.325 1.00 76.76 279 LEU C C 1
ATOM 4410 O O . LEU C 1 120 ? -0.481 41.797 37.477 1.00 77.33 279 LEU C O 1
ATOM 4415 N N . GLY C 1 121 ? 0.879 40.042 37.033 1.00 72.98 280 GLY C N 1
ATOM 4416 C CA . GLY C 1 121 ? -0.183 39.044 36.884 1.00 70.22 280 GLY C CA 1
ATOM 4417 C C . GLY C 1 121 ? -0.196 38.000 37.992 1.00 67.17 280 GLY C C 1
ATOM 4418 O O . GLY C 1 121 ? -1.226 37.375 38.263 1.00 66.31 280 GLY C O 1
ATOM 4419 N N . ASP C 1 122 ? 0.949 37.825 38.644 1.00 65.66 281 ASP C N 1
ATOM 4420 C CA . ASP C 1 122 ? 1.085 36.871 39.740 1.00 63.71 281 ASP C CA 1
ATOM 4421 C C . ASP C 1 122 ? 1.553 37.549 41.034 1.00 63.44 281 ASP C C 1
ATOM 4422 O O . ASP C 1 122 ? 2.660 38.081 41.093 1.00 64.08 281 ASP C O 1
ATOM 4427 N N . LEU C 1 123 ? 0.715 37.515 42.069 1.00 62.94 282 LEU C N 1
ATOM 4428 C CA . LEU C 1 123 ? 1.102 38.032 43.381 1.00 62.82 282 LEU C CA 1
ATOM 4429 C C . LEU C 1 123 ? 0.955 37.008 44.503 1.00 61.68 282 LEU C C 1
ATOM 4430 O O . LEU C 1 123 ? -0.161 36.626 44.865 1.00 62.07 282 LEU C O 1
ATOM 4435 N N . ALA C 1 124 ? 2.092 36.582 45.052 1.00 60.79 283 ALA C N 1
ATOM 4436 C CA . ALA C 1 124 ? 2.137 35.598 46.133 1.00 59.66 283 ALA C CA 1
ATOM 4437 C C . ALA C 1 124 ? 2.970 36.119 47.307 1.00 59.67 283 ALA C C 1
ATOM 4438 O O . ALA C 1 124 ? 4.198 36.195 47.230 1.00 59.82 283 ALA C O 1
ATOM 4440 N N . VAL C 1 125 ? 2.295 36.478 48.392 1.00 60.08 284 VAL C N 1
ATOM 4441 C CA . VAL C 1 125 ? 2.951 37.110 49.538 1.00 60.78 284 VAL C CA 1
ATOM 4442 C C . VAL C 1 125 ? 2.536 36.472 50.863 1.00 60.88 284 VAL C C 1
ATOM 4443 O O . VAL C 1 125 ? 2.518 37.132 51.902 1.00 62.22 284 VAL C O 1
ATOM 4447 N N . SER C 1 126 ? 2.213 35.183 50.813 1.00 60.05 285 SER C N 1
ATOM 4448 C CA . SER C 1 126 ? 1.724 34.444 51.971 1.00 60.43 285 SER C CA 1
ATOM 4449 C C . SER C 1 126 ? 2.688 34.464 53.161 1.00 60.58 285 SER C C 1
ATOM 4450 O O . SER C 1 126 ? 3.914 34.584 53.001 1.00 60.19 285 SER C O 1
ATOM 4453 N N . ASN C 1 127 ? 2.109 34.331 54.353 1.00 61.39 286 ASN C N 1
ATOM 4454 C CA . ASN C 1 127 ? 2.860 34.110 55.593 1.00 61.64 286 ASN C CA 1
ATOM 4455 C C . ASN C 1 127 ? 3.789 35.261 55.926 1.00 62.17 286 ASN C C 1
ATOM 4456 O O . ASN C 1 127 ? 4.988 35.082 56.139 1.00 62.10 286 ASN C O 1
ATOM 4461 N N . ASN C 1 128 ? 3.209 36.453 55.925 1.00 63.54 287 ASN C N 1
ATOM 4462 C CA . ASN C 1 128 ? 3.866 37.662 56.389 1.00 65.09 287 ASN C CA 1
ATOM 4463 C C . ASN C 1 128 ? 3.022 38.256 57.521 1.00 67.49 287 ASN C C 1
ATOM 4464 O O . ASN C 1 128 ? 2.508 37.516 58.357 1.00 67.66 287 ASN C O 1
ATOM 4469 N N . GLN C 1 129 ? 2.852 39.573 57.549 1.00 69.94 288 GLN C N 1
ATOM 4470 C CA . GLN C 1 129 ? 2.047 40.197 58.602 1.00 72.91 288 GLN C CA 1
ATOM 4471 C C . GLN C 1 129 ? 1.236 41.384 58.094 1.00 75.54 288 GLN C C 1
ATOM 4472 O O . GLN C 1 129 ? 1.031 42.372 58.816 1.00 79.17 288 GLN C O 1
ATOM 4478 N N . LEU C 1 130 ? 0.762 41.264 56.855 1.00 74.17 289 LEU C N 1
ATOM 4479 C CA . LEU C 1 130 ? 0.002 42.325 56.195 1.00 76.59 289 LEU C CA 1
ATOM 4480 C C . LEU C 1 130 ? -1.382 42.499 56.809 1.00 79.32 289 LEU C C 1
ATOM 4481 O O . LEU C 1 130 ? -2.032 41.530 57.180 1.00 78.36 289 LEU C O 1
ATOM 4486 N N . THR C 1 131 ? -1.824 43.745 56.895 1.00 83.51 290 THR C N 1
ATOM 4487 C CA . THR C 1 131 ? -3.140 44.072 57.436 1.00 87.22 290 THR C CA 1
ATOM 4488 C C . THR C 1 131 ? -4.068 44.608 56.339 1.00 88.85 290 THR C C 1
ATOM 4489 O O . THR C 1 131 ? -5.295 44.476 56.422 1.00 90.65 290 THR C O 1
ATOM 4493 N N . SER C 1 132 ? -3.471 45.214 55.317 1.00 88.50 291 SER C N 1
ATOM 4494 C CA . SER C 1 132 ? -4.215 45.714 54.164 1.00 89.99 291 SER C CA 1
ATOM 4495 C C . SER C 1 132 ? -3.473 45.382 52.874 1.00 86.48 291 SER C C 1
ATOM 4496 O O . SER C 1 132 ? -2.297 44.999 52.907 1.00 83.91 291 SER C O 1
ATOM 4499 N N . LEU C 1 133 ? -4.167 45.510 51.745 1.00 86.75 292 LEU C N 1
ATOM 4500 C CA . LEU C 1 133 ? -3.558 45.309 50.432 1.00 83.95 292 LEU C CA 1
ATOM 4501 C C . LEU C 1 133 ? -3.699 46.575 49.581 1.00 87.68 292 LEU C C 1
ATOM 4502 O O . LEU C 1 133 ? -4.679 47.316 49.721 1.00 91.73 292 LEU C O 1
ATOM 4507 N N . PRO C 1 134 ? -2.716 46.840 48.698 1.00 86.70 293 PRO C N 1
ATOM 4508 C CA . PRO C 1 134 ? -2.885 47.994 47.812 1.00 90.27 293 PRO C CA 1
ATOM 4509 C C . PRO C 1 134 ? -3.871 47.662 46.688 1.00 89.71 293 PRO C C 1
ATOM 4510 O O . PRO C 1 134 ? -4.160 46.483 46.456 1.00 86.33 293 PRO C O 1
ATOM 4514 N N . GLU C 1 135 ? -4.386 48.679 46.003 1.00 93.74 294 GLU C N 1
ATOM 4515 C CA . GLU C 1 135 ? -5.345 48.471 44.915 1.00 93.88 294 GLU C CA 1
ATOM 4516 C C . GLU C 1 135 ? -4.753 47.525 43.884 1.00 89.35 294 GLU C C 1
ATOM 4517 O O . GLU C 1 135 ? -3.560 47.605 43.585 1.00 88.35 294 GLU C O 1
ATOM 4519 N N . MET C 1 136 ? -5.579 46.615 43.370 1.00 87.26 295 MET C N 1
ATOM 4520 C CA . MET C 1 136 ? -5.111 45.533 42.492 1.00 82.85 295 MET C CA 1
ATOM 4521 C C . MET C 1 136 ? -4.953 45.986 41.046 1.00 83.74 295 MET C C 1
ATOM 4522 O O . MET C 1 136 ? -5.837 46.671 40.515 1.00 87.22 295 MET C O 1
ATOM 4527 N N . PRO C 1 137 ? -3.814 45.632 40.421 1.00 81.14 296 PRO C N 1
ATOM 4528 C CA . PRO C 1 137 ? -3.526 45.845 39.005 1.00 81.71 296 PRO C CA 1
ATOM 4529 C C . PRO C 1 137 ? -4.573 45.201 38.100 1.00 81.21 296 PRO C C 1
ATOM 4530 O O . PRO C 1 137 ? -5.057 44.112 38.414 1.00 78.99 296 PRO C O 1
ATOM 4534 N N . PRO C 1 138 ? -4.898 45.859 36.969 1.00 83.73 297 PRO C N 1
ATOM 4535 C CA . PRO C 1 138 ? -6.028 45.505 36.100 1.00 84.49 297 PRO C CA 1
ATOM 4536 C C . PRO C 1 138 ? -5.934 44.107 35.479 1.00 81.22 297 PRO C C 1
ATOM 4537 O O . PRO C 1 138 ? -6.962 43.470 35.233 1.00 81.30 297 PRO C O 1
ATOM 4541 N N . ALA C 1 139 ? -4.713 43.653 35.208 1.00 79.12 298 ALA C N 1
ATOM 4542 C CA . ALA C 1 139 ? -4.494 42.329 34.657 1.00 76.66 298 ALA C CA 1
ATOM 4543 C C . ALA C 1 139 ? -3.697 41.510 35.651 1.00 73.97 298 ALA C C 1
ATOM 4544 O O . ALA C 1 139 ? -2.478 41.387 35.530 1.00 73.53 298 ALA C O 1
ATOM 4546 N N . LEU C 1 140 ? -4.392 40.977 36.651 1.00 72.84 299 LEU C N 1
ATOM 4547 C CA . LEU C 1 140 ? -3.784 40.102 37.640 1.00 70.10 299 LEU C CA 1
ATOM 4548 C C . LEU C 1 140 ? -4.564 38.807 37.629 1.00 69.10 299 LEU C C 1
ATOM 4549 O O . LEU C 1 140 ? -5.790 38.822 37.733 1.00 70.28 299 LEU C O 1
ATOM 4554 N N . ARG C 1 141 ? -3.849 37.691 37.503 1.00 67.40 300 ARG C N 1
ATOM 4555 C CA . ARG C 1 141 ? -4.486 36.388 37.338 1.00 66.99 300 ARG C CA 1
ATOM 4556 C C . ARG C 1 141 ? -4.566 35.598 38.637 1.00 65.80 300 ARG C C 1
ATOM 4557 O O . ARG C 1 141 ? -5.513 34.844 38.841 1.00 66.38 300 ARG C O 1
ATOM 4565 N N . GLU C 1 142 ? -3.572 35.779 39.504 1.00 64.50 301 GLU C N 1
ATOM 4566 C CA . GLU C 1 142 ? -3.424 34.966 40.707 1.00 63.59 301 GLU C CA 1
ATOM 4567 C C . GLU C 1 142 ? -3.022 35.807 41.898 1.00 63.10 301 GLU C C 1
ATOM 4568 O O . GLU C 1 142 ? -2.068 36.585 41.825 1.00 62.61 301 GLU C O 1
ATOM 4574 N N . LEU C 1 143 ? -3.756 35.636 42.996 1.00 63.63 302 LEU C N 1
ATOM 4575 C CA . LEU C 1 143 ? -3.474 36.343 44.242 1.00 63.78 302 LEU C CA 1
ATOM 4576 C C . LEU C 1 143 ? -3.429 35.363 45.403 1.00 63.24 302 LEU C C 1
ATOM 4577 O O . LEU C 1 143 ? -4.427 34.710 45.720 1.00 64.13 302 LEU C O 1
ATOM 4582 N N . ARG C 1 144 ? -2.256 35.261 46.021 1.00 62.10 303 ARG C N 1
ATOM 4583 C CA . ARG C 1 144 ? -2.047 34.360 47.146 1.00 61.52 303 ARG C CA 1
ATOM 4584 C C . ARG C 1 144 ? -1.649 35.168 48.374 1.00 61.70 303 ARG C C 1
ATOM 4585 O O . ARG C 1 144 ? -0.575 35.781 48.418 1.00 61.07 303 ARG C O 1
ATOM 4593 N N . VAL C 1 145 ? -2.548 35.190 49.355 1.00 62.85 304 VAL C N 1
ATOM 4594 C CA . VAL C 1 145 ? -2.384 36.027 50.545 1.00 63.85 304 VAL C CA 1
ATOM 4595 C C . VAL C 1 145 ? -2.747 35.268 51.814 1.00 64.42 304 VAL C C 1
ATOM 4596 O O . VAL C 1 145 ? -3.257 35.846 52.772 1.00 66.27 304 VAL C O 1
ATOM 4600 N N . SER C 1 146 ? -2.471 33.971 51.827 1.00 63.34 305 SER C N 1
ATOM 4601 C CA . SER C 1 146 ? -2.770 33.170 53.001 1.00 64.25 305 SER C CA 1
ATOM 4602 C C . SER C 1 146 ? -1.801 33.517 54.124 1.00 64.02 305 SER C C 1
ATOM 4603 O O . SER C 1 146 ? -0.725 34.039 53.864 1.00 62.88 305 SER C O 1
ATOM 4606 N N . GLY C 1 147 ? -2.208 33.262 55.365 1.00 65.50 306 GLY C N 1
ATOM 4607 C CA . GLY C 1 147 ? -1.340 33.448 56.525 1.00 65.69 306 GLY C CA 1
ATOM 4608 C C . GLY C 1 147 ? -0.956 34.880 56.849 1.00 66.46 306 GLY C C 1
ATOM 4609 O O . GLY C 1 147 ? 0.181 35.137 57.235 1.00 65.96 306 GLY C O 1
ATOM 4610 N N . ASN C 1 148 ? -1.903 35.807 56.702 1.00 68.23 307 ASN C N 1
ATOM 4611 C CA . ASN C 1 148 ? -1.693 37.216 57.062 1.00 70.05 307 ASN C CA 1
ATOM 4612 C C . ASN C 1 148 ? -2.787 37.758 57.997 1.00 73.56 307 ASN C C 1
ATOM 4613 O O . ASN C 1 148 ? -3.576 36.988 58.547 1.00 74.75 307 ASN C O 1
ATOM 4618 N N . ASN C 1 149 ? -2.839 39.072 58.187 1.00 75.82 308 ASN C N 1
ATOM 4619 C CA . ASN C 1 149 ? -3.808 39.652 59.123 1.00 79.73 308 ASN C CA 1
ATOM 4620 C C . ASN C 1 149 ? -4.887 40.513 58.466 1.00 82.37 308 ASN C C 1
ATOM 4621 O O . ASN C 1 149 ? -5.318 41.511 59.037 1.00 86.38 308 ASN C O 1
ATOM 4626 N N . LEU C 1 150 ? -5.326 40.106 57.278 1.00 80.56 309 LEU C N 1
ATOM 4627 C CA . LEU C 1 150 ? -6.307 40.860 56.509 1.00 82.94 309 LEU C CA 1
ATOM 4628 C C . LEU C 1 150 ? -7.714 40.725 57.073 1.00 86.59 309 LEU C C 1
ATOM 4629 O O . LEU C 1 150 ? -8.116 39.648 57.508 1.00 86.10 309 LEU C O 1
ATOM 4634 N N . THR C 1 151 ? -8.450 41.833 57.051 1.00 91.01 310 THR C N 1
ATOM 4635 C CA . THR C 1 151 ? -9.846 41.883 57.485 1.00 95.40 310 THR C CA 1
ATOM 4636 C C . THR C 1 151 ? -10.774 42.016 56.268 1.00 96.44 310 THR C C 1
ATOM 4637 O O . THR C 1 151 ? -11.925 41.574 56.302 1.00 98.72 310 THR C O 1
ATOM 4641 N N . SER C 1 152 ? -10.269 42.631 55.199 1.00 95.09 311 SER C N 1
ATOM 4642 C CA . SER C 1 152 ? -11.049 42.825 53.977 1.00 96.06 311 SER C CA 1
ATOM 4643 C C . SER C 1 152 ? -10.166 42.843 52.728 1.00 92.32 311 SER C C 1
ATOM 4644 O O . SER C 1 152 ? -8.954 43.049 52.822 1.00 90.15 311 SER C O 1
ATOM 4647 N N . LEU C 1 153 ? -10.784 42.632 51.566 1.00 92.05 312 LEU C N 1
ATOM 4648 C CA . LEU C 1 153 ? -10.058 42.547 50.299 1.00 88.85 312 LEU C CA 1
ATOM 4649 C C . LEU C 1 153 ? -10.452 43.673 49.343 1.00 92.08 312 LEU C C 1
ATOM 4650 O O . LEU C 1 153 ? -11.628 44.041 49.282 1.00 95.99 312 LEU C O 1
ATOM 4655 N N . PRO C 1 154 ? -9.471 44.224 48.591 1.00 90.93 313 PRO C N 1
ATOM 4656 C CA . PRO C 1 154 ? -9.757 45.281 47.613 1.00 94.19 313 PRO C CA 1
ATOM 4657 C C . PRO C 1 154 ? -10.575 44.746 46.446 1.00 94.27 313 PRO C C 1
ATOM 4658 O O . PRO C 1 154 ? -10.785 43.536 46.349 1.00 91.44 313 PRO C O 1
ATOM 4662 N N . ALA C 1 155 ? -11.037 45.641 45.578 1.00 98.35 314 ALA C N 1
ATOM 4663 C CA . ALA C 1 155 ? -11.777 45.242 44.392 1.00 99.38 314 ALA C CA 1
ATOM 4664 C C . ALA C 1 155 ? -10.906 44.312 43.562 1.00 95.62 314 ALA C C 1
ATOM 4665 O O . ALA C 1 155 ? -9.711 44.563 43.387 1.00 93.80 314 ALA C O 1
ATOM 4667 N N . LEU C 1 156 ? -11.505 43.223 43.090 1.00 95.95 315 LEU C N 1
ATOM 4668 C CA . LEU C 1 156 ? -10.814 42.248 42.254 1.00 94.25 315 LEU C CA 1
ATOM 4669 C C . LEU C 1 156 ? -11.022 42.593 40.779 1.00 98.88 315 LEU C C 1
ATOM 4670 O O . LEU C 1 156 ? -12.080 43.119 40.416 1.00 102.24 315 LEU C O 1
ATOM 4675 N N . PRO C 1 157 ? -10.009 42.321 39.929 1.00 54.60 316 PRO C N 1
ATOM 4676 C CA . PRO C 1 157 ? -10.111 42.579 38.494 1.00 57.99 316 PRO C CA 1
ATOM 4677 C C . PRO C 1 157 ? -10.984 41.545 37.819 1.00 64.24 316 PRO C C 1
ATOM 4678 O O . PRO C 1 157 ? -11.279 40.508 38.411 1.00 69.03 316 PRO C O 1
ATOM 4682 N N . SER C 1 158 ? -11.401 41.832 36.589 1.00 69.89 317 SER C N 1
ATOM 4683 C CA . SER C 1 158 ? -12.157 40.875 35.790 1.00 71.62 317 SER C CA 1
ATOM 4684 C C . SER C 1 158 ? -11.243 39.708 35.455 1.00 71.41 317 SER C C 1
ATOM 4685 O O . SER C 1 158 ? -11.711 38.602 35.179 1.00 74.61 317 SER C O 1
ATOM 4688 N N . GLY C 1 159 ? -9.936 39.968 35.509 1.00 70.24 318 GLY C N 1
ATOM 4689 C CA . GLY C 1 159 ? -8.907 39.009 35.105 1.00 63.88 318 GLY C CA 1
ATOM 4690 C C . GLY C 1 159 ? -8.598 37.877 36.069 1.00 55.94 318 GLY C C 1
ATOM 4691 O O . GLY C 1 159 ? -8.089 36.832 35.647 1.00 59.55 318 GLY C O 1
ATOM 4692 N N . LEU C 1 160 ? -8.912 38.073 37.349 1.00 100.39 319 LEU C N 1
ATOM 4693 C CA . LEU C 1 160 ? -8.500 37.142 38.399 1.00 92.79 319 LEU C CA 1
ATOM 4694 C C . LEU C 1 160 ? -9.075 35.747 38.213 1.00 90.55 319 LEU C C 1
ATOM 4695 O O . LEU C 1 160 ? -10.284 35.582 38.027 1.00 92.03 319 LEU C O 1
ATOM 4700 N N . GLN C 1 161 ? -8.179 34.760 38.255 1.00 86.68 320 GLN C N 1
ATOM 4701 C CA . GLN C 1 161 ? -8.516 33.348 38.111 1.00 85.27 320 GLN C CA 1
ATOM 4702 C C . GLN C 1 161 ? -8.465 32.650 39.463 1.00 82.60 320 GLN C C 1
ATOM 4703 O O . GLN C 1 161 ? -9.361 31.878 39.800 1.00 83.03 320 GLN C O 1
ATOM 4709 N N . LYS C 1 162 ? -7.413 32.933 40.230 1.00 79.96 321 LYS C N 1
ATOM 4710 C CA . LYS C 1 162 ? -7.187 32.293 41.524 1.00 78.20 321 LYS C CA 1
ATOM 4711 C C . LYS C 1 162 ? -6.993 33.282 42.663 1.00 77.26 321 LYS C C 1
ATOM 4712 O O . LYS C 1 162 ? -6.174 34.200 42.579 1.00 76.81 321 LYS C O 1
ATOM 4718 N N . LEU C 1 163 ? -7.744 33.072 43.738 1.00 77.26 322 LEU C N 1
ATOM 4719 C CA . LEU C 1 163 ? -7.590 33.859 44.944 1.00 77.00 322 LEU C CA 1
ATOM 4720 C C . LEU C 1 163 ? -7.550 32.946 46.159 1.00 76.83 322 LEU C C 1
ATOM 4721 O O . LEU C 1 163 ? -8.552 32.314 46.490 1.00 77.61 322 LEU C O 1
ATOM 4726 N N . TRP C 1 164 ? -6.383 32.869 46.799 1.00 76.10 323 TRP C N 1
ATOM 4727 C CA . TRP C 1 164 ? -6.218 32.125 48.048 1.00 76.56 323 TRP C CA 1
ATOM 4728 C C . TRP C 1 164 ? -6.039 33.100 49.191 1.00 77.78 323 TRP C C 1
ATOM 4729 O O . TRP C 1 164 ? -5.037 33.817 49.253 1.00 77.57 323 TRP C O 1
ATOM 4740 N N . ALA C 1 165 ? -7.003 33.092 50.106 1.00 79.48 324 ALA C N 1
ATOM 4741 C CA . ALA C 1 165 ? -7.086 34.083 51.169 1.00 81.61 324 ALA C CA 1
ATOM 4742 C C . ALA C 1 165 ? -7.284 33.438 52.536 1.00 83.66 324 ALA C C 1
ATOM 4743 O O . ALA C 1 165 ? -7.578 34.123 53.519 1.00 86.22 324 ALA C O 1
ATOM 4745 N N . TYR C 1 166 ? -7.116 32.120 52.593 1.00 83.02 325 TYR C N 1
ATOM 4746 C CA . TYR C 1 166 ? -7.309 31.370 53.831 1.00 85.36 325 TYR C CA 1
ATOM 4747 C C . TYR C 1 166 ? -6.324 31.780 54.929 1.00 87.55 325 TYR C C 1
ATOM 4748 O O . TYR C 1 166 ? -5.210 32.205 54.632 1.00 86.60 325 TYR C O 1
ATOM 4757 N N . ASN C 1 167 ? -6.763 31.665 56.185 1.00 90.81 326 ASN C N 1
ATOM 4758 C CA . ASN C 1 167 ? -5.959 31.997 57.371 1.00 94.00 326 ASN C CA 1
ATOM 4759 C C . ASN C 1 167 ? -5.659 33.482 57.547 1.00 95.43 326 ASN C C 1
ATOM 4760 O O . ASN C 1 167 ? -4.504 33.904 57.525 1.00 95.41 326 ASN C O 1
ATOM 4765 N N . ASN C 1 168 ? -6.716 34.269 57.722 1.00 97.07 327 ASN C N 1
ATOM 4766 C CA . ASN C 1 168 ? -6.589 35.693 58.009 1.00 99.61 327 ASN C CA 1
ATOM 4767 C C . ASN C 1 168 ? -7.561 36.115 59.115 1.00 104.25 327 ASN C C 1
ATOM 4768 O O . ASN C 1 168 ? -7.588 35.504 60.186 1.00 107.18 327 ASN C O 1
ATOM 4773 N N . ARG C 1 169 ? -8.347 37.158 58.854 1.00 105.27 328 ARG C N 1
ATOM 4774 C CA . ARG C 1 169 ? -9.388 37.614 59.769 1.00 109.80 328 ARG C CA 1
ATOM 4775 C C . ARG C 1 169 ? -10.519 38.255 58.962 1.00 108.99 328 ARG C C 1
ATOM 4776 O O . ARG C 1 169 ? -11.135 39.232 59.392 1.00 112.79 328 ARG C O 1
ATOM 4778 N N . LEU C 1 170 ? -10.783 37.685 57.787 1.00 104.45 329 LEU C N 1
ATOM 4779 C CA . LEU C 1 170 ? -11.726 38.248 56.818 1.00 103.44 329 LEU C CA 1
ATOM 4780 C C . LEU C 1 170 ? -13.163 38.251 57.312 1.00 106.24 329 LEU C C 1
ATOM 4781 O O . LEU C 1 170 ? -13.693 37.210 57.680 1.00 106.07 329 LEU C O 1
ATOM 4786 N N . THR C 1 171 ? -13.784 39.426 57.311 1.00 109.23 330 THR C N 1
ATOM 4787 C CA . THR C 1 171 ? -15.185 39.570 57.707 1.00 112.29 330 THR C CA 1
ATOM 4788 C C . THR C 1 171 ? -16.052 40.011 56.526 1.00 111.11 330 THR C C 1
ATOM 4789 O O . THR C 1 171 ? -17.278 40.100 56.643 1.00 113.20 330 THR C O 1
ATOM 4793 N N . SER C 1 172 ? -15.402 40.274 55.391 1.00 108.02 331 SER C N 1
ATOM 4794 C CA . SER C 1 172 ? -16.082 40.699 54.168 1.00 107.16 331 SER C CA 1
ATOM 4795 C C . SER C 1 172 ? -15.364 40.232 52.901 1.00 102.60 331 SER C C 1
ATOM 4796 O O . SER C 1 172 ? -14.134 40.279 52.810 1.00 100.95 331 SER C O 1
ATOM 4799 N N . LEU C 1 173 ? -16.144 39.782 51.925 1.00 101.03 332 LEU C N 1
ATOM 4800 C CA . LEU C 1 173 ? -15.608 39.421 50.618 1.00 97.51 332 LEU C CA 1
ATOM 4801 C C . LEU C 1 173 ? -16.153 40.381 49.557 1.00 98.91 332 LEU C C 1
ATOM 4802 O O . LEU C 1 173 ? -17.343 40.697 49.563 1.00 101.47 332 LEU C O 1
ATOM 4807 N N . PRO C 1 174 ? -15.277 40.854 48.651 1.00 97.57 333 PRO C N 1
ATOM 4808 C CA . PRO C 1 174 ? -15.673 41.834 47.647 1.00 99.50 333 PRO C CA 1
ATOM 4809 C C . PRO C 1 174 ? -16.451 41.212 46.490 1.00 98.88 333 PRO C C 1
ATOM 4810 O O . PRO C 1 174 ? -16.529 39.985 46.384 1.00 96.58 333 PRO C O 1
ATOM 4814 N N . GLU C 1 175 ? -17.021 42.066 45.638 1.00 101.54 334 GLU C N 1
ATOM 4815 C CA . GLU C 1 175 ? -17.703 41.626 44.425 1.00 101.78 334 GLU C CA 1
ATOM 4816 C C . GLU C 1 175 ? -16.781 40.720 43.603 1.00 98.43 334 GLU C C 1
ATOM 4817 O O . GLU C 1 175 ? -15.656 41.102 43.260 1.00 97.24 334 GLU C O 1
ATOM 4819 N N . MET C 1 176 ? -17.261 39.511 43.320 1.00 97.33 335 MET C N 1
ATOM 4820 C CA . MET C 1 176 ? -16.475 38.483 42.640 1.00 94.53 335 MET C CA 1
ATOM 4821 C C . MET C 1 176 ? -16.380 38.716 41.138 1.00 95.53 335 MET C C 1
ATOM 4822 O O . MET C 1 176 ? -17.378 39.040 40.488 1.00 98.50 335 MET C O 1
ATOM 4827 N N . SER C 1 177 ? -15.179 38.538 40.593 1.00 93.45 336 SER C N 1
ATOM 4828 C CA . SER C 1 177 ? -14.979 38.540 39.146 1.00 94.55 336 SER C CA 1
ATOM 4829 C C . SER C 1 177 ? -15.670 37.318 38.545 1.00 95.17 336 SER C C 1
ATOM 4830 O O . SER C 1 177 ? -15.534 36.213 39.069 1.00 93.18 336 SER C O 1
ATOM 4833 N N . PRO C 1 178 ? -16.425 37.510 37.451 1.00 98.46 337 PRO C N 1
ATOM 4834 C CA . PRO C 1 178 ? -17.185 36.393 36.883 1.00 100.02 337 PRO C CA 1
ATOM 4835 C C . PRO C 1 178 ? -16.295 35.277 36.327 1.00 98.56 337 PRO C C 1
ATOM 4836 O O . PRO C 1 178 ? -16.738 34.131 36.228 1.00 99.28 337 PRO C O 1
ATOM 4840 N N . GLY C 1 179 ? -15.053 35.616 35.982 1.00 96.91 338 GLY C N 1
ATOM 4841 C CA . GLY C 1 179 ? -14.110 34.658 35.407 1.00 95.81 338 GLY C CA 1
ATOM 4842 C C . GLY C 1 179 ? -13.350 33.798 36.402 1.00 92.06 338 GLY C C 1
ATOM 4843 O O . GLY C 1 179 ? -12.621 32.889 36.004 1.00 91.62 338 GLY C O 1
ATOM 4844 N N . LEU C 1 180 ? -13.527 34.078 37.693 1.00 90.00 339 LEU C N 1
ATOM 4845 C CA . LEU C 1 180 ? -12.815 33.385 38.769 1.00 86.97 339 LEU C CA 1
ATOM 4846 C C . LEU C 1 180 ? -13.076 31.879 38.774 1.00 87.40 339 LEU C C 1
ATOM 4847 O O . LEU C 1 180 ? -14.227 31.443 38.711 1.00 89.44 339 LEU C O 1
ATOM 4852 N N . GLN C 1 181 ? -11.999 31.099 38.853 1.00 85.85 340 GLN C N 1
ATOM 4853 C CA . GLN C 1 181 ? -12.083 29.635 38.813 1.00 86.78 340 GLN C CA 1
ATOM 4854 C C . GLN C 1 181 ? -11.910 28.982 40.181 1.00 85.06 340 GLN C C 1
ATOM 4855 O O . GLN C 1 181 ? -12.414 27.885 40.412 1.00 86.35 340 GLN C O 1
ATOM 4861 N N . GLU C 1 182 ? -11.193 29.653 41.079 1.00 82.67 341 GLU C N 1
ATOM 4862 C CA . GLU C 1 182 ? -10.806 29.058 42.353 1.00 81.40 341 GLU C CA 1
ATOM 4863 C C . GLU C 1 182 ? -10.821 30.077 43.486 1.00 80.27 341 GLU C C 1
ATOM 4864 O O . GLU C 1 182 ? -10.143 31.104 43.423 1.00 79.36 341 GLU C O 1
ATOM 4870 N N . LEU C 1 183 ? -11.594 29.780 44.525 1.00 80.86 342 LEU C N 1
ATOM 4871 C CA . LEU C 1 183 ? -11.714 30.671 45.668 1.00 80.59 342 LEU C CA 1
ATOM 4872 C C . LEU C 1 183 ? -11.580 29.905 46.973 1.00 80.78 342 LEU C C 1
ATOM 4873 O O . LEU C 1 183 ? -12.487 29.177 47.365 1.00 82.19 342 LEU C O 1
ATOM 4878 N N . ASP C 1 184 ? -10.439 30.069 47.633 1.00 79.75 343 ASP C N 1
ATOM 4879 C CA . ASP C 1 184 ? -10.207 29.452 48.929 1.00 80.43 343 ASP C CA 1
ATOM 4880 C C . ASP C 1 184 ? -10.138 30.522 49.998 1.00 81.13 343 ASP C C 1
ATOM 4881 O O . ASP C 1 184 ? -9.175 31.285 50.081 1.00 80.35 343 ASP C O 1
ATOM 4886 N N . VAL C 1 185 ? -11.174 30.561 50.821 1.00 83.07 344 VAL C N 1
ATOM 4887 C CA . VAL C 1 185 ? -11.251 31.513 51.916 1.00 84.80 344 VAL C CA 1
ATOM 4888 C C . VAL C 1 185 ? -11.486 30.783 53.235 1.00 87.10 344 VAL C C 1
ATOM 4889 O O . VAL C 1 185 ? -12.214 31.262 54.105 1.00 89.60 344 VAL C O 1
ATOM 4893 N N . SER C 1 186 ? -10.853 29.620 53.369 1.00 86.74 345 SER C N 1
ATOM 4894 C CA . SER C 1 186 ? -10.945 28.815 54.578 1.00 89.25 345 SER C CA 1
ATOM 4895 C C . SER C 1 186 ? -10.410 29.557 55.797 1.00 91.46 345 SER C C 1
ATOM 4896 O O . SER C 1 186 ? -9.571 30.452 55.681 1.00 90.69 345 SER C O 1
ATOM 4899 N N . HIS C 1 187 ? -10.914 29.173 56.965 1.00 94.69 346 HIS C N 1
ATOM 4900 C CA . HIS C 1 187 ? -10.403 29.644 58.250 1.00 97.84 346 HIS C CA 1
ATOM 4901 C C . HIS C 1 187 ? -10.310 31.167 58.322 1.00 98.48 346 HIS C C 1
ATOM 4902 O O . HIS C 1 187 ? -9.234 31.723 58.549 1.00 98.82 346 HIS C O 1
ATOM 4909 N N . ASN C 1 188 ? -11.454 31.816 58.097 1.00 99.03 347 ASN C N 1
ATOM 4910 C CA . ASN C 1 188 ? -11.639 33.262 58.266 1.00 100.70 347 ASN C CA 1
ATOM 4911 C C . ASN C 1 188 ? -12.861 33.531 59.155 1.00 104.63 347 ASN C C 1
ATOM 4912 O O . ASN C 1 188 ? -13.326 32.631 59.847 1.00 106.34 347 ASN C O 1
ATOM 4917 N N . GLN C 1 189 ? -13.382 34.757 59.138 1.00 106.49 348 GLN C N 1
ATOM 4918 C CA . GLN C 1 189 ? -14.572 35.100 59.932 1.00 110.70 348 GLN C CA 1
ATOM 4919 C C . GLN C 1 189 ? -15.789 35.473 59.070 1.00 109.85 348 GLN C C 1
ATOM 4920 O O . GLN C 1 189 ? -16.548 36.391 59.408 1.00 113.16 348 GLN C O 1
ATOM 4926 N N . LEU C 1 190 ? -15.976 34.748 57.969 1.00 95.80 349 LEU C N 1
ATOM 4927 C CA . LEU C 1 190 ? -17.029 35.065 57.002 1.00 97.00 349 LEU C CA 1
ATOM 4928 C C . LEU C 1 190 ? -18.424 34.643 57.468 1.00 99.88 349 LEU C C 1
ATOM 4929 O O . LEU C 1 190 ? -18.665 33.473 57.772 1.00 99.57 349 LEU C O 1
ATOM 4931 N N . THR C 1 191 ? -19.325 35.621 57.531 1.00 103.12 350 THR C N 1
ATOM 4932 C CA . THR C 1 191 ? -20.734 35.392 57.856 1.00 106.70 350 THR C CA 1
ATOM 4933 C C . THR C 1 191 ? -21.606 36.086 56.800 1.00 108.67 350 THR C C 1
ATOM 4934 O O . THR C 1 191 ? -21.372 37.255 56.456 1.00 109.41 350 THR C O 1
ATOM 4938 N N . ARG C 1 192 ? -22.585 35.347 56.271 1.00 109.83 351 ARG C N 1
ATOM 4939 C CA . ARG C 1 192 ? -23.286 35.711 55.026 1.00 110.99 351 ARG C CA 1
ATOM 4940 C C . ARG C 1 192 ? -22.287 35.793 53.859 1.00 107.09 351 ARG C C 1
ATOM 4941 O O . ARG C 1 192 ? -21.073 35.740 54.074 1.00 104.06 351 ARG C O 1
ATOM 4943 N N . LEU C 1 193 ? -22.784 35.914 52.629 1.00 107.48 352 LEU C N 1
ATOM 4944 C CA . LEU C 1 193 ? -21.899 35.896 51.453 1.00 103.92 352 LEU C CA 1
ATOM 4945 C C . LEU C 1 193 ? -22.288 36.884 50.337 1.00 105.54 352 LEU C C 1
ATOM 4946 O O . LEU C 1 193 ? -23.449 37.298 50.252 1.00 109.39 352 LEU C O 1
ATOM 4951 N N . PRO C 1 194 ? -21.308 37.277 49.489 1.00 102.96 353 PRO C N 1
ATOM 4952 C CA . PRO C 1 194 ? -21.601 38.095 48.305 1.00 104.29 353 PRO C CA 1
ATOM 4953 C C . PRO C 1 194 ? -22.452 37.358 47.267 1.00 104.54 353 PRO C C 1
ATOM 4954 O O . PRO C 1 194 ? -22.278 36.154 47.053 1.00 101.88 353 PRO C O 1
ATOM 4958 N N . GLN C 1 195 ? -23.360 38.101 46.639 1.00 107.98 354 GLN C N 1
ATOM 4959 C CA . GLN C 1 195 ? -24.355 37.567 45.702 1.00 109.34 354 GLN C CA 1
ATOM 4960 C C . GLN C 1 195 ? -23.754 37.024 44.400 1.00 105.93 354 GLN C C 1
ATOM 4961 O O . GLN C 1 195 ? -24.268 36.059 43.811 1.00 105.52 354 GLN C O 1
ATOM 4967 N N . SER C 1 196 ? -22.659 37.645 43.970 1.00 103.80 355 SER C N 1
ATOM 4968 C CA . SER C 1 196 ? -22.036 37.342 42.682 1.00 101.15 355 SER C CA 1
ATOM 4969 C C . SER C 1 196 ? -21.548 35.896 42.543 1.00 97.54 355 SER C C 1
ATOM 4970 O O . SER C 1 196 ? -21.404 35.412 41.423 1.00 96.20 355 SER C O 1
ATOM 4973 N N . LEU C 1 197 ? -21.324 35.219 43.672 1.00 96.36 356 LEU C N 1
ATOM 4974 C CA . LEU C 1 197 ? -20.862 33.819 43.706 1.00 93.55 356 LEU C CA 1
ATOM 4975 C C . LEU C 1 197 ? -21.680 32.865 42.830 1.00 94.23 356 LEU C C 1
ATOM 4976 O O . LEU C 1 197 ? -21.138 31.911 42.260 1.00 91.88 356 LEU C O 1
ATOM 4981 N N . THR C 1 198 ? -22.983 33.128 42.746 1.00 97.84 357 THR C N 1
ATOM 4982 C CA . THR C 1 198 ? -23.912 32.373 41.904 1.00 99.37 357 THR C CA 1
ATOM 4983 C C . THR C 1 198 ? -23.512 32.387 40.424 1.00 97.80 357 THR C C 1
ATOM 4984 O O . THR C 1 198 ? -23.892 31.493 39.672 1.00 97.83 357 THR C O 1
ATOM 4988 N N . GLY C 1 199 ? -22.763 33.412 40.014 1.00 96.76 358 GLY C N 1
ATOM 4989 C CA . GLY C 1 199 ? -22.386 33.610 38.610 1.00 95.66 358 GLY C CA 1
ATOM 4990 C C . GLY C 1 199 ? -21.016 33.088 38.206 1.00 91.73 358 GLY C C 1
ATOM 4991 O O . GLY C 1 199 ? -20.517 33.406 37.121 1.00 90.88 358 GLY C O 1
ATOM 4992 N N . LEU C 1 200 ? -20.400 32.298 39.082 1.00 89.61 359 LEU C N 1
ATOM 4993 C CA . LEU C 1 200 ? -19.160 31.596 38.761 1.00 86.38 359 LEU C CA 1
ATOM 4994 C C . LEU C 1 200 ? -19.472 30.472 37.781 1.00 86.12 359 LEU C C 1
ATOM 4995 O O . LEU C 1 200 ? -20.560 29.893 37.843 1.00 88.11 359 LEU C O 1
ATOM 5000 N N . SER C 1 201 ? -18.488 30.133 36.965 1.00 84.08 360 SER C N 1
ATOM 5001 C CA . SER C 1 201 ? -18.627 29.049 36.034 1.00 83.97 360 SER C CA 1
ATOM 5002 C C . SER C 1 201 ? -18.787 27.771 36.804 1.00 84.06 360 SER C C 1
ATOM 5003 O O . SER C 1 201 ? -18.282 27.621 37.893 1.00 83.28 360 SER C O 1
ATOM 5006 N N . SER C 1 202 ? -19.437 26.820 36.163 1.00 85.43 361 SER C N 1
ATOM 5007 C CA . SER C 1 202 ? -19.809 25.550 36.749 1.00 86.34 361 SER C CA 1
ATOM 5008 C C . SER C 1 202 ? -18.604 24.640 36.814 1.00 84.36 361 SER C C 1
ATOM 5009 O O . SER C 1 202 ? -18.752 23.462 36.998 1.00 85.19 361 SER C O 1
ATOM 5012 N N . ALA C 1 203 ? -17.433 25.224 36.551 1.00 82.16 362 ALA C N 1
ATOM 5013 C CA . ALA C 1 203 ? -16.145 24.610 36.753 1.00 80.63 362 ALA C CA 1
ATOM 5014 C C . ALA C 1 203 ? -15.409 25.232 37.935 1.00 79.52 362 ALA C C 1
ATOM 5015 O O . ALA C 1 203 ? -14.263 24.921 38.177 1.00 78.54 362 ALA C O 1
ATOM 5017 N N . ALA C 1 204 ? -16.076 26.107 38.676 1.00 80.13 363 ALA C N 1
ATOM 5018 C CA . ALA C 1 204 ? -15.457 26.780 39.822 1.00 79.28 363 ALA C CA 1
ATOM 5019 C C . ALA C 1 204 ? -15.299 25.878 41.047 1.00 79.58 363 ALA C C 1
ATOM 5020 O O . ALA C 1 204 ? -16.057 24.924 41.235 1.00 81.01 363 ALA C O 1
ATOM 5022 N N . ARG C 1 205 ? -14.295 26.189 41.865 1.00 78.53 364 ARG C N 1
ATOM 5023 C CA . ARG C 1 205 ? -14.035 25.470 43.110 1.00 78.98 364 ARG C CA 1
ATOM 5024 C C . ARG C 1 205 ? -13.986 26.480 44.251 1.00 78.90 364 ARG C C 1
ATOM 5025 O O . ARG C 1 205 ? -13.148 27.381 44.255 1.00 77.78 364 ARG C O 1
ATOM 5033 N N . VAL C 1 206 ? -14.891 26.326 45.215 1.00 80.48 365 VAL C N 1
ATOM 5034 C CA . VAL C 1 206 ? -14.967 27.241 46.355 1.00 80.90 365 VAL C CA 1
ATOM 5035 C C . VAL C 1 206 ? -14.799 26.505 47.686 1.00 81.61 365 VAL C C 1
ATOM 5036 O O . VAL C 1 206 ? -15.475 25.503 47.944 1.00 83.09 365 VAL C O 1
ATOM 5040 N N . TYR C 1 207 ? -13.902 27.018 48.527 1.00 80.83 366 TYR C N 1
ATOM 5041 C CA . TYR C 1 207 ? -13.562 26.378 49.800 1.00 81.51 366 TYR C CA 1
ATOM 5042 C C . TYR C 1 207 ? -13.899 27.257 51.002 1.00 82.59 366 TYR C C 1
ATOM 5043 O O . TYR C 1 207 ? -13.265 28.291 51.236 1.00 81.75 366 TYR C O 1
ATOM 5052 N N . LEU C 1 208 ? -14.899 26.821 51.764 1.00 84.79 367 LEU C N 1
ATOM 5053 C CA . LEU C 1 208 ? -15.492 27.640 52.823 1.00 86.44 367 LEU C CA 1
ATOM 5054 C C . LEU C 1 208 ? -15.338 27.060 54.229 1.00 87.69 367 LEU C C 1
ATOM 5055 O O . LEU C 1 208 ? -15.995 27.508 55.172 1.00 89.54 367 LEU C O 1
ATOM 5060 N N . ASP C 1 209 ? -14.458 26.074 54.370 1.00 86.97 368 ASP C N 1
ATOM 5061 C CA . ASP C 1 209 ? -14.200 25.457 55.669 1.00 88.38 368 ASP C CA 1
ATOM 5062 C C . ASP C 1 209 ? -13.741 26.486 56.702 1.00 88.39 368 ASP C C 1
ATOM 5063 O O . ASP C 1 209 ? -13.184 27.522 56.341 1.00 87.00 368 ASP C O 1
ATOM 5068 N N . GLY C 1 210 ? -14.030 26.217 57.974 1.00 90.35 369 GLY C N 1
ATOM 5069 C CA . GLY C 1 210 ? -13.617 27.085 59.078 1.00 90.70 369 GLY C CA 1
ATOM 5070 C C . GLY C 1 210 ? -14.182 28.497 59.089 1.00 91.13 369 GLY C C 1
ATOM 5071 O O . GLY C 1 210 ? -13.515 29.421 59.552 1.00 90.67 369 GLY C O 1
ATOM 5072 N N . ASN C 1 211 ? -15.412 28.659 58.599 1.00 92.38 370 ASN C N 1
ATOM 5073 C CA . ASN C 1 211 ? -16.080 29.967 58.555 1.00 93.59 370 ASN C CA 1
ATOM 5074 C C . ASN C 1 211 ? -17.458 29.973 59.235 1.00 97.11 370 ASN C C 1
ATOM 5075 O O . ASN C 1 211 ? -18.271 29.078 58.990 1.00 98.38 370 ASN C O 1
ATOM 5080 N N . PRO C 1 212 ? -17.723 30.984 60.093 1.00 99.10 371 PRO C N 1
ATOM 5081 C CA . PRO C 1 212 ? -19.010 31.086 60.797 1.00 102.97 371 PRO C CA 1
ATOM 5082 C C . PRO C 1 212 ? -20.173 31.419 59.852 1.00 104.66 371 PRO C C 1
ATOM 5083 O O . PRO C 1 212 ? -20.553 32.587 59.715 1.00 106.13 371 PRO C O 1
ATOM 5087 N N . LEU C 1 213 ? -20.727 30.390 59.214 1.00 104.83 372 LEU C N 1
ATOM 5088 C CA . LEU C 1 213 ? -21.780 30.569 58.209 1.00 106.32 372 LEU C CA 1
ATOM 5089 C C . LEU C 1 213 ? -23.008 29.717 58.503 1.00 109.92 372 LEU C C 1
ATOM 5090 O O . LEU C 1 213 ? -22.893 28.513 58.742 1.00 109.85 372 LEU C O 1
ATOM 5095 N N . SER C 1 214 ? -24.180 30.345 58.468 1.00 113.54 373 SER C N 1
ATOM 5096 C CA . SER C 1 214 ? -25.442 29.650 58.714 1.00 117.70 373 SER C CA 1
ATOM 5097 C C . SER C 1 214 ? -25.636 28.492 57.732 1.00 116.80 373 SER C C 1
ATOM 5098 O O . SER C 1 214 ? -25.364 28.625 56.533 1.00 114.25 373 SER C O 1
ATOM 5101 N N . VAL C 1 215 ? -26.095 27.356 58.252 1.00 112.46 374 VAL C N 1
ATOM 5102 C CA . VAL C 1 215 ? -26.457 26.205 57.419 1.00 108.59 374 VAL C CA 1
ATOM 5103 C C . VAL C 1 215 ? -27.535 26.635 56.418 1.00 108.10 374 VAL C C 1
ATOM 5104 O O . VAL C 1 215 ? -27.479 26.272 55.243 1.00 104.55 374 VAL C O 1
ATOM 5108 N N . ARG C 1 216 ? -28.488 27.437 56.894 1.00 112.29 375 ARG C N 1
ATOM 5109 C CA . ARG C 1 216 ? -29.542 28.014 56.057 1.00 112.96 375 ARG C CA 1
ATOM 5110 C C . ARG C 1 216 ? -28.968 28.871 54.927 1.00 110.79 375 ARG C C 1
ATOM 5111 O O . ARG C 1 216 ? -29.425 28.778 53.787 1.00 108.53 375 ARG C O 1
ATOM 5119 N N . THR C 1 217 ? -27.966 29.692 55.248 1.00 112.01 376 THR C N 1
ATOM 5120 C CA . THR C 1 217 ? -27.289 30.529 54.254 1.00 110.77 376 THR C CA 1
ATOM 5121 C C . THR C 1 217 ? -26.568 29.668 53.221 1.00 105.25 376 THR C C 1
ATOM 5122 O O . THR C 1 217 ? -26.580 29.989 52.031 1.00 103.62 376 THR C O 1
ATOM 5126 N N . LEU C 1 218 ? -25.957 28.575 53.682 1.00 103.08 377 LEU C N 1
ATOM 5127 C CA . LEU C 1 218 ? -25.215 27.665 52.803 1.00 98.92 377 LEU C CA 1
ATOM 5128 C C . LEU C 1 218 ? -26.142 26.892 51.862 1.00 96.88 377 LEU C C 1
ATOM 5129 O O . LEU C 1 218 ? -25.976 26.951 50.639 1.00 94.91 377 LEU C O 1
ATOM 5134 N N . GLN C 1 219 ? -27.114 26.182 52.435 1.00 98.02 378 GLN C N 1
ATOM 5135 C CA . GLN C 1 219 ? -28.120 25.452 51.660 1.00 97.09 378 GLN C CA 1
ATOM 5136 C C . GLN C 1 219 ? -28.748 26.333 50.575 1.00 97.10 378 GLN C C 1
ATOM 5137 O O . GLN C 1 219 ? -29.034 25.858 49.478 1.00 95.41 378 GLN C O 1
ATOM 5139 N N . ALA C 1 220 ? -28.929 27.619 50.884 1.00 99.60 379 ALA C N 1
ATOM 5140 C CA . ALA C 1 220 ? -29.478 28.594 49.939 1.00 100.49 379 ALA C CA 1
ATOM 5141 C C . ALA C 1 220 ? -28.636 28.731 48.673 1.00 97.60 379 ALA C C 1
ATOM 5142 O O . ALA C 1 220 ? -29.180 28.884 47.584 1.00 97.15 379 ALA C O 1
ATOM 5144 N N . LEU C 1 221 ? -27.315 28.662 48.826 1.00 96.20 380 LEU C N 1
ATOM 5145 C CA . LEU C 1 221 ? -26.382 28.837 47.708 1.00 94.41 380 LEU C CA 1
ATOM 5146 C C . LEU C 1 221 ? -26.364 27.615 46.792 1.00 91.60 380 LEU C C 1
ATOM 5147 O O . LEU C 1 221 ? -26.497 27.742 45.569 1.00 91.02 380 LEU C O 1
ATOM 5152 N N . ARG C 1 222 ? -26.196 26.435 47.390 1.00 90.55 381 ARG C N 1
ATOM 5153 C CA . ARG C 1 222 ? -26.290 25.178 46.657 1.00 89.02 381 ARG C CA 1
ATOM 5154 C C . ARG C 1 222 ? -27.684 25.059 46.047 1.00 89.78 381 ARG C C 1
ATOM 5155 O O . ARG C 1 222 ? -27.859 24.452 44.990 1.00 89.19 381 ARG C O 1
ATOM 5157 N N . ASP C 1 223 ? -28.654 25.683 46.716 1.00 91.70 382 ASP C N 1
ATOM 5158 C CA . ASP C 1 223 ? -30.058 25.704 46.304 1.00 93.29 382 ASP C CA 1
ATOM 5159 C C . ASP C 1 223 ? -30.313 26.531 45.041 1.00 93.29 382 ASP C C 1
ATOM 5160 O O . ASP C 1 223 ? -31.039 26.090 44.146 1.00 93.52 382 ASP C O 1
ATOM 5165 N N . ILE C 1 224 ? -29.739 27.733 44.977 1.00 93.61 383 ILE C N 1
ATOM 5166 C CA . ILE C 1 224 ? -29.881 28.573 43.785 1.00 94.19 383 ILE C CA 1
ATOM 5167 C C . ILE C 1 224 ? -29.100 27.957 42.617 1.00 91.92 383 ILE C C 1
ATOM 5168 O O . ILE C 1 224 ? -29.614 27.870 41.497 1.00 92.20 383 ILE C O 1
ATOM 5173 N N . ILE C 1 225 ? -27.879 27.503 42.896 1.00 90.25 384 ILE C N 1
ATOM 5174 C CA . ILE C 1 225 ? -27.030 26.868 41.886 1.00 88.98 384 ILE C CA 1
ATOM 5175 C C . ILE C 1 225 ? -27.624 25.563 41.346 1.00 88.81 384 ILE C C 1
ATOM 5176 O O . ILE C 1 225 ? -27.627 25.334 40.133 1.00 89.15 384 ILE C O 1
ATOM 5181 N N . GLY C 1 226 ? -28.114 24.712 42.248 1.00 88.93 385 GLY C N 1
ATOM 5182 C CA . GLY C 1 226 ? -28.665 23.412 41.872 1.00 89.70 385 GLY C CA 1
ATOM 5183 C C . GLY C 1 226 ? -27.615 22.471 41.302 1.00 89.52 385 GLY C C 1
ATOM 5184 O O . GLY C 1 226 ? -26.422 22.793 41.291 1.00 88.68 385 GLY C O 1
ATOM 5185 N N . HIS C 1 227 ? -28.064 21.309 40.829 1.00 91.12 386 HIS C N 1
ATOM 5186 C CA . HIS C 1 227 ? -27.188 20.303 40.220 1.00 92.23 386 HIS C CA 1
ATOM 5187 C C . HIS C 1 227 ? -26.341 20.894 39.091 1.00 91.98 386 HIS C C 1
ATOM 5188 O O . HIS C 1 227 ? -26.876 21.357 38.081 1.00 92.52 386 HIS C O 1
ATOM 5195 N N . SER C 1 228 ? -25.024 20.894 39.295 1.00 91.57 387 SER C N 1
ATOM 5196 C CA . SER C 1 228 ? -24.048 21.374 38.310 1.00 92.09 387 SER C CA 1
ATOM 5197 C C . SER C 1 228 ? -22.645 20.904 38.706 1.00 92.73 387 SER C C 1
ATOM 5198 O O . SER C 1 228 ? -22.501 19.957 39.481 1.00 93.48 387 SER C O 1
ATOM 5201 N N . GLY C 1 229 ? -21.618 21.565 38.180 1.00 93.06 388 GLY C N 1
ATOM 5202 C CA . GLY C 1 229 ? -20.238 21.208 38.493 1.00 94.22 388 GLY C CA 1
ATOM 5203 C C . GLY C 1 229 ? -19.510 22.188 39.401 1.00 92.71 388 GLY C C 1
ATOM 5204 O O . GLY C 1 229 ? -18.323 21.998 39.689 1.00 93.97 388 GLY C O 1
ATOM 5205 N N . ILE C 1 230 ? -20.203 23.238 39.843 1.00 90.72 389 ILE C N 1
ATOM 5206 C CA . ILE C 1 230 ? -19.593 24.236 40.735 1.00 89.99 389 ILE C CA 1
ATOM 5207 C C . ILE C 1 230 ? -19.588 23.748 42.185 1.00 89.08 389 ILE C C 1
ATOM 5208 O O . ILE C 1 230 ? -20.548 23.946 42.940 1.00 87.84 389 ILE C O 1
ATOM 5213 N N . ARG C 1 231 ? -18.487 23.090 42.544 1.00 90.18 390 ARG C N 1
ATOM 5214 C CA . ARG C 1 231 ? -18.293 22.524 43.873 1.00 90.02 390 ARG C CA 1
ATOM 5215 C C . ARG C 1 231 ? -17.987 23.598 44.915 1.00 89.59 390 ARG C C 1
ATOM 5216 O O . ARG C 1 231 ? -17.001 24.343 44.799 1.00 90.75 390 ARG C O 1
ATOM 5224 N N . ILE C 1 232 ? -18.856 23.678 45.921 1.00 88.58 391 ILE C N 1
ATOM 5225 C CA . ILE C 1 232 ? -18.622 24.517 47.093 1.00 89.11 391 ILE C CA 1
ATOM 5226 C C . ILE C 1 232 ? -18.387 23.591 48.277 1.00 89.58 391 ILE C C 1
ATOM 5227 O O . ILE C 1 232 ? -19.217 22.734 48.577 1.00 89.23 391 ILE C O 1
ATOM 5232 N N . HIS C 1 233 ? -17.250 23.771 48.941 1.00 91.07 392 HIS C N 1
ATOM 5233 C CA . HIS C 1 233 ? -16.796 22.847 49.977 1.00 92.13 392 HIS C CA 1
ATOM 5234 C C . HIS C 1 233 ? -16.952 23.383 51.394 1.00 93.16 392 HIS C C 1
ATOM 5235 O O . HIS C 1 233 ? -16.193 24.254 51.827 1.00 94.78 392 HIS C O 1
ATOM 5242 N N . PHE C 1 234 ? -17.951 22.861 52.098 1.00 93.01 393 PHE C N 1
ATOM 5243 C CA . PHE C 1 234 ? -18.025 22.958 53.553 1.00 94.82 393 PHE C CA 1
ATOM 5244 C C . PHE C 1 234 ? -18.710 21.727 54.132 1.00 95.23 393 PHE C C 1
ATOM 5245 O O . PHE C 1 234 ? -19.388 20.996 53.414 1.00 94.22 393 PHE C O 1
ATOM 5253 N N . GLY D 1 1 ? -17.739 48.725 33.803 1.00 72.26 160 GLY D N 1
ATOM 5254 C CA . GLY D 1 1 ? -18.823 47.700 33.774 1.00 78.23 160 GLY D CA 1
ATOM 5255 C C . GLY D 1 1 ? -19.643 47.758 32.496 1.00 79.73 160 GLY D C 1
ATOM 5256 O O . GLY D 1 1 ? -19.097 47.625 31.397 1.00 80.72 160 GLY D O 1
ATOM 5257 N N . ALA D 1 2 ? -20.956 47.956 32.644 1.00 75.62 161 ALA D N 1
ATOM 5258 C CA . ALA D 1 2 ? -21.867 48.135 31.508 1.00 66.51 161 ALA D CA 1
ATOM 5259 C C . ALA D 1 2 ? -21.584 49.442 30.748 1.00 61.69 161 ALA D C 1
ATOM 5260 O O . ALA D 1 2 ? -22.152 49.686 29.676 1.00 66.90 161 ALA D O 1
ATOM 5262 N N . GLU D 1 3 ? -20.702 50.271 31.312 1.00 135.13 162 GLU D N 1
ATOM 5263 C CA . GLU D 1 3 ? -20.186 51.467 30.640 1.00 129.26 162 GLU D CA 1
ATOM 5264 C C . GLU D 1 3 ? -19.373 51.092 29.394 1.00 121.62 162 GLU D C 1
ATOM 5265 O O . GLU D 1 3 ? -19.152 51.924 28.510 1.00 119.91 162 GLU D O 1
ATOM 5267 N N . TYR D 1 4 ? -18.931 49.835 29.336 1.00 116.56 163 TYR D N 1
ATOM 5268 C CA . TYR D 1 4 ? -18.252 49.300 28.156 1.00 110.65 163 TYR D CA 1
ATOM 5269 C C . TYR D 1 4 ? -19.228 49.035 27.011 1.00 109.20 163 TYR D C 1
ATOM 5270 O O . TYR D 1 4 ? -18.879 49.216 25.843 1.00 106.92 163 TYR D O 1
ATOM 5279 N N . ASP D 1 5 ? -20.446 48.613 27.353 1.00 110.74 164 ASP D N 1
ATOM 5280 C CA . ASP D 1 5 ? -21.489 48.346 26.360 1.00 110.22 164 ASP D CA 1
ATOM 5281 C C . ASP D 1 5 ? -21.813 49.601 25.558 1.00 110.34 164 ASP D C 1
ATOM 5282 O O . ASP D 1 5 ? -22.045 49.524 24.353 1.00 108.96 164 ASP D O 1
ATOM 5287 N N . ALA D 1 6 ? -21.810 50.749 26.236 1.00 112.20 165 ALA D N 1
ATOM 5288 C CA . ALA D 1 6 ? -22.066 52.043 25.603 1.00 112.87 165 ALA D CA 1
ATOM 5289 C C . ALA D 1 6 ? -20.964 52.428 24.615 1.00 109.55 165 ALA D C 1
ATOM 5290 O O . ALA D 1 6 ? -21.251 52.916 23.517 1.00 109.26 165 ALA D O 1
ATOM 5292 N N . VAL D 1 7 ? -19.712 52.200 25.007 1.00 107.48 166 VAL D N 1
ATOM 5293 C CA . VAL D 1 7 ? -18.557 52.495 24.155 1.00 104.78 166 VAL D CA 1
ATOM 5294 C C . VAL D 1 7 ? -18.528 51.588 22.918 1.00 102.18 166 VAL D C 1
ATOM 5295 O O . VAL D 1 7 ? -18.202 52.049 21.822 1.00 101.18 166 VAL D O 1
ATOM 5299 N N . TRP D 1 8 ? -18.892 50.316 23.101 1.00 101.44 167 TRP D N 1
ATOM 5300 C CA . TRP D 1 8 ? -18.837 49.312 22.032 1.00 99.38 167 TRP D CA 1
ATOM 5301 C C . TRP D 1 8 ? -20.007 49.393 21.050 1.00 100.23 167 TRP D C 1
ATOM 5302 O O . TRP D 1 8 ? -19.828 49.187 19.848 1.00 99.06 167 TRP D O 1
ATOM 5313 N N . SER D 1 9 ? -21.203 49.672 21.557 1.00 102.76 168 SER D N 1
ATOM 5314 C CA . SER D 1 9 ? -22.357 49.873 20.682 1.00 104.28 168 SER D CA 1
ATOM 5315 C C . SER D 1 9 ? -22.125 51.092 19.784 1.00 104.20 168 SER D C 1
ATOM 5316 O O . SER D 1 9 ? -22.485 51.086 18.602 1.00 104.11 168 SER D O 1
ATOM 5319 N N . LYS D 1 10 ? -21.502 52.122 20.359 1.00 104.51 169 LYS D N 1
ATOM 5320 C CA . LYS D 1 10 ? -21.194 53.363 19.647 1.00 104.75 169 LYS D CA 1
ATOM 5321 C C . LYS D 1 10 ? -20.143 53.133 18.569 1.00 102.25 169 LYS D C 1
ATOM 5322 O O . LYS D 1 10 ? -20.321 53.548 17.423 1.00 102.48 169 LYS D O 1
ATOM 5324 N N . TRP D 1 11 ? -19.058 52.459 18.940 1.00 100.30 170 TRP D N 1
ATOM 5325 C CA . TRP D 1 11 ? -18.002 52.117 17.996 1.00 98.45 170 TRP D CA 1
ATOM 5326 C C . TRP D 1 11 ? -18.535 51.237 16.860 1.00 97.97 170 TRP D C 1
ATOM 5327 O O . TRP D 1 11 ? -18.051 51.319 15.731 1.00 97.59 170 TRP D O 1
ATOM 5338 N N . GLU D 1 12 ? -19.543 50.418 17.162 1.00 98.42 171 GLU D N 1
ATOM 5339 C CA . GLU D 1 12 ? -20.217 49.613 16.146 1.00 98.63 171 GLU D CA 1
ATOM 5340 C C . GLU D 1 12 ? -21.104 50.469 15.240 1.00 100.56 171 GLU D C 1
ATOM 5341 O O . GLU D 1 12 ? -21.138 50.258 14.027 1.00 100.77 171 GLU D O 1
ATOM 5347 N N . ARG D 1 13 ? -21.820 51.425 15.834 1.00 102.39 172 ARG D N 1
ATOM 5348 C CA . ARG D 1 13 ? -22.717 52.320 15.091 1.00 104.63 172 ARG D CA 1
ATOM 5349 C C . ARG D 1 13 ? -21.995 53.279 14.137 1.00 104.39 172 ARG D C 1
ATOM 5350 O O . ARG D 1 13 ? -22.516 53.606 13.068 1.00 105.59 172 ARG D O 1
ATOM 5358 N N . ASP D 1 14 ? -20.803 53.726 14.527 1.00 103.12 173 ASP D N 1
ATOM 5359 C CA . ASP D 1 14 ? -20.004 54.627 13.697 1.00 103.28 173 ASP D CA 1
ATOM 5360 C C . ASP D 1 14 ? -19.078 53.846 12.758 1.00 101.91 173 ASP D C 1
ATOM 5361 O O . ASP D 1 14 ? -17.859 54.029 12.776 1.00 101.17 173 ASP D O 1
ATOM 5363 N N . ALA D 1 15 ? -19.671 52.983 11.934 1.00 102.17 174 ALA D N 1
ATOM 5364 C CA . ALA D 1 15 ? -18.915 52.125 11.021 1.00 101.35 174 ALA D CA 1
ATOM 5365 C C . ALA D 1 15 ? -19.525 52.068 9.621 1.00 103.06 174 ALA D C 1
ATOM 5366 O O . ALA D 1 15 ? -20.743 51.927 9.486 1.00 104.31 174 ALA D O 1
ATOM 5368 N N . PRO D 1 16 ? -18.673 52.165 8.577 1.00 103.57 175 PRO D N 1
ATOM 5369 C CA . PRO D 1 16 ? -19.087 52.024 7.171 1.00 105.53 175 PRO D CA 1
ATOM 5370 C C . PRO D 1 16 ? -19.645 50.633 6.857 1.00 105.54 175 PRO D C 1
ATOM 5371 O O . PRO D 1 16 ? -19.163 49.643 7.406 1.00 103.93 175 PRO D O 1
ATOM 5375 N N . ALA D 1 17 ? -20.644 50.571 5.975 1.00 107.70 176 ALA D N 1
ATOM 5376 C CA . ALA D 1 17 ? -21.314 49.314 5.611 1.00 108.38 176 ALA D CA 1
ATOM 5377 C C . ALA D 1 17 ? -20.331 48.246 5.134 1.00 107.89 176 ALA D C 1
ATOM 5378 O O . ALA D 1 17 ? -19.356 48.553 4.446 1.00 108.45 176 ALA D O 1
ATOM 5380 N N . GLY D 1 18 ? -20.596 46.996 5.509 1.00 107.24 177 GLY D N 1
ATOM 5381 C CA . GLY D 1 18 ? -19.687 45.888 5.217 1.00 106.88 177 GLY D CA 1
ATOM 5382 C C . GLY D 1 18 ? -18.716 45.665 6.362 1.00 104.25 177 GLY D C 1
ATOM 5383 O O . GLY D 1 18 ? -18.283 44.536 6.617 1.00 103.51 177 GLY D O 1
ATOM 5384 N N . GLU D 1 19 ? -18.372 46.753 7.047 1.00 103.07 178 GLU D N 1
ATOM 5385 C CA . GLU D 1 19 ? -17.564 46.699 8.259 1.00 100.81 178 GLU D CA 1
ATOM 5386 C C . GLU D 1 19 ? -18.453 46.390 9.471 1.00 99.72 178 GLU D C 1
ATOM 5387 O O . GLU D 1 19 ? -17.950 46.034 10.539 1.00 98.08 178 GLU D O 1
ATOM 5393 N N . SER D 1 20 ? -19.770 46.519 9.287 1.00 101.05 179 SER D N 1
ATOM 5394 C CA . SER D 1 20 ? -20.761 46.254 10.342 1.00 100.90 179 SER D CA 1
ATOM 5395 C C . SER D 1 20 ? -20.733 44.812 10.884 1.00 100.15 179 SER D C 1
ATOM 5396 O O . SER D 1 20 ? -20.559 44.626 12.093 1.00 98.96 179 SER D O 1
ATOM 5399 N N . PRO D 1 21 ? -20.896 43.788 10.006 1.00 101.13 180 PRO D N 1
ATOM 5400 C CA . PRO D 1 21 ? -20.785 42.406 10.502 1.00 100.54 180 PRO D CA 1
ATOM 5401 C C . PRO D 1 21 ? -19.424 42.132 11.140 1.00 98.42 180 PRO D C 1
ATOM 5402 O O . PRO D 1 21 ? -19.343 41.419 12.144 1.00 97.58 180 PRO D O 1
ATOM 5406 N N . GLY D 1 22 ? -18.373 42.705 10.556 1.00 98.03 181 GLY D N 1
ATOM 5407 C CA . GLY D 1 22 ? -17.029 42.625 11.115 1.00 96.57 181 GLY D CA 1
ATOM 5408 C C . GLY D 1 22 ? -16.954 43.249 12.496 1.00 95.18 181 GLY D C 1
ATOM 5409 O O . GLY D 1 22 ? -16.459 42.627 13.440 1.00 94.22 181 GLY D O 1
ATOM 5410 N N . ARG D 1 23 ? -17.470 44.472 12.619 1.00 95.40 182 ARG D N 1
ATOM 5411 C CA . ARG D 1 23 ? -17.434 45.206 13.885 1.00 94.50 182 ARG D CA 1
ATOM 5412 C C . ARG D 1 23 ? -18.264 44.510 14.958 1.00 94.48 182 ARG D C 1
ATOM 5413 O O . ARG D 1 23 ? -17.983 44.655 16.145 1.00 93.84 182 ARG D O 1
ATOM 5421 N N . ALA D 1 24 ? -19.264 43.739 14.529 1.00 95.58 183 ALA D N 1
ATOM 5422 C CA . ALA D 1 24 ? -20.129 42.986 15.440 1.00 96.23 183 ALA D CA 1
ATOM 5423 C C . ALA D 1 24 ? -19.388 41.830 16.113 1.00 95.08 183 ALA D C 1
ATOM 5424 O O . ALA D 1 24 ? -19.375 41.733 17.341 1.00 94.89 183 ALA D O 1
ATOM 5426 N N . ALA D 1 25 ? -18.764 40.968 15.312 1.00 94.76 184 ALA D N 1
ATOM 5427 C CA . ALA D 1 25 ? -18.003 39.820 15.836 1.00 94.09 184 ALA D CA 1
ATOM 5428 C C . ALA D 1 25 ? -16.962 40.222 16.886 1.00 92.70 184 ALA D C 1
ATOM 5429 O O . ALA D 1 25 ? -16.743 39.493 17.853 1.00 92.43 184 ALA D O 1
ATOM 5431 N N . VAL D 1 26 ? -16.344 41.387 16.687 1.00 92.10 185 VAL D N 1
ATOM 5432 C CA . VAL D 1 26 ? -15.379 41.952 17.627 1.00 91.29 185 VAL D CA 1
ATOM 5433 C C . VAL D 1 26 ? -16.040 42.345 18.951 1.00 91.77 185 VAL D C 1
ATOM 5434 O O . VAL D 1 26 ? -15.522 42.029 20.025 1.00 91.55 185 VAL D O 1
ATOM 5438 N N . VAL D 1 27 ? -17.173 43.043 18.873 1.00 92.79 186 VAL D N 1
ATOM 5439 C CA . VAL D 1 27 ? -17.933 43.407 20.071 1.00 93.89 186 VAL D CA 1
ATOM 5440 C C . VAL D 1 27 ? -18.385 42.141 20.799 1.00 94.49 186 VAL D C 1
ATOM 5441 O O . VAL D 1 27 ? -18.294 42.064 22.026 1.00 95.13 186 VAL D O 1
ATOM 5445 N N . GLN D 1 28 ? -18.840 41.148 20.032 1.00 94.61 187 GLN D N 1
ATOM 5446 C CA . GLN D 1 28 ? -19.259 39.859 20.579 1.00 95.30 187 GLN D CA 1
ATOM 5447 C C . GLN D 1 28 ? -18.120 39.162 21.311 1.00 94.17 187 GLN D C 1
ATOM 5448 O O . GLN D 1 28 ? -18.296 38.699 22.437 1.00 94.94 187 GLN D O 1
ATOM 5454 N N . GLU D 1 29 ? -16.960 39.094 20.662 1.00 92.73 188 GLU D N 1
ATOM 5455 C CA . GLU D 1 29 ? -15.771 38.505 21.267 1.00 92.03 188 GLU D CA 1
ATOM 5456 C C . GLU D 1 29 ? -15.336 39.247 22.521 1.00 92.18 188 GLU D C 1
ATOM 5457 O O . GLU D 1 29 ? -14.946 38.623 23.507 1.00 92.51 188 GLU D O 1
ATOM 5463 N N . MET D 1 30 ? -15.414 40.574 22.483 1.00 92.27 189 MET D N 1
ATOM 5464 C CA . MET D 1 30 ? -15.066 41.387 23.642 1.00 92.96 189 MET D CA 1
ATOM 5465 C C . MET D 1 30 ? -16.026 41.148 24.808 1.00 94.82 189 MET D C 1
ATOM 5466 O O . MET D 1 30 ? -15.611 41.204 25.966 1.00 95.77 189 MET D O 1
ATOM 5471 N N . ARG D 1 31 ? -17.291 40.856 24.495 1.00 95.80 190 ARG D N 1
ATOM 5472 C CA . ARG D 1 31 ? -18.306 40.528 25.505 1.00 98.09 190 ARG D CA 1
ATOM 5473 C C . ARG D 1 31 ? -18.055 39.168 26.168 1.00 98.47 190 ARG D C 1
ATOM 5474 O O . ARG D 1 31 ? -18.135 39.043 27.392 1.00 100.21 190 ARG D O 1
ATOM 5482 N N . ASP D 1 32 ? -17.754 38.152 25.363 1.00 97.24 191 ASP D N 1
ATOM 5483 C CA . ASP D 1 32 ? -17.371 36.847 25.898 1.00 97.54 191 ASP D CA 1
ATOM 5484 C C . ASP D 1 32 ? -16.080 36.977 26.693 1.00 96.89 191 ASP D C 1
ATOM 5485 O O . ASP D 1 32 ? -15.928 36.361 27.744 1.00 98.07 191 ASP D O 1
ATOM 5490 N N . CYS D 1 33 ? -15.172 37.806 26.180 1.00 95.41 192 CYS D N 1
ATOM 5491 C CA . CYS D 1 33 ? -13.872 38.073 26.786 1.00 95.11 192 CYS D CA 1
ATOM 5492 C C . CYS D 1 33 ? -14.002 38.693 28.173 1.00 97.03 192 CYS D C 1
ATOM 5493 O O . CYS D 1 33 ? -13.341 38.255 29.120 1.00 97.77 192 CYS D O 1
ATOM 5496 N N . LEU D 1 34 ? -14.861 39.707 28.282 1.00 98.31 193 LEU D N 1
ATOM 5497 C CA . LEU D 1 34 ? -15.099 40.404 29.544 1.00 100.94 193 LEU D CA 1
ATOM 5498 C C . LEU D 1 34 ? -15.813 39.513 30.555 1.00 103.68 193 LEU D C 1
ATOM 5499 O O . LEU D 1 34 ? -15.498 39.548 31.744 1.00 105.51 193 LEU D O 1
ATOM 5501 N N . ASN D 1 35 ? -16.762 38.711 30.072 1.00 104.65 194 ASN D N 1
ATOM 5502 C CA . ASN D 1 35 ? -17.560 37.833 30.931 1.00 108.15 194 ASN D CA 1
ATOM 5503 C C . ASN D 1 35 ? -16.803 36.603 31.423 1.00 109.21 194 ASN D C 1
ATOM 5504 O O . ASN D 1 35 ? -16.941 36.211 32.582 1.00 111.77 194 ASN D O 1
ATOM 5509 N N . ASN D 1 36 ? -16.014 35.995 30.539 1.00 108.71 195 ASN D N 1
ATOM 5510 C CA . ASN D 1 36 ? -15.256 34.787 30.871 1.00 111.29 195 ASN D CA 1
ATOM 5511 C C . ASN D 1 36 ? -13.930 35.067 31.578 1.00 113.65 195 ASN D C 1
ATOM 5512 O O . ASN D 1 36 ? -13.372 34.181 32.227 1.00 114.41 195 ASN D O 1
ATOM 5514 N N . GLY D 1 37 ? -13.437 36.298 31.448 1.00 50.56 196 GLY D N 1
ATOM 5515 C CA . GLY D 1 37 ? -12.133 36.683 31.996 1.00 55.28 196 GLY D CA 1
ATOM 5516 C C . GLY D 1 37 ? -10.951 36.240 31.143 1.00 57.54 196 GLY D C 1
ATOM 5517 O O . GLY D 1 37 ? -9.823 36.169 31.634 1.00 60.48 196 GLY D O 1
ATOM 5518 N N . ASN D 1 38 ? -11.212 35.951 29.867 1.00 58.51 197 ASN D N 1
ATOM 5519 C CA . ASN D 1 38 ? -10.196 35.469 28.932 1.00 58.05 197 ASN D CA 1
ATOM 5520 C C . ASN D 1 38 ? -9.052 36.476 28.800 1.00 53.85 197 ASN D C 1
ATOM 5521 O O . ASN D 1 38 ? -9.298 37.643 28.499 1.00 58.70 197 ASN D O 1
ATOM 5526 N N . PRO D 1 39 ? -7.801 36.031 29.049 1.00 86.72 198 PRO D N 1
ATOM 5527 C CA . PRO D 1 39 ? -6.608 36.890 28.977 1.00 81.93 198 PRO D CA 1
ATOM 5528 C C . PRO D 1 39 ? -6.184 37.316 27.563 1.00 77.94 198 PRO D C 1
ATOM 5529 O O . PRO D 1 39 ? -5.379 38.250 27.420 1.00 76.59 198 PRO D O 1
ATOM 5533 N N . VAL D 1 40 ? -6.710 36.632 26.545 1.00 75.93 199 VAL D N 1
ATOM 5534 C CA . VAL D 1 40 ? -6.359 36.893 25.142 1.00 73.13 199 VAL D CA 1
ATOM 5535 C C . VAL D 1 40 ? -7.548 37.461 24.368 1.00 73.46 199 VAL D C 1
ATOM 5536 O O . VAL D 1 40 ? -8.640 36.884 24.389 1.00 75.20 199 VAL D O 1
ATOM 5540 N N . LEU D 1 41 ? -7.332 38.589 23.692 1.00 71.86 200 LEU D N 1
ATOM 5541 C CA . LEU D 1 41 ? -8.303 39.102 22.731 1.00 72.27 200 LEU D CA 1
ATOM 5542 C C . LEU D 1 41 ? -7.731 39.124 21.311 1.00 71.37 200 LEU D C 1
ATOM 5543 O O . LEU D 1 41 ? -6.723 39.785 21.043 1.00 70.16 200 LEU D O 1
ATOM 5548 N N . ASN D 1 42 ? -8.399 38.394 20.418 1.00 72.26 201 ASN D N 1
ATOM 5549 C CA . ASN D 1 42 ? -8.051 38.304 19.003 1.00 71.99 201 ASN D CA 1
ATOM 5550 C C . ASN D 1 42 ? -9.214 38.840 18.158 1.00 74.02 201 ASN D C 1
ATOM 5551 O O . ASN D 1 42 ? -10.266 38.201 18.057 1.00 76.03 201 ASN D O 1
ATOM 5556 N N . VAL D 1 43 ? -9.024 40.020 17.564 1.00 73.90 202 VAL D N 1
ATOM 5557 C CA . VAL D 1 43 ? -10.085 40.690 16.786 1.00 76.14 202 VAL D CA 1
ATOM 5558 C C . VAL D 1 43 ? -10.314 40.072 15.399 1.00 77.63 202 VAL D C 1
ATOM 5559 O O . VAL D 1 43 ? -11.327 40.351 14.752 1.00 80.16 202 VAL D O 1
ATOM 5563 N N . GLY D 1 44 ? -9.368 39.251 14.947 1.00 76.45 203 GLY D N 1
ATOM 5564 C CA . GLY D 1 44 ? -9.471 38.573 13.652 1.00 78.16 203 GLY D CA 1
ATOM 5565 C C . GLY D 1 44 ? -9.300 39.486 12.450 1.00 79.04 203 GLY D C 1
ATOM 5566 O O . GLY D 1 44 ? -9.134 40.698 12.593 1.00 78.45 203 GLY D O 1
ATOM 5567 N N . ALA D 1 45 ? -9.331 38.892 11.261 1.00 80.89 204 ALA D N 1
ATOM 5568 C CA . ALA D 1 45 ? -9.326 39.647 10.013 1.00 82.57 204 ALA D CA 1
ATOM 5569 C C . ALA D 1 45 ? -10.748 40.122 9.738 1.00 85.45 204 ALA D C 1
ATOM 5570 O O . ALA D 1 45 ? -11.584 39.359 9.242 1.00 88.13 204 ALA D O 1
ATOM 5572 N N . SER D 1 46 ? -11.017 41.382 10.074 1.00 85.34 205 SER D N 1
ATOM 5573 C CA . SER D 1 46 ? -12.378 41.922 10.034 1.00 88.17 205 SER D CA 1
ATOM 5574 C C . SER D 1 46 ? -12.481 43.317 9.398 1.00 89.76 205 SER D C 1
ATOM 5575 O O . SER D 1 46 ? -13.412 44.071 9.691 1.00 91.69 205 SER D O 1
ATOM 5578 N N . GLY D 1 47 ? -11.527 43.650 8.529 1.00 89.38 206 GLY D N 1
ATOM 5579 C CA . GLY D 1 47 ? -11.530 44.923 7.791 1.00 91.46 206 GLY D CA 1
ATOM 5580 C C . GLY D 1 47 ? -11.741 46.173 8.631 1.00 91.45 206 GLY D C 1
ATOM 5581 O O . GLY D 1 47 ? -12.327 47.154 8.169 1.00 94.30 206 GLY D O 1
ATOM 5582 N N . LEU D 1 48 ? -11.255 46.138 9.869 1.00 88.61 207 LEU D N 1
ATOM 5583 C CA . LEU D 1 48 ? -11.453 47.234 10.816 1.00 88.89 207 LEU D CA 1
ATOM 5584 C C . LEU D 1 48 ? -10.678 48.485 10.408 1.00 89.69 207 LEU D C 1
ATOM 5585 O O . LEU D 1 48 ? -9.489 48.406 10.101 1.00 88.11 207 LEU D O 1
ATOM 5590 N N . THR D 1 49 ? -11.366 49.623 10.393 1.00 92.62 208 THR D N 1
ATOM 5591 C CA . THR D 1 49 ? -10.737 50.915 10.128 1.00 94.03 208 THR D CA 1
ATOM 5592 C C . THR D 1 49 ? -10.242 51.546 11.426 1.00 92.74 208 THR D C 1
ATOM 5593 O O . THR D 1 49 ? -9.171 52.160 11.450 1.00 92.16 208 THR D O 1
ATOM 5597 N N . THR D 1 50 ? -11.040 51.403 12.489 1.00 92.67 209 THR D N 1
ATOM 5598 C CA . THR D 1 50 ? -10.659 51.808 13.848 1.00 91.50 209 THR D CA 1
ATOM 5599 C C . THR D 1 50 ? -11.002 50.710 14.863 1.00 89.06 209 THR D C 1
ATOM 5600 O O . THR D 1 50 ? -11.738 49.766 14.554 1.00 88.79 209 THR D O 1
ATOM 5604 N N . LEU D 1 51 ? -10.437 50.834 16.062 1.00 87.65 210 LEU D N 1
ATOM 5605 C CA . LEU D 1 51 ? -10.847 50.048 17.226 1.00 86.36 210 LEU D CA 1
ATOM 5606 C C . LEU D 1 51 ? -11.450 50.981 18.285 1.00 89.17 210 LEU D C 1
ATOM 5607 O O . LEU D 1 51 ? -11.232 52.199 18.229 1.00 91.64 210 LEU D O 1
ATOM 5612 N N . PRO D 1 52 ? -12.221 50.431 19.249 1.00 89.31 211 PRO D N 1
ATOM 5613 C CA . PRO D 1 52 ? -12.803 51.340 20.248 1.00 92.41 211 PRO D CA 1
ATOM 5614 C C . PRO D 1 52 ? -11.724 51.955 21.134 1.00 91.94 211 PRO D C 1
ATOM 5615 O O . PRO D 1 52 ? -10.628 51.403 21.230 1.00 88.86 211 PRO D O 1
ATOM 5619 N N . ASP D 1 53 ? -12.029 53.091 21.758 1.00 95.60 212 ASP D N 1
ATOM 5620 C CA . ASP D 1 53 ? -11.161 53.675 22.782 1.00 96.01 212 ASP D CA 1
ATOM 5621 C C . ASP D 1 53 ? -11.010 52.716 23.969 1.00 93.92 212 ASP D C 1
ATOM 5622 O O . ASP D 1 53 ? -9.934 52.612 24.562 1.00 92.45 212 ASP D O 1
ATOM 5624 N N . ARG D 1 54 ? -12.092 52.010 24.296 1.00 94.21 213 ARG D N 1
ATOM 5625 C CA . ARG D 1 54 ? -12.124 51.124 25.455 1.00 92.69 213 ARG D CA 1
ATOM 5626 C C . ARG D 1 54 ? -12.061 49.653 25.064 1.00 89.00 213 ARG D C 1
ATOM 5627 O O . ARG D 1 54 ? -13.003 49.101 24.484 1.00 89.33 213 ARG D O 1
ATOM 5629 N N . LEU D 1 55 ? -10.922 49.042 25.370 1.00 85.91 214 LEU D N 1
ATOM 5630 C CA . LEU D 1 55 ? -10.747 47.602 25.271 1.00 82.95 214 LEU D CA 1
ATOM 5631 C C . LEU D 1 55 ? -10.909 47.006 26.666 1.00 83.00 214 LEU D C 1
ATOM 5632 O O . LEU D 1 55 ? -10.667 47.704 27.660 1.00 84.61 214 LEU D O 1
ATOM 5637 N N . PRO D 1 56 ? -11.331 45.724 26.755 1.00 81.72 215 PRO D N 1
ATOM 5638 C CA . PRO D 1 56 ? -11.360 45.049 28.056 1.00 81.83 215 PRO D CA 1
ATOM 5639 C C . PRO D 1 56 ? -10.068 45.332 28.820 1.00 80.69 215 PRO D C 1
ATOM 5640 O O . PRO D 1 56 ? -8.985 45.173 28.249 1.00 78.39 215 PRO D O 1
ATOM 5644 N N . PRO D 1 57 ? -10.176 45.770 30.089 1.00 82.71 216 PRO D N 1
ATOM 5645 C CA . PRO D 1 57 ? -8.995 46.199 30.843 1.00 82.50 216 PRO D CA 1
ATOM 5646 C C . PRO D 1 57 ? -8.126 45.044 31.344 1.00 80.28 216 PRO D C 1
ATOM 5647 O O . PRO D 1 57 ? -6.928 45.231 31.608 1.00 79.43 216 PRO D O 1
ATOM 5651 N N . HIS D 1 58 ? -8.729 43.864 31.473 1.00 79.81 217 HIS D N 1
ATOM 5652 C CA . HIS D 1 58 ? -8.072 42.730 32.113 1.00 78.60 217 HIS D CA 1
ATOM 5653 C C . HIS D 1 58 ? -7.109 41.972 31.194 1.00 75.55 217 HIS D C 1
ATOM 5654 O O . HIS D 1 58 ? -6.265 41.230 31.678 1.00 74.82 217 HIS D O 1
ATOM 5661 N N . ILE D 1 59 ? -7.231 42.170 29.883 1.00 74.27 218 ILE D N 1
ATOM 5662 C CA . ILE D 1 59 ? -6.473 41.382 28.901 1.00 71.91 218 ILE D CA 1
ATOM 5663 C C . ILE D 1 59 ? -4.947 41.559 28.949 1.00 70.83 218 ILE D C 1
ATOM 5664 O O . ILE D 1 59 ? -4.434 42.626 29.298 1.00 71.63 218 ILE D O 1
ATOM 5669 N N . THR D 1 60 ? -4.240 40.488 28.600 1.00 69.53 219 THR D N 1
ATOM 5670 C CA . THR D 1 60 ? -2.783 40.445 28.670 1.00 68.86 219 THR D CA 1
ATOM 5671 C C . THR D 1 60 ? -2.189 40.372 27.271 1.00 67.48 219 THR D C 1
ATOM 5672 O O . THR D 1 60 ? -1.063 40.826 27.033 1.00 67.48 219 THR D O 1
ATOM 5676 N N . THR D 1 61 ? -2.961 39.796 26.354 1.00 66.86 220 THR D N 1
ATOM 5677 C CA . THR D 1 61 ? -2.558 39.651 24.965 1.00 65.79 220 THR D CA 1
ATOM 5678 C C . THR D 1 61 ? -3.633 40.229 24.049 1.00 66.17 220 THR D C 1
ATOM 5679 O O . THR D 1 61 ? -4.827 39.974 24.232 1.00 67.17 220 THR D O 1
ATOM 5683 N N . LEU D 1 62 ? -3.196 41.018 23.074 1.00 65.74 221 LEU D N 1
ATOM 5684 C CA . LEU D 1 62 ? -4.081 41.564 22.062 1.00 66.26 221 LEU D CA 1
ATOM 5685 C C . LEU D 1 62 ? -3.527 41.195 20.702 1.00 65.68 221 LEU D C 1
ATOM 5686 O O . LEU D 1 62 ? -2.359 41.438 20.413 1.00 65.01 221 LEU D O 1
ATOM 5691 N N . VAL D 1 63 ? -4.375 40.590 19.881 1.00 66.41 222 VAL D N 1
ATOM 5692 C CA . VAL D 1 63 ? -3.961 40.072 18.584 1.00 66.74 222 VAL D CA 1
ATOM 5693 C C . VAL D 1 63 ? -4.769 40.776 17.509 1.00 68.23 222 VAL D C 1
ATOM 5694 O O . VAL D 1 63 ? -6.002 40.765 17.539 1.00 69.51 222 VAL D O 1
ATOM 5698 N N . ILE D 1 64 ? -4.065 41.415 16.581 1.00 68.55 223 ILE D N 1
ATOM 5699 C CA . ILE D 1 64 ? -4.708 42.186 15.517 1.00 70.30 223 ILE D CA 1
ATOM 5700 C C . ILE D 1 64 ? -4.147 41.769 14.153 1.00 70.95 223 ILE D C 1
ATOM 5701 O O . ILE D 1 64 ? -3.106 42.277 13.719 1.00 70.92 223 ILE D O 1
ATOM 5706 N N . PRO D 1 65 ? -4.839 40.832 13.476 1.00 72.01 224 PRO D N 1
ATOM 5707 C CA . PRO D 1 65 ? -4.448 40.342 12.156 1.00 73.22 224 PRO D CA 1
ATOM 5708 C C . PRO D 1 65 ? -4.734 41.354 11.046 1.00 75.15 224 PRO D C 1
ATOM 5709 O O . PRO D 1 65 ? -4.964 42.537 11.321 1.00 75.45 224 PRO D O 1
ATOM 5713 N N . ASP D 1 66 ? -4.727 40.876 9.803 1.00 77.00 225 ASP D N 1
ATOM 5714 C CA . ASP D 1 66 ? -4.939 41.709 8.620 1.00 79.24 225 ASP D CA 1
ATOM 5715 C C . ASP D 1 66 ? -6.143 42.643 8.760 1.00 80.67 225 ASP D C 1
ATOM 5716 O O . ASP D 1 66 ? -7.299 42.203 8.793 1.00 82.00 225 ASP D O 1
ATOM 5721 N N . ASN D 1 67 ? -5.844 43.937 8.861 1.00 80.83 226 ASN D N 1
ATOM 5722 C CA . ASN D 1 67 ? -6.852 44.978 9.027 1.00 82.51 226 ASN D CA 1
ATOM 5723 C C . ASN D 1 67 ? -6.428 46.288 8.363 1.00 84.28 226 ASN D C 1
ATOM 5724 O O . ASN D 1 67 ? -5.319 46.386 7.836 1.00 84.03 226 ASN D O 1
ATOM 5729 N N . ASN D 1 68 ? -7.310 47.288 8.389 1.00 86.38 227 ASN D N 1
ATOM 5730 C CA . ASN D 1 68 ? -7.042 48.580 7.752 1.00 88.71 227 ASN D CA 1
ATOM 5731 C C . ASN D 1 68 ? -7.035 49.745 8.749 1.00 88.86 227 ASN D C 1
ATOM 5732 O O . ASN D 1 68 ? -7.798 50.709 8.619 1.00 91.80 227 ASN D O 1
ATOM 5737 N N . LEU D 1 69 ? -6.158 49.652 9.742 1.00 86.16 228 LEU D N 1
ATOM 5738 C CA . LEU D 1 69 ? -6.054 50.675 10.778 1.00 86.48 228 LEU D CA 1
ATOM 5739 C C . LEU D 1 69 ? -5.030 51.740 10.401 1.00 88.02 228 LEU D C 1
ATOM 5740 O O . LEU D 1 69 ? -4.150 51.492 9.576 1.00 88.01 228 LEU D O 1
ATOM 5745 N N . THR D 1 70 ? -5.155 52.924 10.996 1.00 89.91 229 THR D N 1
ATOM 5746 C CA . THR D 1 70 ? -4.171 53.995 10.799 1.00 91.86 229 THR D CA 1
ATOM 5747 C C . THR D 1 70 ? -3.537 54.420 12.122 1.00 91.17 229 THR D C 1
ATOM 5748 O O . THR D 1 70 ? -2.405 54.918 12.159 1.00 91.78 229 THR D O 1
ATOM 5752 N N . SER D 1 71 ? -4.285 54.219 13.203 1.00 90.28 230 SER D N 1
ATOM 5753 C CA . SER D 1 71 ? -3.749 54.328 14.555 1.00 89.36 230 SER D CA 1
ATOM 5754 C C . SER D 1 71 ? -4.386 53.250 15.443 1.00 86.61 230 SER D C 1
ATOM 5755 O O . SER D 1 71 ? -5.370 52.609 15.052 1.00 86.17 230 SER D O 1
ATOM 5758 N N . LEU D 1 72 ? -3.800 53.027 16.614 1.00 85.22 231 LEU D N 1
ATOM 5759 C CA . LEU D 1 72 ? -4.364 52.098 17.585 1.00 83.21 231 LEU D CA 1
ATOM 5760 C C . LEU D 1 72 ? -4.888 52.858 18.796 1.00 85.38 231 LEU D C 1
ATOM 5761 O O . LEU D 1 72 ? -4.357 53.915 19.127 1.00 87.72 231 LEU D O 1
ATOM 5766 N N . PRO D 1 73 ? -5.929 52.319 19.467 1.00 85.23 232 PRO D N 1
ATOM 5767 C CA . PRO D 1 73 ? -6.448 52.989 20.659 1.00 87.68 232 PRO D CA 1
ATOM 5768 C C . PRO D 1 73 ? -5.492 52.824 21.841 1.00 86.99 232 PRO D C 1
ATOM 5769 O O . PRO D 1 73 ? -4.515 52.071 21.747 1.00 84.38 232 PRO D O 1
ATOM 5773 N N . GLU D 1 74 ? -5.769 53.525 22.938 1.00 89.92 233 GLU D N 1
ATOM 5774 C CA . GLU D 1 74 ? -4.978 53.376 24.152 1.00 90.01 233 GLU D CA 1
ATOM 5775 C C . GLU D 1 74 ? -5.069 51.922 24.599 1.00 87.20 233 GLU D C 1
ATOM 5776 O O . GLU D 1 74 ? -6.152 51.333 24.614 1.00 87.26 233 GLU D O 1
ATOM 5778 N N . LEU D 1 75 ? -3.923 51.339 24.926 1.00 85.70 234 LEU D N 1
ATOM 5779 C CA . LEU D 1 75 ? -3.846 49.914 25.207 1.00 83.17 234 LEU D CA 1
ATOM 5780 C C . LEU D 1 75 ? -4.107 49.643 26.683 1.00 85.15 234 LEU D C 1
ATOM 5781 O O . LEU D 1 75 ? -3.751 50.471 27.527 1.00 87.71 234 LEU D O 1
ATOM 5786 N N . PRO D 1 76 ? -4.738 48.489 27.001 1.00 85.16 235 PRO D N 1
ATOM 5787 C CA . PRO D 1 76 ? -5.082 48.157 28.385 1.00 88.23 235 PRO D CA 1
ATOM 5788 C C . PRO D 1 76 ? -3.849 48.123 29.276 1.00 91.60 235 PRO D C 1
ATOM 5789 O O . PRO D 1 76 ? -2.822 47.555 28.889 1.00 89.65 235 PRO D O 1
ATOM 5793 N N . GLU D 1 77 ? -3.956 48.728 30.457 1.00 52.96 236 GLU D N 1
ATOM 5794 C CA . GLU D 1 77 ? -2.821 48.853 31.373 1.00 58.75 236 GLU D CA 1
ATOM 5795 C C . GLU D 1 77 ? -2.212 47.490 31.723 1.00 63.89 236 GLU D C 1
ATOM 5796 O O . GLU D 1 77 ? -1.050 47.406 32.148 1.00 65.60 236 GLU D O 1
ATOM 5798 N N . GLY D 1 78 ? -3.001 46.432 31.516 1.00 63.97 237 GLY D N 1
ATOM 5799 C CA . GLY D 1 78 ? -2.575 45.063 31.795 1.00 58.34 237 GLY D CA 1
ATOM 5800 C C . GLY D 1 78 ? -1.761 44.371 30.708 1.00 54.64 237 GLY D C 1
ATOM 5801 O O . GLY D 1 78 ? -1.072 43.388 30.982 1.00 59.25 237 GLY D O 1
ATOM 5802 N N . LEU D 1 79 ? -1.833 44.885 29.484 1.00 97.21 238 LEU D N 1
ATOM 5803 C CA . LEU D 1 79 ? -1.242 44.224 28.316 1.00 88.69 238 LEU D CA 1
ATOM 5804 C C . LEU D 1 79 ? 0.247 43.901 28.447 1.00 84.21 238 LEU D C 1
ATOM 5805 O O . LEU D 1 79 ? 1.062 44.766 28.790 1.00 83.78 238 LEU D O 1
ATOM 5810 N N . ARG D 1 80 ? 0.582 42.646 28.153 1.00 80.73 239 ARG D N 1
ATOM 5811 C CA . ARG D 1 80 ? 1.964 42.171 28.158 1.00 77.56 239 ARG D CA 1
ATOM 5812 C C . ARG D 1 80 ? 2.422 41.747 26.758 1.00 73.76 239 ARG D C 1
ATOM 5813 O O . ARG D 1 80 ? 3.621 41.727 26.470 1.00 72.28 239 ARG D O 1
ATOM 5821 N N . GLU D 1 81 ? 1.466 41.426 25.891 1.00 72.55 240 GLU D N 1
ATOM 5822 C CA . GLU D 1 81 ? 1.767 41.031 24.516 1.00 69.79 240 GLU D CA 1
ATOM 5823 C C . GLU D 1 81 ? 0.885 41.767 23.512 1.00 69.17 240 GLU D C 1
ATOM 5824 O O . GLU D 1 81 ? -0.338 41.683 23.580 1.00 70.75 240 GLU D O 1
ATOM 5830 N N . LEU D 1 82 ? 1.512 42.488 22.586 1.00 67.45 241 LEU D N 1
ATOM 5831 C CA . LEU D 1 82 ? 0.794 43.118 21.479 1.00 67.46 241 LEU D CA 1
ATOM 5832 C C . LEU D 1 82 ? 1.235 42.548 20.135 1.00 66.03 241 LEU D C 1
ATOM 5833 O O . LEU D 1 82 ? 2.438 42.451 19.837 1.00 64.78 241 LEU D O 1
ATOM 5838 N N . GLU D 1 83 ? 0.250 42.188 19.319 1.00 66.73 242 GLU D N 1
ATOM 5839 C CA . GLU D 1 83 ? 0.517 41.587 18.023 1.00 66.01 242 GLU D CA 1
ATOM 5840 C C . GLU D 1 83 ? -0.279 42.282 16.913 1.00 67.15 242 GLU D C 1
ATOM 5841 O O . GLU D 1 83 ? -1.499 42.157 16.857 1.00 69.16 242 GLU D O 1
ATOM 5847 N N . VAL D 1 84 ? 0.421 43.021 16.051 1.00 66.47 243 VAL D N 1
ATOM 5848 C CA . VAL D 1 84 ? -0.186 43.702 14.897 1.00 68.13 243 VAL D CA 1
ATOM 5849 C C . VAL D 1 84 ? 0.582 43.421 13.608 1.00 67.84 243 VAL D C 1
ATOM 5850 O O . VAL D 1 84 ? 1.811 43.548 13.557 1.00 66.65 243 VAL D O 1
ATOM 5854 N N . SER D 1 85 ? -0.151 43.046 12.566 1.00 69.40 244 SER D N 1
ATOM 5855 C CA . SER D 1 85 ? 0.457 42.759 11.276 1.00 69.90 244 SER D CA 1
ATOM 5856 C C . SER D 1 85 ? -0.565 42.900 10.166 1.00 72.99 244 SER D C 1
ATOM 5857 O O . SER D 1 85 ? -1.772 42.813 10.407 1.00 74.57 244 SER D O 1
ATOM 5860 N N . GLY D 1 86 ? -0.072 43.127 8.952 1.00 74.41 245 GLY D N 1
ATOM 5861 C CA . GLY D 1 86 ? -0.922 43.214 7.773 1.00 77.99 245 GLY D CA 1
ATOM 5862 C C . GLY D 1 86 ? -1.789 44.457 7.730 1.00 80.54 245 GLY D C 1
ATOM 5863 O O . GLY D 1 86 ? -2.766 44.501 6.983 1.00 84.10 245 GLY D O 1
ATOM 5864 N N . ASN D 1 87 ? -1.438 45.455 8.542 1.00 79.32 246 ASN D N 1
ATOM 5865 C CA . ASN D 1 87 ? -2.065 46.772 8.489 1.00 82.35 246 ASN D CA 1
ATOM 5866 C C . ASN D 1 87 ? -1.185 47.740 7.701 1.00 83.96 246 ASN D C 1
ATOM 5867 O O . ASN D 1 87 ? -0.333 48.437 8.268 1.00 82.80 246 ASN D O 1
ATOM 5872 N N . LEU D 1 88 ? -1.405 47.774 6.389 1.00 87.25 247 LEU D N 1
ATOM 5873 C CA . LEU D 1 88 ? -0.556 48.523 5.458 1.00 89.55 247 LEU D CA 1
ATOM 5874 C C . LEU D 1 88 ? -0.691 50.049 5.556 1.00 92.77 247 LEU D C 1
ATOM 5875 O O . LEU D 1 88 ? 0.042 50.786 4.889 1.00 95.20 247 LEU D O 1
ATOM 5880 N N . GLN D 1 89 ? -1.615 50.511 6.397 1.00 93.40 248 GLN D N 1
ATOM 5881 C CA . GLN D 1 89 ? -1.860 51.938 6.586 1.00 97.19 248 GLN D CA 1
ATOM 5882 C C . GLN D 1 89 ? -1.415 52.432 7.965 1.00 94.87 248 GLN D C 1
ATOM 5883 O O . GLN D 1 89 ? -1.262 53.637 8.176 1.00 97.93 248 GLN D O 1
ATOM 5885 N N . LEU D 1 90 ? -1.211 51.500 8.895 1.00 90.19 249 LEU D N 1
ATOM 5886 C CA . LEU D 1 90 ? -0.786 51.823 10.259 1.00 88.09 249 LEU D CA 1
ATOM 5887 C C . LEU D 1 90 ? 0.678 52.270 10.303 1.00 87.37 249 LEU D C 1
ATOM 5888 O O . LEU D 1 90 ? 1.593 51.446 10.180 1.00 84.22 249 LEU D O 1
ATOM 5893 N N . THR D 1 91 ? 0.880 53.576 10.491 1.00 90.82 250 THR D N 1
ATOM 5894 C CA . THR D 1 91 ? 2.211 54.198 10.443 1.00 91.68 250 THR D CA 1
ATOM 5895 C C . THR D 1 91 ? 2.845 54.483 11.809 1.00 90.08 250 THR D C 1
ATOM 5896 O O . THR D 1 91 ? 3.981 54.970 11.876 1.00 91.04 250 THR D O 1
ATOM 5900 N N . SER D 1 92 ? 2.117 54.173 12.882 1.00 88.10 251 SER D N 1
ATOM 5901 C CA . SER D 1 92 ? 2.486 54.585 14.237 1.00 87.55 251 SER D CA 1
ATOM 5902 C C . SER D 1 92 ? 1.959 53.606 15.276 1.00 84.00 251 SER D C 1
ATOM 5903 O O . SER D 1 92 ? 1.067 52.810 14.987 1.00 82.72 251 SER D O 1
ATOM 5906 N N . LEU D 1 93 ? 2.506 53.682 16.487 1.00 83.14 252 LEU D N 1
ATOM 5907 C CA . LEU D 1 93 ? 1.996 52.913 17.626 1.00 80.91 252 LEU D CA 1
ATOM 5908 C C . LEU D 1 93 ? 1.833 53.806 18.851 1.00 83.65 252 LEU D C 1
ATOM 5909 O O . LEU D 1 93 ? 2.644 54.718 19.055 1.00 86.13 252 LEU D O 1
ATOM 5914 N N . PRO D 1 94 ? 0.784 53.557 19.667 1.00 83.98 253 PRO D N 1
ATOM 5915 C CA . PRO D 1 94 ? 0.492 54.446 20.800 1.00 87.36 253 PRO D CA 1
ATOM 5916 C C . PRO D 1 94 ? 1.412 54.225 21.999 1.00 86.14 253 PRO D C 1
ATOM 5917 O O . PRO D 1 94 ? 2.211 53.286 22.003 1.00 82.41 253 PRO D O 1
ATOM 5921 N N . SER D 1 95 ? 1.305 55.101 22.997 1.00 89.78 254 SER D N 1
ATOM 5922 C CA . SER D 1 95 ? 2.023 54.918 24.255 1.00 89.60 254 SER D CA 1
ATOM 5923 C C . SER D 1 95 ? 1.807 53.486 24.750 1.00 85.81 254 SER D C 1
ATOM 5924 O O . SER D 1 95 ? 0.681 53.085 25.066 1.00 86.27 254 SER D O 1
ATOM 5927 N N . LEU D 1 96 ? 2.895 52.719 24.769 1.00 82.72 255 LEU D N 1
ATOM 5928 C CA . LEU D 1 96 ? 2.865 51.290 25.091 1.00 79.35 255 LEU D CA 1
ATOM 5929 C C . LEU D 1 96 ? 2.798 51.058 26.600 1.00 81.02 255 LEU D C 1
ATOM 5930 O O . LEU D 1 96 ? 3.538 51.699 27.350 1.00 83.42 255 LEU D O 1
ATOM 5935 N N . PRO D 1 97 ? 1.931 50.126 27.051 1.00 80.43 256 PRO D N 1
ATOM 5936 C CA . PRO D 1 97 ? 1.725 49.898 28.485 1.00 82.77 256 PRO D CA 1
ATOM 5937 C C . PRO D 1 97 ? 3.012 49.492 29.188 1.00 82.42 256 PRO D C 1
ATOM 5938 O O . PRO D 1 97 ? 3.813 48.738 28.632 1.00 79.60 256 PRO D O 1
ATOM 5942 N N . GLN D 1 98 ? 3.193 49.990 30.406 1.00 86.00 257 GLN D N 1
ATOM 5943 C CA . GLN D 1 98 ? 4.432 49.801 31.159 1.00 87.05 257 GLN D CA 1
ATOM 5944 C C . GLN D 1 98 ? 4.843 48.338 31.347 1.00 84.97 257 GLN D C 1
ATOM 5945 O O . GLN D 1 98 ? 6.020 48.045 31.564 1.00 85.01 257 GLN D O 1
ATOM 5947 N N . GLY D 1 99 ? 3.874 47.430 31.251 1.00 83.88 258 GLY D N 1
ATOM 5948 C CA . GLY D 1 99 ? 4.128 46.007 31.443 1.00 82.73 258 GLY D CA 1
ATOM 5949 C C . GLY D 1 99 ? 4.326 45.214 30.165 1.00 78.95 258 GLY D C 1
ATOM 5950 O O . GLY D 1 99 ? 4.343 43.981 30.199 1.00 78.49 258 GLY D O 1
ATOM 5951 N N . LEU D 1 100 ? 4.478 45.898 29.035 1.00 76.96 259 LEU D N 1
ATOM 5952 C CA . LEU D 1 100 ? 4.668 45.192 27.769 1.00 73.65 259 LEU D CA 1
ATOM 5953 C C . LEU D 1 100 ? 6.029 44.518 27.723 1.00 72.90 259 LEU D C 1
ATOM 5954 O O . LEU D 1 100 ? 7.046 45.104 28.096 1.00 74.46 259 LEU D O 1
ATOM 5959 N N . GLN D 1 101 ? 6.030 43.276 27.263 1.00 71.39 260 GLN D N 1
ATOM 5960 C CA . GLN D 1 101 ? 7.243 42.485 27.193 1.00 71.20 260 GLN D CA 1
ATOM 5961 C C . GLN D 1 101 ? 7.471 41.967 25.774 1.00 68.70 260 GLN D C 1
ATOM 5962 O O . GLN D 1 101 ? 8.605 41.678 25.364 1.00 68.59 260 GLN D O 1
ATOM 5968 N N . LYS D 1 102 ? 6.385 41.871 25.019 1.00 67.20 261 LYS D N 1
ATOM 5969 C CA . LYS D 1 102 ? 6.465 41.389 23.656 1.00 65.74 261 LYS D CA 1
ATOM 5970 C C . LYS D 1 102 ? 5.686 42.313 22.726 1.00 64.53 261 LYS D C 1
ATOM 5971 O O . LYS D 1 102 ? 4.505 42.586 22.940 1.00 64.85 261 LYS D O 1
ATOM 5977 N N . LEU D 1 103 ? 6.374 42.815 21.707 1.00 63.83 262 LEU D N 1
ATOM 5978 C CA . LEU D 1 103 ? 5.735 43.616 20.674 1.00 63.59 262 LEU D CA 1
ATOM 5979 C C . LEU D 1 103 ? 6.044 43.054 19.294 1.00 62.87 262 LEU D C 1
ATOM 5980 O O . LEU D 1 103 ? 7.139 43.253 18.770 1.00 63.33 262 LEU D O 1
ATOM 5985 N N . TRP D 1 104 ? 5.075 42.351 18.716 1.00 62.44 263 TRP D N 1
ATOM 5986 C CA . TRP D 1 104 ? 5.195 41.882 17.344 1.00 62.32 263 TRP D CA 1
ATOM 5987 C C . TRP D 1 104 ? 4.397 42.809 16.456 1.00 62.94 263 TRP D C 1
ATOM 5988 O O . TRP D 1 104 ? 3.164 42.776 16.466 1.00 63.51 263 TRP D O 1
ATOM 5999 N N . ALA D 1 105 ? 5.119 43.651 15.716 1.00 63.61 264 ALA D N 1
ATOM 6000 C CA . ALA D 1 105 ? 4.529 44.682 14.859 1.00 64.96 264 ALA D CA 1
ATOM 6001 C C . ALA D 1 105 ? 5.107 44.641 13.440 1.00 65.88 264 ALA D C 1
ATOM 6002 O O . ALA D 1 105 ? 5.312 45.675 12.796 1.00 67.63 264 ALA D O 1
ATOM 6004 N N . TYR D 1 106 ? 5.345 43.429 12.957 1.00 65.30 265 TYR D N 1
ATOM 6005 C CA . TYR D 1 106 ? 5.873 43.207 11.620 1.00 66.68 265 TYR D CA 1
ATOM 6006 C C . TYR D 1 106 ? 4.839 43.520 10.512 1.00 68.47 265 TYR D C 1
ATOM 6007 O O . TYR D 1 106 ? 3.627 43.618 10.778 1.00 68.58 265 TYR D O 1
ATOM 6016 N N . ASN D 1 107 ? 5.342 43.742 9.296 1.00 70.43 266 ASN D N 1
ATOM 6017 C CA . ASN D 1 107 ? 4.519 43.859 8.082 1.00 72.77 266 ASN D CA 1
ATOM 6018 C C . ASN D 1 107 ? 3.389 44.903 8.161 1.00 73.86 266 ASN D C 1
ATOM 6019 O O . ASN D 1 107 ? 2.241 44.620 7.821 1.00 74.89 266 ASN D O 1
ATOM 6024 N N . ASN D 1 108 ? 3.736 46.100 8.625 1.00 74.28 267 ASN D N 1
ATOM 6025 C CA . ASN D 1 108 ? 2.817 47.241 8.669 1.00 76.31 267 ASN D CA 1
ATOM 6026 C C . ASN D 1 108 ? 3.451 48.411 7.918 1.00 79.65 267 ASN D C 1
ATOM 6027 O O . ASN D 1 108 ? 4.297 48.200 7.053 1.00 80.80 267 ASN D O 1
ATOM 6032 N N . TRP D 1 109 ? 3.057 49.641 8.228 1.00 81.90 268 TRP D N 1
ATOM 6033 C CA . TRP D 1 109 ? 3.713 50.788 7.613 1.00 85.65 268 TRP D CA 1
ATOM 6034 C C . TRP D 1 109 ? 4.224 51.756 8.679 1.00 85.95 268 TRP D C 1
ATOM 6035 O O . TRP D 1 109 ? 4.220 52.973 8.489 1.00 90.14 268 TRP D O 1
ATOM 6046 N N . LEU D 1 110 ? 4.667 51.195 9.803 1.00 82.33 269 LEU D N 1
ATOM 6047 C CA . LEU D 1 110 ? 5.221 51.965 10.916 1.00 82.58 269 LEU D CA 1
ATOM 6048 C C . LEU D 1 110 ? 6.413 52.796 10.468 1.00 85.81 269 LEU D C 1
ATOM 6049 O O . LEU D 1 110 ? 7.407 52.249 10.004 1.00 85.44 269 LEU D O 1
ATOM 6054 N N . ALA D 1 111 ? 6.296 54.116 10.605 1.00 89.72 270 ALA D N 1
ATOM 6055 C CA . ALA D 1 111 ? 7.328 55.053 10.158 1.00 94.02 270 ALA D CA 1
ATOM 6056 C C . ALA D 1 111 ? 8.308 55.419 11.272 1.00 94.18 270 ALA D C 1
ATOM 6057 O O . ALA D 1 111 ? 9.463 55.757 11.012 1.00 96.82 270 ALA D O 1
ATOM 6059 N N . SER D 1 112 ? 7.831 55.348 12.510 1.00 91.94 271 SER D N 1
ATOM 6060 C CA . SER D 1 112 ? 8.628 55.652 13.694 1.00 92.30 271 SER D CA 1
ATOM 6061 C C . SER D 1 112 ? 8.179 54.744 14.831 1.00 87.77 271 SER D C 1
ATOM 6062 O O . SER D 1 112 ? 7.166 54.050 14.710 1.00 85.09 271 SER D O 1
ATOM 6065 N N . LEU D 1 113 ? 8.927 54.738 15.931 1.00 87.61 272 LEU D N 1
ATOM 6066 C CA . LEU D 1 113 ? 8.548 53.935 17.096 1.00 84.12 272 LEU D CA 1
ATOM 6067 C C . LEU D 1 113 ? 8.387 54.765 18.366 1.00 86.45 272 LEU D C 1
ATOM 6068 O O . LEU D 1 113 ? 9.218 55.629 18.643 1.00 90.25 272 LEU D O 1
ATOM 6073 N N . PRO D 1 114 ? 7.321 54.495 19.147 1.00 84.95 273 PRO D N 1
ATOM 6074 C CA . PRO D 1 114 ? 7.087 55.178 20.422 1.00 87.44 273 PRO D CA 1
ATOM 6075 C C . PRO D 1 114 ? 8.102 54.778 21.497 1.00 87.36 273 PRO D C 1
ATOM 6076 O O . PRO D 1 114 ? 8.933 53.895 21.281 1.00 84.94 273 PRO D O 1
ATOM 6080 N N . THR D 1 115 ? 8.033 55.426 22.654 1.00 90.70 274 THR D N 1
ATOM 6081 C CA . THR D 1 115 ? 8.975 55.143 23.731 1.00 91.80 274 THR D CA 1
ATOM 6082 C C . THR D 1 115 ? 8.690 53.742 24.257 1.00 88.17 274 THR D C 1
ATOM 6083 O O . THR D 1 115 ? 7.543 53.407 24.546 1.00 86.93 274 THR D O 1
ATOM 6087 N N . LEU D 1 116 ? 9.735 52.921 24.335 1.00 87.67 275 LEU D N 1
ATOM 6088 C CA . LEU D 1 116 ? 9.597 51.492 24.647 1.00 84.84 275 LEU D CA 1
ATOM 6089 C C . LEU D 1 116 ? 9.588 51.228 26.151 1.00 87.64 275 LEU D C 1
ATOM 6090 O O . LEU D 1 116 ? 10.309 51.901 26.896 1.00 91.48 275 LEU D O 1
ATOM 6095 N N . PRO D 1 117 ? 8.776 50.251 26.607 1.00 86.97 276 PRO D N 1
ATOM 6096 C CA . PRO D 1 117 ? 8.713 49.953 28.029 1.00 91.16 276 PRO D CA 1
ATOM 6097 C C . PRO D 1 117 ? 9.988 49.264 28.488 1.00 95.90 276 PRO D C 1
ATOM 6098 O O . PRO D 1 117 ? 10.607 48.543 27.701 1.00 93.70 276 PRO D O 1
ATOM 6102 N N . PRO D 1 118 ? 10.379 49.470 29.758 1.00 53.91 277 PRO D N 1
ATOM 6103 C CA . PRO D 1 118 ? 11.573 48.796 30.254 1.00 58.32 277 PRO D CA 1
ATOM 6104 C C . PRO D 1 118 ? 11.361 47.278 30.308 1.00 60.72 277 PRO D C 1
ATOM 6105 O O . PRO D 1 118 ? 12.320 46.520 30.144 1.00 61.54 277 PRO D O 1
ATOM 6109 N N . GLY D 1 119 ? 10.105 46.865 30.500 1.00 59.02 278 GLY D N 1
ATOM 6110 C CA . GLY D 1 119 ? 9.728 45.461 30.617 1.00 55.92 278 GLY D CA 1
ATOM 6111 C C . GLY D 1 119 ? 9.990 44.605 29.392 1.00 52.64 278 GLY D C 1
ATOM 6112 O O . GLY D 1 119 ? 10.016 43.372 29.490 1.00 57.53 278 GLY D O 1
ATOM 6113 N N . LEU D 1 120 ? 10.201 45.258 28.250 1.00 85.33 279 LEU D N 1
ATOM 6114 C CA . LEU D 1 120 ? 10.311 44.586 26.955 1.00 79.46 279 LEU D CA 1
ATOM 6115 C C . LEU D 1 120 ? 11.556 43.713 26.805 1.00 77.15 279 LEU D C 1
ATOM 6116 O O . LEU D 1 120 ? 12.670 44.110 27.168 1.00 78.15 279 LEU D O 1
ATOM 6121 N N . GLY D 1 121 ? 11.350 42.525 26.246 1.00 73.97 280 GLY D N 1
ATOM 6122 C CA . GLY D 1 121 ? 12.442 41.626 25.919 1.00 72.13 280 GLY D CA 1
ATOM 6123 C C . GLY D 1 121 ? 12.451 41.232 24.456 1.00 70.30 280 GLY D C 1
ATOM 6124 O O . GLY D 1 121 ? 13.480 40.803 23.927 1.00 70.21 280 GLY D O 1
ATOM 6125 N N . ASP D 1 122 ? 11.303 41.386 23.800 1.00 68.98 281 ASP D N 1
ATOM 6126 C CA . ASP D 1 122 ? 11.126 40.913 22.428 1.00 67.83 281 ASP D CA 1
ATOM 6127 C C . ASP D 1 122 ? 10.515 41.983 21.522 1.00 67.74 281 ASP D C 1
ATOM 6128 O O . ASP D 1 122 ? 9.312 42.267 21.617 1.00 67.58 281 ASP D O 1
ATOM 6133 N N . LEU D 1 123 ? 11.353 42.560 20.654 1.00 67.88 282 LEU D N 1
ATOM 6134 C CA . LEU D 1 123 ? 10.936 43.591 19.691 1.00 68.28 282 LEU D CA 1
ATOM 6135 C C . LEU D 1 123 ? 11.120 43.148 18.232 1.00 67.73 282 LEU D C 1
ATOM 6136 O O . LEU D 1 123 ? 12.247 43.028 17.728 1.00 67.82 282 LEU D O 1
ATOM 6141 N N . ALA D 1 124 ? 9.995 42.921 17.562 1.00 67.27 283 ALA D N 1
ATOM 6142 C CA . ALA D 1 124 ? 9.988 42.455 16.186 1.00 66.86 283 ALA D CA 1
ATOM 6143 C C . ALA D 1 124 ? 9.116 43.365 15.329 1.00 67.59 283 ALA D C 1
ATOM 6144 O O . ALA D 1 124 ? 7.887 43.299 15.378 1.00 67.83 283 ALA D O 1
ATOM 6146 N N . VAL D 1 125 ? 9.764 44.224 14.551 1.00 68.30 284 VAL D N 1
ATOM 6147 C CA . VAL D 1 125 ? 9.060 45.222 13.738 1.00 69.46 284 VAL D CA 1
ATOM 6148 C C . VAL D 1 125 ? 9.574 45.219 12.297 1.00 69.78 284 VAL D C 1
ATOM 6149 O O . VAL D 1 125 ? 9.617 46.262 11.630 1.00 71.06 284 VAL D O 1
ATOM 6153 N N . SER D 1 126 ? 9.952 44.031 11.824 1.00 68.81 285 SER D N 1
ATOM 6154 C CA . SER D 1 126 ? 10.542 43.864 10.497 1.00 69.07 285 SER D CA 1
ATOM 6155 C C . SER D 1 126 ? 9.518 44.172 9.401 1.00 69.96 285 SER D C 1
ATOM 6156 O O . SER D 1 126 ? 8.318 44.209 9.676 1.00 70.28 285 SER D O 1
ATOM 6159 N N . ASN D 1 127 ? 10.002 44.408 8.179 1.00 70.68 286 ASN D N 1
ATOM 6160 C CA . ASN D 1 127 ? 9.164 44.783 7.026 1.00 72.01 286 ASN D CA 1
ATOM 6161 C C . ASN D 1 127 ? 8.250 45.985 7.279 1.00 73.44 286 ASN D C 1
ATOM 6162 O O . ASN D 1 127 ? 7.038 45.888 7.088 1.00 74.02 286 ASN D O 1
ATOM 6167 N N . ASN D 1 128 ? 8.846 47.102 7.706 1.00 74.23 287 ASN D N 1
ATOM 6168 C CA . ASN D 1 128 ? 8.130 48.363 7.924 1.00 76.21 287 ASN D CA 1
ATOM 6169 C C . ASN D 1 128 ? 8.749 49.541 7.157 1.00 78.43 287 ASN D C 1
ATOM 6170 O O . ASN D 1 128 ? 9.334 49.356 6.089 1.00 78.67 287 ASN D O 1
ATOM 6175 N N . GLN D 1 129 ? 8.621 50.744 7.715 1.00 80.30 288 GLN D N 1
ATOM 6176 C CA . GLN D 1 129 ? 8.998 51.978 7.032 1.00 82.89 288 GLN D CA 1
ATOM 6177 C C . GLN D 1 129 ? 9.899 52.867 7.910 1.00 83.99 288 GLN D C 1
ATOM 6178 O O . GLN D 1 129 ? 10.035 54.072 7.672 1.00 86.98 288 GLN D O 1
ATOM 6184 N N . LEU D 1 130 ? 10.531 52.254 8.907 1.00 82.00 289 LEU D N 1
ATOM 6185 C CA . LEU D 1 130 ? 11.342 52.973 9.891 1.00 82.93 289 LEU D CA 1
ATOM 6186 C C . LEU D 1 130 ? 12.693 53.404 9.329 1.00 83.93 289 LEU D C 1
ATOM 6187 O O . LEU D 1 130 ? 13.256 52.743 8.449 1.00 82.78 289 LEU D O 1
ATOM 6192 N N . THR D 1 131 ? 13.207 54.516 9.850 1.00 86.29 290 THR D N 1
ATOM 6193 C CA . THR D 1 131 ? 14.522 55.033 9.469 1.00 87.70 290 THR D CA 1
ATOM 6194 C C . THR D 1 131 ? 15.351 55.325 10.720 1.00 88.37 290 THR D C 1
ATOM 6195 O O . THR D 1 131 ? 16.565 55.527 10.644 1.00 89.25 290 THR D O 1
ATOM 6199 N N . SER D 1 132 ? 14.671 55.334 11.865 1.00 88.07 291 SER D N 1
ATOM 6200 C CA . SER D 1 132 ? 15.278 55.582 13.170 1.00 88.99 291 SER D CA 1
ATOM 6201 C C . SER D 1 132 ? 14.780 54.556 14.203 1.00 86.22 291 SER D C 1
ATOM 6202 O O . SER D 1 132 ? 13.786 53.877 13.973 1.00 84.10 291 SER D O 1
ATOM 6205 N N . LEU D 1 133 ? 15.470 54.454 15.338 1.00 86.50 292 LEU D N 1
ATOM 6206 C CA . LEU D 1 133 ? 15.055 53.549 16.416 1.00 84.31 292 LEU D CA 1
ATOM 6207 C C . LEU D 1 133 ? 15.213 54.156 17.814 1.00 86.32 292 LEU D C 1
ATOM 6208 O O . LEU D 1 133 ? 16.210 54.833 18.087 1.00 88.83 292 LEU D O 1
ATOM 6213 N N . PRO D 1 134 ? 14.229 53.916 18.705 1.00 85.50 293 PRO D N 1
ATOM 6214 C CA . PRO D 1 134 ? 14.303 54.375 20.092 1.00 87.31 293 PRO D CA 1
ATOM 6215 C C . PRO D 1 134 ? 15.351 53.622 20.901 1.00 86.52 293 PRO D C 1
ATOM 6216 O O . PRO D 1 134 ? 15.731 52.508 20.537 1.00 84.01 293 PRO D O 1
ATOM 6220 N N . GLU D 1 135 ? 15.809 54.247 21.985 1.00 89.13 294 GLU D N 1
ATOM 6221 C CA . GLU D 1 135 ? 16.744 53.640 22.938 1.00 89.05 294 GLU D CA 1
ATOM 6222 C C . GLU D 1 135 ? 16.282 52.247 23.358 1.00 85.72 294 GLU D C 1
ATOM 6223 O O . GLU D 1 135 ? 15.093 52.011 23.573 1.00 84.53 294 GLU D O 1
ATOM 6229 N N . MET D 1 136 ? 17.223 51.320 23.462 1.00 84.64 295 MET D N 1
ATOM 6230 C CA . MET D 1 136 ? 16.872 49.935 23.752 1.00 81.74 295 MET D CA 1
ATOM 6231 C C . MET D 1 136 ? 16.659 49.698 25.252 1.00 81.91 295 MET D C 1
ATOM 6232 O O . MET D 1 136 ? 17.485 50.107 26.065 1.00 83.97 295 MET D O 1
ATOM 6237 N N . PRO D 1 137 ? 15.535 49.053 25.624 1.00 79.92 296 PRO D N 1
ATOM 6238 C CA . PRO D 1 137 ? 15.313 48.743 27.036 1.00 80.13 296 PRO D CA 1
ATOM 6239 C C . PRO D 1 137 ? 16.338 47.710 27.515 1.00 79.60 296 PRO D C 1
ATOM 6240 O O . PRO D 1 137 ? 16.730 46.844 26.732 1.00 78.17 296 PRO D O 1
ATOM 6244 N N . PRO D 1 138 ? 16.779 47.807 28.784 1.00 81.08 297 PRO D N 1
ATOM 6245 C CA . PRO D 1 138 ? 17.886 46.984 29.287 1.00 81.44 297 PRO D CA 1
ATOM 6246 C C . PRO D 1 138 ? 17.643 45.467 29.244 1.00 79.11 297 PRO D C 1
ATOM 6247 O O . PRO D 1 138 ? 18.601 44.692 29.194 1.00 79.30 297 PRO D O 1
ATOM 6251 N N . ALA D 1 139 ? 16.379 45.053 29.249 1.00 77.30 298 ALA D N 1
ATOM 6252 C CA . ALA D 1 139 ? 16.038 43.631 29.317 1.00 75.57 298 ALA D CA 1
ATOM 6253 C C . ALA D 1 139 ? 15.924 42.954 27.952 1.00 73.77 298 ALA D C 1
ATOM 6254 O O . ALA D 1 139 ? 15.724 41.739 27.879 1.00 72.81 298 ALA D O 1
ATOM 6256 N N . LEU D 1 140 ? 16.058 43.734 26.882 1.00 73.67 299 LEU D N 1
ATOM 6257 C CA . LEU D 1 140 ? 15.826 43.235 25.527 1.00 72.07 299 LEU D CA 1
ATOM 6258 C C . LEU D 1 140 ? 16.741 42.069 25.177 1.00 71.91 299 LEU D C 1
ATOM 6259 O O . LEU D 1 140 ? 17.947 42.138 25.405 1.00 73.51 299 LEU D O 1
ATOM 6264 N N . ARG D 1 141 ? 16.158 41.002 24.631 1.00 70.43 300 ARG D N 1
ATOM 6265 C CA . ARG D 1 141 ? 16.925 39.821 24.234 1.00 70.51 300 ARG D CA 1
ATOM 6266 C C . ARG D 1 141 ? 16.858 39.556 22.734 1.00 69.72 300 ARG D C 1
ATOM 6267 O O . ARG D 1 141 ? 17.756 38.930 22.173 1.00 70.41 300 ARG D O 1
ATOM 6275 N N . GLU D 1 142 ? 15.796 40.033 22.091 1.00 68.67 301 GLU D N 1
ATOM 6276 C CA . GLU D 1 142 ? 15.621 39.863 20.653 1.00 68.08 301 GLU D CA 1
ATOM 6277 C C . GLU D 1 142 ? 15.256 41.196 20.016 1.00 68.24 301 GLU D C 1
ATOM 6278 O O . GLU D 1 142 ? 14.296 41.858 20.432 1.00 68.18 301 GLU D O 1
ATOM 6284 N N . LEU D 1 143 ? 16.038 41.592 19.016 1.00 68.74 302 LEU D N 1
ATOM 6285 C CA . LEU D 1 143 ? 15.736 42.778 18.224 1.00 69.05 302 LEU D CA 1
ATOM 6286 C C . LEU D 1 143 ? 15.716 42.374 16.762 1.00 68.65 302 LEU D C 1
ATOM 6287 O O . LEU D 1 143 ? 16.765 42.092 16.183 1.00 69.33 302 LEU D O 1
ATOM 6292 N N . ARG D 1 144 ? 14.520 42.331 16.180 1.00 67.83 303 ARG D N 1
ATOM 6293 C CA . ARG D 1 144 ? 14.340 41.898 14.794 1.00 67.39 303 ARG D CA 1
ATOM 6294 C C . ARG D 1 144 ? 13.715 43.027 13.978 1.00 67.87 303 ARG D C 1
ATOM 6295 O O . ARG D 1 144 ? 12.503 43.263 14.059 1.00 67.72 303 ARG D O 1
ATOM 6303 N N . VAL D 1 145 ? 14.557 43.717 13.204 1.00 68.64 304 VAL D N 1
ATOM 6304 C CA . VAL D 1 145 ? 14.173 44.939 12.481 1.00 69.53 304 VAL D CA 1
ATOM 6305 C C . VAL D 1 145 ? 14.564 44.931 10.997 1.00 69.95 304 VAL D C 1
ATOM 6306 O O . VAL D 1 145 ? 14.849 45.973 10.411 1.00 71.35 304 VAL D O 1
ATOM 6310 N N . SER D 1 146 ? 14.559 43.759 10.381 1.00 69.12 305 SER D N 1
ATOM 6311 C CA . SER D 1 146 ? 14.938 43.648 8.979 1.00 69.65 305 SER D CA 1
ATOM 6312 C C . SER D 1 146 ? 13.856 44.215 8.057 1.00 70.24 305 SER D C 1
ATOM 6313 O O . SER D 1 146 ? 12.712 44.387 8.471 1.00 70.03 305 SER D O 1
ATOM 6316 N N . GLY D 1 147 ? 14.228 44.506 6.813 1.00 71.22 306 GLY D N 1
ATOM 6317 C CA . GLY D 1 147 ? 13.277 44.981 5.812 1.00 72.25 306 GLY D CA 1
ATOM 6318 C C . GLY D 1 147 ? 12.786 46.394 6.071 1.00 73.69 306 GLY D C 1
ATOM 6319 O O . GLY D 1 147 ? 11.615 46.701 5.856 1.00 74.32 306 GLY D O 1
ATOM 6320 N N . ASN D 1 148 ? 13.687 47.254 6.532 1.00 74.58 307 ASN D N 1
ATOM 6321 C CA . ASN D 1 148 ? 13.351 48.642 6.819 1.00 76.50 307 ASN D CA 1
ATOM 6322 C C . ASN D 1 148 ? 14.281 49.608 6.092 1.00 78.48 307 ASN D C 1
ATOM 6323 O O . ASN D 1 148 ? 15.124 49.189 5.295 1.00 78.52 307 ASN D O 1
ATOM 6328 N N . ASN D 1 149 ? 14.121 50.899 6.359 1.00 80.47 308 ASN D N 1
ATOM 6329 C CA . ASN D 1 149 ? 14.946 51.914 5.720 1.00 82.80 308 ASN D CA 1
ATOM 6330 C C . ASN D 1 149 ? 16.006 52.473 6.678 1.00 83.67 308 ASN D C 1
ATOM 6331 O O . ASN D 1 149 ? 16.411 53.632 6.573 1.00 86.40 308 ASN D O 1
ATOM 6336 N N . LEU D 1 150 ? 16.466 51.625 7.596 1.00 81.68 309 LEU D N 1
ATOM 6337 C CA . LEU D 1 150 ? 17.377 52.035 8.664 1.00 82.57 309 LEU D CA 1
ATOM 6338 C C . LEU D 1 150 ? 18.792 52.311 8.185 1.00 84.09 309 LEU D C 1
ATOM 6339 O O . LEU D 1 150 ? 19.354 51.553 7.396 1.00 83.07 309 LEU D O 1
ATOM 6344 N N . THR D 1 151 ? 19.362 53.402 8.689 1.00 86.90 310 THR D N 1
ATOM 6345 C CA . THR D 1 151 ? 20.738 53.782 8.384 1.00 88.91 310 THR D CA 1
ATOM 6346 C C . THR D 1 151 ? 21.687 53.347 9.512 1.00 88.80 310 THR D C 1
ATOM 6347 O O . THR D 1 151 ? 22.840 52.973 9.261 1.00 89.23 310 THR D O 1
ATOM 6351 N N . SER D 1 152 ? 21.183 53.365 10.747 1.00 88.46 311 SER D N 1
ATOM 6352 C CA . SER D 1 152 ? 21.971 52.974 11.917 1.00 88.63 311 SER D CA 1
ATOM 6353 C C . SER D 1 152 ? 21.150 52.212 12.969 1.00 86.43 311 SER D C 1
ATOM 6354 O O . SER D 1 152 ? 19.940 52.032 12.810 1.00 84.91 311 SER D O 1
ATOM 6357 N N . LEU D 1 153 ? 21.826 51.749 14.024 1.00 86.51 312 LEU D N 1
ATOM 6358 C CA . LEU D 1 153 ? 21.177 51.114 15.179 1.00 84.81 312 LEU D CA 1
ATOM 6359 C C . LEU D 1 153 ? 21.702 51.742 16.467 1.00 87.34 312 LEU D C 1
ATOM 6360 O O . LEU D 1 153 ? 22.897 52.029 16.571 1.00 89.53 312 LEU D O 1
ATOM 6365 N N . PRO D 1 154 ? 20.822 51.937 17.465 1.00 87.34 313 PRO D N 1
ATOM 6366 C CA . PRO D 1 154 ? 21.283 52.483 18.750 1.00 90.00 313 PRO D CA 1
ATOM 6367 C C . PRO D 1 154 ? 22.137 51.480 19.546 1.00 89.94 313 PRO D C 1
ATOM 6368 O O . PRO D 1 154 ? 22.328 50.345 19.103 1.00 87.68 313 PRO D O 1
ATOM 6372 N N . ALA D 1 155 ? 22.649 51.907 20.700 1.00 93.09 314 ALA D N 1
ATOM 6373 C CA . ALA D 1 155 ? 23.481 51.058 21.557 1.00 94.15 314 ALA D CA 1
ATOM 6374 C C . ALA D 1 155 ? 22.722 49.825 22.044 1.00 92.12 314 ALA D C 1
ATOM 6375 O O . ALA D 1 155 ? 21.514 49.882 22.282 1.00 90.59 314 ALA D O 1
ATOM 6377 N N . LEU D 1 156 ? 23.444 48.717 22.188 1.00 93.42 315 LEU D N 1
ATOM 6378 C CA . LEU D 1 156 ? 22.840 47.424 22.514 1.00 93.30 315 LEU D CA 1
ATOM 6379 C C . LEU D 1 156 ? 22.841 47.148 24.015 1.00 97.97 315 LEU D C 1
ATOM 6380 O O . LEU D 1 156 ? 23.782 47.541 24.710 1.00 100.39 315 LEU D O 1
ATOM 6385 N N . PRO D 1 157 ? 21.777 46.484 24.522 1.00 55.74 316 PRO D N 1
ATOM 6386 C CA . PRO D 1 157 ? 21.720 46.072 25.925 1.00 60.02 316 PRO D CA 1
ATOM 6387 C C . PRO D 1 157 ? 22.666 44.915 26.198 1.00 66.00 316 PRO D C 1
ATOM 6388 O O . PRO D 1 157 ? 23.131 44.263 25.263 1.00 68.64 316 PRO D O 1
ATOM 6392 N N . SER D 1 158 ? 22.928 44.664 27.476 1.00 69.96 317 SER D N 1
ATOM 6393 C CA . SER D 1 158 ? 23.889 43.649 27.905 1.00 71.76 317 SER D CA 1
ATOM 6394 C C . SER D 1 158 ? 23.410 42.222 27.612 1.00 71.51 317 SER D C 1
ATOM 6395 O O . SER D 1 158 ? 24.223 41.326 27.362 1.00 75.65 317 SER D O 1
ATOM 6398 N N . GLY D 1 159 ? 22.091 42.026 27.644 1.00 67.05 318 GLY D N 1
ATOM 6399 C CA . GLY D 1 159 ? 21.490 40.702 27.504 1.00 59.25 318 GLY D CA 1
ATOM 6400 C C . GLY D 1 159 ? 20.911 40.358 26.141 1.00 54.04 318 GLY D C 1
ATOM 6401 O O . GLY D 1 159 ? 20.256 39.325 25.993 1.00 57.35 318 GLY D O 1
ATOM 6402 N N . LEU D 1 160 ? 21.149 41.204 25.140 1.00 94.00 319 LEU D N 1
ATOM 6403 C CA . LEU D 1 160 ? 20.669 40.921 23.788 1.00 86.67 319 LEU D CA 1
ATOM 6404 C C . LEU D 1 160 ? 21.326 39.655 23.256 1.00 82.44 319 LEU D C 1
ATOM 6405 O O . LEU D 1 160 ? 22.542 39.477 23.383 1.00 82.63 319 LEU D O 1
ATOM 6410 N N . GLN D 1 161 ? 20.508 38.787 22.667 1.00 78.54 320 GLN D N 1
ATOM 6411 C CA . GLN D 1 161 ? 20.956 37.485 22.186 1.00 75.42 320 GLN D CA 1
ATOM 6412 C C . GLN D 1 161 ? 20.865 37.361 20.670 1.00 72.64 320 GLN D C 1
ATOM 6413 O O . GLN D 1 161 ? 21.765 36.807 20.039 1.00 71.70 320 GLN D O 1
ATOM 6419 N N . LYS D 1 162 ? 19.779 37.878 20.095 1.00 71.65 321 LYS D N 1
ATOM 6420 C CA . LYS D 1 162 ? 19.549 37.815 18.651 1.00 69.48 321 LYS D CA 1
ATOM 6421 C C . LYS D 1 162 ? 19.336 39.201 18.045 1.00 69.51 321 LYS D C 1
ATOM 6422 O O . LYS D 1 162 ? 18.528 39.982 18.546 1.00 70.79 321 LYS D O 1
ATOM 6428 N N . LEU D 1 163 ? 20.059 39.485 16.962 1.00 68.47 322 LEU D N 1
ATOM 6429 C CA . LEU D 1 163 ? 19.893 40.728 16.207 1.00 68.77 322 LEU D CA 1
ATOM 6430 C C . LEU D 1 163 ? 19.739 40.484 14.701 1.00 67.55 322 LEU D C 1
ATOM 6431 O O . LEU D 1 163 ? 20.687 40.073 14.021 1.00 66.78 322 LEU D O 1
ATOM 6436 N N . TRP D 1 164 ? 18.539 40.746 14.190 1.00 67.73 323 TRP D N 1
ATOM 6437 C CA . TRP D 1 164 ? 18.290 40.705 12.753 1.00 67.28 323 TRP D CA 1
ATOM 6438 C C . TRP D 1 164 ? 18.046 42.107 12.196 1.00 68.75 323 TRP D C 1
ATOM 6439 O O . TRP D 1 164 ? 17.100 42.797 12.583 1.00 70.12 323 TRP D O 1
ATOM 6450 N N . ALA D 1 165 ? 18.917 42.525 11.285 1.00 68.79 324 ALA D N 1
ATOM 6451 C CA . ALA D 1 165 ? 18.801 43.833 10.670 1.00 70.34 324 ALA D CA 1
ATOM 6452 C C . ALA D 1 165 ? 19.145 43.778 9.185 1.00 70.27 324 ALA D C 1
ATOM 6453 O O . ALA D 1 165 ? 19.576 44.776 8.600 1.00 71.80 324 ALA D O 1
ATOM 6455 N N . TYR D 1 166 ? 18.937 42.614 8.575 1.00 69.02 325 TYR D N 1
ATOM 6456 C CA . TYR D 1 166 ? 19.193 42.452 7.147 1.00 69.36 325 TYR D CA 1
ATOM 6457 C C . TYR D 1 166 ? 18.195 43.250 6.303 1.00 70.95 325 TYR D C 1
ATOM 6458 O O . TYR D 1 166 ? 17.135 43.649 6.793 1.00 71.66 325 TYR D O 1
ATOM 6467 N N . ASN D 1 167 ? 18.551 43.488 5.042 1.00 71.88 326 ASN D N 1
ATOM 6468 C CA . ASN D 1 167 ? 17.701 44.220 4.106 1.00 73.69 326 ASN D CA 1
ATOM 6469 C C . ASN D 1 167 ? 17.359 45.628 4.606 1.00 75.56 326 ASN D C 1
ATOM 6470 O O . ASN D 1 167 ? 16.206 46.073 4.547 1.00 77.06 326 ASN D O 1
ATOM 6475 N N . ASN D 1 168 ? 18.381 46.312 5.115 1.00 75.95 327 ASN D N 1
ATOM 6476 C CA . ASN D 1 168 ? 18.285 47.715 5.505 1.00 78.12 327 ASN D CA 1
ATOM 6477 C C . ASN D 1 168 ? 19.256 48.550 4.674 1.00 80.09 327 ASN D C 1
ATOM 6478 O O . ASN D 1 168 ? 19.706 48.113 3.610 1.00 80.14 327 ASN D O 1
ATOM 6483 N N . ARG D 1 169 ? 19.579 49.742 5.172 1.00 82.17 328 ARG D N 1
ATOM 6484 C CA . ARG D 1 169 ? 20.577 50.611 4.554 1.00 84.73 328 ARG D CA 1
ATOM 6485 C C . ARG D 1 169 ? 21.720 50.907 5.537 1.00 85.25 328 ARG D C 1
ATOM 6486 O O . ARG D 1 169 ? 22.347 51.964 5.468 1.00 88.20 328 ARG D O 1
ATOM 6494 N N . LEU D 1 170 ? 21.983 49.965 6.445 1.00 82.77 329 LEU D N 1
ATOM 6495 C CA . LEU D 1 170 ? 22.993 50.129 7.502 1.00 83.31 329 LEU D CA 1
ATOM 6496 C C . LEU D 1 170 ? 24.405 50.410 6.985 1.00 85.52 329 LEU D C 1
ATOM 6497 O O . LEU D 1 170 ? 25.015 49.573 6.318 1.00 84.72 329 LEU D O 1
ATOM 6502 N N . THR D 1 171 ? 24.907 51.599 7.309 1.00 88.76 330 THR D N 1
ATOM 6503 C CA . THR D 1 171 ? 26.256 52.024 6.934 1.00 91.83 330 THR D CA 1
ATOM 6504 C C . THR D 1 171 ? 27.254 51.721 8.048 1.00 92.30 330 THR D C 1
ATOM 6505 O O . THR D 1 171 ? 28.463 51.673 7.820 1.00 94.52 330 THR D O 1
ATOM 6509 N N . SER D 1 172 ? 26.726 51.519 9.253 1.00 90.66 331 SER D N 1
ATOM 6510 C CA . SER D 1 172 ? 27.525 51.393 10.467 1.00 91.65 331 SER D CA 1
ATOM 6511 C C . SER D 1 172 ? 26.911 50.379 11.438 1.00 88.30 331 SER D C 1
ATOM 6512 O O . SER D 1 172 ? 25.743 50.012 11.308 1.00 85.83 331 SER D O 1
ATOM 6515 N N . LEU D 1 173 ? 27.700 49.921 12.405 1.00 88.73 332 LEU D N 1
ATOM 6516 C CA . LEU D 1 173 ? 27.177 49.079 13.480 1.00 86.22 332 LEU D CA 1
ATOM 6517 C C . LEU D 1 173 ? 27.734 49.496 14.841 1.00 88.61 332 LEU D C 1
ATOM 6518 O O . LEU D 1 173 ? 28.921 49.827 14.947 1.00 91.69 332 LEU D O 1
ATOM 6523 N N . PRO D 1 174 ? 26.872 49.502 15.882 1.00 87.73 333 PRO D N 1
ATOM 6524 C CA . PRO D 1 174 ? 27.360 49.668 17.252 1.00 89.89 333 PRO D CA 1
ATOM 6525 C C . PRO D 1 174 ? 28.108 48.415 17.676 1.00 88.87 333 PRO D C 1
ATOM 6526 O O . PRO D 1 174 ? 27.968 47.373 17.037 1.00 86.14 333 PRO D O 1
ATOM 6530 N N . GLU D 1 175 ? 28.897 48.515 18.738 1.00 91.64 334 GLU D N 1
ATOM 6531 C CA . GLU D 1 175 ? 29.667 47.373 19.216 1.00 91.45 334 GLU D CA 1
ATOM 6532 C C . GLU D 1 175 ? 28.773 46.342 19.908 1.00 88.52 334 GLU D C 1
ATOM 6533 O O . GLU D 1 175 ? 27.683 46.676 20.381 1.00 87.83 334 GLU D O 1
ATOM 6539 N N . MET D 1 176 ? 29.230 45.092 19.938 1.00 87.35 335 MET D N 1
ATOM 6540 C CA . MET D 1 176 ? 28.416 43.977 20.423 1.00 84.68 335 MET D CA 1
ATOM 6541 C C . MET D 1 176 ? 28.372 43.847 21.940 1.00 86.29 335 MET D C 1
ATOM 6542 O O . MET D 1 176 ? 29.383 44.044 22.628 1.00 89.43 335 MET D O 1
ATOM 6547 N N . SER D 1 177 ? 27.187 43.504 22.446 1.00 84.55 336 SER D N 1
ATOM 6548 C CA . SER D 1 177 ? 27.060 42.895 23.766 1.00 85.54 336 SER D CA 1
ATOM 6549 C C . SER D 1 177 ? 27.763 41.536 23.677 1.00 84.63 336 SER D C 1
ATOM 6550 O O . SER D 1 177 ? 27.620 40.835 22.673 1.00 82.11 336 SER D O 1
ATOM 6553 N N . PRO D 1 178 ? 28.542 41.165 24.710 1.00 87.08 337 PRO D N 1
ATOM 6554 C CA . PRO D 1 178 ? 29.445 40.020 24.548 1.00 87.22 337 PRO D CA 1
ATOM 6555 C C . PRO D 1 178 ? 28.722 38.677 24.447 1.00 84.35 337 PRO D C 1
ATOM 6556 O O . PRO D 1 178 ? 29.266 37.726 23.885 1.00 83.73 337 PRO D O 1
ATOM 6560 N N . GLY D 1 179 ? 27.504 38.619 24.979 1.00 83.14 338 GLY D N 1
ATOM 6561 C CA . GLY D 1 179 ? 26.722 37.388 25.021 1.00 81.22 338 GLY D CA 1
ATOM 6562 C C . GLY D 1 179 ? 25.863 37.103 23.801 1.00 77.95 338 GLY D C 1
ATOM 6563 O O . GLY D 1 179 ? 25.272 36.021 23.705 1.00 76.77 338 GLY D O 1
ATOM 6564 N N . LEU D 1 180 ? 25.798 38.061 22.874 1.00 76.91 339 LEU D N 1
ATOM 6565 C CA . LEU D 1 180 ? 24.990 37.940 21.652 1.00 74.19 339 LEU D CA 1
ATOM 6566 C C . LEU D 1 180 ? 25.290 36.670 20.851 1.00 72.84 339 LEU D C 1
ATOM 6567 O O . LEU D 1 180 ? 26.437 36.419 20.471 1.00 73.78 339 LEU D O 1
ATOM 6572 N N . GLN D 1 181 ? 24.244 35.890 20.585 1.00 71.24 340 GLN D N 1
ATOM 6573 C CA . GLN D 1 181 ? 24.379 34.574 19.946 1.00 70.43 340 GLN D CA 1
ATOM 6574 C C . GLN D 1 181 ? 24.183 34.575 18.426 1.00 68.85 340 GLN D C 1
ATOM 6575 O O . GLN D 1 181 ? 24.770 33.752 17.729 1.00 68.81 340 GLN D O 1
ATOM 6577 N N . GLU D 1 182 ? 23.357 35.481 17.908 1.00 68.00 341 GLU D N 1
ATOM 6578 C CA . GLU D 1 182 ? 23.093 35.505 16.470 1.00 66.96 341 GLU D CA 1
ATOM 6579 C C . GLU D 1 182 ? 22.975 36.914 15.901 1.00 67.01 341 GLU D C 1
ATOM 6580 O O . GLU D 1 182 ? 22.194 37.731 16.394 1.00 67.27 341 GLU D O 1
ATOM 6586 N N . LEU D 1 183 ? 23.747 37.172 14.848 1.00 67.19 342 LEU D N 1
ATOM 6587 C CA . LEU D 1 183 ? 23.779 38.472 14.184 1.00 67.55 342 LEU D CA 1
ATOM 6588 C C . LEU D 1 183 ? 23.608 38.325 12.673 1.00 66.94 342 LEU D C 1
ATOM 6589 O O . LEU D 1 183 ? 24.468 37.759 11.997 1.00 67.50 342 LEU D O 1
ATOM 6594 N N . ASP D 1 184 ? 22.494 38.832 12.151 1.00 66.32 343 ASP D N 1
ATOM 6595 C CA . ASP D 1 184 ? 22.258 38.855 10.704 1.00 66.03 343 ASP D CA 1
ATOM 6596 C C . ASP D 1 184 ? 22.129 40.291 10.187 1.00 66.93 343 ASP D C 1
ATOM 6597 O O . ASP D 1 184 ? 21.088 40.939 10.352 1.00 66.91 343 ASP D O 1
ATOM 6602 N N . VAL D 1 185 ? 23.196 40.776 9.560 1.00 68.06 344 VAL D N 1
ATOM 6603 C CA . VAL D 1 185 ? 23.207 42.124 8.984 1.00 69.53 344 VAL D CA 1
ATOM 6604 C C . VAL D 1 185 ? 23.425 42.094 7.473 1.00 70.32 344 VAL D C 1
ATOM 6605 O O . VAL D 1 185 ? 23.937 43.058 6.887 1.00 72.15 344 VAL D O 1
ATOM 6609 N N . SER D 1 186 ? 23.028 40.983 6.852 1.00 69.27 345 SER D N 1
ATOM 6610 C CA . SER D 1 186 ? 23.234 40.772 5.422 1.00 70.30 345 SER D CA 1
ATOM 6611 C C . SER D 1 186 ? 22.426 41.761 4.573 1.00 71.30 345 SER D C 1
ATOM 6612 O O . SER D 1 186 ? 21.445 42.334 5.041 1.00 70.92 345 SER D O 1
ATOM 6615 N N . HIS D 1 187 ? 22.860 41.966 3.332 1.00 73.08 346 HIS D N 1
ATOM 6616 C CA . HIS D 1 187 ? 22.205 42.897 2.405 1.00 74.51 346 HIS D CA 1
ATOM 6617 C C . HIS D 1 187 ? 22.038 44.290 3.025 1.00 75.46 346 HIS D C 1
ATOM 6618 O O . HIS D 1 187 ? 20.928 44.818 3.159 1.00 75.57 346 HIS D O 1
ATOM 6625 N N . ASN D 1 188 ? 23.180 44.851 3.414 1.00 76.67 347 ASN D N 1
ATOM 6626 C CA . ASN D 1 188 ? 23.290 46.194 3.963 1.00 78.21 347 ASN D CA 1
ATOM 6627 C C . ASN D 1 188 ? 24.425 46.957 3.282 1.00 81.41 347 ASN D C 1
ATOM 6628 O O . ASN D 1 188 ? 24.918 46.540 2.233 1.00 82.50 347 ASN D O 1
ATOM 6633 N N . GLN D 1 189 ? 24.854 48.060 3.890 1.00 83.35 348 GLN D N 1
ATOM 6634 C CA . GLN D 1 189 ? 25.843 48.942 3.274 1.00 87.02 348 GLN D CA 1
ATOM 6635 C C . GLN D 1 189 ? 27.125 49.057 4.107 1.00 88.52 348 GLN D C 1
ATOM 6636 O O . GLN D 1 189 ? 27.694 50.139 4.230 1.00 91.83 348 GLN D O 1
ATOM 6642 N N . LEU D 1 190 ? 27.586 47.938 4.663 1.00 86.67 349 LEU D N 1
ATOM 6643 C CA . LEU D 1 190 ? 28.742 47.945 5.563 1.00 86.98 349 LEU D CA 1
ATOM 6644 C C . LEU D 1 190 ? 30.061 47.722 4.827 1.00 88.61 349 LEU D C 1
ATOM 6645 O O . LEU D 1 190 ? 30.118 46.957 3.867 1.00 88.67 349 LEU D O 1
ATOM 6650 N N . THR D 1 191 ? 31.111 48.401 5.280 1.00 90.69 350 THR D N 1
ATOM 6651 C CA . THR D 1 191 ? 32.450 48.259 4.699 1.00 93.07 350 THR D CA 1
ATOM 6652 C C . THR D 1 191 ? 33.438 47.796 5.774 1.00 94.12 350 THR D C 1
ATOM 6653 O O . THR D 1 191 ? 34.349 46.988 5.512 1.00 95.34 350 THR D O 1
ATOM 6657 N N . ARG D 1 192 ? 33.242 48.326 6.980 1.00 94.39 351 ARG D N 1
ATOM 6658 C CA . ARG D 1 192 ? 33.998 47.933 8.165 1.00 95.75 351 ARG D CA 1
ATOM 6659 C C . ARG D 1 192 ? 33.037 47.545 9.292 1.00 93.53 351 ARG D C 1
ATOM 6660 O O . ARG D 1 192 ? 31.899 48.016 9.339 1.00 92.01 351 ARG D O 1
ATOM 6662 N N . LEU D 1 193 ? 33.504 46.685 10.193 1.00 93.89 352 LEU D N 1
ATOM 6663 C CA . LEU D 1 193 ? 32.682 46.184 11.298 1.00 92.28 352 LEU D CA 1
ATOM 6664 C C . LEU D 1 193 ? 33.345 46.437 12.656 1.00 95.68 352 LEU D C 1
ATOM 6665 O O . LEU D 1 193 ? 34.575 46.537 12.728 1.00 99.08 352 LEU D O 1
ATOM 6670 N N . PRO D 1 194 ? 32.531 46.555 13.729 1.00 95.47 353 PRO D N 1
ATOM 6671 C CA . PRO D 1 194 ? 33.011 46.960 15.056 1.00 99.63 353 PRO D CA 1
ATOM 6672 C C . PRO D 1 194 ? 33.938 45.948 15.728 1.00 101.42 353 PRO D C 1
ATOM 6673 O O . PRO D 1 194 ? 33.675 44.739 15.701 1.00 98.69 353 PRO D O 1
ATOM 6677 N N . GLN D 1 195 ? 34.998 46.464 16.349 1.00 106.66 354 GLN D N 1
ATOM 6678 C CA . GLN D 1 195 ? 36.052 45.653 16.966 1.00 109.79 354 GLN D CA 1
ATOM 6679 C C . GLN D 1 195 ? 35.553 44.569 17.929 1.00 108.61 354 GLN D C 1
ATOM 6680 O O . GLN D 1 195 ? 36.288 43.633 18.239 1.00 110.34 354 GLN D O 1
ATOM 6682 N N . SER D 1 196 ? 34.306 44.694 18.384 1.00 106.17 355 SER D N 1
ATOM 6683 C CA . SER D 1 196 ? 33.717 43.754 19.343 1.00 105.40 355 SER D CA 1
ATOM 6684 C C . SER D 1 196 ? 33.553 42.333 18.823 1.00 101.57 355 SER D C 1
ATOM 6685 O O . SER D 1 196 ? 33.576 41.380 19.604 1.00 102.41 355 SER D O 1
ATOM 6688 N N . LEU D 1 197 ? 33.391 42.196 17.509 1.00 98.05 356 LEU D N 1
ATOM 6689 C CA . LEU D 1 197 ? 33.176 40.889 16.882 1.00 95.16 356 LEU D CA 1
ATOM 6690 C C . LEU D 1 197 ? 34.211 39.820 17.258 1.00 98.10 356 LEU D C 1
ATOM 6691 O O . LEU D 1 197 ? 33.887 38.631 17.271 1.00 96.77 356 LEU D O 1
ATOM 6696 N N . THR D 1 198 ? 35.436 40.248 17.569 1.00 102.71 357 THR D N 1
ATOM 6697 C CA . THR D 1 198 ? 36.503 39.347 18.028 1.00 106.77 357 THR D CA 1
ATOM 6698 C C . THR D 1 198 ? 36.080 38.615 19.319 1.00 107.81 357 THR D C 1
ATOM 6699 O O . THR D 1 198 ? 36.021 37.378 19.358 1.00 107.33 357 THR D O 1
ATOM 6703 N N . GLY D 1 199 ? 35.746 39.386 20.352 1.00 109.62 358 GLY D N 1
ATOM 6704 C CA . GLY D 1 199 ? 35.293 38.835 21.624 1.00 111.09 358 GLY D CA 1
ATOM 6705 C C . GLY D 1 199 ? 33.828 38.460 21.558 1.00 105.89 358 GLY D C 1
ATOM 6706 O O . GLY D 1 199 ? 32.978 39.136 22.145 1.00 105.61 358 GLY D O 1
ATOM 6707 N N . LEU D 1 200 ? 33.535 37.385 20.830 1.00 102.53 359 LEU D N 1
ATOM 6708 C CA . LEU D 1 200 ? 32.167 36.903 20.667 1.00 98.08 359 LEU D CA 1
ATOM 6709 C C . LEU D 1 200 ? 32.130 35.378 20.647 1.00 97.79 359 LEU D C 1
ATOM 6710 O O . LEU D 1 200 ? 33.046 34.737 20.136 1.00 99.38 359 LEU D O 1
ATOM 6715 N N . SER D 1 201 ? 31.062 34.816 21.206 1.00 96.33 360 SER D N 1
ATOM 6716 C CA . SER D 1 201 ? 30.956 33.376 21.459 1.00 97.03 360 SER D CA 1
ATOM 6717 C C . SER D 1 201 ? 31.223 32.483 20.249 1.00 95.92 360 SER D C 1
ATOM 6718 O O . SER D 1 201 ? 30.786 32.780 19.146 1.00 92.89 360 SER D O 1
ATOM 6721 N N . SER D 1 202 ? 31.921 31.376 20.497 1.00 99.05 361 SER D N 1
ATOM 6722 C CA . SER D 1 202 ? 32.315 30.397 19.479 1.00 99.71 361 SER D CA 1
ATOM 6723 C C . SER D 1 202 ? 31.132 29.838 18.673 1.00 96.48 361 SER D C 1
ATOM 6724 O O . SER D 1 202 ? 31.237 29.620 17.460 1.00 96.05 361 SER D O 1
ATOM 6727 N N . ALA D 1 203 ? 30.012 29.612 19.354 1.00 94.89 362 ALA D N 1
ATOM 6728 C CA . ALA D 1 203 ? 28.815 29.063 18.721 1.00 92.76 362 ALA D CA 1
ATOM 6729 C C . ALA D 1 203 ? 27.963 30.126 18.016 1.00 89.10 362 ALA D C 1
ATOM 6730 O O . ALA D 1 203 ? 27.027 29.784 17.284 1.00 87.86 362 ALA D O 1
ATOM 6732 N N . ALA D 1 204 ? 28.289 31.403 18.236 1.00 88.02 363 ALA D N 1
ATOM 6733 C CA . ALA D 1 204 ? 27.568 32.519 17.617 1.00 85.03 363 ALA D CA 1
ATOM 6734 C C . ALA D 1 204 ? 27.600 32.452 16.093 1.00 84.09 363 ALA D C 1
ATOM 6735 O O . ALA D 1 204 ? 28.646 32.188 15.505 1.00 85.72 363 ALA D O 1
ATOM 6737 N N . ARG D 1 205 ? 26.441 32.669 15.472 1.00 82.16 364 ARG D N 1
ATOM 6738 C CA . ARG D 1 205 ? 26.305 32.628 14.016 1.00 82.00 364 ARG D CA 1
ATOM 6739 C C . ARG D 1 205 ? 26.110 34.055 13.511 1.00 80.11 364 ARG D C 1
ATOM 6740 O O . ARG D 1 205 ? 25.171 34.737 13.929 1.00 78.60 364 ARG D O 1
ATOM 6748 N N . VAL D 1 206 ? 26.992 34.510 12.623 1.00 80.67 365 VAL D N 1
ATOM 6749 C CA . VAL D 1 206 ? 26.875 35.867 12.069 1.00 79.50 365 VAL D CA 1
ATOM 6750 C C . VAL D 1 206 ? 26.821 35.905 10.534 1.00 80.00 365 VAL D C 1
ATOM 6751 O O . VAL D 1 206 ? 27.550 35.179 9.853 1.00 81.88 365 VAL D O 1
ATOM 6755 N N . TYR D 1 207 ? 25.954 36.763 10.000 1.00 78.88 366 TYR D N 1
ATOM 6756 C CA . TYR D 1 207 ? 25.686 36.787 8.565 1.00 80.01 366 TYR D CA 1
ATOM 6757 C C . TYR D 1 207 ? 25.968 38.146 7.934 1.00 79.85 366 TYR D C 1
ATOM 6758 O O . TYR D 1 207 ? 25.366 39.160 8.304 1.00 78.67 366 TYR D O 1
ATOM 6767 N N . LEU D 1 208 ? 26.880 38.145 6.966 1.00 81.62 367 LEU D N 1
ATOM 6768 C CA . LEU D 1 208 ? 27.346 39.372 6.329 1.00 81.97 367 LEU D CA 1
ATOM 6769 C C . LEU D 1 208 ? 26.997 39.463 4.842 1.00 83.83 367 LEU D C 1
ATOM 6770 O O . LEU D 1 208 ? 27.094 40.540 4.249 1.00 84.27 367 LEU D O 1
ATOM 6775 N N . ASP D 1 209 ? 26.592 38.337 4.253 1.00 85.56 368 ASP D N 1
ATOM 6776 C CA . ASP D 1 209 ? 26.260 38.247 2.824 1.00 88.50 368 ASP D CA 1
ATOM 6777 C C . ASP D 1 209 ? 25.601 39.509 2.257 1.00 88.27 368 ASP D C 1
ATOM 6778 O O . ASP D 1 209 ? 24.540 39.927 2.721 1.00 86.76 368 ASP D O 1
ATOM 6783 N N . GLY D 1 210 ? 26.247 40.112 1.263 1.00 90.19 369 GLY D N 1
ATOM 6784 C CA . GLY D 1 210 ? 25.685 41.266 0.563 1.00 90.98 369 GLY D CA 1
ATOM 6785 C C . GLY D 1 210 ? 25.996 42.608 1.200 1.00 88.85 369 GLY D C 1
ATOM 6786 O O . GLY D 1 210 ? 25.096 43.409 1.446 1.00 88.02 369 GLY D O 1
ATOM 6787 N N . ASN D 1 211 ? 27.279 42.845 1.462 1.00 88.69 370 ASN D N 1
ATOM 6788 C CA . ASN D 1 211 ? 27.777 44.120 1.972 1.00 87.77 370 ASN D CA 1
ATOM 6789 C C . ASN D 1 211 ? 29.093 44.478 1.286 1.00 90.05 370 ASN D C 1
ATOM 6790 O O . ASN D 1 211 ? 29.920 43.593 1.057 1.00 91.37 370 ASN D O 1
ATOM 6795 N N . PRO D 1 212 ? 29.298 45.771 0.955 1.00 91.13 371 PRO D N 1
ATOM 6796 C CA . PRO D 1 212 ? 30.535 46.191 0.283 1.00 93.78 371 PRO D CA 1
ATOM 6797 C C . PRO D 1 212 ? 31.755 46.181 1.213 1.00 93.79 371 PRO D C 1
ATOM 6798 O O . PRO D 1 212 ? 32.412 47.210 1.388 1.00 95.11 371 PRO D O 1
ATOM 6802 N N . LEU D 1 213 ? 32.053 45.014 1.782 1.00 93.03 372 LEU D N 1
ATOM 6803 C CA . LEU D 1 213 ? 33.125 44.858 2.765 1.00 93.49 372 LEU D CA 1
ATOM 6804 C C . LEU D 1 213 ? 34.502 45.132 2.166 1.00 97.18 372 LEU D C 1
ATOM 6805 O O . LEU D 1 213 ? 34.875 44.532 1.152 1.00 99.51 372 LEU D O 1
ATOM 6810 N N . SER D 1 214 ? 35.247 46.040 2.798 1.00 98.41 373 SER D N 1
ATOM 6811 C CA . SER D 1 214 ? 36.576 46.420 2.318 1.00 102.48 373 SER D CA 1
ATOM 6812 C C . SER D 1 214 ? 37.551 45.243 2.366 1.00 104.75 373 SER D C 1
ATOM 6813 O O . SER D 1 214 ? 37.446 44.370 3.234 1.00 103.36 373 SER D O 1
ATOM 6816 N N . VAL D 1 215 ? 38.484 45.229 1.416 1.00 137.54 374 VAL D N 1
ATOM 6817 C CA . VAL D 1 215 ? 39.466 44.152 1.275 1.00 136.01 374 VAL D CA 1
ATOM 6818 C C . VAL D 1 215 ? 40.184 43.845 2.591 1.00 133.08 374 VAL D C 1
ATOM 6819 O O . VAL D 1 215 ? 40.389 42.678 2.934 1.00 128.80 374 VAL D O 1
ATOM 6821 N N . ARG D 1 216 ? 40.540 44.899 3.325 1.00 136.17 375 ARG D N 1
ATOM 6822 C CA . ARG D 1 216 ? 41.252 44.777 4.598 1.00 135.10 375 ARG D CA 1
ATOM 6823 C C . ARG D 1 216 ? 40.457 44.019 5.664 1.00 128.52 375 ARG D C 1
ATOM 6824 O O . ARG D 1 216 ? 41.006 43.142 6.339 1.00 125.88 375 ARG D O 1
ATOM 6826 N N . THR D 1 217 ? 39.172 44.351 5.806 1.00 126.50 376 THR D N 1
ATOM 6827 C CA . THR D 1 217 ? 38.309 43.712 6.807 1.00 121.09 376 THR D CA 1
ATOM 6828 C C . THR D 1 217 ? 38.085 42.231 6.509 1.00 116.52 376 THR D C 1
ATOM 6829 O O . THR D 1 217 ? 38.099 41.400 7.420 1.00 113.15 376 THR D O 1
ATOM 6833 N N . LEU D 1 218 ? 37.905 41.906 5.232 1.00 117.26 377 LEU D N 1
ATOM 6834 C CA . LEU D 1 218 ? 37.725 40.520 4.805 1.00 114.29 377 LEU D CA 1
ATOM 6835 C C . LEU D 1 218 ? 38.893 39.641 5.266 1.00 113.18 377 LEU D C 1
ATOM 6836 O O . LEU D 1 218 ? 38.680 38.516 5.716 1.00 109.87 377 LEU D O 1
ATOM 6841 N N . GLN D 1 219 ? 40.113 40.171 5.173 1.00 116.65 378 GLN D N 1
ATOM 6842 C CA . GLN D 1 219 ? 41.315 39.484 5.654 1.00 116.56 378 GLN D CA 1
ATOM 6843 C C . GLN D 1 219 ? 41.237 39.196 7.152 1.00 113.87 378 GLN D C 1
ATOM 6844 O O . GLN D 1 219 ? 41.546 38.087 7.590 1.00 111.65 378 GLN D O 1
ATOM 6846 N N . ALA D 1 220 ? 40.812 40.195 7.923 1.00 114.78 379 ALA D N 1
ATOM 6847 C CA . ALA D 1 220 ? 40.634 40.056 9.370 1.00 113.16 379 ALA D CA 1
ATOM 6848 C C . ALA D 1 220 ? 39.551 39.030 9.712 1.00 108.44 379 ALA D C 1
ATOM 6849 O O . ALA D 1 220 ? 39.709 38.243 10.646 1.00 106.89 379 ALA D O 1
ATOM 6851 N N . LEU D 1 221 ? 38.462 39.038 8.944 1.00 107.02 380 LEU D N 1
ATOM 6852 C CA . LEU D 1 221 ? 37.372 38.070 9.108 1.00 103.69 380 LEU D CA 1
ATOM 6853 C C . LEU D 1 221 ? 37.838 36.626 8.915 1.00 102.34 380 LEU D C 1
ATOM 6854 O O . LEU D 1 221 ? 37.413 35.727 9.646 1.00 100.47 380 LEU D O 1
ATOM 6859 N N . ARG D 1 222 ? 38.711 36.413 7.931 1.00 103.91 381 ARG D N 1
ATOM 6860 C CA . ARG D 1 222 ? 39.333 35.109 7.710 1.00 103.42 381 ARG D CA 1
ATOM 6861 C C . ARG D 1 222 ? 40.251 34.737 8.877 1.00 103.28 381 ARG D C 1
ATOM 6862 O O . ARG D 1 222 ? 40.284 33.574 9.290 1.00 102.07 381 ARG D O 1
ATOM 6864 N N . ASP D 1 223 ? 40.977 35.730 9.405 1.00 105.23 382 ASP D N 1
ATOM 6865 C CA . ASP D 1 223 ? 41.840 35.548 10.580 1.00 106.29 382 ASP D CA 1
ATOM 6866 C C . ASP D 1 223 ? 41.044 35.192 11.840 1.00 104.54 382 ASP D C 1
ATOM 6867 O O . ASP D 1 223 ? 41.497 34.387 12.660 1.00 104.79 382 ASP D O 1
ATOM 6872 N N . ILE D 1 224 ? 39.862 35.788 11.989 1.00 103.30 383 ILE D N 1
ATOM 6873 C CA . ILE D 1 224 ? 38.955 35.434 13.085 1.00 101.95 383 ILE D CA 1
ATOM 6874 C C . ILE D 1 224 ? 38.400 34.013 12.883 1.00 99.94 383 ILE D C 1
ATOM 6875 O O . ILE D 1 224 ? 38.414 33.203 13.811 1.00 100.05 383 ILE D O 1
ATOM 6880 N N . ILE D 1 225 ? 37.946 33.713 11.664 1.00 99.01 384 ILE D N 1
ATOM 6881 C CA . ILE D 1 225 ? 37.478 32.365 11.289 1.00 98.41 384 ILE D CA 1
ATOM 6882 C C . ILE D 1 225 ? 38.518 31.271 11.588 1.00 99.19 384 ILE D C 1
ATOM 6883 O O . ILE D 1 225 ? 38.172 30.182 12.059 1.00 99.34 384 ILE D O 1
ATOM 6888 N N . GLY D 1 226 ? 39.790 31.581 11.341 1.00 100.20 385 GLY D N 1
ATOM 6889 C CA . GLY D 1 226 ? 40.880 30.668 11.655 1.00 101.39 385 GLY D CA 1
ATOM 6890 C C . GLY D 1 226 ? 41.147 30.553 13.145 1.00 102.38 385 GLY D C 1
ATOM 6891 O O . GLY D 1 226 ? 41.690 29.551 13.598 1.00 103.51 385 GLY D O 1
ATOM 6892 N N . HIS D 1 227 ? 40.752 31.578 13.902 1.00 102.63 386 HIS D N 1
ATOM 6893 C CA . HIS D 1 227 ? 41.016 31.666 15.345 1.00 104.61 386 HIS D CA 1
ATOM 6894 C C . HIS D 1 227 ? 40.051 30.876 16.219 1.00 104.40 386 HIS D C 1
ATOM 6895 O O . HIS D 1 227 ? 40.440 29.917 16.887 1.00 106.06 386 HIS D O 1
ATOM 6902 N N . SER D 1 228 ? 38.796 31.317 16.227 1.00 102.95 387 SER D N 1
ATOM 6903 C CA . SER D 1 228 ? 37.816 30.877 17.209 1.00 103.64 387 SER D CA 1
ATOM 6904 C C . SER D 1 228 ? 36.848 29.878 16.605 1.00 102.71 387 SER D C 1
ATOM 6905 O O . SER D 1 228 ? 36.123 29.193 17.329 1.00 104.21 387 SER D O 1
ATOM 6908 N N . GLY D 1 229 ? 36.840 29.804 15.276 1.00 101.15 388 GLY D N 1
ATOM 6909 C CA . GLY D 1 229 ? 35.911 28.943 14.554 1.00 101.24 388 GLY D CA 1
ATOM 6910 C C . GLY D 1 229 ? 34.480 29.427 14.674 1.00 101.03 388 GLY D C 1
ATOM 6911 O O . GLY D 1 229 ? 33.542 28.674 14.405 1.00 102.37 388 GLY D O 1
ATOM 6912 N N . ILE D 1 230 ? 34.327 30.679 15.110 1.00 100.16 389 ILE D N 1
ATOM 6913 C CA . ILE D 1 230 ? 33.042 31.372 15.134 1.00 99.93 389 ILE D CA 1
ATOM 6914 C C . ILE D 1 230 ? 32.536 31.473 13.700 1.00 99.27 389 ILE D C 1
ATOM 6915 O O . ILE D 1 230 ? 33.222 32.018 12.826 1.00 98.36 389 ILE D O 1
ATOM 6920 N N . ARG D 1 231 ? 31.347 30.921 13.466 1.00 100.64 390 ARG D N 1
ATOM 6921 C CA . ARG D 1 231 ? 30.798 30.811 12.119 1.00 101.36 390 ARG D CA 1
ATOM 6922 C C . ARG D 1 231 ? 30.413 32.172 11.542 1.00 100.51 390 ARG D C 1
ATOM 6923 O O . ARG D 1 231 ? 29.380 32.743 11.894 1.00 100.96 390 ARG D O 1
ATOM 6931 N N . ILE D 1 232 ? 31.275 32.679 10.662 1.00 99.93 391 ILE D N 1
ATOM 6932 C CA . ILE D 1 232 ? 31.059 33.941 9.959 1.00 100.14 391 ILE D CA 1
AT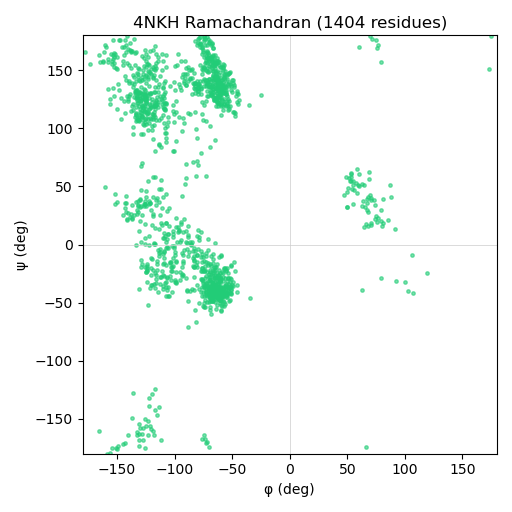OM 6933 C C . ILE D 1 232 ? 30.777 33.647 8.486 1.00 102.40 391 ILE D C 1
ATOM 6934 O O . ILE D 1 232 ? 31.631 33.110 7.777 1.00 102.74 391 ILE D O 1
ATOM 6939 N N . HIS D 1 233 ? 29.575 34.004 8.039 1.00 104.74 392 HIS D N 1
ATOM 6940 C CA . HIS D 1 233 ? 29.119 33.686 6.688 1.00 108.52 392 HIS D CA 1
ATOM 6941 C C . HIS D 1 233 ? 29.266 34.858 5.724 1.00 110.80 392 HIS D C 1
ATOM 6942 O O . HIS D 1 233 ? 28.748 35.948 5.973 1.00 110.59 392 HIS D O 1
ATOM 6949 N N . PHE D 1 234 ? 29.987 34.617 4.631 1.00 114.49 393 PHE D N 1
ATOM 6950 C CA . PHE D 1 234 ? 30.069 35.547 3.506 1.00 119.72 393 PHE D CA 1
ATOM 6951 C C . PHE D 1 234 ? 30.490 34.823 2.231 1.00 126.95 393 PHE D C 1
ATOM 6952 O O . PHE D 1 234 ? 31.418 34.012 2.241 1.00 126.26 393 PHE D O 1
ATOM 6960 N N . ASP D 1 235 ? 29.780 35.102 1.143 1.00 55.24 394 ASP D N 1
ATOM 6961 C CA . ASP D 1 235 ? 30.160 34.617 -0.181 1.00 64.47 394 ASP D CA 1
ATOM 6962 C C . ASP D 1 235 ? 30.772 35.764 -0.992 1.00 72.87 394 ASP D C 1
ATOM 6963 O O . ASP D 1 235 ? 30.256 36.887 -0.976 1.00 77.10 394 ASP D O 1
ATOM 6965 N N . MET D 1 236 ? 31.876 35.471 -1.684 1.00 78.11 395 MET D N 1
ATOM 6966 C CA . MET D 1 236 ? 32.549 36.411 -2.602 1.00 80.17 395 MET D CA 1
ATOM 6967 C C . MET D 1 236 ? 32.505 37.885 -2.165 1.00 81.37 395 MET D C 1
ATOM 6968 O O . MET D 1 236 ? 31.943 38.747 -2.846 1.00 80.25 395 MET D O 1
ATOM 6973 N N . GLY E 1 1 ? 24.059 -22.741 33.023 1.00 75.69 160 GLY E N 1
ATOM 6974 C CA . GLY E 1 1 ? 25.226 -22.834 32.096 1.00 75.01 160 GLY E CA 1
ATOM 6975 C C . GLY E 1 1 ? 25.236 -24.107 31.268 1.00 74.31 160 GLY E C 1
ATOM 6976 O O . GLY E 1 1 ? 25.584 -24.082 30.081 1.00 74.51 160 GLY E O 1
ATOM 6977 N N . ALA E 1 2 ? 24.861 -25.220 31.900 1.00 71.45 161 ALA E N 1
ATOM 6978 C CA . ALA E 1 2 ? 24.777 -26.525 31.234 1.00 65.15 161 ALA E CA 1
ATOM 6979 C C . ALA E 1 2 ? 23.711 -26.509 30.146 1.00 58.02 161 ALA E C 1
ATOM 6980 O O . ALA E 1 2 ? 23.996 -26.802 28.981 1.00 63.61 161 ALA E O 1
ATOM 6982 N N . GLU E 1 3 ? 22.492 -26.139 30.539 1.00 115.08 162 GLU E N 1
ATOM 6983 C CA . GLU E 1 3 ? 21.335 -26.096 29.644 1.00 108.21 162 GLU E CA 1
ATOM 6984 C C . GLU E 1 3 ? 21.451 -25.055 28.516 1.00 101.47 162 GLU E C 1
ATOM 6985 O O . GLU E 1 3 ? 20.747 -25.160 27.512 1.00 100.08 162 GLU E O 1
ATOM 6991 N N . TYR E 1 4 ? 22.341 -24.073 28.679 1.00 96.99 163 TYR E N 1
ATOM 6992 C CA . TYR E 1 4 ? 22.628 -23.099 27.620 1.00 91.70 163 TYR E CA 1
ATOM 6993 C C . TYR E 1 4 ? 23.437 -23.704 26.472 1.00 91.42 163 TYR E C 1
ATOM 6994 O O . TYR E 1 4 ? 23.256 -23.338 25.309 1.00 89.30 163 TYR E O 1
ATOM 7003 N N . ASP E 1 5 ? 24.339 -24.621 26.800 1.00 93.80 164 ASP E N 1
ATOM 7004 C CA . ASP E 1 5 ? 25.109 -25.329 25.779 1.00 94.71 164 ASP E CA 1
ATOM 7005 C C . ASP E 1 5 ? 24.198 -26.194 24.914 1.00 95.42 164 ASP E C 1
ATOM 7006 O O . ASP E 1 5 ? 24.380 -26.261 23.704 1.00 94.81 164 ASP E O 1
ATOM 7011 N N . ALA E 1 6 ? 23.216 -26.832 25.552 1.00 96.88 165 ALA E N 1
ATOM 7012 C CA . ALA E 1 6 ? 22.226 -27.671 24.876 1.00 98.19 165 ALA E CA 1
ATOM 7013 C C . ALA E 1 6 ? 21.438 -26.898 23.825 1.00 94.62 165 ALA E C 1
ATOM 7014 O O . ALA E 1 6 ? 21.133 -27.423 22.751 1.00 95.56 165 ALA E O 1
ATOM 7016 N N . VAL E 1 7 ? 21.108 -25.651 24.147 1.00 90.94 166 VAL E N 1
ATOM 7017 C CA . VAL E 1 7 ? 20.358 -24.783 23.246 1.00 87.64 166 VAL E CA 1
ATOM 7018 C C . VAL E 1 7 ? 21.259 -24.303 22.108 1.00 86.09 166 VAL E C 1
ATOM 7019 O O . VAL E 1 7 ? 20.863 -24.330 20.939 1.00 85.54 166 VAL E O 1
ATOM 7023 N N . TRP E 1 8 ? 22.478 -23.894 22.456 1.00 85.79 167 TRP E N 1
ATOM 7024 C CA . TRP E 1 8 ? 23.405 -23.309 21.487 1.00 84.50 167 TRP E CA 1
ATOM 7025 C C . TRP E 1 8 ? 24.055 -24.330 20.562 1.00 87.16 167 TRP E C 1
ATOM 7026 O O . TRP E 1 8 ? 24.386 -23.999 19.426 1.00 86.66 167 TRP E O 1
ATOM 7037 N N . SER E 1 9 ? 24.234 -25.560 21.040 1.00 90.52 168 SER E N 1
ATOM 7038 C CA . SER E 1 9 ? 24.805 -26.631 20.218 1.00 93.89 168 SER E CA 1
ATOM 7039 C C . SER E 1 9 ? 23.852 -27.060 19.112 1.00 94.51 168 SER E C 1
ATOM 7040 O O . SER E 1 9 ? 24.255 -27.161 17.954 1.00 95.37 168 SER E O 1
ATOM 7043 N N . LYS E 1 10 ? 22.594 -27.309 19.473 1.00 94.39 169 LYS E N 1
ATOM 7044 C CA . LYS E 1 10 ? 21.564 -27.669 18.501 1.00 95.06 169 LYS E CA 1
ATOM 7045 C C . LYS E 1 10 ? 21.459 -26.619 17.394 1.00 91.93 169 LYS E C 1
ATOM 7046 O O . LYS E 1 10 ? 21.232 -26.959 16.237 1.00 93.21 169 LYS E O 1
ATOM 7048 N N . TRP E 1 11 ? 21.647 -25.351 17.756 1.00 88.34 170 TRP E N 1
ATOM 7049 C CA . TRP E 1 11 ? 21.660 -24.250 16.789 1.00 85.78 170 TRP E CA 1
ATOM 7050 C C . TRP E 1 11 ? 22.895 -24.305 15.879 1.00 87.22 170 TRP E C 1
ATOM 7051 O O . TRP E 1 11 ? 22.784 -24.110 14.668 1.00 87.54 170 TRP E O 1
ATOM 7062 N N . GLU E 1 12 ? 24.061 -24.580 16.460 1.00 88.48 171 GLU E N 1
ATOM 7063 C CA . GLU E 1 12 ? 25.296 -24.702 15.686 1.00 90.30 171 GLU E CA 1
ATOM 7064 C C . GLU E 1 12 ? 25.276 -25.939 14.773 1.00 94.60 171 GLU E C 1
ATOM 7065 O O . GLU E 1 12 ? 25.838 -25.916 13.676 1.00 96.15 171 GLU E O 1
ATOM 7071 N N . ARG E 1 13 ? 24.626 -27.010 15.226 1.00 96.98 172 ARG E N 1
ATOM 7072 C CA . ARG E 1 13 ? 24.476 -28.217 14.418 1.00 101.46 172 ARG E CA 1
ATOM 7073 C C . ARG E 1 13 ? 23.439 -28.030 13.309 1.00 100.96 172 ARG E C 1
ATOM 7074 O O . ARG E 1 13 ? 23.610 -28.546 12.205 1.00 104.09 172 ARG E O 1
ATOM 7082 N N . ASP E 1 14 ? 22.372 -27.289 13.606 1.00 97.39 173 ASP E N 1
ATOM 7083 C CA . ASP E 1 14 ? 21.301 -27.019 12.637 1.00 96.79 173 ASP E CA 1
ATOM 7084 C C . ASP E 1 14 ? 21.710 -26.064 11.512 1.00 95.28 173 ASP E C 1
ATOM 7085 O O . ASP E 1 14 ? 20.869 -25.679 10.692 1.00 94.59 173 ASP E O 1
ATOM 7090 N N . ALA E 1 15 ? 22.988 -25.678 11.487 1.00 95.02 174 ALA E N 1
ATOM 7091 C CA . ALA E 1 15 ? 23.516 -24.747 10.487 1.00 93.89 174 ALA E CA 1
ATOM 7092 C C . ALA E 1 15 ? 23.443 -25.324 9.075 1.00 97.49 174 ALA E C 1
ATOM 7093 O O . ALA E 1 15 ? 23.949 -26.427 8.829 1.00 101.83 174 ALA E O 1
ATOM 7095 N N . PRO E 1 16 ? 22.793 -24.589 8.149 1.00 96.22 175 PRO E N 1
ATOM 7096 C CA . PRO E 1 16 ? 22.784 -24.957 6.731 1.00 99.72 175 PRO E CA 1
ATOM 7097 C C . PRO E 1 16 ? 24.152 -24.719 6.093 1.00 101.54 175 PRO E C 1
ATOM 7098 O O . PRO E 1 16 ? 24.964 -23.954 6.626 1.00 99.16 175 PRO E O 1
ATOM 7102 N N . ALA E 1 17 ? 24.400 -25.374 4.961 1.00 106.18 176 ALA E N 1
ATOM 7103 C CA . ALA E 1 17 ? 25.694 -25.290 4.282 1.00 108.93 176 ALA E CA 1
ATOM 7104 C C . ALA E 1 17 ? 26.125 -23.838 4.092 1.00 105.66 176 ALA E C 1
ATOM 7105 O O . ALA E 1 17 ? 25.341 -23.001 3.636 1.00 103.52 176 ALA E O 1
ATOM 7107 N N . GLY E 1 18 ? 27.368 -23.548 4.468 1.00 105.63 177 GLY E N 1
ATOM 7108 C CA . GLY E 1 18 ? 27.912 -22.195 4.393 1.00 103.06 177 GLY E CA 1
ATOM 7109 C C . GLY E 1 18 ? 27.900 -21.479 5.730 1.00 98.50 177 GLY E C 1
ATOM 7110 O O . GLY E 1 18 ? 28.784 -20.673 6.016 1.00 97.39 177 GLY E O 1
ATOM 7111 N N . GLU E 1 19 ? 26.905 -21.792 6.557 1.00 96.35 178 GLU E N 1
ATOM 7112 C CA . GLU E 1 19 ? 26.690 -21.098 7.828 1.00 92.43 178 GLU E CA 1
ATOM 7113 C C . GLU E 1 19 ? 27.440 -21.669 9.037 1.00 92.68 178 GLU E C 1
ATOM 7114 O O . GLU E 1 19 ? 27.107 -21.338 10.177 1.00 90.08 178 GLU E O 1
ATOM 7120 N N . SER E 1 20 ? 28.444 -22.508 8.797 1.00 96.20 179 SER E N 1
ATOM 7121 C CA . SER E 1 20 ? 29.185 -23.156 9.887 1.00 97.07 179 SER E CA 1
ATOM 7122 C C . SER E 1 20 ? 30.056 -22.208 10.736 1.00 94.74 179 SER E C 1
ATOM 7123 O O . SER E 1 20 ? 29.835 -22.095 11.950 1.00 92.63 179 SER E O 1
ATOM 7126 N N . PRO E 1 21 ? 31.038 -21.513 10.115 1.00 95.45 180 PRO E N 1
ATOM 7127 C CA . PRO E 1 21 ? 31.891 -20.662 10.952 1.00 93.83 180 PRO E CA 1
ATOM 7128 C C . PRO E 1 21 ? 31.105 -19.517 11.594 1.00 89.81 180 PRO E C 1
ATOM 7129 O O . PRO E 1 21 ? 31.395 -19.140 12.729 1.00 88.45 180 PRO E O 1
ATOM 7133 N N . GLY E 1 22 ? 30.113 -18.994 10.871 1.00 88.31 181 GLY E N 1
ATOM 7134 C CA . GLY E 1 22 ? 29.249 -17.914 11.355 1.00 84.88 181 GLY E CA 1
ATOM 7135 C C . GLY E 1 22 ? 28.521 -18.223 12.650 1.00 82.81 181 GLY E C 1
ATOM 7136 O O . GLY E 1 22 ? 28.596 -17.450 13.603 1.00 80.94 181 GLY E O 1
ATOM 7137 N N . ARG E 1 23 ? 27.823 -19.355 12.685 1.00 83.59 182 ARG E N 1
ATOM 7138 C CA . ARG E 1 23 ? 27.112 -19.788 13.891 1.00 82.41 182 ARG E CA 1
ATOM 7139 C C . ARG E 1 23 ? 28.064 -20.190 15.020 1.00 83.38 182 ARG E C 1
ATOM 7140 O O . ARG E 1 23 ? 27.771 -19.961 16.194 1.00 81.99 182 ARG E O 1
ATOM 7148 N N . ALA E 1 24 ? 29.197 -20.788 14.664 1.00 86.11 183 ALA E N 1
ATOM 7149 C CA . ALA E 1 24 ? 30.218 -21.136 15.654 1.00 87.49 183 ALA E CA 1
ATOM 7150 C C . ALA E 1 24 ? 30.801 -19.886 16.322 1.00 85.65 183 ALA E C 1
ATOM 7151 O O . ALA E 1 24 ? 30.943 -19.842 17.546 1.00 85.15 183 ALA E O 1
ATOM 7153 N N . ALA E 1 25 ? 31.108 -18.874 15.507 1.00 85.02 184 ALA E N 1
ATOM 7154 C CA . ALA E 1 25 ? 31.716 -17.626 15.975 1.00 83.94 184 ALA E CA 1
ATOM 7155 C C . ALA E 1 25 ? 30.861 -16.939 17.027 1.00 81.49 184 ALA E C 1
ATOM 7156 O O . ALA E 1 25 ? 31.381 -16.423 18.022 1.00 81.44 184 ALA E O 1
ATOM 7158 N N . VAL E 1 26 ? 29.549 -16.944 16.791 1.00 79.87 185 VAL E N 1
ATOM 7159 C CA . VAL E 1 26 ? 28.577 -16.341 17.698 1.00 77.82 185 VAL E CA 1
ATOM 7160 C C . VAL E 1 26 ? 28.509 -17.134 19.000 1.00 78.23 185 VAL E C 1
ATOM 7161 O O . VAL E 1 26 ? 28.482 -16.557 20.084 1.00 77.68 185 VAL E O 1
ATOM 7165 N N . VAL E 1 27 ? 28.507 -18.459 18.883 1.00 79.82 186 VAL E N 1
ATOM 7166 C CA . VAL E 1 27 ? 28.474 -19.340 20.050 1.00 80.87 186 VAL E CA 1
ATOM 7167 C C . VAL E 1 27 ? 29.675 -19.092 20.973 1.00 82.01 186 VAL E C 1
ATOM 7168 O O . VAL E 1 27 ? 29.522 -19.034 22.195 1.00 82.04 186 VAL E O 1
ATOM 7172 N N . GLN E 1 28 ? 30.854 -18.909 20.383 1.00 83.21 187 GLN E N 1
ATOM 7173 C CA . GLN E 1 28 ? 32.052 -18.550 21.142 1.00 84.53 187 GLN E CA 1
ATOM 7174 C C . GLN E 1 28 ? 31.854 -17.210 21.854 1.00 82.83 187 GLN E C 1
ATOM 7175 O O . GLN E 1 28 ? 32.158 -17.075 23.041 1.00 83.55 187 GLN E O 1
ATOM 7181 N N . GLU E 1 29 ? 31.325 -16.235 21.124 1.00 81.09 188 GLU E N 1
ATOM 7182 C CA . GLU E 1 29 ? 31.111 -14.889 21.657 1.00 80.12 188 GLU E CA 1
ATOM 7183 C C . GLU E 1 29 ? 30.124 -14.907 22.818 1.00 79.34 188 GLU E C 1
ATOM 7184 O O . GLU E 1 29 ? 30.300 -14.188 23.805 1.00 79.95 188 GLU E O 1
ATOM 7190 N N . MET E 1 30 ? 29.098 -15.747 22.699 1.00 78.42 189 MET E N 1
ATOM 7191 C CA . MET E 1 30 ? 28.080 -15.868 23.729 1.00 77.89 189 MET E CA 1
ATOM 7192 C C . MET E 1 30 ? 28.642 -16.526 24.976 1.00 79.87 189 MET E C 1
ATOM 7193 O O . MET E 1 30 ? 28.280 -16.156 26.087 1.00 80.24 189 MET E O 1
ATOM 7198 N N . ARG E 1 31 ? 29.544 -17.484 24.782 1.00 81.65 190 ARG E N 1
ATOM 7199 C CA . ARG E 1 31 ? 30.188 -18.179 25.897 1.00 84.06 190 ARG E CA 1
ATOM 7200 C C . ARG E 1 31 ? 31.204 -17.311 26.616 1.00 85.03 190 ARG E C 1
ATOM 7201 O O . ARG E 1 31 ? 31.235 -17.292 27.843 1.00 86.35 190 ARG E O 1
ATOM 7209 N N . ASP E 1 32 ? 32.020 -16.593 25.844 1.00 84.81 191 ASP E N 1
ATOM 7210 C CA . ASP E 1 32 ? 32.971 -15.616 26.382 1.00 86.00 191 ASP E CA 1
ATOM 7211 C C . ASP E 1 32 ? 32.260 -14.527 27.187 1.00 85.50 191 ASP E C 1
ATOM 7212 O O . ASP E 1 32 ? 32.696 -14.161 28.283 1.00 87.23 191 ASP E O 1
ATOM 7214 N N . CYS E 1 33 ? 31.155 -14.021 26.649 1.00 83.63 192 CYS E N 1
ATOM 7215 C CA . CYS E 1 33 ? 30.387 -13.003 27.352 1.00 83.67 192 CYS E CA 1
ATOM 7216 C C . CYS E 1 33 ? 29.719 -13.609 28.591 1.00 84.64 192 CYS E C 1
ATOM 7217 O O . CYS E 1 33 ? 29.689 -12.990 29.642 1.00 86.19 192 CYS E O 1
ATOM 7220 N N . LEU E 1 34 ? 29.231 -14.840 28.472 1.00 84.49 193 LEU E N 1
ATOM 7221 C CA . LEU E 1 34 ? 28.676 -15.564 29.620 1.00 86.10 193 LEU E CA 1
ATOM 7222 C C . LEU E 1 34 ? 29.746 -15.871 30.679 1.00 89.31 193 LEU E C 1
ATOM 7223 O O . LEU E 1 34 ? 29.464 -15.852 31.878 1.00 91.00 193 LEU E O 1
ATOM 7228 N N . ASN E 1 35 ? 30.973 -16.134 30.229 1.00 90.62 194 ASN E N 1
ATOM 7229 C CA . ASN E 1 35 ? 32.083 -16.463 31.125 1.00 94.30 194 ASN E CA 1
ATOM 7230 C C . ASN E 1 35 ? 32.603 -15.307 31.976 1.00 96.92 194 ASN E C 1
ATOM 7231 O O . ASN E 1 35 ? 32.968 -15.516 33.132 1.00 99.53 194 ASN E O 1
ATOM 7236 N N . ASN E 1 36 ? 32.641 -14.100 31.410 1.00 97.53 195 ASN E N 1
ATOM 7237 C CA . ASN E 1 36 ? 33.200 -12.938 32.117 1.00 101.84 195 ASN E CA 1
ATOM 7238 C C . ASN E 1 36 ? 32.220 -11.793 32.379 1.00 104.42 195 ASN E C 1
ATOM 7239 O O . ASN E 1 36 ? 32.594 -10.761 32.943 1.00 106.58 195 ASN E O 1
ATOM 7244 N N . GLY E 1 37 ? 30.974 -11.981 31.961 1.00 50.08 196 GLY E N 1
ATOM 7245 C CA . GLY E 1 37 ? 29.903 -11.036 32.266 1.00 54.19 196 GLY E CA 1
ATOM 7246 C C . GLY E 1 37 ? 29.776 -9.868 31.307 1.00 57.08 196 GLY E C 1
ATOM 7247 O O . GLY E 1 37 ? 29.189 -8.844 31.655 1.00 60.71 196 GLY E O 1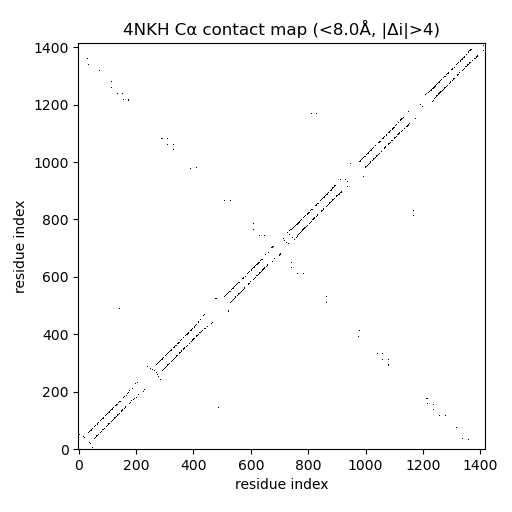
ATOM 7248 N N . ASN E 1 38 ? 30.316 -10.012 30.099 1.00 58.40 197 ASN E N 1
ATOM 7249 C CA . ASN E 1 38 ? 30.259 -8.931 29.120 1.00 56.40 197 ASN E CA 1
ATOM 7250 C C . ASN E 1 38 ? 28.806 -8.572 28.816 1.00 51.76 197 ASN E C 1
ATOM 7251 O O . ASN E 1 38 ? 28.025 -9.431 28.389 1.00 56.80 197 ASN E O 1
ATOM 7256 N N . PRO E 1 39 ? 28.430 -7.303 29.063 1.00 68.86 198 PRO E N 1
ATOM 7257 C CA . PRO E 1 39 ? 27.049 -6.877 28.862 1.00 63.53 198 PRO E CA 1
ATOM 7258 C C . PRO E 1 39 ? 26.705 -6.655 27.391 1.00 60.15 198 PRO E C 1
ATOM 7259 O O . PRO E 1 39 ? 25.552 -6.402 27.075 1.00 57.92 198 PRO E O 1
ATOM 7263 N N . VAL E 1 40 ? 27.702 -6.764 26.513 1.00 59.46 199 VAL E N 1
ATOM 7264 C CA . VAL E 1 40 ? 27.552 -6.441 25.091 1.00 57.58 199 VAL E CA 1
ATOM 7265 C C . VAL E 1 40 ? 27.747 -7.671 24.201 1.00 57.37 199 VAL E C 1
ATOM 7266 O O . VAL E 1 40 ? 28.792 -8.346 24.257 1.00 59.14 199 VAL E O 1
ATOM 7270 N N . LEU E 1 41 ? 26.735 -7.949 23.380 1.00 55.15 200 LEU E N 1
ATOM 7271 C CA . LEU E 1 41 ? 26.790 -9.049 22.424 1.00 55.17 200 LEU E CA 1
ATOM 7272 C C . LEU E 1 41 ? 26.552 -8.546 21.008 1.00 54.85 200 LEU E C 1
ATOM 7273 O O . LEU E 1 41 ? 25.434 -8.164 20.662 1.00 53.52 200 LEU E O 1
ATOM 7278 N N . ASN E 1 42 ? 27.612 -8.531 20.202 1.00 56.65 201 ASN E N 1
ATOM 7279 C CA . ASN E 1 42 ? 27.487 -8.291 18.768 1.00 57.12 201 ASN E CA 1
ATOM 7280 C C . ASN E 1 42 ? 27.571 -9.622 18.021 1.00 58.37 201 ASN E C 1
ATOM 7281 O O . ASN E 1 42 ? 28.571 -10.339 18.111 1.00 60.64 201 ASN E O 1
ATOM 7286 N N . VAL E 1 43 ? 26.516 -9.958 17.288 1.00 57.16 202 VAL E N 1
ATOM 7287 C CA . VAL E 1 43 ? 26.462 -11.266 16.641 1.00 58.48 202 VAL E CA 1
ATOM 7288 C C . VAL E 1 43 ? 27.199 -11.292 15.301 1.00 61.19 202 VAL E C 1
ATOM 7289 O O . VAL E 1 43 ? 27.433 -12.361 14.749 1.00 63.67 202 VAL E O 1
ATOM 7293 N N . GLY E 1 44 ? 27.575 -10.118 14.796 1.00 61.61 203 GLY E N 1
ATOM 7294 C CA . GLY E 1 44 ? 28.403 -10.005 13.591 1.00 64.92 203 GLY E CA 1
ATOM 7295 C C . GLY E 1 44 ? 27.645 -10.180 12.289 1.00 65.43 203 GLY E C 1
ATOM 7296 O O . GLY E 1 44 ? 26.569 -10.780 12.261 1.00 63.68 203 GLY E O 1
ATOM 7297 N N . ALA E 1 45 ? 28.202 -9.639 11.206 1.00 68.34 204 ALA E N 1
ATOM 7298 C CA . ALA E 1 45 ? 27.629 -9.803 9.868 1.00 69.57 204 ALA E CA 1
ATOM 7299 C C . ALA E 1 45 ? 27.953 -11.203 9.343 1.00 72.22 204 ALA E C 1
ATOM 7300 O O . ALA E 1 45 ? 28.861 -11.390 8.525 1.00 76.38 204 ALA E O 1
ATOM 7302 N N . SER E 1 46 ? 27.194 -12.185 9.822 1.00 70.41 205 SER E N 1
ATOM 7303 C CA . SER E 1 46 ? 27.543 -13.592 9.633 1.00 73.33 205 SER E CA 1
ATOM 7304 C C . SER E 1 46 ? 26.613 -14.360 8.695 1.00 74.26 205 SER E C 1
ATOM 7305 O O . SER E 1 46 ? 26.616 -15.585 8.701 1.00 76.52 205 SER E O 1
ATOM 7308 N N . GLY E 1 47 ? 25.832 -13.642 7.891 1.00 73.33 206 GLY E N 1
ATOM 7309 C CA . GLY E 1 47 ? 24.887 -14.256 6.953 1.00 74.42 206 GLY E CA 1
ATOM 7310 C C . GLY E 1 47 ? 23.903 -15.212 7.603 1.00 73.06 206 GLY E C 1
ATOM 7311 O O . GLY E 1 47 ? 23.508 -16.211 6.999 1.00 75.80 206 GLY E O 1
ATOM 7312 N N . LEU E 1 48 ? 23.498 -14.896 8.832 1.00 69.54 207 LEU E N 1
ATOM 7313 C CA . LEU E 1 48 ? 22.665 -15.784 9.646 1.00 68.64 207 LEU E CA 1
ATOM 7314 C C . LEU E 1 48 ? 21.215 -15.844 9.178 1.00 67.82 207 LEU E C 1
ATOM 7315 O O . LEU E 1 48 ? 20.637 -14.832 8.781 1.00 66.09 207 LEU E O 1
ATOM 7320 N N . THR E 1 49 ? 20.636 -17.040 9.234 1.00 69.79 208 THR E N 1
ATOM 7321 C CA . THR E 1 49 ? 19.243 -17.247 8.859 1.00 69.74 208 THR E CA 1
ATOM 7322 C C . THR E 1 49 ? 18.338 -17.311 10.080 1.00 67.79 208 THR E C 1
ATOM 7323 O O . THR E 1 49 ? 17.179 -16.906 10.012 1.00 66.64 208 THR E O 1
ATOM 7327 N N . THR E 1 50 ? 18.866 -17.827 11.189 1.00 68.04 209 THR E N 1
ATOM 7328 C CA . THR E 1 50 ? 18.128 -17.886 12.457 1.00 66.75 209 THR E CA 1
ATOM 7329 C C . THR E 1 50 ? 19.014 -17.433 13.614 1.00 64.95 209 THR E C 1
ATOM 7330 O O . THR E 1 50 ? 20.188 -17.135 13.413 1.00 65.00 209 THR E O 1
ATOM 7334 N N . LEU E 1 51 ? 18.441 -17.384 14.818 1.00 64.05 210 LEU E N 1
ATOM 7335 C CA . LEU E 1 51 ? 19.190 -17.157 16.062 1.00 62.87 210 LEU E CA 1
ATOM 7336 C C . LEU E 1 51 ? 18.743 -18.140 17.154 1.00 65.18 210 LEU E C 1
ATOM 7337 O O . LEU E 1 51 ? 17.609 -18.615 17.120 1.00 66.56 210 LEU E O 1
ATOM 7342 N N . PRO E 1 52 ? 19.628 -18.447 18.130 1.00 66.25 211 PRO E N 1
ATOM 7343 C CA . PRO E 1 52 ? 19.240 -19.429 19.153 1.00 69.52 211 PRO E CA 1
ATOM 7344 C C . PRO E 1 52 ? 18.095 -18.901 20.011 1.00 68.01 211 PRO E C 1
ATOM 7345 O O . PRO E 1 52 ? 17.921 -17.684 20.116 1.00 64.31 211 PRO E O 1
ATOM 7349 N N . ASP E 1 53 ? 17.328 -19.808 20.611 1.00 71.68 212 ASP E N 1
ATOM 7350 C CA . ASP E 1 53 ? 16.127 -19.437 21.361 1.00 71.43 212 ASP E CA 1
ATOM 7351 C C . ASP E 1 53 ? 16.454 -18.697 22.661 1.00 69.60 212 ASP E C 1
ATOM 7352 O O . ASP E 1 53 ? 15.783 -17.717 23.021 1.00 67.16 212 ASP E O 1
ATOM 7357 N N . ARG E 1 54 ? 17.498 -19.161 23.341 1.00 71.28 213 ARG E N 1
ATOM 7358 C CA . ARG E 1 54 ? 18.032 -18.490 24.524 1.00 69.82 213 ARG E CA 1
ATOM 7359 C C . ARG E 1 54 ? 19.285 -17.663 24.180 1.00 66.41 213 ARG E C 1
ATOM 7360 O O . ARG E 1 54 ? 20.126 -18.083 23.379 1.00 67.20 213 ARG E O 1
ATOM 7368 N N . LEU E 1 55 ? 19.378 -16.477 24.778 1.00 63.30 214 LEU E N 1
ATOM 7369 C CA . LEU E 1 55 ? 20.527 -15.575 24.637 1.00 60.75 214 LEU E CA 1
ATOM 7370 C C . LEU E 1 55 ? 21.005 -15.207 26.036 1.00 60.96 214 LEU E C 1
ATOM 7371 O O . LEU E 1 55 ? 20.179 -15.148 26.952 1.00 61.98 214 LEU E O 1
ATOM 7376 N N . PRO E 1 56 ? 22.320 -14.936 26.210 1.00 60.54 215 PRO E N 1
ATOM 7377 C CA . PRO E 1 56 ? 22.879 -14.706 27.551 1.00 61.12 215 PRO E CA 1
ATOM 7378 C C . PRO E 1 56 ? 21.997 -13.791 28.402 1.00 59.25 215 PRO E C 1
ATOM 7379 O O . PRO E 1 56 ? 21.692 -12.670 27.992 1.00 56.39 215 PRO E O 1
ATOM 7383 N N . PRO E 1 57 ? 21.595 -14.271 29.591 1.00 61.50 216 PRO E N 1
ATOM 7384 C CA . PRO E 1 57 ? 20.483 -13.693 30.347 1.00 61.23 216 PRO E CA 1
ATOM 7385 C C . PRO E 1 57 ? 20.733 -12.287 30.877 1.00 58.90 216 PRO E C 1
ATOM 7386 O O . PRO E 1 57 ? 19.791 -11.633 31.302 1.00 58.64 216 PRO E O 1
ATOM 7390 N N . HIS E 1 58 ? 21.984 -11.835 30.823 1.00 57.92 217 HIS E N 1
ATOM 7391 C CA . HIS E 1 58 ? 22.447 -10.663 31.561 1.00 57.00 217 HIS E CA 1
ATOM 7392 C C . HIS E 1 58 ? 22.921 -9.512 30.673 1.00 54.44 217 HIS E C 1
ATOM 7393 O O . HIS E 1 58 ? 23.377 -8.489 31.181 1.00 54.26 217 HIS E O 1
ATOM 7400 N N . ILE E 1 59 ? 22.860 -9.679 29.357 1.00 53.07 218 ILE E N 1
ATOM 7401 C CA . ILE E 1 59 ? 23.355 -8.642 28.464 1.00 51.56 218 ILE E CA 1
ATOM 7402 C C . ILE E 1 59 ? 22.398 -7.459 28.467 1.00 50.84 218 ILE E C 1
ATOM 7403 O O . ILE E 1 59 ? 21.229 -7.609 28.811 1.00 51.00 218 ILE E O 1
ATOM 7408 N N . THR E 1 60 ? 22.912 -6.289 28.098 1.00 50.68 219 THR E N 1
ATOM 7409 C CA . THR E 1 60 ? 22.129 -5.057 28.072 1.00 50.60 219 THR E CA 1
ATOM 7410 C C . THR E 1 60 ? 22.176 -4.408 26.696 1.00 50.06 219 THR E C 1
ATOM 7411 O O . THR E 1 60 ? 21.327 -3.570 26.377 1.00 50.38 219 THR E O 1
ATOM 7415 N N . THR E 1 61 ? 23.164 -4.799 25.890 1.00 49.72 220 THR E N 1
ATOM 7416 C CA . THR E 1 61 ? 23.292 -4.309 24.518 1.00 49.82 220 THR E CA 1
ATOM 7417 C C . THR E 1 61 ? 23.379 -5.485 23.539 1.00 49.04 220 THR E C 1
ATOM 7418 O O . THR E 1 61 ? 24.229 -6.354 23.669 1.00 49.50 220 THR E O 1
ATOM 7422 N N . LEU E 1 62 ? 22.493 -5.500 22.554 1.00 48.46 221 LEU E N 1
ATOM 7423 C CA . LEU E 1 62 ? 22.515 -6.535 21.537 1.00 48.32 221 LEU E CA 1
ATOM 7424 C C . LEU E 1 62 ? 22.597 -5.915 20.156 1.00 48.94 221 LEU E C 1
ATOM 7425 O O . LEU E 1 62 ? 21.737 -5.127 19.781 1.00 49.00 221 LEU E O 1
ATOM 7430 N N . VAL E 1 63 ? 23.627 -6.281 19.403 1.00 50.08 222 VAL E N 1
ATOM 7431 C CA . VAL E 1 63 ? 23.804 -5.754 18.058 1.00 51.56 222 VAL E CA 1
ATOM 7432 C C . VAL E 1 63 ? 23.679 -6.871 17.036 1.00 52.02 222 VAL E C 1
ATOM 7433 O O . VAL E 1 63 ? 24.351 -7.909 17.130 1.00 52.97 222 VAL E O 1
ATOM 7437 N N . ILE E 1 64 ? 22.813 -6.653 16.058 1.00 52.04 223 ILE E N 1
ATOM 7438 C CA . ILE E 1 64 ? 22.635 -7.596 14.976 1.00 52.85 223 ILE E CA 1
ATOM 7439 C C . ILE E 1 64 ? 22.787 -6.864 13.648 1.00 55.12 223 ILE E C 1
ATOM 7440 O O . ILE E 1 64 ? 21.823 -6.273 13.157 1.00 55.17 223 ILE E O 1
ATOM 7445 N N . PRO E 1 65 ? 24.003 -6.895 13.065 1.00 57.67 224 PRO E N 1
ATOM 7446 C CA . PRO E 1 65 ? 24.243 -6.306 11.743 1.00 60.55 224 PRO E CA 1
ATOM 7447 C C . PRO E 1 65 ? 23.603 -7.147 10.630 1.00 61.33 224 PRO E C 1
ATOM 7448 O O . PRO E 1 65 ? 22.844 -8.078 10.919 1.00 59.80 224 PRO E O 1
ATOM 7452 N N . ASP E 1 66 ? 23.916 -6.832 9.375 1.00 64.43 225 ASP E N 1
ATOM 7453 C CA . ASP E 1 66 ? 23.278 -7.477 8.218 1.00 65.63 225 ASP E CA 1
ATOM 7454 C C . ASP E 1 66 ? 23.320 -8.997 8.249 1.00 65.37 225 ASP E C 1
ATOM 7455 O O . ASP E 1 66 ? 24.391 -9.612 8.228 1.00 67.24 225 ASP E O 1
ATOM 7460 N N . ASN E 1 67 ? 22.134 -9.589 8.313 1.00 63.70 226 ASN E N 1
ATOM 7461 C CA . ASN E 1 67 ? 21.962 -11.025 8.153 1.00 64.30 226 ASN E CA 1
ATOM 7462 C C . ASN E 1 67 ? 20.667 -11.305 7.397 1.00 64.48 226 ASN E C 1
ATOM 7463 O O . ASN E 1 67 ? 20.038 -10.372 6.870 1.00 64.54 226 ASN E O 1
ATOM 7468 N N . ASN E 1 68 ? 20.280 -12.576 7.336 1.00 65.28 227 ASN E N 1
ATOM 7469 C CA . ASN E 1 68 ? 19.033 -12.977 6.693 1.00 65.94 227 ASN E CA 1
ATOM 7470 C C . ASN E 1 68 ? 18.028 -13.547 7.692 1.00 64.25 227 ASN E C 1
ATOM 7471 O O . ASN E 1 68 ? 17.440 -14.594 7.453 1.00 66.01 227 ASN E O 1
ATOM 7476 N N . LEU E 1 69 ? 17.838 -12.851 8.810 1.00 61.58 228 LEU E N 1
ATOM 7477 C CA . LEU E 1 69 ? 16.844 -13.237 9.813 1.00 60.38 228 LEU E CA 1
ATOM 7478 C C . LEU E 1 69 ? 15.438 -12.835 9.386 1.00 60.63 228 LEU E C 1
ATOM 7479 O O . LEU E 1 69 ? 15.239 -11.749 8.820 1.00 60.43 228 LEU E O 1
ATOM 7484 N N . THR E 1 70 ? 14.478 -13.713 9.674 1.00 61.71 229 THR E N 1
ATOM 7485 C CA . THR E 1 70 ? 13.048 -13.465 9.425 1.00 62.39 229 THR E CA 1
ATOM 7486 C C . THR E 1 70 ? 12.303 -13.106 10.714 1.00 61.10 229 THR E C 1
ATOM 7487 O O . THR E 1 70 ? 11.306 -12.371 10.687 1.00 61.18 229 THR E O 1
ATOM 7491 N N . SER E 1 71 ? 12.779 -13.646 11.835 1.00 60.35 230 SER E N 1
ATOM 7492 C CA . SER E 1 71 ? 12.333 -13.207 13.152 1.00 58.98 230 SER E CA 1
ATOM 7493 C C . SER E 1 71 ? 13.504 -13.187 14.142 1.00 57.11 230 SER E C 1
ATOM 7494 O O . SER E 1 71 ? 14.642 -13.506 13.790 1.00 56.77 230 SER E O 1
ATOM 7497 N N . LEU E 1 72 ? 13.212 -12.792 15.376 1.00 56.16 231 LEU E N 1
ATOM 7498 C CA . LEU E 1 72 ? 14.201 -12.746 16.439 1.00 54.76 231 LEU E CA 1
ATOM 7499 C C . LEU E 1 72 ? 13.696 -13.599 17.588 1.00 56.46 231 LEU E C 1
ATOM 7500 O O . LEU E 1 72 ? 12.486 -13.789 17.727 1.00 58.13 231 LEU E O 1
ATOM 7505 N N . PRO E 1 73 ? 14.614 -14.108 18.428 1.00 56.67 232 PRO E N 1
ATOM 7506 C CA . PRO E 1 73 ? 14.208 -14.942 19.563 1.00 59.05 232 PRO E CA 1
ATOM 7507 C C . PRO E 1 73 ? 13.667 -14.079 20.701 1.00 58.28 232 PRO E C 1
ATOM 7508 O O . PRO E 1 73 ? 13.652 -12.851 20.571 1.00 56.36 232 PRO E O 1
ATOM 7512 N N . GLU E 1 74 ? 13.227 -14.701 21.796 1.00 60.69 233 GLU E N 1
ATOM 7513 C CA . GLU E 1 74 ? 12.931 -13.957 23.018 1.00 60.51 233 GLU E CA 1
ATOM 7514 C C . GLU E 1 74 ? 14.191 -13.200 23.425 1.00 58.15 233 GLU E C 1
ATOM 7515 O O . GLU E 1 74 ? 15.285 -13.755 23.403 1.00 58.01 233 GLU E O 1
ATOM 7517 N N . LEU E 1 75 ? 14.036 -11.922 23.756 1.00 57.16 234 LEU E N 1
ATOM 7518 C CA . LEU E 1 75 ? 15.167 -11.065 24.094 1.00 55.62 234 LEU E CA 1
ATOM 7519 C C . LEU E 1 75 ? 15.467 -11.115 25.587 1.00 57.81 234 LEU E C 1
ATOM 7520 O O . LEU E 1 75 ? 14.562 -11.367 26.378 1.00 59.84 234 LEU E O 1
ATOM 7525 N N . PRO E 1 76 ? 16.743 -10.890 25.977 1.00 58.18 235 PRO E N 1
ATOM 7526 C CA . PRO E 1 76 ? 17.111 -10.862 27.390 1.00 61.28 235 PRO E CA 1
ATOM 7527 C C . PRO E 1 76 ? 16.267 -9.851 28.137 1.00 65.14 235 PRO E C 1
ATOM 7528 O O . PRO E 1 76 ? 16.142 -8.715 27.690 1.00 63.98 235 PRO E O 1
ATOM 7532 N N . GLU E 1 77 ? 15.684 -10.289 29.251 1.00 50.45 236 GLU E N 1
ATOM 7533 C CA . GLU E 1 77 ? 14.762 -9.499 30.079 1.00 57.13 236 GLU E CA 1
ATOM 7534 C C . GLU E 1 77 ? 15.256 -8.101 30.430 1.00 58.62 236 GLU E C 1
ATOM 7535 O O . GLU E 1 77 ? 14.453 -7.177 30.607 1.00 61.22 236 GLU E O 1
ATOM 7541 N N . GLY E 1 78 ? 16.576 -7.970 30.562 1.00 57.46 237 GLY E N 1
ATOM 7542 C CA . GLY E 1 78 ? 17.199 -6.737 31.021 1.00 51.85 237 GLY E CA 1
ATOM 7543 C C . GLY E 1 78 ? 17.918 -5.963 29.938 1.00 50.08 237 GLY E C 1
ATOM 7544 O O . GLY E 1 78 ? 18.743 -5.101 30.241 1.00 51.74 237 GLY E O 1
ATOM 7545 N N . LEU E 1 79 ? 17.605 -6.254 28.679 1.00 64.99 238 LEU E N 1
ATOM 7546 C CA . LEU E 1 79 ? 18.211 -5.532 27.569 1.00 59.99 238 LEU E CA 1
ATOM 7547 C C . LEU E 1 79 ? 17.805 -4.065 27.618 1.00 57.94 238 LEU E C 1
ATOM 7548 O O . LEU E 1 79 ? 16.667 -3.740 27.973 1.00 57.06 238 LEU E O 1
ATOM 7553 N N . ARG E 1 80 ? 18.750 -3.191 27.287 1.00 57.16 239 ARG E N 1
ATOM 7554 C CA . ARG E 1 80 ? 18.512 -1.749 27.256 1.00 56.21 239 ARG E CA 1
ATOM 7555 C C . ARG E 1 80 ? 18.656 -1.156 25.861 1.00 53.92 239 ARG E C 1
ATOM 7556 O O . ARG E 1 80 ? 17.963 -0.203 25.529 1.00 53.09 239 ARG E O 1
ATOM 7564 N N . GLU E 1 81 ? 19.560 -1.718 25.060 1.00 53.38 240 GLU E N 1
ATOM 7565 C CA . GLU E 1 81 ? 19.787 -1.267 23.686 1.00 51.81 240 GLU E CA 1
ATOM 7566 C C . GLU E 1 81 ? 19.716 -2.429 22.698 1.00 49.75 240 GLU E C 1
ATOM 7567 O O . GLU E 1 81 ? 20.371 -3.456 22.875 1.00 50.50 240 GLU E O 1
ATOM 7573 N N . LEU E 1 82 ? 18.923 -2.247 21.649 1.00 47.47 241 LEU E N 1
ATOM 7574 C CA . LEU E 1 82 ? 18.837 -3.213 20.562 1.00 46.13 241 LEU E CA 1
ATOM 7575 C C . LEU E 1 82 ? 19.092 -2.545 19.215 1.00 46.07 241 LEU E C 1
ATOM 7576 O O . LEU E 1 82 ? 18.365 -1.636 18.821 1.00 45.34 241 LEU E O 1
ATOM 7581 N N . GLU E 1 83 ? 20.119 -2.992 18.504 1.00 47.40 242 GLU E N 1
ATOM 7582 C CA . GLU E 1 83 ? 20.350 -2.503 17.148 1.00 47.98 242 GLU E CA 1
ATOM 7583 C C . GLU E 1 83 ? 20.250 -3.636 16.127 1.00 47.85 242 GLU E C 1
ATOM 7584 O O . GLU E 1 83 ? 21.051 -4.560 16.155 1.00 49.45 242 GLU E O 1
ATOM 7586 N N . VAL E 1 84 ? 19.243 -3.574 15.254 1.00 46.66 243 VAL E N 1
ATOM 7587 C CA . VAL E 1 84 ? 19.075 -4.542 14.154 1.00 46.95 243 VAL E CA 1
ATOM 7588 C C . VAL E 1 84 ? 19.094 -3.783 12.830 1.00 47.78 243 VAL E C 1
ATOM 7589 O O . VAL E 1 84 ? 18.382 -2.781 12.671 1.00 47.41 243 VAL E O 1
ATOM 7593 N N . SER E 1 85 ? 19.899 -4.250 11.881 1.00 49.48 244 SER E N 1
ATOM 7594 C CA . SER E 1 85 ? 20.024 -3.572 10.593 1.00 50.92 244 SER E CA 1
ATOM 7595 C C . SER E 1 85 ? 20.409 -4.516 9.467 1.00 52.99 244 SER E C 1
ATOM 7596 O O . SER E 1 85 ? 20.999 -5.568 9.714 1.00 53.87 244 SER E O 1
ATOM 7599 N N . GLY E 1 86 ? 20.069 -4.131 8.236 1.00 54.25 245 GLY E N 1
ATOM 7600 C CA . GLY E 1 86 ? 20.420 -4.893 7.034 1.00 57.08 245 GLY E CA 1
ATOM 7601 C C . GLY E 1 86 ? 19.743 -6.248 6.943 1.00 56.72 245 GLY E C 1
ATOM 7602 O O . GLY E 1 86 ? 20.184 -7.142 6.196 1.00 59.63 245 GLY E O 1
ATOM 7603 N N . ASN E 1 87 ? 18.678 -6.410 7.720 1.00 53.78 246 ASN E N 1
ATOM 7604 C CA . ASN E 1 87 ? 17.910 -7.629 7.712 1.00 53.58 246 ASN E CA 1
ATOM 7605 C C . ASN E 1 87 ? 16.644 -7.466 6.878 1.00 53.54 246 ASN E C 1
ATOM 7606 O O . ASN E 1 87 ? 15.563 -7.265 7.409 1.00 51.46 246 ASN E O 1
ATOM 7611 N N . LEU E 1 88 ? 16.803 -7.583 5.562 1.00 56.48 247 LEU E N 1
ATOM 7612 C CA . LEU E 1 88 ? 15.757 -7.279 4.582 1.00 57.60 247 LEU E CA 1
ATOM 7613 C C . LEU E 1 88 ? 14.539 -8.216 4.553 1.00 57.97 247 LEU E C 1
ATOM 7614 O O . LEU E 1 88 ? 13.544 -7.922 3.871 1.00 58.70 247 LEU E O 1
ATOM 7619 N N . GLN E 1 89 ? 14.613 -9.335 5.275 1.00 57.99 248 GLN E N 1
ATOM 7620 C CA . GLN E 1 89 ? 13.492 -10.282 5.344 1.00 58.87 248 GLN E CA 1
ATOM 7621 C C . GLN E 1 89 ? 12.812 -10.316 6.724 1.00 55.97 248 GLN E C 1
ATOM 7622 O O . GLN E 1 89 ? 11.916 -11.133 6.962 1.00 57.08 248 GLN E O 1
ATOM 7624 N N . LEU E 1 90 ? 13.239 -9.418 7.610 1.00 53.04 249 LEU E N 1
ATOM 7625 C CA . LEU E 1 90 ? 12.697 -9.287 8.964 1.00 50.60 249 LEU E CA 1
ATOM 7626 C C . LEU E 1 90 ? 11.568 -8.259 8.990 1.00 49.14 249 LEU E C 1
ATOM 7627 O O . LEU E 1 90 ? 11.795 -7.041 8.861 1.00 48.25 249 LEU E O 1
ATOM 7632 N N . THR E 1 91 ? 10.346 -8.749 9.166 1.00 49.49 250 THR E N 1
ATOM 7633 C CA . THR E 1 91 ? 9.157 -7.899 9.039 1.00 48.60 250 THR E CA 1
ATOM 7634 C C . THR E 1 91 ? 8.549 -7.486 10.376 1.00 46.43 250 THR E C 1
ATOM 7635 O O . THR E 1 91 ? 7.731 -6.561 10.439 1.00 45.92 250 THR E O 1
ATOM 7639 N N . SER E 1 92 ? 8.949 -8.164 11.445 1.00 45.93 251 SER E N 1
ATOM 7640 C CA . SER E 1 92 ? 8.498 -7.791 12.779 1.00 44.45 251 SER E CA 1
ATOM 7641 C C . SER E 1 92 ? 9.567 -7.977 13.856 1.00 43.61 251 SER E C 1
ATOM 7642 O O . SER E 1 92 ? 10.633 -8.581 13.618 1.00 44.39 251 SER E O 1
ATOM 7645 N N . LEU E 1 93 ? 9.259 -7.448 15.038 1.00 42.24 252 LEU E N 1
ATOM 7646 C CA . LEU E 1 93 ? 10.070 -7.645 16.231 1.00 41.77 252 LEU E CA 1
ATOM 7647 C C . LEU E 1 93 ? 9.308 -8.454 17.286 1.00 42.62 252 LEU E C 1
ATOM 7648 O O . LEU E 1 93 ? 8.082 -8.501 17.256 1.00 42.98 252 LEU E O 1
ATOM 7653 N N . PRO E 1 94 ? 10.031 -9.093 18.222 1.00 43.29 253 PRO E N 1
ATOM 7654 C CA . PRO E 1 94 ? 9.334 -9.768 19.313 1.00 44.99 253 PRO E CA 1
ATOM 7655 C C . PRO E 1 94 ? 8.890 -8.768 20.375 1.00 44.10 253 PRO E C 1
ATOM 7656 O O . PRO E 1 94 ? 9.159 -7.571 20.242 1.00 42.63 253 PRO E O 1
ATOM 7660 N N . SER E 1 95 ? 8.198 -9.228 21.409 1.00 45.61 254 SER E N 1
ATOM 7661 C CA . SER E 1 95 ? 7.788 -8.299 22.438 1.00 45.41 254 SER E CA 1
ATOM 7662 C C . SER E 1 95 ? 9.061 -7.765 23.110 1.00 44.87 254 SER E C 1
ATOM 7663 O O . SER E 1 95 ? 9.976 -8.538 23.431 1.00 45.98 254 SER E O 1
ATOM 7666 N N . LEU E 1 96 ? 9.124 -6.443 23.263 1.00 43.38 255 LEU E N 1
ATOM 7667 C CA . LEU E 1 96 ? 10.347 -5.753 23.665 1.00 43.13 255 LEU E CA 1
ATOM 7668 C C . LEU E 1 96 ? 10.562 -5.766 25.171 1.00 45.21 255 LEU E C 1
ATOM 7669 O O . LEU E 1 96 ? 9.612 -5.546 25.924 1.00 46.67 255 LEU E O 1
ATOM 7674 N N . PRO E 1 97 ? 11.813 -5.991 25.623 1.00 45.97 256 PRO E N 1
ATOM 7675 C CA . PRO E 1 97 ? 12.058 -6.007 27.068 1.00 48.26 256 PRO E CA 1
ATOM 7676 C C . PRO E 1 97 ? 11.654 -4.683 27.708 1.00 48.34 256 PRO E C 1
ATOM 7677 O O . PRO E 1 97 ? 11.916 -3.625 27.159 1.00 47.08 256 PRO E O 1
ATOM 7681 N N . GLN E 1 98 ? 11.008 -4.767 28.861 1.00 50.70 257 GLN E N 1
ATOM 7682 C CA . GLN E 1 98 ? 10.365 -3.624 29.497 1.00 51.79 257 GLN E CA 1
ATOM 7683 C C . GLN E 1 98 ? 11.320 -2.485 29.862 1.00 52.27 257 GLN E C 1
ATOM 7684 O O . GLN E 1 98 ? 10.904 -1.335 29.936 1.00 52.49 257 GLN E O 1
ATOM 7690 N N . GLY E 1 99 ? 12.596 -2.803 30.075 1.00 52.98 258 GLY E N 1
ATOM 7691 C CA . GLY E 1 99 ? 13.591 -1.779 30.416 1.00 53.97 258 GLY E CA 1
ATOM 7692 C C . GLY E 1 99 ? 14.385 -1.220 29.246 1.00 51.89 258 GLY E C 1
ATOM 7693 O O . GLY E 1 99 ? 15.436 -0.628 29.446 1.00 53.38 258 GLY E O 1
ATOM 7694 N N . LEU E 1 100 ? 13.884 -1.408 28.027 1.00 49.10 259 LEU E N 1
ATOM 7695 C CA . LEU E 1 100 ? 14.589 -0.984 26.820 1.00 47.90 259 LEU E CA 1
ATOM 7696 C C . LEU E 1 100 ? 14.566 0.534 26.683 1.00 49.07 259 LEU E C 1
ATOM 7697 O O . LEU E 1 100 ? 13.545 1.179 26.965 1.00 49.18 259 LEU E O 1
ATOM 7702 N N . GLN E 1 101 ? 15.693 1.111 26.273 1.00 50.42 260 GLN E N 1
ATOM 7703 C CA . GLN E 1 101 ? 15.757 2.562 26.113 1.00 52.04 260 GLN E CA 1
ATOM 7704 C C . GLN E 1 101 ? 16.286 3.054 24.766 1.00 51.29 260 GLN E C 1
ATOM 7705 O O . GLN E 1 101 ? 16.080 4.217 24.412 1.00 52.17 260 GLN E O 1
ATOM 7711 N N . LYS E 1 102 ? 16.940 2.173 24.016 1.00 49.78 261 LYS E N 1
ATOM 7712 C CA . LYS E 1 102 ? 17.333 2.501 22.657 1.00 49.19 261 LYS E CA 1
ATOM 7713 C C . LYS E 1 102 ? 16.938 1.385 21.705 1.00 46.89 261 LYS E C 1
ATOM 7714 O O . LYS E 1 102 ? 17.348 0.235 21.874 1.00 46.60 261 LYS E O 1
ATOM 7720 N N . LEU E 1 103 ? 16.126 1.727 20.707 1.00 45.76 262 LEU E N 1
ATOM 7721 C CA . LEU E 1 103 ? 15.769 0.774 19.664 1.00 43.93 262 LEU E CA 1
ATOM 7722 C C . LEU E 1 103 ? 16.108 1.341 18.290 1.00 44.52 262 LEU E C 1
ATOM 7723 O O . LEU E 1 103 ? 15.405 2.209 17.779 1.00 44.54 262 LEU E O 1
ATOM 7728 N N . TRP E 1 104 ? 17.202 0.847 17.715 1.00 45.36 263 TRP E N 1
ATOM 7729 C CA . TRP E 1 104 ? 17.580 1.168 16.348 1.00 46.33 263 TRP E CA 1
ATOM 7730 C C . TRP E 1 104 ? 17.360 -0.051 15.443 1.00 45.39 263 TRP E C 1
ATOM 7731 O O . TRP E 1 104 ? 18.150 -0.997 15.434 1.00 46.19 263 TRP E O 1
ATOM 7742 N N . ALA E 1 105 ? 16.252 -0.030 14.711 1.00 44.22 264 ALA E N 1
ATOM 7743 C CA . ALA E 1 105 ? 15.825 -1.153 13.885 1.00 43.33 264 ALA E CA 1
ATOM 7744 C C . ALA E 1 105 ? 15.557 -0.640 12.482 1.00 44.57 264 ALA E C 1
ATOM 7745 O O . ALA E 1 105 ? 14.415 -0.554 12.044 1.00 44.29 264 ALA E O 1
ATOM 7747 N N . TYR E 1 106 ? 16.621 -0.272 11.786 1.00 46.84 265 TYR E N 1
ATOM 7748 C CA . TYR E 1 106 ? 16.506 0.404 10.498 1.00 48.61 265 TYR E CA 1
ATOM 7749 C C . TYR E 1 106 ? 17.089 -0.468 9.392 1.00 50.49 265 TYR E C 1
ATOM 7750 O O . TYR E 1 106 ? 17.841 -1.413 9.679 1.00 50.98 265 TYR E O 1
ATOM 7759 N N . ASN E 1 107 ? 16.759 -0.129 8.143 1.00 52.16 266 ASN E N 1
ATOM 7760 C CA . ASN E 1 107 ? 17.122 -0.916 6.954 1.00 54.36 266 ASN E CA 1
ATOM 7761 C C . ASN E 1 107 ? 16.773 -2.394 7.106 1.00 53.21 266 ASN E C 1
ATOM 7762 O O . ASN E 1 107 ? 17.582 -3.266 6.810 1.00 54.75 266 ASN E O 1
ATOM 7767 N N . ASN E 1 108 ? 15.566 -2.658 7.599 1.00 50.83 267 ASN E N 1
ATOM 7768 C CA . ASN E 1 108 ? 15.023 -4.009 7.657 1.00 49.92 267 ASN E CA 1
ATOM 7769 C C . ASN E 1 108 ? 13.792 -4.044 6.766 1.00 50.45 267 ASN E C 1
ATOM 7770 O O . ASN E 1 108 ? 13.792 -3.424 5.710 1.00 52.30 267 ASN E O 1
ATOM 7775 N N . TRP E 1 109 ? 12.750 -4.764 7.162 1.00 49.43 268 TRP E N 1
ATOM 7776 C CA . TRP E 1 109 ? 11.512 -4.747 6.383 1.00 50.47 268 TRP E CA 1
ATOM 7777 C C . TRP E 1 109 ? 10.293 -4.779 7.300 1.00 48.71 268 TRP E C 1
ATOM 7778 O O . TRP E 1 109 ? 9.306 -5.458 7.016 1.00 49.81 268 TRP E O 1
ATOM 7789 N N . LEU E 1 110 ? 10.376 -4.006 8.384 1.00 46.52 269 LEU E N 1
ATOM 7790 C CA . LEU E 1 110 ? 9.366 -3.995 9.438 1.00 44.98 269 LEU E CA 1
ATOM 7791 C C . LEU E 1 110 ? 8.029 -3.469 8.947 1.00 45.66 269 LEU E C 1
ATOM 7792 O O . LEU E 1 110 ? 7.958 -2.393 8.342 1.00 46.39 269 LEU E O 1
ATOM 7797 N N . ALA E 1 111 ? 6.977 -4.244 9.205 1.00 45.92 270 ALA E N 1
ATOM 7798 C CA . ALA E 1 111 ? 5.618 -3.867 8.815 1.00 46.87 270 ALA E CA 1
ATOM 7799 C C . ALA E 1 111 ? 4.878 -3.176 9.961 1.00 45.26 270 ALA E C 1
ATOM 7800 O O . ALA E 1 111 ? 3.931 -2.425 9.736 1.00 45.91 270 ALA E O 1
ATOM 7802 N N . SER E 1 112 ? 5.317 -3.443 11.188 1.00 43.59 271 SER E N 1
ATOM 7803 C CA . SER E 1 112 ? 4.777 -2.797 12.372 1.00 42.46 271 SER E CA 1
ATOM 7804 C C . SER E 1 112 ? 5.817 -2.755 13.498 1.00 40.88 271 SER E C 1
ATOM 7805 O O . SER E 1 112 ? 6.930 -3.283 13.355 1.00 40.81 271 SER E O 1
ATOM 7808 N N . LEU E 1 113 ? 5.459 -2.108 14.604 1.00 39.96 272 LEU E N 1
ATOM 7809 C CA . LEU E 1 113 ? 6.256 -2.170 15.820 1.00 39.08 272 LEU E CA 1
ATOM 7810 C C . LEU E 1 113 ? 5.424 -2.749 16.965 1.00 39.60 272 LEU E C 1
ATOM 7811 O O . LEU E 1 113 ? 4.212 -2.586 16.984 1.00 40.58 272 LEU E O 1
ATOM 7816 N N . PRO E 1 114 ? 6.069 -3.418 17.934 1.00 39.66 273 PRO E N 1
ATOM 7817 C CA . PRO E 1 114 ? 5.304 -3.855 19.097 1.00 40.86 273 PRO E CA 1
ATOM 7818 C C . PRO E 1 114 ? 4.956 -2.674 20.018 1.00 41.11 273 PRO E C 1
ATOM 7819 O O . PRO E 1 114 ? 5.360 -1.538 19.753 1.00 40.39 273 PRO E O 1
ATOM 7823 N N . THR E 1 115 ? 4.201 -2.946 21.081 1.00 42.77 274 THR E N 1
ATOM 7824 C CA . THR E 1 115 ? 4.027 -1.987 22.160 1.00 43.58 274 THR E CA 1
ATOM 7825 C C . THR E 1 115 ? 5.402 -1.578 22.669 1.00 43.38 274 THR E C 1
ATOM 7826 O O . THR E 1 115 ? 6.196 -2.415 23.117 1.00 43.61 274 THR E O 1
ATOM 7830 N N . LEU E 1 116 ? 5.672 -0.282 22.566 1.00 43.59 275 LEU E N 1
ATOM 7831 C CA . LEU E 1 116 ? 6.933 0.311 22.985 1.00 44.34 275 LEU E CA 1
ATOM 7832 C C . LEU E 1 116 ? 7.013 0.473 24.504 1.00 47.13 275 LEU E C 1
ATOM 7833 O O . LEU E 1 116 ? 6.062 0.956 25.128 1.00 48.17 275 LEU E O 1
ATOM 7838 N N . PRO E 1 117 ? 8.155 0.077 25.101 1.00 49.10 276 PRO E N 1
ATOM 7839 C CA . PRO E 1 117 ? 8.334 0.167 26.553 1.00 53.63 276 PRO E CA 1
ATOM 7840 C C . PRO E 1 117 ? 8.390 1.622 27.018 1.00 58.79 276 PRO E C 1
ATOM 7841 O O . PRO E 1 117 ? 8.949 2.459 26.316 1.00 57.47 276 PRO E O 1
ATOM 7845 N N . PRO E 1 118 ? 7.810 1.925 28.195 1.00 50.43 277 PRO E N 1
ATOM 7846 C CA . PRO E 1 118 ? 7.693 3.312 28.667 1.00 54.63 277 PRO E CA 1
ATOM 7847 C C . PRO E 1 118 ? 9.040 4.035 28.784 1.00 57.15 277 PRO E C 1
ATOM 7848 O O . PRO E 1 118 ? 9.109 5.253 28.579 1.00 63.50 277 PRO E O 1
ATOM 7852 N N . GLY E 1 119 ? 10.099 3.283 29.086 1.00 56.04 278 GLY E N 1
ATOM 7853 C CA . GLY E 1 119 ? 11.432 3.852 29.275 1.00 50.95 278 GLY E CA 1
ATOM 7854 C C . GLY E 1 119 ? 12.202 4.170 28.004 1.00 50.08 278 GLY E C 1
ATOM 7855 O O . GLY E 1 119 ? 13.298 4.719 28.069 1.00 50.08 278 GLY E O 1
ATOM 7856 N N . LEU E 1 120 ? 11.636 3.832 26.850 1.00 54.18 279 LEU E N 1
ATOM 7857 C CA . LEU E 1 120 ? 12.310 4.039 25.578 1.00 49.78 279 LEU E CA 1
ATOM 7858 C C . LEU E 1 120 ? 12.476 5.518 25.324 1.00 48.05 279 LEU E C 1
ATOM 7859 O O . LEU E 1 120 ? 11.492 6.253 25.337 1.00 47.27 279 LEU E O 1
ATOM 7864 N N . GLY E 1 121 ? 13.719 5.946 25.105 1.00 47.68 280 GLY E N 1
ATOM 7865 C CA . GLY E 1 121 ? 14.032 7.353 24.860 1.00 46.86 280 GLY E CA 1
ATOM 7866 C C . GLY E 1 121 ? 14.389 7.674 23.419 1.00 45.57 280 GLY E C 1
ATOM 7867 O O . GLY E 1 121 ? 14.153 8.790 22.940 1.00 45.18 280 GLY E O 1
ATOM 7868 N N . ASP E 1 122 ? 14.926 6.678 22.724 1.00 45.14 281 ASP E N 1
ATOM 7869 C CA . ASP E 1 122 ? 15.550 6.853 21.422 1.00 44.91 281 ASP E CA 1
ATOM 7870 C C . ASP E 1 122 ? 15.069 5.752 20.473 1.00 43.47 281 ASP E C 1
ATOM 7871 O O . ASP E 1 122 ? 15.424 4.579 20.636 1.00 44.41 281 ASP E O 1
ATOM 7876 N N . LEU E 1 123 ? 14.261 6.134 19.485 1.00 41.55 282 LEU E N 1
ATOM 7877 C CA . LEU E 1 123 ? 13.705 5.181 18.529 1.00 40.35 282 LEU E CA 1
ATOM 7878 C C . LEU E 1 123 ? 14.069 5.550 17.093 1.00 40.30 282 LEU E C 1
ATOM 7879 O O . LEU E 1 123 ? 13.632 6.594 16.586 1.00 39.88 282 LEU E O 1
ATOM 7884 N N . ALA E 1 124 ? 14.874 4.697 16.454 1.00 41.05 283 ALA E N 1
ATOM 7885 C CA . ALA E 1 124 ? 15.211 4.828 15.028 1.00 41.11 283 ALA E CA 1
ATOM 7886 C C . ALA E 1 124 ? 14.746 3.618 14.205 1.00 41.09 283 ALA E C 1
ATOM 7887 O O . ALA E 1 124 ? 15.302 2.517 14.321 1.00 42.18 283 ALA E O 1
ATOM 7889 N N . VAL E 1 125 ? 13.728 3.828 13.372 1.00 39.81 284 VAL E N 1
ATOM 7890 C CA . VAL E 1 125 ? 13.170 2.744 12.561 1.00 40.23 284 VAL E CA 1
ATOM 7891 C C . VAL E 1 125 ? 13.013 3.157 11.098 1.00 40.42 284 VAL E C 1
ATOM 7892 O O . VAL E 1 125 ? 12.094 2.718 10.406 1.00 40.69 284 VAL E O 1
ATOM 7896 N N . SER E 1 126 ? 13.925 4.003 10.631 1.00 40.92 285 SER E N 1
ATOM 7897 C CA . SER E 1 126 ? 13.956 4.431 9.239 1.00 41.54 285 SER E CA 1
ATOM 7898 C C . SER E 1 126 ? 14.078 3.267 8.267 1.00 43.06 285 SER E C 1
ATOM 7899 O O . SER E 1 126 ? 14.598 2.216 8.622 1.00 44.22 285 SER E O 1
ATOM 7902 N N . ASN E 1 127 ? 13.616 3.476 7.036 1.00 43.40 286 ASN E N 1
ATOM 7903 C CA . ASN E 1 127 ? 13.842 2.542 5.936 1.00 45.53 286 ASN E CA 1
ATOM 7904 C C . ASN E 1 127 ? 13.284 1.154 6.206 1.00 46.61 286 ASN E C 1
ATOM 7905 O O . ASN E 1 127 ? 13.980 0.141 6.083 1.00 49.03 286 ASN E O 1
ATOM 7910 N N . ASN E 1 128 ? 12.018 1.126 6.595 1.00 45.54 287 ASN E N 1
ATOM 7911 C CA . ASN E 1 128 ? 11.276 -0.105 6.749 1.00 46.87 287 ASN E CA 1
ATOM 7912 C C . ASN E 1 128 ? 10.043 -0.013 5.867 1.00 47.40 287 ASN E C 1
ATOM 7913 O O . ASN E 1 128 ? 10.078 0.665 4.848 1.00 47.57 287 ASN E O 1
ATOM 7918 N N . GLN E 1 129 ? 8.962 -0.690 6.230 1.00 48.21 288 GLN E N 1
ATOM 7919 C CA . GLN E 1 129 ? 7.744 -0.604 5.432 1.00 49.25 288 GLN E CA 1
ATOM 7920 C C . GLN E 1 129 ? 6.524 -0.254 6.286 1.00 48.56 288 GLN E C 1
ATOM 7921 O O . GLN E 1 129 ? 5.395 -0.572 5.921 1.00 50.80 288 GLN E O 1
ATOM 7927 N N . LEU E 1 130 ? 6.778 0.408 7.411 1.00 46.07 289 LEU E N 1
ATOM 7928 C CA . LEU E 1 130 ? 5.753 0.797 8.377 1.00 45.69 289 LEU E CA 1
ATOM 7929 C C . LEU E 1 130 ? 4.722 1.775 7.803 1.00 45.80 289 LEU E C 1
ATOM 7930 O O . LEU E 1 130 ? 5.069 2.764 7.139 1.00 44.90 289 LEU E O 1
ATOM 7935 N N . THR E 1 131 ? 3.453 1.509 8.083 1.00 47.51 290 THR E N 1
ATOM 7936 C CA . THR E 1 131 ? 2.377 2.381 7.622 1.00 48.32 290 THR E CA 1
ATOM 7937 C C . THR E 1 131 ? 1.761 3.189 8.778 1.00 47.50 290 THR E C 1
ATOM 7938 O O . THR E 1 131 ? 1.079 4.188 8.544 1.00 47.90 290 THR E O 1
ATOM 7942 N N . SER E 1 132 ? 2.014 2.739 10.009 1.00 46.68 291 SER E N 1
ATOM 7943 C CA . SER E 1 132 ? 1.589 3.409 11.236 1.00 45.96 291 SER E CA 1
ATOM 7944 C C . SER E 1 132 ? 2.545 3.079 12.393 1.00 44.35 291 SER E C 1
ATOM 7945 O O . SER E 1 132 ? 3.303 2.111 12.340 1.00 44.36 291 SER E O 1
ATOM 7948 N N . LEU E 1 133 ? 2.519 3.899 13.436 1.00 43.47 292 LEU E N 1
ATOM 7949 C CA . LEU E 1 133 ? 3.322 3.656 14.629 1.00 42.29 292 LEU E CA 1
ATOM 7950 C C . LEU E 1 133 ? 2.410 3.601 15.839 1.00 43.95 292 LEU E C 1
ATOM 7951 O O . LEU E 1 133 ? 1.370 4.261 15.851 1.00 45.39 292 LEU E O 1
ATOM 7956 N N . PRO E 1 134 ? 2.775 2.806 16.857 1.00 44.35 293 PRO E N 1
ATOM 7957 C CA . PRO E 1 134 ? 1.907 2.779 18.036 1.00 46.29 293 PRO E CA 1
ATOM 7958 C C . PRO E 1 134 ? 2.174 3.951 18.988 1.00 44.93 293 PRO E C 1
ATOM 7959 O O . PRO E 1 134 ? 3.084 4.731 18.751 1.00 42.98 293 PRO E O 1
ATOM 7963 N N . GLU E 1 135 ? 1.366 4.070 20.037 1.00 47.12 294 GLU E N 1
ATOM 7964 C CA . GLU E 1 135 ? 1.499 5.114 21.036 1.00 47.08 294 GLU E CA 1
ATOM 7965 C C . GLU E 1 135 ? 2.945 5.269 21.477 1.00 45.20 294 GLU E C 1
ATOM 7966 O O . GLU E 1 135 ? 3.606 4.283 21.808 1.00 45.52 294 GLU E O 1
ATOM 7972 N N . MET E 1 136 ? 3.422 6.511 21.472 1.00 44.17 295 MET E N 1
ATOM 7973 C CA . MET E 1 136 ? 4.809 6.824 21.796 1.00 42.73 295 MET E CA 1
ATOM 7974 C C . MET E 1 136 ? 5.049 6.848 23.308 1.00 43.24 295 MET E C 1
ATOM 7975 O O . MET E 1 136 ? 4.272 7.453 24.043 1.00 44.62 295 MET E O 1
ATOM 7980 N N . PRO E 1 137 ? 6.121 6.176 23.779 1.00 42.63 296 PRO E N 1
ATOM 7981 C CA . PRO E 1 137 ? 6.415 6.131 25.219 1.00 43.49 296 PRO E CA 1
ATOM 7982 C C . PRO E 1 137 ? 6.674 7.520 25.820 1.00 43.63 296 PRO E C 1
ATOM 7983 O O . PRO E 1 137 ? 7.347 8.357 25.197 1.00 42.48 296 PRO E O 1
ATOM 7987 N N . PRO E 1 138 ? 6.144 7.759 27.034 1.00 45.23 297 PRO E N 1
ATOM 7988 C CA . PRO E 1 138 ? 6.100 9.089 27.646 1.00 46.50 297 PRO E CA 1
ATOM 7989 C C . PRO E 1 138 ? 7.459 9.786 27.747 1.00 46.23 297 PRO E C 1
ATOM 7990 O O . PRO E 1 138 ? 7.511 11.004 27.873 1.00 47.81 297 PRO E O 1
ATOM 7994 N N . ALA E 1 139 ? 8.537 9.019 27.671 1.00 45.43 298 ALA E N 1
ATOM 7995 C CA . ALA E 1 139 ? 9.883 9.535 27.887 1.00 46.04 298 ALA E CA 1
ATOM 7996 C C . ALA E 1 139 ? 10.727 9.604 26.616 1.00 44.66 298 ALA E C 1
ATOM 7997 O O . ALA E 1 139 ? 11.910 9.917 26.685 1.00 46.07 298 ALA E O 1
ATOM 7999 N N . LEU E 1 140 ? 10.131 9.312 25.465 1.00 42.61 299 LEU E N 1
ATOM 8000 C CA . LEU E 1 140 ? 10.830 9.435 24.187 1.00 41.61 299 LEU E CA 1
ATOM 8001 C C . LEU E 1 140 ? 11.396 10.851 23.964 1.00 42.89 299 LEU E C 1
ATOM 8002 O O . LEU E 1 140 ? 10.723 11.850 24.229 1.00 43.29 299 LEU E O 1
ATOM 8007 N N . ARG E 1 141 ? 12.638 10.921 23.491 1.00 43.82 300 ARG E N 1
ATOM 8008 C CA . ARG E 1 141 ? 13.275 12.208 23.182 1.00 45.83 300 ARG E CA 1
ATOM 8009 C C . ARG E 1 141 ? 13.787 12.333 21.745 1.00 45.42 300 ARG E C 1
ATOM 8010 O O . ARG E 1 141 ? 13.943 13.444 21.238 1.00 46.79 300 ARG E O 1
ATOM 8018 N N . GLU E 1 142 ? 14.028 11.200 21.082 1.00 43.98 301 GLU E N 1
ATOM 8019 C CA . GLU E 1 142 ? 14.387 11.211 19.664 1.00 43.51 301 GLU E CA 1
ATOM 8020 C C . GLU E 1 142 ? 13.617 10.174 18.867 1.00 41.15 301 GLU E C 1
ATOM 8021 O O . GLU E 1 142 ? 13.564 9.002 19.250 1.00 40.79 301 GLU E O 1
ATOM 8027 N N . LEU E 1 143 ? 13.032 10.615 17.756 1.00 40.14 302 LEU E N 1
ATOM 8028 C CA . LEU E 1 143 ? 12.297 9.747 16.843 1.00 38.45 302 LEU E CA 1
ATOM 8029 C C . LEU E 1 143 ? 12.854 9.873 15.422 1.00 38.84 302 LEU E C 1
ATOM 8030 O O . LEU E 1 143 ? 12.958 10.982 14.898 1.00 39.92 302 LEU E O 1
ATOM 8035 N N . ARG E 1 144 ? 13.230 8.745 14.820 1.00 38.54 303 ARG E N 1
ATOM 8036 C CA . ARG E 1 144 ? 13.671 8.692 13.420 1.00 39.17 303 ARG E CA 1
ATOM 8037 C C . ARG E 1 144 ? 12.858 7.642 12.676 1.00 38.37 303 ARG E C 1
ATOM 8038 O O . ARG E 1 144 ? 12.968 6.442 12.971 1.00 38.78 303 ARG E O 1
ATOM 8046 N N . VAL E 1 145 ? 12.046 8.087 11.718 1.00 37.82 304 VAL E N 1
ATOM 8047 C CA . VAL E 1 145 ? 11.097 7.208 11.018 1.00 37.29 304 VAL E CA 1
ATOM 8048 C C . VAL E 1 145 ? 11.058 7.472 9.511 1.00 37.89 304 VAL E C 1
ATOM 8049 O O . VAL E 1 145 ? 10.055 7.206 8.842 1.00 37.98 304 VAL E O 1
ATOM 8053 N N . SER E 1 146 ? 12.155 7.993 8.973 1.00 38.88 305 SER E N 1
ATOM 8054 C CA . SER E 1 146 ? 12.184 8.364 7.568 1.00 39.83 305 SER E CA 1
ATOM 8055 C C . SER E 1 146 ? 12.182 7.133 6.662 1.00 40.52 305 SER E C 1
ATOM 8056 O O . SER E 1 146 ? 12.513 6.035 7.097 1.00 40.93 305 SER E O 1
ATOM 8059 N N . GLY E 1 147 ? 11.804 7.320 5.401 1.00 41.26 306 GLY E N 1
ATOM 8060 C CA . GLY E 1 147 ? 11.861 6.244 4.421 1.00 42.39 306 GLY E CA 1
ATOM 8061 C C . GLY E 1 147 ? 10.873 5.133 4.715 1.00 42.34 306 GLY E C 1
ATOM 8062 O O . GLY E 1 147 ? 11.122 3.982 4.397 1.00 43.59 306 GLY E O 1
ATOM 8063 N N . ASN E 1 148 ? 9.755 5.479 5.339 1.00 41.41 307 ASN E N 1
ATOM 8064 C CA . ASN E 1 148 ? 8.673 4.532 5.536 1.00 42.08 307 ASN E CA 1
ATOM 8065 C C . ASN E 1 148 ? 7.430 4.888 4.719 1.00 43.03 307 ASN E C 1
ATOM 8066 O O . ASN E 1 148 ? 7.499 5.747 3.825 1.00 43.35 307 ASN E O 1
ATOM 8071 N N . ASN E 1 149 ? 6.317 4.214 5.016 1.00 44.03 308 ASN E N 1
ATOM 8072 C CA . ASN E 1 149 ? 5.039 4.418 4.322 1.00 45.78 308 ASN E CA 1
ATOM 8073 C C . ASN E 1 149 ? 4.024 5.183 5.185 1.00 45.47 308 ASN E C 1
ATOM 8074 O O . ASN E 1 149 ? 2.810 4.975 5.060 1.00 47.73 308 ASN E O 1
ATOM 8079 N N . LEU E 1 150 ? 4.506 6.041 6.077 1.00 43.23 309 LEU E N 1
ATOM 8080 C CA . LEU E 1 150 ? 3.624 6.655 7.063 1.00 43.23 309 LEU E CA 1
ATOM 8081 C C . LEU E 1 150 ? 2.795 7.764 6.451 1.00 44.45 309 LEU E C 1
ATOM 8082 O O . LEU E 1 150 ? 3.320 8.582 5.701 1.00 44.27 309 LEU E O 1
ATOM 8087 N N . THR E 1 151 ? 1.502 7.773 6.772 1.00 46.18 310 THR E N 1
ATOM 8088 C CA . THR E 1 151 ? 0.578 8.809 6.316 1.00 47.83 310 THR E CA 1
ATOM 8089 C C . THR E 1 151 ? 0.207 9.734 7.474 1.00 47.72 310 THR E C 1
ATOM 8090 O O . THR E 1 151 ? -0.503 10.736 7.297 1.00 49.17 310 THR E O 1
ATOM 8094 N N . SER E 1 152 ? 0.721 9.388 8.652 1.00 46.13 311 SER E N 1
ATOM 8095 C CA . SER E 1 152 ? 0.333 9.995 9.911 1.00 46.07 311 SER E CA 1
ATOM 8096 C C . SER E 1 152 ? 1.351 9.644 11.003 1.00 43.59 311 SER E C 1
ATOM 8097 O O . SER E 1 152 ? 2.078 8.649 10.903 1.00 42.44 311 SER E O 1
ATOM 8100 N N . LEU E 1 153 ? 1.400 10.479 12.034 1.00 43.27 312 LEU E N 1
ATOM 8101 C CA . LEU E 1 153 ? 2.198 10.219 13.217 1.00 41.76 312 LEU E CA 1
ATOM 8102 C C . LEU E 1 153 ? 1.321 10.316 14.459 1.00 43.26 312 LEU E C 1
ATOM 8103 O O . LEU E 1 153 ? 0.441 11.176 14.524 1.00 45.22 312 LEU E O 1
ATOM 8108 N N . PRO E 1 154 ? 1.565 9.446 15.455 1.00 42.90 313 PRO E N 1
ATOM 8109 C CA . PRO E 1 154 ? 0.814 9.536 16.710 1.00 44.87 313 PRO E CA 1
ATOM 8110 C C . PRO E 1 154 ? 1.144 10.808 17.510 1.00 45.41 313 PRO E C 1
ATOM 8111 O O . PRO E 1 154 ? 2.035 11.565 17.128 1.00 44.53 313 PRO E O 1
ATOM 8115 N N . ALA E 1 155 ? 0.417 11.043 18.599 1.00 47.86 314 ALA E N 1
ATOM 8116 C CA . ALA E 1 155 ? 0.713 12.138 19.516 1.00 49.23 314 ALA E CA 1
ATOM 8117 C C . ALA E 1 155 ? 2.167 12.096 19.996 1.00 48.37 314 ALA E C 1
ATOM 8118 O O . ALA E 1 155 ? 2.701 11.028 20.315 1.00 47.11 314 ALA E O 1
ATOM 8120 N N . LEU E 1 156 ? 2.804 13.261 20.049 1.00 50.21 315 LEU E N 1
ATOM 8121 C CA . LEU E 1 156 ? 4.188 13.348 20.483 1.00 51.41 315 LEU E CA 1
ATOM 8122 C C . LEU E 1 156 ? 4.264 13.557 21.989 1.00 56.29 315 LEU E C 1
ATOM 8123 O O . LEU E 1 156 ? 3.490 14.333 22.542 1.00 58.28 315 LEU E O 1
ATOM 8128 N N . PRO E 1 157 ? 5.180 12.847 22.669 1.00 50.08 316 PRO E N 1
ATOM 8129 C CA . PRO E 1 157 ? 5.311 13.049 24.118 1.00 52.56 316 PRO E CA 1
ATOM 8130 C C . PRO E 1 157 ? 5.963 14.388 24.440 1.00 54.54 316 PRO E C 1
ATOM 8131 O O . PRO E 1 157 ? 6.654 14.952 23.595 1.00 56.34 316 PRO E O 1
ATOM 8135 N N . SER E 1 158 ? 5.744 14.878 25.659 1.00 57.69 317 SER E N 1
ATOM 8136 C CA . SER E 1 158 ? 6.198 16.207 26.096 1.00 58.10 317 SER E CA 1
ATOM 8137 C C . SER E 1 158 ? 7.702 16.447 25.997 1.00 56.49 317 SER E C 1
ATOM 8138 O O . SER E 1 158 ? 8.150 17.587 25.843 1.00 58.84 317 SER E O 1
ATOM 8141 N N . GLY E 1 159 ? 8.476 15.377 26.102 1.00 54.63 318 GLY E N 1
ATOM 8142 C CA . GLY E 1 159 ? 9.923 15.491 26.136 1.00 50.08 318 GLY E CA 1
ATOM 8143 C C . GLY E 1 159 ? 10.596 15.331 24.792 1.00 50.08 318 GLY E C 1
ATOM 8144 O O . GLY E 1 159 ? 11.819 15.347 24.721 1.00 50.08 318 GLY E O 1
ATOM 8145 N N . LEU E 1 160 ? 9.815 15.179 23.726 1.00 63.23 319 LEU E N 1
ATOM 8146 C CA . LEU E 1 160 ? 10.400 14.978 22.406 1.00 58.06 319 LEU E CA 1
ATOM 8147 C C . LEU E 1 160 ? 11.283 16.154 21.983 1.00 57.76 319 LEU E C 1
ATOM 8148 O O . LEU E 1 160 ? 10.865 17.304 22.020 1.00 58.92 319 LEU E O 1
ATOM 8153 N N . GLN E 1 161 ? 12.516 15.860 21.599 1.00 56.63 320 GLN E N 1
ATOM 8154 C CA . GLN E 1 161 ? 13.463 16.910 21.228 1.00 57.62 320 GLN E CA 1
ATOM 8155 C C . GLN E 1 161 ? 13.775 16.920 19.735 1.00 55.59 320 GLN E C 1
ATOM 8156 O O . GLN E 1 161 ? 13.905 17.983 19.127 1.00 56.39 320 GLN E O 1
ATOM 8162 N N . LYS E 1 162 ? 13.878 15.735 19.141 1.00 53.18 321 LYS E N 1
ATOM 8163 C CA . LYS E 1 162 ? 14.196 15.626 17.721 1.00 51.67 321 LYS E CA 1
ATOM 8164 C C . LYS E 1 162 ? 13.281 14.647 16.999 1.00 48.49 321 LYS E C 1
ATOM 8165 O O . LYS E 1 162 ? 13.043 13.540 17.481 1.00 47.61 321 LYS E O 1
ATOM 8171 N N . LEU E 1 163 ? 12.765 15.076 15.848 1.00 47.25 322 LEU E N 1
ATOM 8172 C CA . LEU E 1 163 ? 11.878 14.256 15.022 1.00 45.00 322 LEU E CA 1
ATOM 8173 C C . LEU E 1 163 ? 12.240 14.334 13.541 1.00 44.36 322 LEU E C 1
ATOM 8174 O O . LEU E 1 163 ? 12.142 15.391 12.915 1.00 44.79 322 LEU E O 1
ATOM 8179 N N . TRP E 1 164 ? 12.654 13.200 12.993 1.00 43.51 323 TRP E N 1
ATOM 8180 C CA . TRP E 1 164 ? 12.908 13.080 11.573 1.00 43.10 323 TRP E CA 1
ATOM 8181 C C . TRP E 1 164 ? 11.855 12.145 10.973 1.00 41.55 323 TRP E C 1
ATOM 8182 O O . TRP E 1 164 ? 11.677 11.023 11.439 1.00 41.34 323 TRP E O 1
ATOM 8193 N N . ALA E 1 165 ? 11.148 12.611 9.949 1.00 40.87 324 ALA E N 1
ATOM 8194 C CA . ALA E 1 165 ? 10.091 11.820 9.327 1.00 39.87 324 ALA E CA 1
ATOM 8195 C C . ALA E 1 165 ? 10.007 12.061 7.822 1.00 39.92 324 ALA E C 1
ATOM 8196 O O . ALA E 1 165 ? 8.941 11.888 7.205 1.00 39.96 324 ALA E O 1
ATOM 8198 N N . TYR E 1 166 ? 11.129 12.466 7.233 1.00 40.25 325 TYR E N 1
ATOM 8199 C CA . TYR E 1 166 ? 11.170 12.797 5.814 1.00 40.42 325 TYR E CA 1
ATOM 8200 C C . TYR E 1 166 ? 11.030 11.540 4.962 1.00 40.16 325 TYR E C 1
ATOM 8201 O O . TYR E 1 166 ? 11.260 10.439 5.456 1.00 39.89 325 TYR E O 1
ATOM 8210 N N . ASN E 1 167 ? 10.643 11.706 3.698 1.00 40.56 326 ASN E N 1
ATOM 8211 C CA . ASN E 1 167 ? 10.477 10.578 2.775 1.00 41.31 326 ASN E CA 1
ATOM 8212 C C . ASN E 1 167 ? 9.348 9.618 3.196 1.00 41.15 326 ASN E C 1
ATOM 8213 O O . ASN E 1 167 ? 9.545 8.400 3.297 1.00 41.48 326 ASN E O 1
ATOM 8218 N N . ASN E 1 168 ? 8.170 10.187 3.457 1.00 41.07 327 ASN E N 1
ATOM 8219 C CA . ASN E 1 168 ? 6.985 9.412 3.825 1.00 41.80 327 ASN E CA 1
ATOM 8220 C C . ASN E 1 168 ? 5.760 9.868 3.018 1.00 43.06 327 ASN E C 1
ATOM 8221 O O . ASN E 1 168 ? 5.902 10.515 1.974 1.00 43.56 327 ASN E O 1
ATOM 8226 N N . ARG E 1 169 ? 4.563 9.544 3.502 1.00 44.05 328 ARG E N 1
ATOM 8227 C CA . ARG E 1 169 ? 3.328 9.952 2.840 1.00 46.02 328 ARG E CA 1
ATOM 8228 C C . ARG E 1 169 ? 2.447 10.781 3.769 1.00 46.81 328 ARG E C 1
ATOM 8229 O O . ARG E 1 169 ? 1.212 10.694 3.730 1.00 49.37 328 ARG E O 1
ATOM 8237 N N . LEU E 1 170 ? 3.099 11.590 4.599 1.00 45.31 329 LEU E N 1
ATOM 8238 C CA . LEU E 1 170 ? 2.432 12.397 5.612 1.00 46.05 329 LEU E CA 1
ATOM 8239 C C . LEU E 1 170 ? 1.541 13.468 5.001 1.00 48.15 329 LEU E C 1
ATOM 8240 O O . LEU E 1 170 ? 1.994 14.258 4.170 1.00 48.02 329 LEU E O 1
ATOM 8245 N N . THR E 1 171 ? 0.273 13.486 5.411 1.00 50.50 330 THR E N 1
ATOM 8246 C CA . THR E 1 171 ? -0.659 14.521 4.981 1.00 52.90 330 THR E CA 1
ATOM 8247 C C . THR E 1 171 ? -1.061 15.425 6.138 1.00 54.05 330 THR E C 1
ATOM 8248 O O . THR E 1 171 ? -1.767 16.419 5.936 1.00 56.67 330 THR E O 1
ATOM 8252 N N . SER E 1 172 ? -0.630 15.067 7.345 1.00 52.49 331 SER E N 1
ATOM 8253 C CA . SER E 1 172 ? -0.770 15.941 8.515 1.00 53.51 331 SER E CA 1
ATOM 8254 C C . SER E 1 172 ? 0.297 15.654 9.569 1.00 50.92 331 SER E C 1
ATOM 8255 O O . SER E 1 172 ? 0.910 14.584 9.568 1.00 48.89 331 SER E O 1
ATOM 8258 N N . LEU E 1 173 ? 0.530 16.630 10.445 1.00 51.33 332 LEU E N 1
ATOM 8259 C CA . LEU E 1 173 ? 1.428 16.457 11.581 1.00 49.79 332 LEU E CA 1
ATOM 8260 C C . LEU E 1 173 ? 0.631 16.612 12.857 1.00 51.89 332 LEU E C 1
ATOM 8261 O O . LEU E 1 173 ? -0.391 17.274 12.847 1.00 54.90 332 LEU E O 1
ATOM 8266 N N . PRO E 1 174 ? 1.082 15.986 13.959 1.00 51.12 333 PRO E N 1
ATOM 8267 C CA . PRO E 1 174 ? 0.391 16.170 15.239 1.00 53.45 333 PRO E CA 1
ATOM 8268 C C . PRO E 1 174 ? 0.745 17.507 15.890 1.00 54.65 333 PRO E C 1
ATOM 8269 O O . PRO E 1 174 ? 1.600 18.229 15.385 1.00 53.43 333 PRO E O 1
ATOM 8273 N N . GLU E 1 175 ? 0.066 17.842 16.984 1.00 57.58 334 GLU E N 1
ATOM 8274 C CA . GLU E 1 175 ? 0.430 19.002 17.789 1.00 59.32 334 GLU E CA 1
ATOM 8275 C C . GLU E 1 175 ? 1.853 18.806 18.310 1.00 57.09 334 GLU E C 1
ATOM 8276 O O . GLU E 1 175 ? 2.225 17.705 18.713 1.00 55.67 334 GLU E O 1
ATOM 8278 N N . MET E 1 176 ? 2.640 19.875 18.295 1.00 57.67 335 MET E N 1
ATOM 8279 C CA . MET E 1 176 ? 4.065 19.809 18.631 1.00 56.23 335 MET E CA 1
ATOM 8280 C C . MET E 1 176 ? 4.305 19.840 20.127 1.00 57.74 335 MET E C 1
ATOM 8281 O O . MET E 1 176 ? 3.643 20.587 20.853 1.00 60.64 335 MET E O 1
ATOM 8286 N N . SER E 1 177 ? 5.252 19.017 20.576 1.00 55.98 336 SER E N 1
ATOM 8287 C CA . SER E 1 177 ? 5.797 19.126 21.923 1.00 57.58 336 SER E CA 1
ATOM 8288 C C . SER E 1 177 ? 6.480 20.493 22.039 1.00 59.71 336 SER E C 1
ATOM 8289 O O . SER E 1 177 ? 7.271 20.877 21.172 1.00 58.65 336 SER E O 1
ATOM 8292 N N . PRO E 1 178 ? 6.198 21.223 23.122 1.00 63.01 337 PRO E N 1
ATOM 8293 C CA . PRO E 1 178 ? 6.561 22.643 23.097 1.00 65.97 337 PRO E CA 1
ATOM 8294 C C . PRO E 1 178 ? 8.075 22.887 23.141 1.00 66.28 337 PRO E C 1
ATOM 8295 O O . PRO E 1 178 ? 8.526 23.990 22.790 1.00 68.15 337 PRO E O 1
ATOM 8299 N N . GLY E 1 179 ? 8.830 21.853 23.535 1.00 64.31 338 GLY E N 1
ATOM 8300 C CA . GLY E 1 179 ? 10.289 21.902 23.613 1.00 65.01 338 GLY E CA 1
ATOM 8301 C C . GLY E 1 179 ? 11.040 21.240 22.462 1.00 62.18 338 GLY E C 1
ATOM 8302 O O . GLY E 1 179 ? 12.264 21.129 22.510 1.00 63.33 338 GLY E O 1
ATOM 8303 N N . LEU E 1 180 ? 10.318 20.804 21.432 1.00 59.04 339 LEU E N 1
ATOM 8304 C CA . LEU E 1 180 ? 10.926 20.188 20.253 1.00 56.69 339 LEU E CA 1
ATOM 8305 C C . LEU E 1 180 ? 11.858 21.170 19.566 1.00 58.63 339 LEU E C 1
ATOM 8306 O O . LEU E 1 180 ? 11.490 22.320 19.351 1.00 60.65 339 LEU E O 1
ATOM 8311 N N . GLN E 1 181 ? 13.059 20.725 19.215 1.00 58.78 340 GLN E N 1
ATOM 8312 C CA . GLN E 1 181 ? 14.057 21.644 18.660 1.00 61.57 340 GLN E CA 1
ATOM 8313 C C . GLN E 1 181 ? 14.567 21.301 17.257 1.00 60.03 340 GLN E C 1
ATOM 8314 O O . GLN E 1 181 ? 15.235 22.117 16.612 1.00 62.27 340 GLN E O 1
ATOM 8320 N N . GLU E 1 182 ? 14.247 20.100 16.788 1.00 56.65 341 GLU E N 1
ATOM 8321 C CA . GLU E 1 182 ? 14.532 19.717 15.414 1.00 55.10 341 GLU E CA 1
ATOM 8322 C C . GLU E 1 182 ? 13.373 18.912 14.862 1.00 51.42 341 GLU E C 1
ATOM 8323 O O . GLU E 1 182 ? 12.995 17.895 15.446 1.00 49.86 341 GLU E O 1
ATOM 8329 N N . LEU E 1 183 ? 12.810 19.391 13.752 1.00 50.51 342 LEU E N 1
ATOM 8330 C CA . LEU E 1 183 ? 11.732 18.704 13.043 1.00 47.89 342 LEU E CA 1
ATOM 8331 C C . LEU E 1 183 ? 11.984 18.643 11.540 1.00 47.32 342 LEU E C 1
ATOM 8332 O O . LEU E 1 183 ? 11.972 19.661 10.850 1.00 48.67 342 LEU E O 1
ATOM 8337 N N . ASP E 1 184 ? 12.215 17.442 11.030 1.00 45.85 343 ASP E N 1
ATOM 8338 C CA . ASP E 1 184 ? 12.455 17.269 9.603 1.00 45.48 343 ASP E CA 1
ATOM 8339 C C . ASP E 1 184 ? 11.347 16.419 8.991 1.00 43.53 343 ASP E C 1
ATOM 8340 O O . ASP E 1 184 ? 11.275 15.199 9.226 1.00 42.31 343 ASP E O 1
ATOM 8345 N N . VAL E 1 185 ? 10.473 17.085 8.231 1.00 43.55 344 VAL E N 1
ATOM 8346 C CA . VAL E 1 185 ? 9.366 16.420 7.532 1.00 42.49 344 VAL E CA 1
ATOM 8347 C C . VAL E 1 185 ? 9.404 16.737 6.038 1.00 42.97 344 VAL E C 1
ATOM 8348 O O . VAL E 1 185 ? 8.372 16.979 5.402 1.00 43.24 344 VAL E O 1
ATOM 8352 N N . SER E 1 186 ? 10.618 16.734 5.495 1.00 43.79 345 SER E N 1
ATOM 8353 C CA . SER E 1 186 ? 10.857 16.958 4.069 1.00 44.76 345 SER E CA 1
ATOM 8354 C C . SER E 1 186 ? 10.215 15.853 3.251 1.00 43.78 345 SER E C 1
ATOM 8355 O O . SER E 1 186 ? 9.972 14.772 3.767 1.00 43.01 345 SER E O 1
ATOM 8358 N N . HIS E 1 187 ? 9.940 16.125 1.978 1.00 44.48 346 HIS E N 1
ATOM 8359 C CA . HIS E 1 187 ? 9.444 15.098 1.052 1.00 44.14 346 HIS E CA 1
ATOM 8360 C C . HIS E 1 187 ? 8.271 14.275 1.579 1.00 43.18 346 HIS E C 1
ATOM 8361 O O . HIS E 1 187 ? 8.347 13.056 1.681 1.00 42.59 346 HIS E O 1
ATOM 8368 N N . ASN E 1 188 ? 7.193 14.964 1.924 1.00 43.80 347 ASN E N 1
ATOM 8369 C CA . ASN E 1 188 ? 5.923 14.329 2.242 1.00 44.07 347 ASN E CA 1
ATOM 8370 C C . ASN E 1 188 ? 4.832 14.971 1.411 1.00 45.86 347 ASN E C 1
ATOM 8371 O O . ASN E 1 188 ? 5.121 15.582 0.388 1.00 46.68 347 ASN E O 1
ATOM 8376 N N . GLN E 1 189 ? 3.590 14.852 1.873 1.00 46.97 348 GLN E N 1
ATOM 8377 C CA . GLN E 1 189 ? 2.430 15.359 1.158 1.00 49.29 348 GLN E CA 1
ATOM 8378 C C . GLN E 1 189 ? 1.644 16.353 2.013 1.00 50.62 348 GLN E C 1
ATOM 8379 O O . GLN E 1 189 ? 0.406 16.374 1.978 1.00 53.08 348 GLN E O 1
ATOM 8385 N N . LEU E 1 190 ? 2.368 17.166 2.781 1.00 54.99 349 LEU E N 1
ATOM 8386 C CA . LEU E 1 190 ? 1.756 18.167 3.652 1.00 54.38 349 LEU E CA 1
ATOM 8387 C C . LEU E 1 190 ? 1.372 19.401 2.866 1.00 52.82 349 LEU E C 1
ATOM 8388 O O . LEU E 1 190 ? 2.153 19.906 2.066 1.00 50.95 349 LEU E O 1
ATOM 8393 N N . THR E 1 191 ? 0.155 19.875 3.106 1.00 54.82 350 THR E N 1
ATOM 8394 C CA . THR E 1 191 ? -0.369 21.083 2.477 1.00 54.59 350 THR E CA 1
ATOM 8395 C C . THR E 1 191 ? -0.444 22.204 3.501 1.00 54.80 350 THR E C 1
ATOM 8396 O O . THR E 1 191 ? -0.265 23.364 3.158 1.00 54.04 350 THR E O 1
ATOM 8400 N N . ARG E 1 192 ? -0.713 21.838 4.752 1.00 56.70 351 ARG E N 1
ATOM 8401 C CA . ARG E 1 192 ? -0.831 22.786 5.863 1.00 57.93 351 ARG E CA 1
ATOM 8402 C C . ARG E 1 192 ? -0.131 22.265 7.118 1.00 57.55 351 ARG E C 1
ATOM 8403 O O . ARG E 1 192 ? 0.204 21.075 7.209 1.00 57.54 351 ARG E O 1
ATOM 8411 N N . LEU E 1 193 ? 0.072 23.151 8.089 1.00 57.59 352 LEU E N 1
ATOM 8412 C CA . LEU E 1 193 ? 0.858 22.809 9.267 1.00 56.90 352 LEU E CA 1
ATOM 8413 C C . LEU E 1 193 ? 0.083 22.999 10.560 1.00 60.53 352 LEU E C 1
ATOM 8414 O O . LEU E 1 193 ? -0.926 23.700 10.567 1.00 63.37 352 LEU E O 1
ATOM 8419 N N . PRO E 1 194 ? 0.544 22.365 11.659 1.00 61.20 353 PRO E N 1
ATOM 8420 C CA . PRO E 1 194 ? -0.151 22.549 12.926 1.00 65.51 353 PRO E CA 1
ATOM 8421 C C . PRO E 1 194 ? 0.089 23.946 13.459 1.00 65.71 353 PRO E C 1
ATOM 8422 O O . PRO E 1 194 ? 1.200 24.466 13.356 1.00 62.31 353 PRO E O 1
ATOM 8426 N N . GLN E 1 195 ? -0.962 24.536 14.015 1.00 70.66 354 GLN E N 1
ATOM 8427 C CA . GLN E 1 195 ? -0.896 25.822 14.694 1.00 72.61 354 GLN E CA 1
ATOM 8428 C C . GLN E 1 195 ? 0.150 25.830 15.819 1.00 71.56 354 GLN E C 1
ATOM 8429 O O . GLN E 1 195 ? 0.642 26.890 16.217 1.00 71.76 354 GLN E O 1
ATOM 8435 N N . SER E 1 196 ? 0.485 24.641 16.314 1.00 71.21 355 SER E N 1
ATOM 8436 C CA . SER E 1 196 ? 1.500 24.455 17.349 1.00 70.44 355 SER E CA 1
ATOM 8437 C C . SER E 1 196 ? 2.886 24.891 16.876 1.00 65.81 355 SER E C 1
ATOM 8438 O O . SER E 1 196 ? 3.730 25.284 17.687 1.00 65.82 355 SER E O 1
ATOM 8441 N N . LEU E 1 197 ? 3.120 24.809 15.566 1.00 62.60 356 LEU E N 1
ATOM 8442 C CA . LEU E 1 197 ? 4.386 25.249 14.973 1.00 59.26 356 LEU E CA 1
ATOM 8443 C C . LEU E 1 197 ? 4.758 26.687 15.354 1.00 60.39 356 LEU E C 1
ATOM 8444 O O . LEU E 1 197 ? 5.943 27.010 15.408 1.00 59.56 356 LEU E O 1
ATOM 8446 N N . THR E 1 198 ? 3.762 27.539 15.626 1.00 63.31 357 THR E N 1
ATOM 8447 C CA . THR E 1 198 ? 4.025 28.940 16.022 1.00 65.34 357 THR E CA 1
ATOM 8448 C C . THR E 1 198 ? 4.715 29.038 17.389 1.00 66.67 357 THR E C 1
ATOM 8449 O O . THR E 1 198 ? 5.422 30.020 17.672 1.00 67.80 357 THR E O 1
ATOM 8453 N N . GLY E 1 199 ? 4.523 28.004 18.210 1.00 66.91 358 GLY E N 1
ATOM 8454 C CA . GLY E 1 199 ? 5.007 27.986 19.587 1.00 68.76 358 GLY E CA 1
ATOM 8455 C C . GLY E 1 199 ? 6.326 27.274 19.822 1.00 66.34 358 GLY E C 1
ATOM 8456 O O . GLY E 1 199 ? 6.678 26.970 20.966 1.00 68.00 358 GLY E O 1
ATOM 8457 N N . LEU E 1 200 ? 7.066 27.004 18.752 1.00 62.87 359 LEU E N 1
ATOM 8458 C CA . LEU E 1 200 ? 8.388 26.409 18.890 1.00 61.58 359 LEU E CA 1
ATOM 8459 C C . LEU E 1 200 ? 9.381 27.452 19.343 1.00 63.08 359 LEU E C 1
ATOM 8460 O O . LEU E 1 200 ? 9.217 28.637 19.047 1.00 64.40 359 LEU E O 1
ATOM 8465 N N . SER E 1 201 ? 10.412 27.011 20.058 1.00 63.77 360 SER E N 1
ATOM 8466 C CA . SER E 1 201 ? 11.557 27.856 20.363 1.00 65.58 360 SER E CA 1
ATOM 8467 C C . SER E 1 201 ? 12.128 28.453 19.083 1.00 64.85 360 SER E C 1
ATOM 8468 O O . SER E 1 201 ? 12.090 27.825 18.025 1.00 62.39 360 SER E O 1
ATOM 8471 N N . SER E 1 202 ? 12.654 29.670 19.185 1.00 67.75 361 SER E N 1
ATOM 8472 C CA . SER E 1 202 ? 13.220 30.360 18.030 1.00 68.26 361 SER E CA 1
ATOM 8473 C C . SER E 1 202 ? 14.384 29.567 17.437 1.00 67.96 361 SER E C 1
ATOM 8474 O O . SER E 1 202 ? 14.653 29.661 16.246 1.00 67.66 361 SER E O 1
ATOM 8477 N N . ALA E 1 203 ? 15.061 28.790 18.279 1.00 68.72 362 ALA E N 1
ATOM 8478 C CA . ALA E 1 203 ? 16.235 28.015 17.878 1.00 69.91 362 ALA E CA 1
ATOM 8479 C C . ALA E 1 203 ? 15.894 26.791 17.024 1.00 66.81 362 ALA E C 1
ATOM 8480 O O . ALA E 1 203 ? 16.743 26.284 16.287 1.00 67.95 362 ALA E O 1
ATOM 8482 N N . ALA E 1 204 ? 14.650 26.330 17.132 1.00 63.73 363 ALA E N 1
ATOM 8483 C CA . ALA E 1 204 ? 14.197 25.105 16.492 1.00 61.46 363 ALA E CA 1
ATOM 8484 C C . ALA E 1 204 ? 14.370 25.127 14.979 1.00 60.50 363 ALA E C 1
ATOM 8485 O O . ALA E 1 204 ? 13.982 26.083 14.320 1.00 59.94 363 ALA E O 1
ATOM 8487 N N . ARG E 1 205 ? 14.962 24.063 14.441 1.00 61.13 364 ARG E N 1
ATOM 8488 C CA . ARG E 1 205 ? 15.129 23.919 12.999 1.00 60.75 364 ARG E CA 1
ATOM 8489 C C . ARG E 1 205 ? 13.954 23.110 12.451 1.00 57.63 364 ARG E C 1
ATOM 8490 O O . ARG E 1 205 ? 13.573 22.104 13.031 1.00 57.39 364 ARG E O 1
ATOM 8498 N N . VAL E 1 206 ? 13.364 23.591 11.360 1.00 56.03 365 VAL E N 1
ATOM 8499 C CA . VAL E 1 206 ? 12.221 22.947 10.713 1.00 53.72 365 VAL E CA 1
ATOM 8500 C C . VAL E 1 206 ? 12.527 22.825 9.230 1.00 53.89 365 VAL E C 1
ATOM 8501 O O . VAL E 1 206 ? 12.798 23.827 8.562 1.00 54.61 365 VAL E O 1
ATOM 8505 N N . TYR E 1 207 ? 12.473 21.600 8.717 1.00 53.94 366 TYR E N 1
ATOM 8506 C CA . TYR E 1 207 ? 12.799 21.337 7.320 1.00 54.68 366 TYR E CA 1
ATOM 8507 C C . TYR E 1 207 ? 11.566 20.859 6.563 1.00 52.77 366 TYR E C 1
ATOM 8508 O O . TYR E 1 207 ? 10.954 19.853 6.933 1.00 52.68 366 TYR E O 1
ATOM 8517 N N . LEU E 1 208 ? 11.214 21.580 5.500 1.00 52.00 367 LEU E N 1
ATOM 8518 C CA . LEU E 1 208 ? 9.946 21.361 4.797 1.00 50.32 367 LEU E CA 1
ATOM 8519 C C . LEU E 1 208 ? 10.063 21.192 3.275 1.00 51.00 367 LEU E C 1
ATOM 8520 O O . LEU E 1 208 ? 9.059 21.035 2.586 1.00 49.87 367 LEU E O 1
ATOM 8525 N N . ASP E 1 209 ? 11.283 21.219 2.752 1.00 53.47 368 ASP E N 1
ATOM 8526 C CA . ASP E 1 209 ? 11.490 21.023 1.322 1.00 55.02 368 ASP E CA 1
ATOM 8527 C C . ASP E 1 209 ? 10.685 19.843 0.785 1.00 54.45 368 ASP E C 1
ATOM 8528 O O . ASP E 1 209 ? 10.675 18.767 1.377 1.00 55.19 368 ASP E O 1
ATOM 8533 N N . GLY E 1 210 ? 9.991 20.062 -0.325 1.00 53.84 369 GLY E N 1
ATOM 8534 C CA . GLY E 1 210 ? 9.333 18.982 -1.045 1.00 54.30 369 GLY E CA 1
ATOM 8535 C C . GLY E 1 210 ? 8.005 18.572 -0.463 1.00 52.52 369 GLY E C 1
ATOM 8536 O O . GLY E 1 210 ? 7.683 17.388 -0.403 1.00 54.05 369 GLY E O 1
ATOM 8537 N N . ASN E 1 211 ? 7.246 19.560 -0.013 1.00 50.46 370 ASN E N 1
ATOM 8538 C CA . ASN E 1 211 ? 5.851 19.382 0.351 1.00 49.69 370 ASN E CA 1
ATOM 8539 C C . ASN E 1 211 ? 5.031 20.360 -0.482 1.00 49.14 370 ASN E C 1
ATOM 8540 O O . ASN E 1 211 ? 5.487 21.479 -0.748 1.00 48.36 370 ASN E O 1
ATOM 8545 N N . PRO E 1 212 ? 3.831 19.934 -0.925 1.00 50.02 371 PRO E N 1
ATOM 8546 C CA . PRO E 1 212 ? 2.976 20.819 -1.708 1.00 50.03 371 PRO E CA 1
ATOM 8547 C C . PRO E 1 212 ? 2.162 21.706 -0.784 1.00 50.00 371 PRO E C 1
ATOM 8548 O O . PRO E 1 212 ? 0.946 21.527 -0.651 1.00 51.70 371 PRO E O 1
ATOM 8552 N N . LEU E 1 213 ? 2.839 22.652 -0.145 1.00 48.92 372 LEU E N 1
ATOM 8553 C CA . LEU E 1 213 ? 2.192 23.570 0.780 1.00 49.35 372 LEU E CA 1
ATOM 8554 C C . LEU E 1 213 ? 1.281 24.558 0.058 1.00 50.80 372 LEU E C 1
ATOM 8555 O O . LEU E 1 213 ? 1.627 25.081 -1.000 1.00 51.05 372 LEU E O 1
ATOM 8560 N N . SER E 1 214 ? 0.112 24.804 0.637 1.00 52.82 373 SER E N 1
ATOM 8561 C CA . SER E 1 214 ? -0.843 25.756 0.083 1.00 55.24 373 SER E CA 1
ATOM 8562 C C . SER E 1 214 ? -0.280 27.169 0.177 1.00 55.76 373 SER E C 1
ATOM 8563 O O . SER E 1 214 ? 0.558 27.457 1.036 1.00 54.96 373 SER E O 1
ATOM 8566 N N . VAL E 1 215 ? -0.735 28.047 -0.711 1.00 58.17 374 VAL E N 1
ATOM 8567 C CA . VAL E 1 215 ? -0.330 29.449 -0.680 1.00 57.94 374 VAL E CA 1
ATOM 8568 C C . VAL E 1 215 ? -0.564 30.051 0.712 1.00 59.07 374 VAL E C 1
ATOM 8569 O O . VAL E 1 215 ? 0.254 30.846 1.191 1.00 58.28 374 VAL E O 1
ATOM 8573 N N . ARG E 1 216 ? -1.658 29.650 1.363 1.00 61.67 375 ARG E N 1
ATOM 8574 C CA . ARG E 1 216 ? -1.967 30.108 2.718 1.00 63.73 375 ARG E CA 1
ATOM 8575 C C . ARG E 1 216 ? -0.883 29.677 3.709 1.00 61.37 375 ARG E C 1
ATOM 8576 O O . ARG E 1 216 ? -0.465 30.452 4.578 1.00 61.64 375 ARG E O 1
ATOM 8584 N N . THR E 1 217 ? -0.417 28.445 3.559 1.00 59.89 376 THR E N 1
ATOM 8585 C CA . THR E 1 217 ? 0.626 27.918 4.423 1.00 58.62 376 THR E CA 1
ATOM 8586 C C . THR E 1 217 ? 1.960 28.619 4.181 1.00 56.13 376 THR E C 1
ATOM 8587 O O . THR E 1 217 ? 2.688 28.893 5.134 1.00 56.01 376 THR E O 1
ATOM 8591 N N . LEU E 1 218 ? 2.268 28.929 2.923 1.00 55.00 377 LEU E N 1
ATOM 8592 C CA . LEU E 1 218 ? 3.476 29.692 2.598 1.00 54.07 377 LEU E CA 1
ATOM 8593 C C . LEU E 1 218 ? 3.452 31.058 3.287 1.00 54.82 377 LEU E C 1
ATOM 8594 O O . LEU E 1 218 ? 4.456 31.496 3.871 1.00 54.42 377 LEU E O 1
ATOM 8599 N N . GLN E 1 219 ? 2.295 31.716 3.226 1.00 56.55 378 GLN E N 1
ATOM 8600 C CA . GLN E 1 219 ? 2.098 32.981 3.919 1.00 58.47 378 GLN E CA 1
ATOM 8601 C C . GLN E 1 219 ? 2.285 32.796 5.425 1.00 58.56 378 GLN E C 1
ATOM 8602 O O . GLN E 1 219 ? 2.901 33.641 6.080 1.00 59.11 378 GLN E O 1
ATOM 8608 N N . ALA E 1 220 ? 1.778 31.683 5.958 1.00 58.60 379 ALA E N 1
ATOM 8609 C CA . ALA E 1 220 ? 1.912 31.379 7.386 1.00 59.55 379 ALA E CA 1
ATOM 8610 C C . ALA E 1 220 ? 3.384 31.251 7.816 1.00 57.55 379 ALA E C 1
ATOM 8611 O O . ALA E 1 220 ? 3.753 31.657 8.921 1.00 58.27 379 ALA E O 1
ATOM 8613 N N . LEU E 1 221 ? 4.215 30.697 6.935 1.00 55.62 380 LEU E N 1
ATOM 8614 C CA . LEU E 1 221 ? 5.644 30.603 7.193 1.00 55.12 380 LEU E CA 1
ATOM 8615 C C . LEU E 1 221 ? 6.291 31.984 7.230 1.00 55.28 380 LEU E C 1
ATOM 8616 O O . LEU E 1 221 ? 7.147 32.250 8.078 1.00 55.99 380 LEU E O 1
ATOM 8621 N N . ARG E 1 222 ? 5.869 32.860 6.321 1.00 55.39 381 ARG E N 1
ATOM 8622 C CA . ARG E 1 222 ? 6.331 34.249 6.322 1.00 56.58 381 ARG E CA 1
ATOM 8623 C C . ARG E 1 222 ? 5.902 35.014 7.575 1.00 58.18 381 ARG E C 1
ATOM 8624 O O . ARG E 1 222 ? 6.668 35.821 8.106 1.00 59.38 381 ARG E O 1
ATOM 8632 N N . ASP E 1 223 ? 4.686 34.752 8.048 1.00 59.04 382 ASP E N 1
ATOM 8633 C CA . ASP E 1 223 ? 4.200 35.366 9.281 1.00 61.69 382 ASP E CA 1
ATOM 8634 C C . ASP E 1 223 ? 4.930 34.835 10.521 1.00 61.34 382 ASP E C 1
ATOM 8635 O O . ASP E 1 223 ? 5.179 35.591 11.455 1.00 63.11 382 ASP E O 1
ATOM 8640 N N . ILE E 1 224 ? 5.278 33.544 10.516 1.00 59.78 383 ILE E N 1
ATOM 8641 C CA . ILE E 1 224 ? 5.997 32.915 11.632 1.00 60.20 383 ILE E CA 1
ATOM 8642 C C . ILE E 1 224 ? 7.413 33.471 11.749 1.00 59.82 383 ILE E C 1
ATOM 8643 O O . ILE E 1 224 ? 7.862 33.847 12.842 1.00 61.11 383 ILE E O 1
ATOM 8648 N N . ILE E 1 225 ? 8.100 33.529 10.610 1.00 58.68 384 ILE E N 1
ATOM 8649 C CA . ILE E 1 225 ? 9.457 34.062 10.532 1.00 59.44 384 ILE E CA 1
ATOM 8650 C C . ILE E 1 225 ? 9.479 35.512 11.003 1.00 61.16 384 ILE E C 1
ATOM 8651 O O . ILE E 1 225 ? 10.421 35.932 11.675 1.00 62.94 384 ILE E O 1
ATOM 8656 N N . GLY E 1 226 ? 8.418 36.253 10.683 1.00 61.62 385 GLY E N 1
ATOM 8657 C CA . GLY E 1 226 ? 8.243 37.620 11.165 1.00 64.12 385 GLY E CA 1
ATOM 8658 C C . GLY E 1 226 ? 7.827 37.733 12.623 1.00 65.71 385 GLY E C 1
ATOM 8659 O O . GLY E 1 226 ? 8.212 38.682 13.303 1.00 68.23 385 GLY E O 1
ATOM 8660 N N . HIS E 1 227 ? 7.038 36.774 13.107 1.00 65.15 386 HIS E N 1
ATOM 8661 C CA . HIS E 1 227 ? 6.527 36.811 14.485 1.00 67.53 386 HIS E CA 1
ATOM 8662 C C . HIS E 1 227 ? 7.460 36.149 15.505 1.00 67.41 386 HIS E C 1
ATOM 8663 O O . HIS E 1 227 ? 8.071 36.842 16.320 1.00 69.13 386 HIS E O 1
ATOM 8670 N N . SER E 1 228 ? 7.562 34.819 15.447 1.00 65.99 387 SER E N 1
ATOM 8671 C CA . SER E 1 228 ? 8.391 34.035 16.367 1.00 66.88 387 SER E CA 1
ATOM 8672 C C . SER E 1 228 ? 9.881 34.139 16.050 1.00 66.15 387 SER E C 1
ATOM 8673 O O . SER E 1 228 ? 10.728 34.054 16.944 1.00 67.92 387 SER E O 1
ATOM 8676 N N . GLY E 1 229 ? 10.199 34.310 14.773 1.00 64.31 388 GLY E N 1
ATOM 8677 C CA . GLY E 1 229 ? 11.584 34.358 14.337 1.00 65.01 388 GLY E CA 1
ATOM 8678 C C . GLY E 1 229 ? 12.256 32.996 14.282 1.00 66.11 388 GLY E C 1
ATOM 8679 O O . GLY E 1 229 ? 13.481 32.913 14.371 1.00 68.63 388 GLY E O 1
ATOM 8680 N N . ILE E 1 230 ? 11.459 31.930 14.169 1.00 65.19 389 ILE E N 1
ATOM 8681 C CA . ILE E 1 230 ? 11.971 30.624 13.767 1.00 66.45 389 ILE E CA 1
ATOM 8682 C C . ILE E 1 230 ? 12.301 30.761 12.290 1.00 65.19 389 ILE E C 1
ATOM 8683 O O . ILE E 1 230 ? 11.450 31.202 11.512 1.00 62.45 389 ILE E O 1
ATOM 8688 N N . ARG E 1 231 ? 13.523 30.403 11.897 1.00 67.98 390 ARG E N 1
ATOM 8689 C CA . ARG E 1 231 ? 13.862 30.377 10.472 1.00 68.07 390 ARG E CA 1
ATOM 8690 C C . ARG E 1 231 ? 13.496 29.057 9.808 1.00 68.31 390 ARG E C 1
ATOM 8691 O O . ARG E 1 231 ? 14.082 28.006 10.097 1.00 71.95 390 ARG E O 1
ATOM 8699 N N . ILE E 1 232 ? 12.510 29.128 8.918 1.00 65.06 391 ILE E N 1
ATOM 8700 C CA . ILE E 1 232 ? 11.986 27.944 8.259 1.00 65.13 391 ILE E CA 1
ATOM 8701 C C . ILE E 1 232 ? 12.413 27.869 6.796 1.00 66.22 391 ILE E C 1
ATOM 8702 O O . ILE E 1 232 ? 12.153 28.773 6.003 1.00 64.33 391 ILE E O 1
ATOM 8707 N N . HIS E 1 233 ? 13.084 26.770 6.470 1.00 70.35 392 HIS E N 1
ATOM 8708 C CA . HIS E 1 233 ? 13.644 26.534 5.153 1.00 72.96 392 HIS E CA 1
ATOM 8709 C C . HIS E 1 233 ? 12.542 26.159 4.152 1.00 69.94 392 HIS E C 1
ATOM 8710 O O . HIS E 1 233 ? 12.004 25.050 4.218 1.00 70.51 392 HIS E O 1
ATOM 8717 N N . PHE E 1 234 ? 12.199 27.081 3.246 1.00 67.36 393 PHE E N 1
ATOM 8718 C CA . PHE E 1 234 ? 11.357 26.746 2.078 1.00 65.90 393 PHE E CA 1
ATOM 8719 C C . PHE E 1 234 ? 11.610 27.599 0.824 1.00 66.60 393 PHE E C 1
ATOM 8720 O O . PHE E 1 234 ? 11.344 28.802 0.822 1.00 64.77 393 PHE E O 1
ATOM 8728 N N . ASP E 1 235 ? 12.065 26.957 -0.255 1.00 88.27 394 ASP E N 1
ATOM 8729 C CA . ASP E 1 235 ? 12.566 27.674 -1.443 1.00 85.42 394 ASP E CA 1
ATOM 8730 C C . ASP E 1 235 ? 11.568 27.967 -2.584 1.00 83.74 394 ASP E C 1
ATOM 8731 O O . ASP E 1 235 ? 11.876 28.766 -3.476 1.00 83.14 394 ASP E O 1
ATOM 8736 N N . MET E 1 236 ? 10.401 27.318 -2.569 1.00 84.74 395 MET E N 1
ATOM 8737 C CA . MET E 1 236 ? 9.342 27.526 -3.590 1.00 85.10 395 MET E CA 1
ATOM 8738 C C . MET E 1 236 ? 9.752 27.136 -5.022 1.00 82.50 395 MET E C 1
ATOM 8739 O O . MET E 1 236 ? 8.943 26.585 -5.772 1.00 84.29 395 MET E O 1
ATOM 8744 N N . ALA E 1 237 ? 11.002 27.433 -5.387 1.00 80.75 396 ALA E N 1
ATOM 8745 C CA . ALA E 1 237 ? 11.576 27.091 -6.698 1.00 80.92 396 ALA E CA 1
ATOM 8746 C C . ALA E 1 237 ? 11.507 25.600 -6.998 1.00 82.08 396 ALA E C 1
ATOM 8747 O O . ALA E 1 237 ? 11.293 25.202 -8.149 1.00 84.65 396 ALA E O 1
ATOM 8749 N N . GLY E 1 238 ? 11.695 24.783 -5.964 1.00 81.69 397 GLY E N 1
ATOM 8750 C CA . GLY E 1 238 ? 11.567 23.343 -6.108 1.00 84.47 397 GLY E CA 1
ATOM 8751 C C . GLY E 1 238 ? 11.970 22.545 -4.885 1.00 84.67 397 GLY E C 1
ATOM 8752 O O . GLY E 1 238 ? 12.817 22.993 -4.106 1.00 82.59 397 GLY E O 1
ATOM 8753 N N . PRO E 1 239 ? 11.344 21.361 -4.705 1.00 88.89 398 PRO E N 1
ATOM 8754 C CA . PRO E 1 239 ? 11.713 20.342 -3.724 1.00 90.97 398 PRO E CA 1
ATOM 8755 C C . PRO E 1 239 ? 13.205 20.028 -3.734 1.00 89.01 398 PRO E C 1
ATOM 8756 O O . PRO E 1 239 ? 13.787 19.790 -2.679 1.00 88.69 398 PRO E O 1
ATOM 8760 N N . GLU F 1 3 ? 69.102 48.740 35.372 1.00 126.77 162 GLU F N 1
ATOM 8761 C CA . GLU F 1 3 ? 68.999 47.316 34.937 1.00 123.92 162 GLU F CA 1
ATOM 8762 C C . GLU F 1 3 ? 68.099 47.165 33.710 1.00 120.20 162 GLU F C 1
ATOM 8763 O O . GLU F 1 3 ? 68.455 46.471 32.754 1.00 118.04 162 GLU F O 1
ATOM 8765 N N . TYR F 1 4 ? 66.943 47.827 33.743 1.00 119.93 163 TYR F N 1
ATOM 8766 C CA . TYR F 1 4 ? 65.934 47.699 32.689 1.00 116.96 163 TYR F CA 1
ATOM 8767 C C . TYR F 1 4 ? 66.124 48.690 31.537 1.00 116.34 163 TYR F C 1
ATOM 8768 O O . TYR F 1 4 ? 66.107 48.291 30.369 1.00 114.39 163 TYR F O 1
ATOM 8770 N N . ASP F 1 5 ? 66.310 49.970 31.863 1.00 118.66 164 ASP F N 1
ATOM 8771 C CA . ASP F 1 5 ? 66.406 51.008 30.834 1.00 119.18 164 ASP F CA 1
ATOM 8772 C C . ASP F 1 5 ? 67.852 51.311 30.410 1.00 120.86 164 ASP F C 1
ATOM 8773 O O . ASP F 1 5 ? 68.239 52.472 30.239 1.00 123.72 164 ASP F O 1
ATOM 8778 N N . ALA F 1 6 ? 68.642 50.251 30.254 1.00 119.46 165 ALA F N 1
ATOM 8779 C CA . ALA F 1 6 ? 69.958 50.321 29.622 1.00 120.46 165 ALA F CA 1
ATOM 8780 C C . ALA F 1 6 ? 69.961 49.387 28.412 1.00 117.87 165 ALA F C 1
ATOM 8781 O O . ALA F 1 6 ? 70.584 49.680 27.387 1.00 118.70 165 ALA F O 1
ATOM 8783 N N . VAL F 1 7 ? 69.245 48.269 28.552 1.00 115.37 166 VAL F N 1
ATOM 8784 C CA . VAL F 1 7 ? 69.059 47.282 27.489 1.00 113.37 166 VAL F CA 1
ATOM 8785 C C . VAL F 1 7 ? 68.048 47.797 26.457 1.00 112.96 166 VAL F C 1
ATOM 8786 O O . VAL F 1 7 ? 68.344 47.842 25.260 1.00 113.41 166 VAL F O 1
ATOM 8790 N N . TRP F 1 8 ? 66.869 48.197 26.935 1.00 112.57 167 TRP F N 1
ATOM 8791 C CA . TRP F 1 8 ? 65.771 48.657 26.076 1.00 112.39 167 TRP F CA 1
ATOM 8792 C C . TRP F 1 8 ? 66.051 50.006 25.416 1.00 114.84 167 TRP F C 1
ATOM 8793 O O . TRP F 1 8 ? 65.528 50.295 24.337 1.00 115.41 167 TRP F O 1
ATOM 8795 N N . SER F 1 9 ? 66.874 50.821 26.072 1.00 117.00 168 SER F N 1
ATOM 8796 C CA . SER F 1 9 ? 67.292 52.117 25.533 1.00 120.47 168 SER F CA 1
ATOM 8797 C C . SER F 1 9 ? 68.168 51.966 24.283 1.00 121.82 168 SER F C 1
ATOM 8798 O O . SER F 1 9 ? 67.912 52.621 23.271 1.00 124.02 168 SER F O 1
ATOM 8800 N N . LYS F 1 10 ? 69.181 51.096 24.361 1.00 120.95 169 LYS F N 1
ATOM 8801 C CA . LYS F 1 10 ? 70.092 50.810 23.239 1.00 122.39 169 LYS F CA 1
ATOM 8802 C C . LYS F 1 10 ? 69.349 50.276 22.014 1.00 121.79 169 LYS F C 1
ATOM 8803 O O . LYS F 1 10 ? 69.589 50.719 20.888 1.00 124.72 169 LYS F O 1
ATOM 8809 N N . TRP F 1 11 ? 68.454 49.319 22.254 1.00 118.70 170 TRP F N 1
ATOM 8810 C CA . TRP F 1 11 ? 67.644 48.691 21.210 1.00 118.38 170 TRP F CA 1
ATOM 8811 C C . TRP F 1 11 ? 66.842 49.710 20.391 1.00 120.88 170 TRP F C 1
ATOM 8812 O O . TRP F 1 11 ? 66.645 49.519 19.191 1.00 122.74 170 TRP F O 1
ATOM 8823 N N . GLU F 1 12 ? 66.396 50.785 21.045 1.00 121.52 171 GLU F N 1
ATOM 8824 C CA . GLU F 1 12 ? 65.668 51.881 20.389 1.00 124.45 171 GLU F CA 1
ATOM 8825 C C . GLU F 1 12 ? 66.513 52.627 19.353 1.00 129.16 171 GLU F C 1
ATOM 8826 O O . GLU F 1 12 ? 66.001 53.034 18.308 1.00 132.16 171 GLU F O 1
ATOM 8828 N N . ARG F 1 13 ? 67.800 52.801 19.653 1.00 130.36 172 ARG F N 1
ATOM 8829 C CA . ARG F 1 13 ? 68.734 53.499 18.760 1.00 135.54 172 ARG F CA 1
ATOM 8830 C C . ARG F 1 13 ? 69.647 52.544 17.975 1.00 135.74 172 ARG F C 1
ATOM 8831 O O . ARG F 1 13 ? 70.468 52.986 17.165 1.00 140.27 172 ARG F O 1
ATOM 8833 N N . ASP F 1 14 ? 69.496 51.242 18.216 1.00 131.42 173 ASP F N 1
ATOM 8834 C CA . ASP F 1 14 ? 70.235 50.214 17.478 1.00 131.57 173 ASP F CA 1
ATOM 8835 C C . ASP F 1 14 ? 69.454 49.771 16.233 1.00 133.18 173 ASP F C 1
ATOM 8836 O O . ASP F 1 14 ? 69.800 48.779 15.581 1.00 133.35 173 ASP F O 1
ATOM 8841 N N . ALA F 1 15 ? 68.404 50.525 15.911 1.00 134.84 174 ALA F N 1
ATOM 8842 C CA . ALA F 1 15 ? 67.536 50.246 14.770 1.00 137.07 174 ALA F CA 1
ATOM 8843 C C . ALA F 1 15 ? 68.282 50.380 13.444 1.00 142.77 174 ALA F C 1
ATOM 8844 O O . ALA F 1 15 ? 68.890 51.420 13.181 1.00 147.04 174 ALA F O 1
ATOM 8846 N N . PRO F 1 16 ? 68.251 49.321 12.612 1.00 143.55 175 PRO F N 1
ATOM 8847 C CA . PRO F 1 16 ? 68.779 49.424 11.250 1.00 149.89 175 PRO F CA 1
ATOM 8848 C C . PRO F 1 16 ? 67.973 50.438 10.439 1.00 155.21 175 PRO F C 1
ATOM 8849 O O . PRO F 1 16 ? 66.752 50.523 10.599 1.00 153.66 175 PRO F O 1
ATOM 8853 N N . ALA F 1 17 ? 68.662 51.200 9.592 1.00 161.85 176 ALA F N 1
ATOM 8854 C CA . ALA F 1 17 ? 68.049 52.285 8.819 1.00 168.25 176 ALA F CA 1
ATOM 8855 C C . ALA F 1 17 ? 66.735 51.870 8.154 1.00 169.32 176 ALA F C 1
ATOM 8856 O O . ALA F 1 17 ? 66.674 50.855 7.457 1.00 170.30 176 ALA F O 1
ATOM 8858 N N . GLY F 1 18 ? 65.689 52.659 8.391 1.00 169.45 177 GLY F N 1
ATOM 8859 C CA . GLY F 1 18 ? 64.362 52.383 7.846 1.00 170.58 177 GLY F CA 1
ATOM 8860 C C . GLY F 1 18 ? 63.382 51.897 8.897 1.00 163.10 177 GLY F C 1
ATOM 8861 O O . GLY F 1 18 ? 62.218 52.305 8.904 1.00 163.47 177 GLY F O 1
ATOM 8862 N N . GLU F 1 19 ? 63.857 51.026 9.785 1.00 156.78 178 GLU F N 1
ATOM 8863 C CA . GLU F 1 19 ? 63.031 50.462 10.855 1.00 150.09 178 GLU F CA 1
ATOM 8864 C C . GLU F 1 19 ? 63.042 51.324 12.124 1.00 146.43 178 GLU F C 1
ATOM 8865 O O . GLU F 1 19 ? 62.509 50.923 13.165 1.00 141.08 178 GLU F O 1
ATOM 8867 N N . SER F 1 20 ? 63.642 52.510 12.024 1.00 150.12 179 SER F N 1
ATOM 8868 C CA . SER F 1 20 ? 63.722 53.454 13.143 1.00 148.10 179 SER F CA 1
ATOM 8869 C C . SER F 1 20 ? 62.351 53.889 13.702 1.00 146.13 179 SER F C 1
ATOM 8870 O O . SER F 1 20 ? 62.128 53.758 14.908 1.00 141.15 179 SER F O 1
ATOM 8872 N N . PRO F 1 21 ? 61.426 54.383 12.839 1.00 150.38 180 PRO F N 1
ATOM 8873 C CA . PRO F 1 21 ? 60.127 54.834 13.365 1.00 148.77 180 PRO F CA 1
ATOM 8874 C C . PRO F 1 21 ? 59.325 53.730 14.065 1.00 142.60 180 PRO F C 1
ATOM 8875 O O . PRO F 1 21 ? 58.709 53.986 15.103 1.00 139.23 180 PRO F O 1
ATOM 8879 N N . GLY F 1 22 ? 59.349 52.521 13.503 1.00 141.80 181 GLY F N 1
ATOM 8880 C CA . GLY F 1 22 ? 58.640 51.371 14.065 1.00 137.01 181 GLY F CA 1
ATOM 8881 C C . GLY F 1 22 ? 59.085 51.003 15.470 1.00 131.47 181 GLY F C 1
ATOM 8882 O O . GLY F 1 22 ? 58.256 50.881 16.373 1.00 128.24 181 GLY F O 1
ATOM 8883 N N . ARG F 1 23 ? 60.395 50.838 15.653 1.00 130.91 182 ARG F N 1
ATOM 8884 C CA . ARG F 1 23 ? 60.972 50.471 16.954 1.00 126.46 182 ARG F CA 1
ATOM 8885 C C . ARG F 1 23 ? 60.692 51.501 18.049 1.00 125.35 182 ARG F C 1
ATOM 8886 O O . ARG F 1 23 ? 60.602 51.150 19.226 1.00 121.78 182 ARG F O 1
ATOM 8894 N N . ALA F 1 24 ? 60.557 52.766 17.654 1.00 129.15 183 ALA F N 1
ATOM 8895 C CA . ALA F 1 24 ? 60.223 53.850 18.579 1.00 129.26 183 ALA F CA 1
ATOM 8896 C C . ALA F 1 24 ? 58.852 53.631 19.220 1.00 126.56 183 ALA F C 1
ATOM 8897 O O . ALA F 1 24 ? 58.702 53.767 20.434 1.00 124.22 183 ALA F O 1
ATOM 8899 N N . ALA F 1 25 ? 57.862 53.280 18.399 1.00 127.44 184 ALA F N 1
ATOM 8900 C CA . ALA F 1 25 ? 56.515 52.968 18.884 1.00 125.28 184 ALA F CA 1
ATOM 8901 C C . ALA F 1 25 ? 56.527 51.779 19.848 1.00 120.92 184 ALA F C 1
ATOM 8902 O O . ALA F 1 25 ? 55.853 51.801 20.881 1.00 118.87 184 ALA F O 1
ATOM 8904 N N . VAL F 1 26 ? 57.307 50.753 19.505 1.00 120.12 185 VAL F N 1
ATOM 8905 C CA . VAL F 1 26 ? 57.473 49.573 20.351 1.00 116.85 185 VAL F CA 1
ATOM 8906 C C . VAL F 1 26 ? 58.163 49.907 21.679 1.00 115.05 185 VAL F C 1
ATOM 8907 O O . VAL F 1 26 ? 57.745 49.418 22.730 1.00 113.07 185 VAL F O 1
ATOM 8909 N N . VAL F 1 27 ? 59.198 50.748 21.630 1.00 116.53 186 VAL F N 1
ATOM 8910 C CA . VAL F 1 27 ? 59.926 51.162 22.841 1.00 115.75 186 VAL F CA 1
ATOM 8911 C C . VAL F 1 27 ? 59.121 52.167 23.683 1.00 116.31 186 VAL F C 1
ATOM 8912 O O . VAL F 1 27 ? 59.354 52.306 24.888 1.00 115.69 186 VAL F O 1
ATOM 8916 N N . GLN F 1 28 ? 58.176 52.858 23.042 1.00 117.96 187 GLN F N 1
ATOM 8917 C CA . GLN F 1 28 ? 57.236 53.725 23.750 1.00 118.55 187 GLN F CA 1
ATOM 8918 C C . GLN F 1 28 ? 56.352 52.871 24.650 1.00 115.70 187 GLN F C 1
ATOM 8919 O O . GLN F 1 28 ? 56.209 53.150 25.839 1.00 115.34 187 GLN F O 1
ATOM 8921 N N . GLU F 1 29 ? 55.786 51.812 24.075 1.00 114.38 188 GLU F N 1
ATOM 8922 C CA . GLU F 1 29 ? 54.983 50.850 24.830 1.00 112.48 188 GLU F CA 1
ATOM 8923 C C . GLU F 1 29 ? 55.795 50.165 25.929 1.00 111.15 188 GLU F C 1
ATOM 8924 O O . GLU F 1 29 ? 55.285 49.962 27.021 1.00 110.72 188 GLU F O 1
ATOM 8930 N N . MET F 1 30 ? 57.055 49.839 25.632 1.00 111.06 189 MET F N 1
ATOM 8931 C CA . MET F 1 30 ? 58.021 49.312 26.612 1.00 110.42 189 MET F CA 1
ATOM 8932 C C . MET F 1 30 ? 58.166 50.197 27.854 1.00 111.43 189 MET F C 1
ATOM 8933 O O . MET F 1 30 ? 58.320 49.694 28.973 1.00 111.35 189 MET F O 1
ATOM 8938 N N . ARG F 1 31 ? 58.140 51.512 27.644 1.00 113.08 190 ARG F N 1
ATOM 8939 C CA . ARG F 1 31 ? 58.188 52.479 28.735 1.00 114.84 190 ARG F CA 1
ATOM 8940 C C . ARG F 1 31 ? 56.797 52.677 29.336 1.00 114.98 190 ARG F C 1
ATOM 8941 O O . ARG F 1 31 ? 56.600 52.475 30.536 1.00 115.41 190 ARG F O 1
ATOM 8943 N N . ASP F 1 32 ? 55.844 53.045 28.479 1.00 115.03 191 ASP F N 1
ATOM 8944 C CA . ASP F 1 32 ? 54.470 53.380 28.867 1.00 115.55 191 ASP F CA 1
ATOM 8945 C C . ASP F 1 32 ? 53.770 52.281 29.662 1.00 114.36 191 ASP F C 1
ATOM 8946 O O . ASP F 1 32 ? 53.114 52.556 30.669 1.00 115.48 191 ASP F O 1
ATOM 8951 N N . CYS F 1 33 ? 53.920 51.044 29.190 1.00 112.82 192 CYS F N 1
ATOM 8952 C CA . CYS F 1 33 ? 53.275 49.859 29.761 1.00 112.47 192 CYS F CA 1
ATOM 8953 C C . CYS F 1 33 ? 53.549 49.692 31.259 1.00 113.95 192 CYS F C 1
ATOM 8954 O O . CYS F 1 33 ? 52.635 49.383 32.033 1.00 114.99 192 CYS F O 1
ATOM 8957 N N . LEU F 1 34 ? 54.805 49.908 31.655 1.00 114.73 193 LEU F N 1
ATOM 8958 C CA . LEU F 1 34 ? 55.231 49.796 33.054 1.00 117.01 193 LEU F CA 1
ATOM 8959 C C . LEU F 1 34 ? 54.527 50.777 33.986 1.00 119.92 193 LEU F C 1
ATOM 8960 O O . LEU F 1 34 ? 54.217 50.437 35.129 1.00 122.04 193 LEU F O 1
ATOM 8965 N N . ASN F 1 35 ? 54.280 51.988 33.492 1.00 120.97 194 ASN F N 1
ATOM 8966 C CA . ASN F 1 35 ? 53.763 53.072 34.326 1.00 124.78 194 ASN F CA 1
ATOM 8967 C C . ASN F 1 35 ? 52.269 52.983 34.652 1.00 126.49 194 ASN F C 1
ATOM 8968 O O . ASN F 1 35 ? 51.864 53.261 35.782 1.00 129.25 194 ASN F O 1
ATOM 8973 N N . ASN F 1 36 ? 51.458 52.594 33.670 1.00 126.20 195 ASN F N 1
ATOM 8974 C CA . ASN F 1 36 ? 50.010 52.480 33.871 1.00 129.32 195 ASN F CA 1
ATOM 8975 C C . ASN F 1 36 ? 49.541 51.078 34.286 1.00 132.47 195 ASN F C 1
ATOM 8976 O O . ASN F 1 36 ? 48.340 50.792 34.292 1.00 132.95 195 ASN F O 1
ATOM 8981 N N . GLY F 1 37 ? 50.496 50.213 34.627 1.00 54.23 196 GLY F N 1
ATOM 8982 C CA . GLY F 1 37 ? 50.209 48.846 35.071 1.00 60.61 196 GLY F CA 1
ATOM 8983 C C . GLY F 1 37 ? 49.888 47.841 33.971 1.00 67.61 196 GLY F C 1
ATOM 8984 O O . GLY F 1 37 ? 50.160 46.649 34.132 1.00 73.95 196 GLY F O 1
ATOM 8985 N N . ASN F 1 38 ? 49.320 48.325 32.861 1.00 67.36 197 ASN F N 1
ATOM 8986 C CA . ASN F 1 38 ? 48.748 47.495 31.780 1.00 65.21 197 ASN F CA 1
ATOM 8987 C C . ASN F 1 38 ? 49.307 46.061 31.628 1.00 57.31 197 ASN F C 1
ATOM 8988 O O . ASN F 1 38 ? 50.521 45.866 31.570 1.00 61.06 197 ASN F O 1
ATOM 8993 N N . PRO F 1 39 ? 48.415 45.052 31.587 1.00 139.88 198 PRO F N 1
ATOM 8994 C CA . PRO F 1 39 ? 48.833 43.657 31.405 1.00 132.32 198 PRO F CA 1
ATOM 8995 C C . PRO F 1 39 ? 49.121 43.264 29.951 1.00 126.15 198 PRO F C 1
ATOM 8996 O O . PRO F 1 39 ? 49.803 42.268 29.706 1.00 123.05 198 PRO F O 1
ATOM 9000 N N . VAL F 1 40 ? 48.600 44.037 29.002 1.00 124.48 199 VAL F N 1
ATOM 9001 C CA . VAL F 1 40 ? 48.754 43.729 27.577 1.00 120.04 199 VAL F CA 1
ATOM 9002 C C . VAL F 1 40 ? 49.906 44.519 26.930 1.00 120.47 199 VAL F C 1
ATOM 9003 O O . VAL F 1 40 ? 50.291 45.590 27.412 1.00 123.98 199 VAL F O 1
ATOM 9007 N N . LEU F 1 41 ? 50.462 43.961 25.855 1.00 116.99 200 LEU F N 1
ATOM 9008 C CA . LEU F 1 41 ? 51.487 44.617 25.041 1.00 117.01 200 LEU F CA 1
ATOM 9009 C C . LEU F 1 41 ? 51.311 44.203 23.582 1.00 114.56 200 LEU F C 1
ATOM 9010 O O . LEU F 1 41 ? 51.270 43.008 23.267 1.00 111.77 200 LEU F O 1
ATOM 9015 N N . ASN F 1 42 ? 51.199 45.192 22.699 1.00 116.05 201 ASN F N 1
ATOM 9016 C CA . ASN F 1 42 ? 51.010 44.934 21.277 1.00 114.68 201 ASN F CA 1
ATOM 9017 C C . ASN F 1 42 ? 51.993 45.745 20.447 1.00 116.11 201 ASN F C 1
ATOM 9018 O O . ASN F 1 42 ? 51.841 46.961 20.314 1.00 119.55 201 ASN F O 1
ATOM 9023 N N . VAL F 1 43 ? 52.995 45.065 19.893 1.00 113.81 202 VAL F N 1
ATOM 9024 C CA . VAL F 1 43 ? 54.062 45.720 19.121 1.00 114.81 202 VAL F CA 1
ATOM 9025 C C . VAL F 1 43 ? 53.613 46.179 17.729 1.00 116.30 202 VAL F C 1
ATOM 9026 O O . VAL F 1 43 ? 54.311 46.948 17.067 1.00 117.98 202 VAL F O 1
ATOM 9030 N N . GLY F 1 44 ? 52.454 45.691 17.288 1.00 116.04 203 GLY F N 1
ATOM 9031 C CA . GLY F 1 44 ? 51.900 46.042 15.979 1.00 118.13 203 GLY F CA 1
ATOM 9032 C C . GLY F 1 44 ? 52.662 45.463 14.796 1.00 117.15 203 GLY F C 1
ATOM 9033 O O . GLY F 1 44 ? 53.670 44.766 14.965 1.00 114.69 203 GLY F O 1
ATOM 9034 N N . ALA F 1 45 ? 52.168 45.753 13.594 1.00 119.56 204 ALA F N 1
ATOM 9035 C CA . ALA F 1 45 ? 52.823 45.342 12.357 1.00 119.57 204 ALA F CA 1
ATOM 9036 C C . ALA F 1 45 ? 53.808 46.418 11.890 1.00 121.65 204 ALA F C 1
ATOM 9037 O O . ALA F 1 45 ? 53.590 47.089 10.877 1.00 124.98 204 ALA F O 1
ATOM 9039 N N . SER F 1 46 ? 54.892 46.574 12.648 1.00 120.02 205 SER F N 1
ATOM 9040 C CA . SER F 1 46 ? 55.907 47.591 12.376 1.00 121.83 205 SER F CA 1
ATOM 9041 C C . SER F 1 46 ? 56.994 47.087 11.427 1.00 120.76 205 SER F C 1
ATOM 9042 O O . SER F 1 46 ? 57.817 47.869 10.945 1.00 122.38 205 SER F O 1
ATOM 9044 N N . GLY F 1 47 ? 56.986 45.781 11.159 1.00 118.40 206 GLY F N 1
ATOM 9045 C CA . GLY F 1 47 ? 58.002 45.147 10.319 1.00 117.45 206 GLY F CA 1
ATOM 9046 C C . GLY F 1 47 ? 59.363 45.151 10.986 1.00 115.61 206 GLY F C 1
ATOM 9047 O O . GLY F 1 47 ? 60.378 45.406 10.339 1.00 116.14 206 GLY F O 1
ATOM 9048 N N . LEU F 1 48 ? 59.375 44.876 12.289 1.00 113.83 207 LEU F N 1
ATOM 9049 C CA . LEU F 1 48 ? 60.603 44.878 13.080 1.00 112.61 207 LEU F CA 1
ATOM 9050 C C . LEU F 1 48 ? 61.472 43.670 12.746 1.00 110.67 207 LEU F C 1
ATOM 9051 O O . LEU F 1 48 ? 60.968 42.563 12.554 1.00 109.56 207 LEU F O 1
ATOM 9053 N N . THR F 1 49 ? 62.779 43.901 12.664 1.00 110.64 208 THR F N 1
ATOM 9054 C CA . THR F 1 49 ? 63.735 42.835 12.374 1.00 109.37 208 THR F CA 1
ATOM 9055 C C . THR F 1 49 ? 64.108 42.055 13.639 1.00 108.03 208 THR F C 1
ATOM 9056 O O . THR F 1 49 ? 64.452 40.872 13.569 1.00 107.25 208 THR F O 1
ATOM 9060 N N . THR F 1 50 ? 64.028 42.719 14.791 1.00 108.39 209 THR F N 1
ATOM 9061 C CA . THR F 1 50 ? 64.332 42.086 16.078 1.00 107.85 209 THR F CA 1
ATOM 9062 C C . THR F 1 50 ? 63.572 42.746 17.245 1.00 108.60 209 THR F C 1
ATOM 9063 O O . THR F 1 50 ? 63.211 43.923 17.168 1.00 109.93 209 THR F O 1
ATOM 9067 N N . LEU F 1 51 ? 63.318 41.972 18.302 1.00 108.09 210 LEU F N 1
ATOM 9068 C CA . LEU F 1 51 ? 62.665 42.469 19.522 1.00 109.11 210 LEU F CA 1
ATOM 9069 C C . LEU F 1 51 ? 63.677 42.570 20.676 1.00 110.65 210 LEU F C 1
ATOM 9070 O O . LEU F 1 51 ? 64.659 41.821 20.684 1.00 110.52 210 LEU F O 1
ATOM 9072 N N . PRO F 1 52 ? 63.440 43.487 21.649 1.00 112.68 211 PRO F N 1
ATOM 9073 C CA . PRO F 1 52 ? 64.376 43.765 22.756 1.00 114.99 211 PRO F CA 1
ATOM 9074 C C . PRO F 1 52 ? 64.750 42.533 23.576 1.00 114.91 211 PRO F C 1
ATOM 9075 O O . PRO F 1 52 ? 63.924 41.632 23.748 1.00 113.52 211 PRO F O 1
ATOM 9079 N N . ASP F 1 53 ? 65.982 42.505 24.084 1.00 116.82 212 ASP F N 1
ATOM 9080 C CA . ASP F 1 53 ? 66.469 41.376 24.885 1.00 117.75 212 ASP F CA 1
ATOM 9081 C C . ASP F 1 53 ? 65.641 41.148 26.151 1.00 119.27 212 ASP F C 1
ATOM 9082 O O . ASP F 1 53 ? 65.465 40.006 26.583 1.00 119.08 212 ASP F O 1
ATOM 9087 N N . ARG F 1 54 ? 65.130 42.235 26.727 1.00 121.14 213 ARG F N 1
ATOM 9088 C CA . ARG F 1 54 ? 64.241 42.167 27.890 1.00 122.79 213 ARG F CA 1
ATOM 9089 C C . ARG F 1 54 ? 62.884 42.841 27.635 1.00 121.69 213 ARG F C 1
ATOM 9090 O O . ARG F 1 54 ? 62.792 43.802 26.867 1.00 121.48 213 ARG F O 1
ATOM 9098 N N . LEU F 1 55 ? 61.841 42.321 28.284 1.00 121.37 214 LEU F N 1
ATOM 9099 C CA . LEU F 1 55 ? 60.457 42.777 28.093 1.00 120.38 214 LEU F CA 1
ATOM 9100 C C . LEU F 1 55 ? 59.802 43.177 29.433 1.00 123.54 214 LEU F C 1
ATOM 9101 O O . LEU F 1 55 ? 60.352 42.871 30.498 1.00 126.22 214 LEU F O 1
ATOM 9103 N N . PRO F 1 56 ? 58.631 43.866 29.395 1.00 123.74 215 PRO F N 1
ATOM 9104 C CA . PRO F 1 56 ? 57.995 44.263 30.661 1.00 127.00 215 PRO F CA 1
ATOM 9105 C C . PRO F 1 56 ? 57.719 43.053 31.562 1.00 126.40 215 PRO F C 1
ATOM 9106 O O . PRO F 1 56 ? 57.077 42.103 31.125 1.00 122.76 215 PRO F O 1
ATOM 9110 N N . PRO F 1 57 ? 58.221 43.084 32.812 1.00 130.39 216 PRO F N 1
ATOM 9111 C CA . PRO F 1 57 ? 58.213 41.911 33.697 1.00 130.72 216 PRO F CA 1
ATOM 9112 C C . PRO F 1 57 ? 56.836 41.428 34.158 1.00 129.46 216 PRO F C 1
ATOM 9113 O O . PRO F 1 57 ? 56.721 40.298 34.624 1.00 128.82 216 PRO F O 1
ATOM 9117 N N . HIS F 1 58 ? 55.808 42.259 34.009 1.00 129.35 217 HIS F N 1
ATOM 9118 C CA . HIS F 1 58 ? 54.513 42.018 34.654 1.00 129.22 217 HIS F CA 1
ATOM 9119 C C . HIS F 1 58 ? 53.374 41.614 33.713 1.00 124.49 217 HIS F C 1
ATOM 9120 O O . HIS F 1 58 ? 52.273 41.301 34.178 1.00 124.01 217 HIS F O 1
ATOM 9127 N N . ILE F 1 59 ? 53.629 41.642 32.406 1.00 121.37 218 ILE F N 1
ATOM 9128 C CA . ILE F 1 59 ? 52.576 41.439 31.398 1.00 117.77 218 ILE F CA 1
ATOM 9129 C C . ILE F 1 59 ? 52.019 40.014 31.347 1.00 114.58 218 ILE F C 1
ATOM 9130 O O . ILE F 1 59 ? 52.671 39.060 31.776 1.00 114.44 218 ILE F O 1
ATOM 9135 N N . THR F 1 60 ? 50.810 39.890 30.804 1.00 112.35 219 THR F N 1
ATOM 9136 C CA . THR F 1 60 ? 50.112 38.613 30.706 1.00 109.49 219 THR F CA 1
ATOM 9137 C C . THR F 1 60 ? 49.706 38.290 29.267 1.00 106.55 219 THR F C 1
ATOM 9138 O O . THR F 1 60 ? 49.513 37.124 28.923 1.00 104.54 219 THR F O 1
ATOM 9142 N N . THR F 1 61 ? 49.574 39.322 28.437 1.00 106.84 220 THR F N 1
ATOM 9143 C CA . THR F 1 61 ? 49.258 39.149 27.019 1.00 104.86 220 THR F CA 1
ATOM 9144 C C . THR F 1 61 ? 50.299 39.850 26.151 1.00 105.59 220 THR F C 1
ATOM 9145 O O . THR F 1 61 ? 50.581 41.039 26.341 1.00 108.01 220 THR F O 1
ATOM 9149 N N . LEU F 1 62 ? 50.868 39.107 25.205 1.00 103.84 221 LEU F N 1
ATOM 9150 C CA . LEU F 1 62 ? 51.823 39.656 24.245 1.00 104.17 221 LEU F CA 1
ATOM 9151 C C . LEU F 1 62 ? 51.353 39.373 22.821 1.00 103.07 221 LEU F C 1
ATOM 9152 O O . LEU F 1 62 ? 51.236 38.213 22.424 1.00 101.66 221 LEU F O 1
ATOM 9157 N N . VAL F 1 63 ? 51.070 40.433 22.065 1.00 104.39 222 VAL F N 1
ATOM 9158 C CA . VAL F 1 63 ? 50.583 40.297 20.688 1.00 104.23 222 VAL F CA 1
ATOM 9159 C C . VAL F 1 63 ? 51.657 40.756 19.707 1.00 104.98 222 VAL F C 1
ATOM 9160 O O . VAL F 1 63 ? 52.280 41.797 19.911 1.00 106.59 222 VAL F O 1
ATOM 9164 N N . ILE F 1 64 ? 51.875 39.966 18.655 1.00 104.21 223 ILE F N 1
ATOM 9165 C CA . ILE F 1 64 ? 52.869 40.274 17.621 1.00 104.86 223 ILE F CA 1
ATOM 9166 C C . ILE F 1 64 ? 52.303 40.005 16.216 1.00 105.76 223 ILE F C 1
ATOM 9167 O O . ILE F 1 64 ? 52.334 38.866 15.736 1.00 104.98 223 ILE F O 1
ATOM 9172 N N . PRO F 1 65 ? 51.766 41.054 15.556 1.00 108.06 224 PRO F N 1
ATOM 9173 C CA . PRO F 1 65 ? 51.276 40.926 14.180 1.00 109.79 224 PRO F CA 1
ATOM 9174 C C . PRO F 1 65 ? 52.422 40.824 13.170 1.00 110.30 224 PRO F C 1
ATOM 9175 O O . PRO F 1 65 ? 53.572 40.618 13.563 1.00 108.79 224 PRO F O 1
ATOM 9179 N N . ASP F 1 66 ? 52.098 40.968 11.886 1.00 112.76 225 ASP F N 1
ATOM 9180 C CA . ASP F 1 66 ? 53.062 40.805 10.794 1.00 113.69 225 ASP F CA 1
ATOM 9181 C C . ASP F 1 66 ? 54.350 41.593 10.998 1.00 113.27 225 ASP F C 1
ATOM 9182 O O . ASP F 1 66 ? 54.340 42.824 11.007 1.00 115.04 225 ASP F O 1
ATOM 9187 N N . ASN F 1 67 ? 55.453 40.872 11.177 1.00 111.37 226 ASN F N 1
ATOM 9188 C CA . ASN F 1 67 ? 56.780 41.481 11.247 1.00 111.09 226 ASN F CA 1
ATOM 9189 C C . ASN F 1 67 ? 57.825 40.638 10.518 1.00 110.72 226 ASN F C 1
ATOM 9190 O O . ASN F 1 67 ? 57.479 39.756 9.728 1.00 111.47 226 ASN F O 1
ATOM 9195 N N . ASN F 1 68 ? 59.099 40.915 10.785 1.00 110.01 227 ASN F N 1
ATOM 9196 C CA . ASN F 1 68 ? 60.204 40.219 10.132 1.00 109.94 227 ASN F CA 1
ATOM 9197 C C . ASN F 1 68 ? 61.222 39.679 11.130 1.00 108.16 227 ASN F C 1
ATOM 9198 O O . ASN F 1 68 ? 62.429 39.851 10.956 1.00 108.24 227 ASN F O 1
ATOM 9203 N N . LEU F 1 69 ? 60.725 39.026 12.176 1.00 106.96 228 LEU F N 1
ATOM 9204 C CA . LEU F 1 69 ? 61.591 38.419 13.180 1.00 105.92 228 LEU F CA 1
ATOM 9205 C C . LEU F 1 69 ? 62.051 37.023 12.772 1.00 106.22 228 LEU F C 1
ATOM 9206 O O . LEU F 1 69 ? 61.359 36.314 12.031 1.00 106.92 228 LEU F O 1
ATOM 9211 N N . THR F 1 70 ? 63.231 36.646 13.257 1.00 106.18 229 THR F N 1
ATOM 9212 C CA . THR F 1 70 ? 63.783 35.309 13.041 1.00 107.04 229 THR F CA 1
ATOM 9213 C C . THR F 1 70 ? 63.931 34.552 14.365 1.00 106.86 229 THR F C 1
ATOM 9214 O O . THR F 1 70 ? 63.898 33.316 14.391 1.00 107.77 229 THR F O 1
ATOM 9218 N N . SER F 1 71 ? 64.082 35.307 15.453 1.00 106.16 230 SER F N 1
ATOM 9219 C CA . SER F 1 71 ? 64.233 34.748 16.795 1.00 106.48 230 SER F CA 1
ATOM 9220 C C . SER F 1 71 ? 63.420 35.560 17.811 1.00 105.59 230 SER F C 1
ATOM 9221 O O . SER F 1 71 ? 62.940 36.654 17.498 1.00 104.96 230 SER F O 1
ATOM 9224 N N . LEU F 1 72 ? 63.263 35.016 19.019 1.00 105.99 231 LEU F N 1
ATOM 9225 C CA . LEU F 1 72 ? 62.506 35.680 20.085 1.00 105.67 231 LEU F CA 1
ATOM 9226 C C . LEU F 1 72 ? 63.215 35.626 21.443 1.00 107.42 231 LEU F C 1
ATOM 9227 O O . LEU F 1 72 ? 63.860 34.628 21.765 1.00 108.66 231 LEU F O 1
ATOM 9232 N N . PRO F 1 73 ? 63.089 36.703 22.246 1.00 108.18 232 PRO F N 1
ATOM 9233 C CA . PRO F 1 73 ? 63.745 36.796 23.555 1.00 110.71 232 PRO F CA 1
ATOM 9234 C C . PRO F 1 73 ? 63.121 35.880 24.606 1.00 111.82 232 PRO F C 1
ATOM 9235 O O . PRO F 1 73 ? 62.077 35.281 24.355 1.00 110.46 232 PRO F O 1
ATOM 9239 N N . GLU F 1 74 ? 63.759 35.777 25.772 1.00 114.96 233 GLU F N 1
ATOM 9240 C CA . GLU F 1 74 ? 63.167 35.083 26.915 1.00 116.83 233 GLU F CA 1
ATOM 9241 C C . GLU F 1 74 ? 61.841 35.748 27.269 1.00 116.17 233 GLU F C 1
ATOM 9242 O O . GLU F 1 74 ? 61.743 36.975 27.271 1.00 116.31 233 GLU F O 1
ATOM 9244 N N . LEU F 1 75 ? 60.825 34.934 27.545 1.00 116.16 234 LEU F N 1
ATOM 9245 C CA . LEU F 1 75 ? 59.481 35.433 27.827 1.00 116.01 234 LEU F CA 1
ATOM 9246 C C . LEU F 1 75 ? 59.287 35.760 29.316 1.00 119.98 234 LEU F C 1
ATOM 9247 O O . LEU F 1 75 ? 59.930 35.142 30.168 1.00 122.48 234 LEU F O 1
ATOM 9249 N N . PRO F 1 76 ? 58.411 36.743 29.633 1.00 121.62 235 PRO F N 1
ATOM 9250 C CA . PRO F 1 76 ? 58.104 37.096 31.027 1.00 126.97 235 PRO F CA 1
ATOM 9251 C C . PRO F 1 76 ? 57.567 35.907 31.823 1.00 131.07 235 PRO F C 1
ATOM 9252 O O . PRO F 1 76 ? 56.772 35.112 31.306 1.00 128.39 235 PRO F O 1
ATOM 9256 N N . GLU F 1 77 ? 57.994 35.791 33.076 1.00 55.34 236 GLU F N 1
ATOM 9257 C CA . GLU F 1 77 ? 57.672 34.609 33.881 1.00 64.14 236 GLU F CA 1
ATOM 9258 C C . GLU F 1 77 ? 56.176 34.322 34.093 1.00 67.45 236 GLU F C 1
ATOM 9259 O O . GLU F 1 77 ? 55.805 33.175 34.337 1.00 71.49 236 GLU F O 1
ATOM 9265 N N . GLY F 1 78 ? 55.333 35.350 33.987 1.00 64.32 237 GLY F N 1
ATOM 9266 C CA . GLY F 1 78 ? 53.897 35.202 34.233 1.00 57.19 237 GLY F CA 1
ATOM 9267 C C . GLY F 1 78 ? 53.018 35.367 33.004 1.00 53.34 237 GLY F C 1
ATOM 9268 O O . GLY F 1 78 ? 51.808 35.601 33.129 1.00 57.09 237 GLY F O 1
ATOM 9269 N N . LEU F 1 79 ? 53.610 35.246 31.815 1.00 95.87 238 LEU F N 1
ATOM 9270 C CA . LEU F 1 79 ? 52.853 35.393 30.573 1.00 90.25 238 LEU F CA 1
ATOM 9271 C C . LEU F 1 79 ? 51.777 34.311 30.451 1.00 85.79 238 LEU F C 1
ATOM 9272 O O . LEU F 1 79 ? 51.989 33.153 30.832 1.00 84.03 238 LEU F O 1
ATOM 9277 N N . ARG F 1 80 ? 50.625 34.708 29.921 1.00 83.86 239 ARG F N 1
ATOM 9278 C CA . ARG F 1 80 ? 49.441 33.862 29.906 1.00 81.01 239 ARG F CA 1
ATOM 9279 C C . ARG F 1 80 ? 48.919 33.669 28.481 1.00 79.31 239 ARG F C 1
ATOM 9280 O O . ARG F 1 80 ? 48.376 32.611 28.148 1.00 77.96 239 ARG F O 1
ATOM 9288 N N . GLU F 1 81 ? 49.098 34.688 27.642 1.00 79.73 240 GLU F N 1
ATOM 9289 C CA . GLU F 1 81 ? 48.699 34.624 26.237 1.00 78.85 240 GLU F CA 1
ATOM 9290 C C . GLU F 1 81 ? 49.808 35.128 25.317 1.00 78.82 240 GLU F C 1
ATOM 9291 O O . GLU F 1 81 ? 50.331 36.233 25.499 1.00 81.06 240 GLU F O 1
ATOM 9297 N N . LEU F 1 82 ? 50.158 34.315 24.325 1.00 76.73 241 LEU F N 1
ATOM 9298 C CA . LEU F 1 82 ? 51.148 34.704 23.321 1.00 77.10 241 LEU F CA 1
ATOM 9299 C C . LEU F 1 82 ? 50.576 34.549 21.914 1.00 76.83 241 LEU F C 1
ATOM 9300 O O . LEU F 1 82 ? 50.099 33.474 21.545 1.00 74.94 241 LEU F O 1
ATOM 9305 N N . GLU F 1 83 ? 50.623 35.632 21.144 1.00 79.34 242 GLU F N 1
ATOM 9306 C CA . GLU F 1 83 ? 50.066 35.660 19.792 1.00 80.04 242 GLU F CA 1
ATOM 9307 C C . GLU F 1 83 ? 51.093 36.171 18.785 1.00 81.70 242 GLU F C 1
ATOM 9308 O O . GLU F 1 83 ? 51.449 37.344 18.800 1.00 85.03 242 GLU F O 1
ATOM 9314 N N . VAL F 1 84 ? 51.568 35.280 17.918 1.00 80.02 243 VAL F N 1
ATOM 9315 C CA . VAL F 1 84 ? 52.550 35.630 16.883 1.00 82.00 243 VAL F CA 1
ATOM 9316 C C . VAL F 1 84 ? 52.133 35.110 15.504 1.00 81.77 243 VAL F C 1
ATOM 9317 O O . VAL F 1 84 ? 51.835 33.924 15.333 1.00 79.06 243 VAL F O 1
ATOM 9321 N N . SER F 1 85 ? 52.119 35.999 14.518 1.00 85.21 244 SER F N 1
ATOM 9322 C CA . SER F 1 85 ? 51.646 35.641 13.178 1.00 85.72 244 SER F CA 1
ATOM 9323 C C . SER F 1 85 ? 52.267 36.515 12.092 1.00 89.78 244 SER F C 1
ATOM 9324 O O . SER F 1 85 ? 52.683 37.638 12.358 1.00 92.95 244 SER F O 1
ATOM 9327 N N . GLY F 1 86 ? 52.327 35.988 10.872 1.00 90.04 245 GLY F N 1
ATOM 9328 C CA . GLY F 1 86 ? 52.859 36.731 9.730 1.00 94.50 245 GLY F CA 1
ATOM 9329 C C . GLY F 1 86 ? 54.362 36.961 9.770 1.00 96.25 245 GLY F C 1
ATOM 9330 O O . GLY F 1 86 ? 54.875 37.849 9.086 1.00 101.06 245 GLY F O 1
ATOM 9331 N N . ASN F 1 87 ? 55.059 36.167 10.581 1.00 93.11 246 ASN F N 1
ATOM 9332 C CA . ASN F 1 87 ? 56.516 36.205 10.662 1.00 95.10 246 ASN F CA 1
ATOM 9333 C C . ASN F 1 87 ? 57.096 35.052 9.863 1.00 93.85 246 ASN F C 1
ATOM 9334 O O . ASN F 1 87 ? 57.485 34.028 10.428 1.00 90.86 246 ASN F O 1
ATOM 9339 N N . LEU F 1 88 ? 57.162 35.239 8.545 1.00 96.69 247 LEU F N 1
ATOM 9340 C CA . LEU F 1 88 ? 57.495 34.169 7.595 1.00 95.91 247 LEU F CA 1
ATOM 9341 C C . LEU F 1 88 ? 58.916 33.601 7.720 1.00 97.08 247 LEU F C 1
ATOM 9342 O O . LEU F 1 88 ? 59.299 32.707 6.959 1.00 97.06 247 LEU F O 1
ATOM 9347 N N . GLN F 1 89 ? 59.686 34.114 8.677 1.00 98.69 248 GLN F N 1
ATOM 9348 C CA . GLN F 1 89 ? 61.050 33.643 8.913 1.00 100.95 248 GLN F CA 1
ATOM 9349 C C . GLN F 1 89 ? 61.275 33.223 10.371 1.00 98.39 248 GLN F C 1
ATOM 9350 O O . GLN F 1 89 ? 62.378 32.815 10.751 1.00 100.50 248 GLN F O 1
ATOM 9352 N N . LEU F 1 90 ? 60.227 33.328 11.184 1.00 94.51 249 LEU F N 1
ATOM 9353 C CA . LEU F 1 90 ? 60.269 32.855 12.566 1.00 91.89 249 LEU F CA 1
ATOM 9354 C C . LEU F 1 90 ? 60.152 31.334 12.576 1.00 88.37 249 LEU F C 1
ATOM 9355 O O . LEU F 1 90 ? 59.103 30.787 12.236 1.00 85.11 249 LEU F O 1
ATOM 9360 N N . THR F 1 91 ? 61.232 30.662 12.968 1.00 89.79 250 THR F N 1
ATOM 9361 C CA . THR F 1 91 ? 61.336 29.208 12.808 1.00 87.88 250 THR F CA 1
ATOM 9362 C C . THR F 1 91 ? 61.263 28.401 14.110 1.00 85.49 250 THR F C 1
ATOM 9363 O O . THR F 1 91 ? 61.136 27.176 14.065 1.00 83.85 250 THR F O 1
ATOM 9367 N N . SER F 1 92 ? 61.361 29.081 15.253 1.00 85.84 251 SER F N 1
ATOM 9368 C CA . SER F 1 92 ? 61.330 28.425 16.566 1.00 84.30 251 SER F CA 1
ATOM 9369 C C . SER F 1 92 ? 60.807 29.368 17.652 1.00 83.42 251 SER F C 1
ATOM 9370 O O . SER F 1 92 ? 60.772 30.588 17.460 1.00 85.17 251 SER F O 1
ATOM 9373 N N . LEU F 1 93 ? 60.401 28.797 18.786 1.00 81.25 252 LEU F N 1
ATOM 9374 C CA . LEU F 1 93 ? 59.915 29.573 19.933 1.00 80.56 252 LEU F CA 1
ATOM 9375 C C . LEU F 1 93 ? 60.753 29.320 21.186 1.00 82.70 252 LEU F C 1
ATOM 9376 O O . LEU F 1 93 ? 61.247 28.205 21.378 1.00 83.21 252 LEU F O 1
ATOM 9381 N N . PRO F 1 94 ? 60.907 30.351 22.048 1.00 84.54 253 PRO F N 1
ATOM 9382 C CA . PRO F 1 94 ? 61.646 30.199 23.307 1.00 86.98 253 PRO F CA 1
ATOM 9383 C C . PRO F 1 94 ? 60.857 29.368 24.313 1.00 83.99 253 PRO F C 1
ATOM 9384 O O . PRO F 1 94 ? 59.660 29.150 24.121 1.00 80.57 253 PRO F O 1
ATOM 9388 N N . SER F 1 95 ? 61.522 28.909 25.370 1.00 86.24 254 SER F N 1
ATOM 9389 C CA . SER F 1 95 ? 60.873 28.127 26.418 1.00 84.38 254 SER F CA 1
ATOM 9390 C C . SER F 1 95 ? 59.662 28.877 26.972 1.00 81.79 254 SER F C 1
ATOM 9391 O O . SER F 1 95 ? 59.781 30.013 27.436 1.00 83.32 254 SER F O 1
ATOM 9394 N N . LEU F 1 96 ? 58.501 28.228 26.905 1.00 78.47 255 LEU F N 1
ATOM 9395 C CA . LEU F 1 96 ? 57.219 28.858 27.232 1.00 76.27 255 LEU F CA 1
ATOM 9396 C C . LEU F 1 96 ? 56.945 28.941 28.737 1.00 77.04 255 LEU F C 1
ATOM 9397 O O . LEU F 1 96 ? 57.138 27.956 29.458 1.00 77.53 255 LEU F O 1
ATOM 9402 N N . PRO F 1 97 ? 56.481 30.120 29.211 1.00 77.46 256 PRO F N 1
ATOM 9403 C CA . PRO F 1 97 ? 56.230 30.367 30.638 1.00 78.70 256 PRO F CA 1
ATOM 9404 C C . PRO F 1 97 ? 55.264 29.363 31.260 1.00 77.31 256 PRO F C 1
ATOM 9405 O O . PRO F 1 97 ? 54.288 28.961 30.625 1.00 75.12 256 PRO F O 1
ATOM 9409 N N . GLN F 1 98 ? 55.552 28.993 32.506 1.00 79.22 257 GLN F N 1
ATOM 9410 C CA . GLN F 1 98 ? 54.853 27.932 33.243 1.00 79.15 257 GLN F CA 1
ATOM 9411 C C . GLN F 1 98 ? 53.330 28.026 33.262 1.00 77.56 257 GLN F C 1
ATOM 9412 O O . GLN F 1 98 ? 52.647 27.011 33.357 1.00 77.66 257 GLN F O 1
ATOM 9418 N N . GLY F 1 99 ? 52.805 29.241 33.182 1.00 77.20 258 GLY F N 1
ATOM 9419 C CA . GLY F 1 99 ? 51.372 29.457 33.287 1.00 76.76 258 GLY F CA 1
ATOM 9420 C C . GLY F 1 99 ? 50.722 29.944 32.011 1.00 75.23 258 GLY F C 1
ATOM 9421 O O . GLY F 1 99 ? 49.679 30.600 32.057 1.00 75.95 258 GLY F O 1
ATOM 9422 N N . LEU F 1 100 ? 51.333 29.628 30.873 1.00 73.74 259 LEU F N 1
ATOM 9423 C CA . LEU F 1 100 ? 50.749 29.978 29.584 1.00 72.76 259 LEU F CA 1
ATOM 9424 C C . LEU F 1 100 ? 49.468 29.179 29.339 1.00 72.60 259 LEU F C 1
ATOM 9425 O O . LEU F 1 100 ? 49.401 27.972 29.604 1.00 72.34 259 LEU F O 1
ATOM 9430 N N . GLN F 1 101 ? 48.462 29.881 28.831 1.00 73.39 260 GLN F N 1
ATOM 9431 C CA . GLN F 1 101 ? 47.111 29.361 28.696 1.00 74.55 260 GLN F CA 1
ATOM 9432 C C . GLN F 1 101 ? 46.682 29.363 27.228 1.00 74.05 260 GLN F C 1
ATOM 9433 O O . GLN F 1 101 ? 45.976 28.458 26.773 1.00 74.38 260 GLN F O 1
ATOM 9439 N N . LYS F 1 102 ? 47.140 30.376 26.493 1.00 73.67 261 LYS F N 1
ATOM 9440 C CA . LYS F 1 102 ? 46.784 30.560 25.092 1.00 73.59 261 LYS F CA 1
ATOM 9441 C C . LYS F 1 102 ? 48.051 30.762 24.274 1.00 71.98 261 LYS F C 1
ATOM 9442 O O . LYS F 1 102 ? 48.845 31.658 24.559 1.00 72.69 261 LYS F O 1
ATOM 9448 N N . LEU F 1 103 ? 48.249 29.917 23.269 1.00 70.67 262 LEU F N 1
ATOM 9449 C CA . LEU F 1 103 ? 49.377 30.076 22.354 1.00 69.79 262 LEU F CA 1
ATOM 9450 C C . LEU F 1 103 ? 48.920 30.134 20.903 1.00 70.20 262 LEU F C 1
ATOM 9451 O O . LEU F 1 103 ? 48.546 29.123 20.308 1.00 69.64 262 LEU F O 1
ATOM 9456 N N . TRP F 1 104 ? 48.945 31.337 20.347 1.00 71.89 263 TRP F N 1
ATOM 9457 C CA . TRP F 1 104 ? 48.623 31.544 18.944 1.00 73.00 263 TRP F CA 1
ATOM 9458 C C . TRP F 1 104 ? 49.888 31.871 18.158 1.00 73.06 263 TRP F C 1
ATOM 9459 O O . TRP F 1 104 ? 50.332 33.015 18.126 1.00 74.96 263 TRP F O 1
ATOM 9470 N N . ALA F 1 105 ? 50.469 30.845 17.543 1.00 71.64 264 ALA F N 1
ATOM 9471 C CA . ALA F 1 105 ? 51.703 30.984 16.786 1.00 72.25 264 ALA F CA 1
ATOM 9472 C C . ALA F 1 105 ? 51.544 30.361 15.400 1.00 72.41 264 ALA F C 1
ATOM 9473 O O . ALA F 1 105 ? 52.162 29.341 15.080 1.00 71.41 264 ALA F O 1
ATOM 9475 N N . TYR F 1 106 ? 50.704 30.984 14.580 1.00 74.13 265 TYR F N 1
ATOM 9476 C CA . TYR F 1 106 ? 50.382 30.442 13.264 1.00 74.77 265 TYR F CA 1
ATOM 9477 C C . TYR F 1 106 ? 50.834 31.366 12.140 1.00 77.48 265 TYR F C 1
ATOM 9478 O O . TYR F 1 106 ? 51.233 32.500 12.393 1.00 79.42 265 TYR F O 1
ATOM 9487 N N . ASN F 1 107 ? 50.753 30.875 10.903 1.00 78.21 266 ASN F N 1
ATOM 9488 C CA . ASN F 1 107 ? 51.244 31.589 9.717 1.00 81.10 266 ASN F CA 1
ATOM 9489 C C . ASN F 1 107 ? 52.651 32.167 9.905 1.00 82.10 266 ASN F C 1
ATOM 9490 O O . ASN F 1 107 ? 52.915 33.307 9.528 1.00 85.44 266 ASN F O 1
ATOM 9495 N N . ASN F 1 108 ? 53.530 31.375 10.518 1.00 79.99 267 ASN F N 1
ATOM 9496 C CA . ASN F 1 108 ? 54.948 31.710 10.654 1.00 81.70 267 ASN F CA 1
ATOM 9497 C C . ASN F 1 108 ? 55.779 30.711 9.832 1.00 81.97 267 ASN F C 1
ATOM 9498 O O . ASN F 1 108 ? 55.382 30.340 8.718 1.00 82.58 267 ASN F O 1
ATOM 9503 N N . TRP F 1 109 ? 56.917 30.271 10.369 1.00 82.03 268 TRP F N 1
ATOM 9504 C CA . TRP F 1 109 ? 57.714 29.230 9.716 1.00 82.56 268 TRP F CA 1
ATOM 9505 C C . TRP F 1 109 ? 58.337 28.272 10.739 1.00 81.16 268 TRP F C 1
ATOM 9506 O O . TRP F 1 109 ? 59.455 27.767 10.554 1.00 83.23 268 TRP F O 1
ATOM 9517 N N . LEU F 1 110 ? 57.578 28.015 11.805 1.00 78.16 269 LEU F N 1
ATOM 9518 C CA . LEU F 1 110 ? 57.993 27.139 12.903 1.00 76.97 269 LEU F CA 1
ATOM 9519 C C . LEU F 1 110 ? 58.229 25.708 12.447 1.00 76.68 269 LEU F C 1
ATOM 9520 O O . LEU F 1 110 ? 57.371 25.109 11.802 1.00 75.33 269 LEU F O 1
ATOM 9525 N N . ALA F 1 111 ? 59.395 25.167 12.788 1.00 78.63 270 ALA F N 1
ATOM 9526 C CA . ALA F 1 111 ? 59.726 23.779 12.468 1.00 79.19 270 ALA F CA 1
ATOM 9527 C C . ALA F 1 111 ? 59.576 22.876 13.692 1.00 77.95 270 ALA F C 1
ATOM 9528 O O . ALA F 1 111 ? 59.451 21.659 13.567 1.00 77.89 270 ALA F O 1
ATOM 9530 N N . SER F 1 112 ? 59.573 23.491 14.872 1.00 77.40 271 SER F N 1
ATOM 9531 C CA . SER F 1 112 ? 59.528 22.764 16.136 1.00 77.00 271 SER F CA 1
ATOM 9532 C C . SER F 1 112 ? 58.813 23.571 17.225 1.00 75.00 271 SER F C 1
ATOM 9533 O O . SER F 1 112 ? 58.820 24.802 17.200 1.00 75.08 271 SER F O 1
ATOM 9536 N N . LEU F 1 113 ? 58.199 22.864 18.170 1.00 73.74 272 LEU F N 1
ATOM 9537 C CA . LEU F 1 113 ? 57.598 23.483 19.348 1.00 72.49 272 LEU F CA 1
ATOM 9538 C C . LEU F 1 113 ? 58.365 23.082 20.603 1.00 74.54 272 LEU F C 1
ATOM 9539 O O . LEU F 1 113 ? 58.854 21.956 20.698 1.00 76.23 272 LEU F O 1
ATOM 9544 N N . PRO F 1 114 ? 58.472 24.000 21.579 1.00 75.00 273 PRO F N 1
ATOM 9545 C CA . PRO F 1 114 ? 59.102 23.632 22.848 1.00 77.30 273 PRO F CA 1
ATOM 9546 C C . PRO F 1 114 ? 58.179 22.757 23.693 1.00 76.40 273 PRO F C 1
ATOM 9547 O O . PRO F 1 114 ? 57.057 22.461 23.267 1.00 74.22 273 PRO F O 1
ATOM 9551 N N . THR F 1 115 ? 58.660 22.338 24.864 1.00 78.91 274 THR F N 1
ATOM 9552 C CA . THR F 1 115 ? 57.845 21.612 25.833 1.00 79.12 274 THR F CA 1
ATOM 9553 C C . THR F 1 115 ? 56.679 22.497 26.244 1.00 77.10 274 THR F C 1
ATOM 9554 O O . THR F 1 115 ? 56.871 23.656 26.626 1.00 77.16 274 THR F O 1
ATOM 9558 N N . LEU F 1 116 ? 55.473 21.944 26.155 1.00 76.48 275 LEU F N 1
ATOM 9559 C CA . LEU F 1 116 ? 54.249 22.712 26.378 1.00 75.56 275 LEU F CA 1
ATOM 9560 C C . LEU F 1 116 ? 53.895 22.865 27.864 1.00 77.98 275 LEU F C 1
ATOM 9561 O O . LEU F 1 116 ? 53.989 21.898 28.628 1.00 79.55 275 LEU F O 1
ATOM 9566 N N . PRO F 1 117 ? 53.497 24.090 28.276 1.00 79.11 276 PRO F N 1
ATOM 9567 C CA . PRO F 1 117 ? 53.105 24.352 29.661 1.00 82.69 276 PRO F CA 1
ATOM 9568 C C . PRO F 1 117 ? 51.870 23.540 30.027 1.00 87.18 276 PRO F C 1
ATOM 9569 O O . PRO F 1 117 ? 50.947 23.443 29.217 1.00 85.46 276 PRO F O 1
ATOM 9573 N N . PRO F 1 118 ? 51.853 22.966 31.244 1.00 54.30 277 PRO F N 1
ATOM 9574 C CA . PRO F 1 118 ? 50.778 22.101 31.738 1.00 58.35 277 PRO F CA 1
ATOM 9575 C C . PRO F 1 118 ? 49.381 22.691 31.586 1.00 60.67 277 PRO F C 1
ATOM 9576 O O . PRO F 1 118 ? 48.429 21.951 31.303 1.00 69.02 277 PRO F O 1
ATOM 9580 N N . GLY F 1 119 ? 49.266 24.006 31.768 1.00 59.33 278 GLY F N 1
ATOM 9581 C CA . GLY F 1 119 ? 47.976 24.688 31.756 1.00 53.08 278 GLY F CA 1
ATOM 9582 C C . GLY F 1 119 ? 47.519 25.188 30.402 1.00 50.08 278 GLY F C 1
ATOM 9583 O O . GLY F 1 119 ? 46.462 25.811 30.301 1.00 56.23 278 GLY F O 1
ATOM 9584 N N . LEU F 1 120 ? 48.298 24.923 29.357 1.00 84.95 279 LEU F N 1
ATOM 9585 C CA . LEU F 1 120 ? 47.925 25.339 28.008 1.00 80.29 279 LEU F CA 1
ATOM 9586 C C . LEU F 1 120 ? 46.596 24.719 27.590 1.00 77.47 279 LEU F C 1
ATOM 9587 O O . LEU F 1 120 ? 46.471 23.499 27.529 1.00 76.83 279 LEU F O 1
ATOM 9592 N N . GLY F 1 121 ? 45.610 25.571 27.314 1.00 75.74 280 GLY F N 1
ATOM 9593 C CA . GLY F 1 121 ? 44.269 25.127 26.919 1.00 73.69 280 GLY F CA 1
ATOM 9594 C C . GLY F 1 121 ? 43.943 25.351 25.454 1.00 72.26 280 GLY F C 1
ATOM 9595 O O . GLY F 1 121 ? 43.198 24.576 24.850 1.00 71.36 280 GLY F O 1
ATOM 9596 N N . ASP F 1 122 ? 44.502 26.416 24.881 1.00 72.19 281 ASP F N 1
ATOM 9597 C CA . ASP F 1 122 ? 44.267 26.758 23.480 1.00 71.67 281 ASP F CA 1
ATOM 9598 C C . ASP F 1 122 ? 45.594 26.857 22.738 1.00 71.82 281 ASP F C 1
ATOM 9599 O O . ASP F 1 122 ? 46.399 27.748 23.010 1.00 73.10 281 ASP F O 1
ATOM 9604 N N . LEU F 1 123 ? 45.815 25.929 21.810 1.00 70.86 282 LEU F N 1
ATOM 9605 C CA . LEU F 1 123 ? 47.014 25.924 20.976 1.00 71.33 282 LEU F CA 1
ATOM 9606 C C . LEU F 1 123 ? 46.662 25.960 19.488 1.00 71.33 282 LEU F C 1
ATOM 9607 O O . LEU F 1 123 ? 46.080 25.011 18.947 1.00 70.20 282 LEU F O 1
ATOM 9612 N N . ALA F 1 124 ? 47.012 27.068 18.841 1.00 72.86 283 ALA F N 1
ATOM 9613 C CA . ALA F 1 124 ? 46.819 27.229 17.399 1.00 73.49 283 ALA F CA 1
ATOM 9614 C C . ALA F 1 124 ? 48.150 27.513 16.711 1.00 75.28 283 ALA F C 1
ATOM 9615 O O . ALA F 1 124 ? 48.727 28.590 16.872 1.00 77.30 283 ALA F O 1
ATOM 9617 N N . VAL F 1 125 ? 48.635 26.527 15.961 1.00 74.90 284 VAL F N 1
ATOM 9618 C CA . VAL F 1 125 ? 49.897 26.640 15.227 1.00 77.09 284 VAL F CA 1
ATOM 9619 C C . VAL F 1 125 ? 49.740 26.236 13.758 1.00 77.40 284 VAL F C 1
ATOM 9620 O O . VAL F 1 125 ? 50.665 25.703 13.145 1.00 78.51 284 VAL F O 1
ATOM 9624 N N . SER F 1 126 ? 48.562 26.505 13.202 1.00 76.70 285 SER F N 1
ATOM 9625 C CA . SER F 1 126 ? 48.273 26.195 11.805 1.00 77.14 285 SER F CA 1
ATOM 9626 C C . SER F 1 126 ? 49.196 26.953 10.857 1.00 80.56 285 SER F C 1
ATOM 9627 O O . SER F 1 126 ? 49.759 27.985 11.226 1.00 82.91 285 SER F O 1
ATOM 9630 N N . ASN F 1 127 ? 49.351 26.430 9.643 1.00 81.20 286 ASN F N 1
ATOM 9631 C CA . ASN F 1 127 ? 50.143 27.072 8.583 1.00 84.91 286 ASN F CA 1
ATOM 9632 C C . ASN F 1 127 ? 51.594 27.413 8.955 1.00 87.60 286 ASN F C 1
ATOM 9633 O O . ASN F 1 127 ? 52.027 28.560 8.837 1.00 90.89 286 ASN F O 1
ATOM 9638 N N . ASN F 1 128 ? 52.331 26.404 9.407 1.00 86.76 287 ASN F N 1
ATOM 9639 C CA . ASN F 1 128 ? 53.766 26.521 9.642 1.00 89.82 287 ASN F CA 1
ATOM 9640 C C . ASN F 1 128 ? 54.536 25.487 8.815 1.00 91.03 287 ASN F C 1
ATOM 9641 O O . ASN F 1 128 ? 54.275 25.321 7.621 1.00 91.70 287 ASN F O 1
ATOM 9646 N N . GLN F 1 129 ? 55.455 24.777 9.463 1.00 91.49 288 GLN F N 1
ATOM 9647 C CA . GLN F 1 129 ? 56.382 23.871 8.790 1.00 93.54 288 GLN F CA 1
ATOM 9648 C C . GLN F 1 129 ? 56.586 22.605 9.635 1.00 91.50 288 GLN F C 1
ATOM 9649 O O . GLN F 1 129 ? 57.584 21.895 9.487 1.00 93.95 288 GLN F O 1
ATOM 9655 N N . LEU F 1 130 ? 55.627 22.324 10.510 1.00 87.46 289 LEU F N 1
ATOM 9656 C CA . LEU F 1 130 ? 55.799 21.325 11.563 1.00 86.08 289 LEU F CA 1
ATOM 9657 C C . LEU F 1 130 ? 55.752 19.884 11.066 1.00 85.30 289 LEU F C 1
ATOM 9658 O O . LEU F 1 130 ? 54.980 19.547 10.174 1.00 83.75 289 LEU F O 1
ATOM 9663 N N . THR F 1 131 ? 56.589 19.042 11.664 1.00 86.69 290 THR F N 1
ATOM 9664 C CA . THR F 1 131 ? 56.712 17.639 11.272 1.00 86.67 290 THR F CA 1
ATOM 9665 C C . THR F 1 131 ? 56.362 16.719 12.436 1.00 84.89 290 THR F C 1
ATOM 9666 O O . THR F 1 131 ? 56.179 15.514 12.257 1.00 84.49 290 THR F O 1
ATOM 9670 N N . SER F 1 132 ? 56.261 17.299 13.627 1.00 84.15 291 SER F N 1
ATOM 9671 C CA . SER F 1 132 ? 55.939 16.554 14.836 1.00 82.97 291 SER F CA 1
ATOM 9672 C C . SER F 1 132 ? 55.403 17.501 15.896 1.00 81.29 291 SER F C 1
ATOM 9673 O O . SER F 1 132 ? 55.465 18.717 15.737 1.00 81.61 291 SER F O 1
ATOM 9676 N N . LEU F 1 133 ? 54.882 16.934 16.978 1.00 79.98 292 LEU F N 1
ATOM 9677 C CA . LEU F 1 133 ? 54.377 17.711 18.101 1.00 78.63 292 LEU F CA 1
ATOM 9678 C C . LEU F 1 133 ? 54.846 17.093 19.413 1.00 79.94 292 LEU F C 1
ATOM 9679 O O . LEU F 1 133 ? 54.973 15.870 19.511 1.00 80.70 292 LEU F O 1
ATOM 9684 N N . PRO F 1 134 ? 55.110 17.936 20.428 1.00 80.46 293 PRO F N 1
ATOM 9685 C CA . PRO F 1 134 ? 55.456 17.431 21.756 1.00 81.78 293 PRO F CA 1
ATOM 9686 C C . PRO F 1 134 ? 54.230 16.897 22.491 1.00 79.66 293 PRO F C 1
ATOM 9687 O O . PRO F 1 134 ? 53.100 17.138 22.057 1.00 77.16 293 PRO F O 1
ATOM 9691 N N . GLU F 1 135 ? 54.465 16.179 23.590 1.00 81.17 294 GLU F N 1
ATOM 9692 C CA . GLU F 1 135 ? 53.397 15.693 24.462 1.00 79.96 294 GLU F CA 1
ATOM 9693 C C . GLU F 1 135 ? 52.426 16.822 24.780 1.00 77.61 294 GLU F C 1
ATOM 9694 O O . GLU F 1 135 ? 52.839 17.948 25.070 1.00 77.90 294 GLU F O 1
ATOM 9696 N N . MET F 1 136 ? 51.136 16.510 24.709 1.00 75.89 295 MET F N 1
ATOM 9697 C CA . MET F 1 136 ? 50.076 17.499 24.884 1.00 73.89 295 MET F CA 1
ATOM 9698 C C . MET F 1 136 ? 49.757 17.738 26.354 1.00 74.38 295 MET F C 1
ATOM 9699 O O . MET F 1 136 ? 49.705 16.786 27.138 1.00 75.72 295 MET F O 1
ATOM 9704 N N . PRO F 1 137 ? 49.540 19.014 26.734 1.00 73.68 296 PRO F N 1
ATOM 9705 C CA . PRO F 1 137 ? 49.194 19.351 28.113 1.00 74.16 296 PRO F CA 1
ATOM 9706 C C . PRO F 1 137 ? 47.867 18.713 28.498 1.00 73.74 296 PRO F C 1
ATOM 9707 O O . PRO F 1 137 ? 46.942 18.703 27.688 1.00 72.46 296 PRO F O 1
ATOM 9711 N N . PRO F 1 138 ? 47.769 18.193 29.731 1.00 75.26 297 PRO F N 1
ATOM 9712 C CA . PRO F 1 138 ? 46.569 17.490 30.188 1.00 75.98 297 PRO F CA 1
ATOM 9713 C C . PRO F 1 138 ? 45.282 18.316 30.114 1.00 74.93 297 PRO F C 1
ATOM 9714 O O . PRO F 1 138 ? 44.190 17.744 30.075 1.00 75.70 297 PRO F O 1
ATOM 9718 N N . ALA F 1 139 ? 45.412 19.638 30.078 1.00 73.83 298 ALA F N 1
ATOM 9719 C CA . ALA F 1 139 ? 44.255 20.525 30.153 1.00 73.47 298 ALA F CA 1
ATOM 9720 C C . ALA F 1 139 ? 43.893 21.162 28.813 1.00 71.98 298 ALA F C 1
ATOM 9721 O O . ALA F 1 139 ? 43.035 22.052 28.753 1.00 71.74 298 ALA F O 1
ATOM 9723 N N . LEU F 1 140 ? 44.543 20.694 27.747 1.00 71.19 299 LEU F N 1
ATOM 9724 C CA . LEU F 1 140 ? 44.325 21.220 26.403 1.00 70.07 299 LEU F CA 1
ATOM 9725 C C . LEU F 1 140 ? 42.891 20.971 25.962 1.00 70.11 299 LEU F C 1
ATOM 9726 O O . LEU F 1 140 ? 42.309 19.923 26.267 1.00 71.07 299 LEU F O 1
ATOM 9731 N N . ARG F 1 141 ? 42.318 21.944 25.261 1.00 69.76 300 ARG F N 1
ATOM 9732 C CA . ARG F 1 141 ? 40.921 21.859 24.853 1.00 70.23 300 ARG F CA 1
ATOM 9733 C C . ARG F 1 141 ? 40.744 21.970 23.350 1.00 69.53 300 ARG F C 1
ATOM 9734 O O . ARG F 1 141 ? 40.106 21.114 22.746 1.00 69.84 300 ARG F O 1
ATOM 9742 N N . GLU F 1 142 ? 41.319 23.007 22.754 1.00 69.10 301 GLU F N 1
ATOM 9743 C CA . GLU F 1 142 ? 41.269 23.190 21.309 1.00 68.69 301 GLU F CA 1
ATOM 9744 C C . GLU F 1 142 ? 42.664 23.135 20.699 1.00 67.98 301 GLU F C 1
ATOM 9745 O O . GLU F 1 142 ? 43.606 23.730 21.225 1.00 68.26 301 GLU F O 1
ATOM 9751 N N . LEU F 1 143 ? 42.786 22.410 19.590 1.00 67.33 302 LEU F N 1
ATOM 9752 C CA . LEU F 1 143 ? 44.070 22.214 18.928 1.00 67.11 302 LEU F CA 1
ATOM 9753 C C . LEU F 1 143 ? 43.954 22.427 17.426 1.00 67.27 302 LEU F C 1
ATOM 9754 O O . LEU F 1 143 ? 43.215 21.722 16.740 1.00 66.80 302 LEU F O 1
ATOM 9759 N N . ARG F 1 144 ? 44.688 23.415 16.927 1.00 68.37 303 ARG F N 1
ATOM 9760 C CA . ARG F 1 144 ? 44.766 23.672 15.494 1.00 69.04 303 ARG F CA 1
ATOM 9761 C C . ARG F 1 144 ? 46.202 23.522 15.031 1.00 69.89 303 ARG F C 1
ATOM 9762 O O . ARG F 1 144 ? 47.091 24.234 15.494 1.00 71.08 303 ARG F O 1
ATOM 9770 N N . VAL F 1 145 ? 46.411 22.580 14.120 1.00 69.66 304 VAL F N 1
ATOM 9771 C CA . VAL F 1 145 ? 47.738 22.239 13.623 1.00 70.84 304 VAL F CA 1
ATOM 9772 C C . VAL F 1 145 ? 47.691 22.054 12.109 1.00 71.56 304 VAL F C 1
ATOM 9773 O O . VAL F 1 145 ? 48.547 21.374 11.528 1.00 72.45 304 VAL F O 1
ATOM 9777 N N . SER F 1 146 ? 46.680 22.661 11.487 1.00 71.58 305 SER F N 1
ATOM 9778 C CA . SER F 1 146 ? 46.445 22.563 10.046 1.00 72.43 305 SER F CA 1
ATOM 9779 C C . SER F 1 146 ? 47.582 23.197 9.262 1.00 74.95 305 SER F C 1
ATOM 9780 O O . SER F 1 146 ? 48.275 24.065 9.776 1.00 76.65 305 SER F O 1
ATOM 9783 N N . GLY F 1 147 ? 47.761 22.767 8.015 1.00 75.75 306 GLY F N 1
ATOM 9784 C CA . GLY F 1 147 ? 48.713 23.404 7.100 1.00 78.68 306 GLY F CA 1
ATOM 9785 C C . GLY F 1 147 ? 50.171 23.182 7.449 1.00 80.18 306 GLY F C 1
ATOM 9786 O O . GLY F 1 147 ? 50.992 24.094 7.330 1.00 83.04 306 GLY F O 1
ATOM 9787 N N . ASN F 1 148 ? 50.487 21.963 7.877 1.00 78.77 307 ASN F N 1
ATOM 9788 C CA . ASN F 1 148 ? 51.852 21.575 8.224 1.00 80.54 307 ASN F CA 1
ATOM 9789 C C . ASN F 1 148 ? 52.239 20.273 7.529 1.00 80.76 307 ASN F C 1
ATOM 9790 O O . ASN F 1 148 ? 51.644 19.914 6.521 1.00 80.24 307 ASN F O 1
ATOM 9795 N N . ASN F 1 149 ? 53.224 19.561 8.066 1.00 81.88 308 ASN F N 1
ATOM 9796 C CA . ASN F 1 149 ? 53.693 18.322 7.449 1.00 82.69 308 ASN F CA 1
ATOM 9797 C C . ASN F 1 149 ? 53.683 17.157 8.432 1.00 81.23 308 ASN F C 1
ATOM 9798 O O . ASN F 1 149 ? 54.534 16.263 8.363 1.00 83.00 308 ASN F O 1
ATOM 9803 N N . LEU F 1 150 ? 52.715 17.181 9.346 1.00 78.39 309 LEU F N 1
ATOM 9804 C CA . LEU F 1 150 ? 52.559 16.130 10.346 1.00 77.25 309 LEU F CA 1
ATOM 9805 C C . LEU F 1 150 ? 52.062 14.844 9.707 1.00 76.50 309 LEU F C 1
ATOM 9806 O O . LEU F 1 150 ? 51.159 14.856 8.871 1.00 75.14 309 LEU F O 1
ATOM 9811 N N . THR F 1 151 ? 52.657 13.731 10.107 1.00 77.73 310 THR F N 1
ATOM 9812 C CA . THR F 1 151 ? 52.210 12.437 9.630 1.00 77.40 310 THR F CA 1
ATOM 9813 C C . THR F 1 151 ? 51.605 11.642 10.782 1.00 76.36 310 THR F C 1
ATOM 9814 O O . THR F 1 151 ? 51.082 10.543 10.583 1.00 76.18 310 THR F O 1
ATOM 9818 N N . SER F 1 152 ? 51.673 12.216 11.979 1.00 75.95 311 SER F N 1
ATOM 9819 C CA . SER F 1 152 ? 51.205 11.560 13.191 1.00 75.52 311 SER F CA 1
ATOM 9820 C C . SER F 1 152 ? 50.825 12.603 14.246 1.00 74.31 311 SER F C 1
ATOM 9821 O O . SER F 1 152 ? 51.286 13.745 14.190 1.00 74.37 311 SER F O 1
ATOM 9824 N N . LEU F 1 153 ? 49.981 12.211 15.197 1.00 73.48 312 LEU F N 1
ATOM 9825 C CA . LEU F 1 153 ? 49.638 13.078 16.327 1.00 72.78 312 LEU F CA 1
ATOM 9826 C C . LEU F 1 153 ? 49.917 12.372 17.653 1.00 74.41 312 LEU F C 1
ATOM 9827 O O . LEU F 1 153 ? 49.731 11.160 17.748 1.00 75.36 312 LEU F O 1
ATOM 9832 N N . PRO F 1 154 ? 50.355 13.131 18.683 1.00 75.11 313 PRO F N 1
ATOM 9833 C CA . PRO F 1 154 ? 50.587 12.551 20.010 1.00 76.94 313 PRO F CA 1
ATOM 9834 C C . PRO F 1 154 ? 49.277 12.098 20.637 1.00 76.64 313 PRO F C 1
ATOM 9835 O O . PRO F 1 154 ? 48.209 12.426 20.122 1.00 74.89 313 PRO F O 1
ATOM 9839 N N . ALA F 1 155 ? 49.358 11.356 21.738 1.00 79.30 314 ALA F N 1
ATOM 9840 C CA . ALA F 1 155 ? 48.168 10.989 22.497 1.00 80.35 314 ALA F CA 1
ATOM 9841 C C . ALA F 1 155 ? 47.400 12.254 22.877 1.00 79.61 314 ALA F C 1
ATOM 9842 O O . ALA F 1 155 ? 47.989 13.243 23.324 1.00 79.21 314 ALA F O 1
ATOM 9844 N N . LEU F 1 156 ? 46.089 12.223 22.663 1.00 80.65 315 LEU F N 1
ATOM 9845 C CA . LEU F 1 156 ? 45.236 13.373 22.922 1.00 81.82 315 LEU F CA 1
ATOM 9846 C C . LEU F 1 156 ? 44.725 13.331 24.353 1.00 86.90 315 LEU F C 1
ATOM 9847 O O . LEU F 1 156 ? 44.345 12.266 24.835 1.00 88.41 315 LEU F O 1
ATOM 9852 N N . PRO F 1 157 ? 44.721 14.491 25.041 1.00 53.02 316 PRO F N 1
ATOM 9853 C CA . PRO F 1 157 ? 44.265 14.542 26.430 1.00 56.44 316 PRO F CA 1
ATOM 9854 C C . PRO F 1 157 ? 42.745 14.428 26.512 1.00 57.96 316 PRO F C 1
ATOM 9855 O O . PRO F 1 157 ? 42.055 14.670 25.518 1.00 58.77 316 PRO F O 1
ATOM 9859 N N . SER F 1 158 ? 42.245 14.074 27.694 1.00 61.03 317 SER F N 1
ATOM 9860 C CA . SER F 1 158 ? 40.835 13.706 27.897 1.00 65.96 317 SER F CA 1
ATOM 9861 C C . SER F 1 158 ? 39.833 14.823 27.599 1.00 64.53 317 SER F C 1
ATOM 9862 O O . SER F 1 158 ? 38.687 14.558 27.219 1.00 63.91 317 SER F O 1
ATOM 9865 N N . GLY F 1 159 ? 40.272 16.065 27.785 1.00 62.93 318 GLY F N 1
ATOM 9866 C CA . GLY F 1 159 ? 39.396 17.223 27.671 1.00 55.54 318 GLY F CA 1
ATOM 9867 C C . GLY F 1 159 ? 39.422 17.885 26.312 1.00 50.75 318 GLY F C 1
ATOM 9868 O O . GLY F 1 159 ? 38.759 18.899 26.112 1.00 56.39 318 GLY F O 1
ATOM 9869 N N . LEU F 1 160 ? 40.183 17.325 25.378 1.00 73.13 319 LEU F N 1
ATOM 9870 C CA . LEU F 1 160 ? 40.262 17.890 24.040 1.00 67.61 319 LEU F CA 1
ATOM 9871 C C . LEU F 1 160 ? 38.875 17.900 23.397 1.00 66.35 319 LEU F C 1
ATOM 9872 O O . LEU F 1 160 ? 38.194 16.872 23.350 1.00 67.00 319 LEU F O 1
ATOM 9877 N N . GLN F 1 161 ? 38.467 19.073 22.918 1.00 64.58 320 GLN F N 1
ATOM 9878 C CA . GLN F 1 161 ? 37.117 19.283 22.395 1.00 65.01 320 GLN F CA 1
ATOM 9879 C C . GLN F 1 161 ? 37.086 19.422 20.882 1.00 64.41 320 GLN F C 1
ATOM 9880 O O . GLN F 1 161 ? 36.219 18.848 20.212 1.00 65.78 320 GLN F O 1
ATOM 9886 N N . LYS F 1 162 ? 38.027 20.201 20.353 1.00 62.73 321 LYS F N 1
ATOM 9887 C CA . LYS F 1 162 ? 38.068 20.501 18.930 1.00 62.64 321 LYS F CA 1
ATOM 9888 C C . LYS F 1 162 ? 39.480 20.341 18.366 1.00 60.92 321 LYS F C 1
ATOM 9889 O O . LYS F 1 162 ? 40.457 20.835 18.930 1.00 60.42 321 LYS F O 1
ATOM 9891 N N . LEU F 1 163 ? 39.585 19.643 17.246 1.00 60.44 322 LEU F N 1
ATOM 9892 C CA . LEU F 1 163 ? 40.879 19.409 16.640 1.00 59.43 322 LEU F CA 1
ATOM 9893 C C . LEU F 1 163 ? 40.813 19.605 15.135 1.00 60.29 322 LEU F C 1
ATOM 9894 O O . LEU F 1 163 ? 40.064 18.916 14.440 1.00 60.50 322 LEU F O 1
ATOM 9899 N N . TRP F 1 164 ? 41.598 20.564 14.650 1.00 61.30 323 TRP F N 1
ATOM 9900 C CA . TRP F 1 164 ? 41.733 20.825 13.222 1.00 62.63 323 TRP F CA 1
ATOM 9901 C C . TRP F 1 164 ? 43.123 20.427 12.747 1.00 62.26 323 TRP F C 1
ATOM 9902 O O . TRP F 1 164 ? 44.126 20.944 13.245 1.00 63.06 323 TRP F O 1
ATOM 9913 N N . ALA F 1 165 ? 43.176 19.498 11.794 1.00 61.70 324 ALA F N 1
ATOM 9914 C CA . ALA F 1 165 ? 44.451 18.984 11.277 1.00 61.98 324 ALA F CA 1
ATOM 9915 C C . ALA F 1 165 ? 44.432 18.708 9.771 1.00 62.98 324 ALA F C 1
ATOM 9916 O O . ALA F 1 165 ? 45.167 17.843 9.282 1.00 62.79 324 ALA F O 1
ATOM 9918 N N . TYR F 1 166 ? 43.598 19.450 9.042 1.00 64.57 325 TYR F N 1
ATOM 9919 C CA . TYR F 1 166 ? 43.517 19.330 7.585 1.00 66.17 325 TYR F CA 1
ATOM 9920 C C . TYR F 1 166 ? 44.811 19.781 6.893 1.00 68.44 325 TYR F C 1
ATOM 9921 O O . TYR F 1 166 ? 45.621 20.500 7.482 1.00 69.68 325 TYR F O 1
ATOM 9930 N N . ASN F 1 167 ? 45.000 19.336 5.651 1.00 69.56 326 ASN F N 1
ATOM 9931 C CA . ASN F 1 167 ? 46.185 19.665 4.844 1.00 72.45 326 ASN F CA 1
ATOM 9932 C C . ASN F 1 167 ? 47.517 19.311 5.507 1.00 72.16 326 ASN F C 1
ATOM 9933 O O . ASN F 1 167 ? 48.425 20.137 5.530 1.00 75.44 326 ASN F O 1
ATOM 9938 N N . ASN F 1 168 ? 47.611 18.102 6.057 1.00 69.17 327 ASN F N 1
ATOM 9939 C CA . ASN F 1 168 ? 48.867 17.544 6.566 1.00 69.75 327 ASN F CA 1
ATOM 9940 C C . ASN F 1 168 ? 49.187 16.249 5.809 1.00 69.53 327 ASN F C 1
ATOM 9941 O O . ASN F 1 168 ? 48.678 16.039 4.707 1.00 69.63 327 ASN F O 1
ATOM 9946 N N . ARG F 1 169 ? 50.018 15.384 6.390 1.00 69.94 328 ARG F N 1
ATOM 9947 C CA . ARG F 1 169 ? 50.274 14.046 5.825 1.00 70.00 328 ARG F CA 1
ATOM 9948 C C . ARG F 1 169 ? 49.913 12.935 6.824 1.00 68.12 328 ARG F C 1
ATOM 9949 O O . ARG F 1 169 ? 50.596 11.916 6.900 1.00 69.61 328 ARG F O 1
ATOM 9957 N N . LEU F 1 170 ? 48.859 13.138 7.605 1.00 65.63 329 LEU F N 1
ATOM 9958 C CA . LEU F 1 170 ? 48.468 12.159 8.616 1.00 64.71 329 LEU F CA 1
ATOM 9959 C C . LEU F 1 170 ? 48.140 10.804 7.981 1.00 64.90 329 LEU F C 1
ATOM 9960 O O . LEU F 1 170 ? 47.151 10.675 7.259 1.00 64.01 329 LEU F O 1
ATOM 9965 N N . THR F 1 171 ? 48.974 9.802 8.243 1.00 66.83 330 THR F N 1
ATOM 9966 C CA . THR F 1 171 ? 48.722 8.448 7.740 1.00 67.55 330 THR F CA 1
ATOM 9967 C C . THR F 1 171 ? 47.967 7.628 8.788 1.00 67.55 330 THR F C 1
ATOM 9968 O O . THR F 1 171 ? 47.509 6.511 8.525 1.00 68.91 330 THR F O 1
ATOM 9972 N N . SER F 1 172 ? 47.821 8.217 9.969 1.00 66.60 331 SER F N 1
ATOM 9973 C CA . SER F 1 172 ? 47.277 7.546 11.140 1.00 67.32 331 SER F CA 1
ATOM 9974 C C . SER F 1 172 ? 46.746 8.595 12.127 1.00 65.30 331 SER F C 1
ATOM 9975 O O . SER F 1 172 ? 47.122 9.766 12.063 1.00 64.10 331 SER F O 1
ATOM 9978 N N . LEU F 1 173 ? 45.862 8.174 13.025 1.00 65.57 332 LEU F N 1
ATOM 9979 C CA . LEU F 1 173 ? 45.323 9.057 14.056 1.00 64.13 332 LEU F CA 1
ATOM 9980 C C . LEU F 1 173 ? 45.366 8.393 15.427 1.00 66.49 332 LEU F C 1
ATOM 9981 O O . LEU F 1 173 ? 45.203 7.171 15.533 1.00 69.44 332 LEU F O 1
ATOM 9986 N N . PRO F 1 174 ? 45.560 9.193 16.490 1.00 65.83 333 PRO F N 1
ATOM 9987 C CA . PRO F 1 174 ? 45.541 8.634 17.840 1.00 68.26 333 PRO F CA 1
ATOM 9988 C C . PRO F 1 174 ? 44.120 8.340 18.334 1.00 68.51 333 PRO F C 1
ATOM 9989 O O . PRO F 1 174 ? 43.141 8.729 17.692 1.00 66.59 333 PRO F O 1
ATOM 9993 N N . GLU F 1 175 ? 44.021 7.649 19.465 1.00 71.74 334 GLU F N 1
ATOM 9994 C CA . GLU F 1 175 ? 42.733 7.391 20.095 1.00 73.19 334 GLU F CA 1
ATOM 9995 C C . GLU F 1 175 ? 42.051 8.704 20.469 1.00 70.42 334 GLU F C 1
ATOM 9996 O O . GLU F 1 175 ? 42.687 9.634 20.977 1.00 68.49 334 GLU F O 1
ATOM 9998 N N . MET F 1 176 ? 40.754 8.768 20.190 1.00 70.80 335 MET F N 1
ATOM 9999 C CA . MET F 1 176 ? 39.934 9.918 20.536 1.00 69.18 335 MET F CA 1
ATOM 10000 C C . MET F 1 176 ? 39.575 9.872 22.010 1.00 71.15 335 MET F C 1
ATOM 10001 O O . MET F 1 176 ? 39.255 8.808 22.545 1.00 74.93 335 MET F O 1
ATOM 10006 N N . SER F 1 177 ? 39.638 11.028 22.661 1.00 69.09 336 SER F N 1
ATOM 10007 C CA . SER F 1 177 ? 38.983 11.221 23.948 1.00 70.74 336 SER F CA 1
ATOM 10008 C C . SER F 1 177 ? 37.486 11.224 23.661 1.00 72.10 336 SER F C 1
ATOM 10009 O O . SER F 1 177 ? 37.069 11.743 22.625 1.00 70.41 336 SER F O 1
ATOM 10012 N N . PRO F 1 178 ? 36.668 10.635 24.555 1.00 76.01 337 PRO F N 1
ATOM 10013 C CA . PRO F 1 178 ? 35.244 10.476 24.216 1.00 78.71 337 PRO F CA 1
ATOM 10014 C C . PRO F 1 178 ? 34.490 11.810 24.175 1.00 77.13 337 PRO F C 1
ATOM 10015 O O . PRO F 1 178 ? 33.454 11.913 23.509 1.00 79.11 337 PRO F O 1
ATOM 10019 N N . GLY F 1 179 ? 35.024 12.820 24.860 1.00 74.01 338 GLY F N 1
ATOM 10020 C CA . GLY F 1 179 ? 34.399 14.137 24.910 1.00 73.04 338 GLY F CA 1
ATOM 10021 C C . GLY F 1 179 ? 34.552 14.996 23.664 1.00 70.29 338 GLY F C 1
ATOM 10022 O O . GLY F 1 179 ? 33.929 16.057 23.568 1.00 70.54 338 GLY F O 1
ATOM 10023 N N . LEU F 1 180 ? 35.371 14.539 22.713 1.00 68.29 339 LEU F N 1
ATOM 10024 C CA . LEU F 1 180 ? 35.666 15.287 21.481 1.00 66.17 339 LEU F CA 1
ATOM 10025 C C . LEU F 1 180 ? 34.414 15.550 20.662 1.00 68.77 339 LEU F C 1
ATOM 10026 O O . LEU F 1 180 ? 33.614 14.634 20.427 1.00 72.05 339 LEU F O 1
ATOM 10031 N N . GLN F 1 181 ? 34.246 16.795 20.224 1.00 68.31 340 GLN F N 1
ATOM 10032 C CA . GLN F 1 181 ? 33.026 17.187 19.515 1.00 71.78 340 GLN F CA 1
ATOM 10033 C C . GLN F 1 181 ? 33.221 17.675 18.076 1.00 71.48 340 GLN F C 1
ATOM 10034 O O . GLN F 1 181 ? 32.286 17.640 17.281 1.00 74.83 340 GLN F O 1
ATOM 10040 N N . GLU F 1 182 ? 34.428 18.125 17.740 1.00 68.33 341 GLU F N 1
ATOM 10041 C CA . GLU F 1 182 ? 34.723 18.535 16.365 1.00 68.37 341 GLU F CA 1
ATOM 10042 C C . GLU F 1 182 ? 36.118 18.111 15.916 1.00 64.95 341 GLU F C 1
ATOM 10043 O O . GLU F 1 182 ? 37.115 18.434 16.557 1.00 62.81 341 GLU F O 1
ATOM 10049 N N . LEU F 1 183 ? 36.168 17.397 14.798 1.00 65.12 342 LEU F N 1
ATOM 10050 C CA . LEU F 1 183 ? 37.413 16.886 14.257 1.00 62.73 342 LEU F CA 1
ATOM 10051 C C . LEU F 1 183 ? 37.464 17.054 12.741 1.00 63.73 342 LEU F C 1
ATOM 10052 O O . LEU F 1 183 ? 36.682 16.446 12.015 1.00 65.66 342 LEU F O 1
ATOM 10057 N N . ASP F 1 184 ? 38.396 17.883 12.280 1.00 63.08 343 ASP F N 1
ATOM 10058 C CA . ASP F 1 184 ? 38.650 18.066 10.855 1.00 64.14 343 ASP F CA 1
ATOM 10059 C C . ASP F 1 184 ? 40.038 17.540 10.515 1.00 62.22 343 ASP F C 1
ATOM 10060 O O . ASP F 1 184 ? 41.050 18.147 10.862 1.00 61.70 343 ASP F O 1
ATOM 10065 N N . VAL F 1 185 ? 40.072 16.399 9.839 1.00 61.97 344 VAL F N 1
ATOM 10066 C CA . VAL F 1 185 ? 41.323 15.796 9.393 1.00 60.81 344 VAL F CA 1
ATOM 10067 C C . VAL F 1 185 ? 41.261 15.567 7.887 1.00 62.17 344 VAL F C 1
ATOM 10068 O O . VAL F 1 185 ? 41.832 14.608 7.356 1.00 61.78 344 VAL F O 1
ATOM 10072 N N . SER F 1 186 ? 40.561 16.468 7.201 1.00 64.29 345 SER F N 1
ATOM 10073 C CA . SER F 1 186 ? 40.399 16.371 5.757 1.00 66.25 345 SER F CA 1
ATOM 10074 C C . SER F 1 186 ? 41.735 16.571 5.048 1.00 66.05 345 SER F C 1
ATOM 10075 O O . SER F 1 186 ? 42.656 17.155 5.608 1.00 65.21 345 SER F O 1
ATOM 10078 N N . HIS F 1 187 ? 41.834 16.041 3.832 1.00 67.23 346 HIS F N 1
ATOM 10079 C CA . HIS F 1 187 ? 43.035 16.151 3.001 1.00 68.03 346 HIS F CA 1
ATOM 10080 C C . HIS F 1 187 ? 44.293 15.678 3.724 1.00 66.13 346 HIS F C 1
ATOM 10081 O O . HIS F 1 187 ? 45.242 16.433 3.952 1.00 67.00 346 HIS F O 1
ATOM 10088 N N . ASN F 1 188 ? 44.250 14.410 4.106 1.00 64.39 347 ASN F N 1
ATOM 10089 C CA . ASN F 1 188 ? 45.378 13.724 4.701 1.00 63.64 347 ASN F CA 1
ATOM 10090 C C . ASN F 1 188 ? 45.572 12.395 3.984 1.00 64.02 347 ASN F C 1
ATOM 10091 O O . ASN F 1 188 ? 44.913 12.137 2.970 1.00 65.00 347 ASN F O 1
ATOM 10096 N N . GLN F 1 189 ? 46.478 11.565 4.484 1.00 64.14 348 GLN F N 1
ATOM 10097 C CA . GLN F 1 189 ? 46.754 10.281 3.843 1.00 65.24 348 GLN F CA 1
ATOM 10098 C C . GLN F 1 189 ? 46.289 9.116 4.715 1.00 64.95 348 GLN F C 1
ATOM 10099 O O . GLN F 1 189 ? 47.029 8.151 4.926 1.00 66.39 348 GLN F O 1
ATOM 10105 N N . LEU F 1 190 ? 45.056 9.220 5.210 1.00 68.10 349 LEU F N 1
ATOM 10106 C CA . LEU F 1 190 ? 44.467 8.202 6.080 1.00 67.13 349 LEU F CA 1
ATOM 10107 C C . LEU F 1 190 ? 43.753 7.114 5.276 1.00 66.67 349 LEU F C 1
ATOM 10108 O O . LEU F 1 190 ? 42.733 7.371 4.622 1.00 65.12 349 LEU F O 1
ATOM 10113 N N . THR F 1 191 ? 44.294 5.899 5.321 1.00 68.59 350 THR F N 1
ATOM 10114 C CA . THR F 1 191 ? 43.623 4.761 4.697 1.00 68.92 350 THR F CA 1
ATOM 10115 C C . THR F 1 191 ? 42.602 4.185 5.658 1.00 68.33 350 THR F C 1
ATOM 10116 O O . THR F 1 191 ? 41.529 3.776 5.247 1.00 68.06 350 THR F O 1
ATOM 10120 N N . ARG F 1 192 ? 42.946 4.158 6.938 1.00 68.92 351 ARG F N 1
ATOM 10121 C CA . ARG F 1 192 ? 42.050 3.644 7.959 1.00 69.34 351 ARG F CA 1
ATOM 10122 C C . ARG F 1 192 ? 42.085 4.541 9.180 1.00 68.50 351 ARG F C 1
ATOM 10123 O O . ARG F 1 192 ? 43.099 5.189 9.451 1.00 69.14 351 ARG F O 1
ATOM 10125 N N . LEU F 1 193 ? 40.978 4.577 9.915 1.00 67.75 352 LEU F N 1
ATOM 10126 C CA . LEU F 1 193 ? 40.893 5.391 11.124 1.00 67.14 352 LEU F CA 1
ATOM 10127 C C . LEU F 1 193 ? 40.576 4.547 12.368 1.00 69.53 352 LEU F C 1
ATOM 10128 O O . LEU F 1 193 ? 40.205 3.375 12.235 1.00 71.65 352 LEU F O 1
ATOM 10133 N N . PRO F 1 194 ? 40.740 5.128 13.579 1.00 69.86 353 PRO F N 1
ATOM 10134 C CA . PRO F 1 194 ? 40.647 4.302 14.788 1.00 72.94 353 PRO F CA 1
ATOM 10135 C C . PRO F 1 194 ? 39.221 3.941 15.238 1.00 73.20 353 PRO F C 1
ATOM 10136 O O . PRO F 1 194 ? 38.253 4.669 14.954 1.00 70.63 353 PRO F O 1
ATOM 10140 N N . GLN F 1 195 ? 39.129 2.820 15.954 1.00 76.90 354 GLN F N 1
ATOM 10141 C CA . GLN F 1 195 ? 37.880 2.310 16.509 1.00 78.67 354 GLN F CA 1
ATOM 10142 C C . GLN F 1 195 ? 37.260 3.264 17.524 1.00 77.48 354 GLN F C 1
ATOM 10143 O O . GLN F 1 195 ? 36.047 3.254 17.717 1.00 77.90 354 GLN F O 1
ATOM 10145 N N . SER F 1 196 ? 38.101 4.084 18.157 1.00 76.71 355 SER F N 1
ATOM 10146 C CA . SER F 1 196 ? 37.684 5.083 19.149 1.00 75.80 355 SER F CA 1
ATOM 10147 C C . SER F 1 196 ? 36.555 5.977 18.642 1.00 72.56 355 SER F C 1
ATOM 10148 O O . SER F 1 196 ? 35.860 6.618 19.432 1.00 72.43 355 SER F O 1
ATOM 10151 N N . LEU F 1 197 ? 36.381 6.007 17.322 1.00 70.56 356 LEU F N 1
ATOM 10152 C CA . LEU F 1 197 ? 35.288 6.739 16.683 1.00 68.69 356 LEU F CA 1
ATOM 10153 C C . LEU F 1 197 ? 33.897 6.326 17.170 1.00 71.21 356 LEU F C 1
ATOM 10154 O O . LEU F 1 197 ? 33.005 7.171 17.283 1.00 70.92 356 LEU F O 1
ATOM 10159 N N . THR F 1 198 ? 33.710 5.035 17.445 1.00 74.56 357 THR F N 1
ATOM 10160 C CA . THR F 1 198 ? 32.431 4.531 17.957 1.00 77.93 357 THR F CA 1
ATOM 10161 C C . THR F 1 198 ? 32.136 5.098 19.344 1.00 78.88 357 THR F C 1
ATOM 10162 O O . THR F 1 198 ? 30.982 5.131 19.777 1.00 81.26 357 THR F O 1
ATOM 10166 N N . GLY F 1 199 ? 33.187 5.535 20.036 1.00 77.68 358 GLY F N 1
ATOM 10167 C CA . GLY F 1 199 ? 33.067 6.035 21.401 1.00 79.08 358 GLY F CA 1
ATOM 10168 C C . GLY F 1 199 ? 32.638 7.487 21.494 1.00 76.44 358 GLY F C 1
ATOM 10169 O O . GLY F 1 199 ? 32.269 7.956 22.574 1.00 77.74 358 GLY F O 1
ATOM 10170 N N . LEU F 1 200 ? 32.687 8.192 20.361 1.00 73.22 359 LEU F N 1
ATOM 10171 C CA . LEU F 1 200 ? 32.350 9.618 20.292 1.00 71.09 359 LEU F CA 1
ATOM 10172 C C . LEU F 1 200 ? 30.868 9.884 20.420 1.00 72.53 359 LEU F C 1
ATOM 10173 O O . LEU F 1 200 ? 30.045 9.071 19.999 1.00 74.56 359 LEU F O 1
ATOM 10178 N N . SER F 1 201 ? 30.549 11.050 20.979 1.00 72.15 360 SER F N 1
ATOM 10179 C CA . SER F 1 201 ? 29.172 11.495 21.169 1.00 74.08 360 SER F CA 1
ATOM 10180 C C . SER F 1 201 ? 28.421 11.563 19.855 1.00 74.08 360 SER F C 1
ATOM 10181 O O . SER F 1 201 ? 29.018 11.807 18.807 1.00 71.84 360 SER F O 1
ATOM 10184 N N . SER F 1 202 ? 27.112 11.343 19.934 1.00 77.43 361 SER F N 1
ATOM 10185 C CA . SER F 1 202 ? 26.183 11.514 18.817 1.00 78.83 361 SER F CA 1
ATOM 10186 C C . SER F 1 202 ? 26.314 12.902 18.169 1.00 76.88 361 SER F C 1
ATOM 10187 O O . SER F 1 202 ? 26.172 13.048 16.946 1.00 76.76 361 SER F O 1
ATOM 10190 N N . ALA F 1 203 ? 26.612 13.903 18.999 1.00 76.02 362 ALA F N 1
ATOM 10191 C CA . ALA F 1 203 ? 26.657 15.306 18.586 1.00 75.41 362 ALA F CA 1
ATOM 10192 C C . ALA F 1 203 ? 27.890 15.676 17.760 1.00 72.16 362 ALA F C 1
ATOM 10193 O O . ALA F 1 203 ? 27.860 16.656 17.009 1.00 72.52 362 ALA F O 1
ATOM 10195 N N . ALA F 1 204 ? 28.961 14.893 17.901 1.00 69.87 363 ALA F N 1
ATOM 10196 C CA . ALA F 1 204 ? 30.260 15.197 17.281 1.00 67.22 363 ALA F CA 1
ATOM 10197 C C . ALA F 1 204 ? 30.222 15.261 15.751 1.00 66.69 363 ALA F C 1
ATOM 10198 O O . ALA F 1 204 ? 29.587 14.428 15.109 1.00 67.69 363 ALA F O 1
ATOM 10200 N N . ARG F 1 205 ? 30.904 16.255 15.187 1.00 65.82 364 ARG F N 1
ATOM 10201 C CA . ARG F 1 205 ? 31.026 16.433 13.736 1.00 65.75 364 ARG F CA 1
ATOM 10202 C C . ARG F 1 205 ? 32.439 16.092 13.239 1.00 63.65 364 ARG F C 1
ATOM 10203 O O . ARG F 1 205 ? 33.412 16.760 13.604 1.00 63.18 364 ARG F O 1
ATOM 10211 N N . VAL F 1 206 ? 32.540 15.065 12.398 1.00 62.82 365 VAL F N 1
ATOM 10212 C CA . VAL F 1 206 ? 33.823 14.599 11.866 1.00 61.19 365 VAL F CA 1
ATOM 10213 C C . VAL F 1 206 ? 33.939 14.960 10.382 1.00 61.65 365 VAL F C 1
ATOM 10214 O O . VAL F 1 206 ? 32.960 14.872 9.655 1.00 63.04 365 VAL F O 1
ATOM 10218 N N . TYR F 1 207 ? 35.132 15.367 9.942 1.00 61.35 366 TYR F N 1
ATOM 10219 C CA . TYR F 1 207 ? 35.368 15.781 8.546 1.00 62.38 366 TYR F CA 1
ATOM 10220 C C . TYR F 1 207 ? 36.563 15.062 7.886 1.00 61.73 366 TYR F C 1
ATOM 10221 O O . TYR F 1 207 ? 37.712 15.248 8.291 1.00 61.63 366 TYR F O 1
ATOM 10230 N N . LEU F 1 208 ? 36.284 14.272 6.849 1.00 61.96 367 LEU F N 1
ATOM 10231 C CA . LEU F 1 208 ? 37.263 13.322 6.304 1.00 61.46 367 LEU F CA 1
ATOM 10232 C C . LEU F 1 208 ? 37.647 13.464 4.823 1.00 62.89 367 LEU F C 1
ATOM 10233 O O . LEU F 1 208 ? 38.460 12.680 4.331 1.00 62.72 367 LEU F O 1
ATOM 10238 N N . ASP F 1 209 ? 37.074 14.437 4.116 1.00 64.80 368 ASP F N 1
ATOM 10239 C CA . ASP F 1 209 ? 37.268 14.565 2.660 1.00 67.00 368 ASP F CA 1
ATOM 10240 C C . ASP F 1 209 ? 38.731 14.582 2.176 1.00 67.58 368 ASP F C 1
ATOM 10241 O O . ASP F 1 209 ? 39.623 15.074 2.871 1.00 67.55 368 ASP F O 1
ATOM 10246 N N . GLY F 1 210 ? 38.965 14.045 0.979 1.00 68.67 369 GLY F N 1
ATOM 10247 C CA . GLY F 1 210 ? 40.311 14.001 0.404 1.00 69.80 369 GLY F CA 1
ATOM 10248 C C . GLY F 1 210 ? 41.237 13.060 1.153 1.00 68.20 369 GLY F C 1
ATOM 10249 O O . GLY F 1 210 ? 42.450 13.263 1.191 1.00 69.82 369 GLY F O 1
ATOM 10250 N N . ASN F 1 211 ? 40.656 12.043 1.777 1.00 66.03 370 ASN F N 1
ATOM 10251 C CA . ASN F 1 211 ? 41.416 10.987 2.422 1.00 65.09 370 ASN F CA 1
ATOM 10252 C C . ASN F 1 211 ? 41.165 9.683 1.673 1.00 65.42 370 ASN F C 1
ATOM 10253 O O . ASN F 1 211 ? 40.013 9.346 1.394 1.00 65.21 370 ASN F O 1
ATOM 10258 N N . PRO F 1 212 ? 42.241 8.947 1.333 1.00 66.61 371 PRO F N 1
ATOM 10259 C CA . PRO F 1 212 ? 42.067 7.714 0.578 1.00 67.49 371 PRO F CA 1
ATOM 10260 C C . PRO F 1 212 ? 41.630 6.568 1.490 1.00 66.95 371 PRO F C 1
ATOM 10261 O O . PRO F 1 212 ? 42.397 5.635 1.718 1.00 68.29 371 PRO F O 1
ATOM 10265 N N . LEU F 1 213 ? 40.412 6.645 2.016 1.00 65.87 372 LEU F N 1
ATOM 10266 C CA . LEU F 1 213 ? 39.907 5.611 2.913 1.00 66.10 372 LEU F CA 1
ATOM 10267 C C . LEU F 1 213 ? 39.668 4.318 2.155 1.00 68.39 372 LEU F C 1
ATOM 10268 O O . LEU F 1 213 ? 39.047 4.326 1.093 1.00 69.44 372 LEU F O 1
ATOM 10273 N N . SER F 1 214 ? 40.175 3.216 2.701 1.00 69.81 373 SER F N 1
ATOM 10274 C CA . SER F 1 214 ? 39.982 1.895 2.112 1.00 72.76 373 SER F CA 1
ATOM 10275 C C . SER F 1 214 ? 38.531 1.429 2.266 1.00 74.15 373 SER F C 1
ATOM 10276 O O . SER F 1 214 ? 37.769 1.993 3.067 1.00 72.82 373 SER F O 1
ATOM 10279 N N . VAL F 1 215 ? 38.180 0.401 1.492 1.00 68.85 374 VAL F N 1
ATOM 10280 C CA . VAL F 1 215 ? 36.844 -0.203 1.474 1.00 68.68 374 VAL F CA 1
ATOM 10281 C C . VAL F 1 215 ? 36.402 -0.671 2.864 1.00 67.98 374 VAL F C 1
ATOM 10282 O O . VAL F 1 215 ? 35.306 -0.341 3.324 1.00 66.95 374 VAL F O 1
ATOM 10286 N N . ARG F 1 216 ? 37.263 -1.445 3.524 1.00 69.34 375 ARG F N 1
ATOM 10287 C CA . ARG F 1 216 ? 36.982 -1.960 4.865 1.00 69.68 375 ARG F CA 1
ATOM 10288 C C . ARG F 1 216 ? 36.659 -0.822 5.834 1.00 67.45 375 ARG F C 1
ATOM 10289 O O . ARG F 1 216 ? 35.819 -0.977 6.719 1.00 67.70 375 ARG F O 1
ATOM 10291 N N . THR F 1 217 ? 37.322 0.320 5.652 1.00 66.07 376 THR F N 1
ATOM 10292 C CA . THR F 1 217 ? 37.061 1.497 6.469 1.00 64.40 376 THR F CA 1
ATOM 10293 C C . THR F 1 217 ? 35.674 2.072 6.182 1.00 63.28 376 THR F C 1
ATOM 10294 O O . THR F 1 217 ? 34.964 2.455 7.115 1.00 62.77 376 THR F O 1
ATOM 10298 N N . LEU F 1 218 ? 35.292 2.113 4.899 1.00 63.43 377 LEU F N 1
ATOM 10299 C CA . LEU F 1 218 ? 33.940 2.520 4.491 1.00 63.02 377 LEU F CA 1
ATOM 10300 C C . LEU F 1 218 ? 32.913 1.676 5.219 1.00 63.85 377 LEU F C 1
ATOM 10301 O O . LEU F 1 218 ? 31.900 2.190 5.685 1.00 64.04 377 LEU F O 1
ATOM 10306 N N . GLN F 1 219 ? 33.191 0.376 5.305 1.00 65.30 378 GLN F N 1
ATOM 10307 C CA . GLN F 1 219 ? 32.344 -0.563 6.021 1.00 67.43 378 GLN F CA 1
ATOM 10308 C C . GLN F 1 219 ? 32.248 -0.208 7.505 1.00 67.01 378 GLN F C 1
ATOM 10309 O O . GLN F 1 219 ? 31.151 -0.186 8.071 1.00 68.47 378 GLN F O 1
ATOM 10315 N N . ALA F 1 220 ? 33.394 0.083 8.119 1.00 65.77 379 ALA F N 1
ATOM 10316 C CA . ALA F 1 220 ? 33.454 0.459 9.532 1.00 65.80 379 ALA F CA 1
ATOM 10317 C C . ALA F 1 220 ? 32.745 1.791 9.796 1.00 64.54 379 ALA F C 1
ATOM 10318 O O . ALA F 1 220 ? 32.041 1.935 10.795 1.00 65.58 379 ALA F O 1
ATOM 10320 N N . LEU F 1 221 ? 32.936 2.753 8.892 1.00 62.99 380 LEU F N 1
ATOM 10321 C CA . LEU F 1 221 ? 32.259 4.052 8.958 1.00 62.43 380 LEU F CA 1
ATOM 10322 C C . LEU F 1 221 ? 30.736 3.933 8.849 1.00 63.67 380 LEU F C 1
ATOM 10323 O O . LEU F 1 221 ? 30.009 4.586 9.598 1.00 64.22 380 LEU F O 1
ATOM 10328 N N . ARG F 1 222 ? 30.268 3.105 7.916 1.00 64.61 381 ARG F N 1
ATOM 10329 C CA . ARG F 1 222 ? 28.844 2.827 7.780 1.00 67.35 381 ARG F CA 1
ATOM 10330 C C . ARG F 1 222 ? 28.317 2.149 9.053 1.00 69.71 381 ARG F C 1
ATOM 10331 O O . ARG F 1 222 ? 27.173 2.378 9.460 1.00 72.01 381 ARG F O 1
ATOM 10339 N N . ASP F 1 223 ? 29.167 1.328 9.676 1.00 69.76 382 ASP F N 1
ATOM 10340 C CA . ASP F 1 223 ? 28.858 0.687 10.956 1.00 72.51 382 ASP F CA 1
ATOM 10341 C C . ASP F 1 223 ? 28.762 1.695 12.099 1.00 71.86 382 ASP F C 1
ATOM 10342 O O . ASP F 1 223 ? 27.902 1.558 12.968 1.00 75.15 382 ASP F O 1
ATOM 10347 N N . ILE F 1 224 ? 29.647 2.694 12.095 1.00 68.53 383 ILE F N 1
ATOM 10348 C CA . ILE F 1 224 ? 29.680 3.727 13.140 1.00 68.28 383 ILE F CA 1
ATOM 10349 C C . ILE F 1 224 ? 28.502 4.704 12.989 1.00 69.00 383 ILE F C 1
ATOM 10350 O O . ILE F 1 224 ? 27.751 4.907 13.937 1.00 71.34 383 ILE F O 1
ATOM 10355 N N . ILE F 1 225 ? 28.354 5.294 11.800 1.00 67.63 384 ILE F N 1
ATOM 10356 C CA . ILE F 1 225 ? 27.237 6.200 11.472 1.00 69.19 384 ILE F CA 1
ATOM 10357 C C . ILE F 1 225 ? 25.880 5.572 11.818 1.00 73.20 384 ILE F C 1
ATOM 10358 O O . ILE F 1 225 ? 24.967 6.254 12.301 1.00 75.67 384 ILE F O 1
ATOM 10363 N N . GLY F 1 226 ? 25.770 4.268 11.567 1.00 74.57 385 GLY F N 1
ATOM 10364 C CA . GLY F 1 226 ? 24.586 3.496 11.895 1.00 79.53 385 GLY F CA 1
ATOM 10365 C C . GLY F 1 226 ? 24.343 3.297 13.382 1.00 82.41 385 GLY F C 1
ATOM 10366 O O . GLY F 1 226 ? 23.193 3.142 13.804 1.00 87.28 385 GLY F O 1
ATOM 10367 N N . HIS F 1 227 ? 25.411 3.294 14.178 1.00 80.13 386 HIS F N 1
ATOM 10368 C CA . HIS F 1 227 ? 25.281 3.063 15.619 1.00 83.26 386 HIS F CA 1
ATOM 10369 C C . HIS F 1 227 ? 24.600 4.217 16.353 1.00 84.87 386 HIS F C 1
ATOM 10370 O O . HIS F 1 227 ? 23.738 3.982 17.205 1.00 89.66 386 HIS F O 1
ATOM 10377 N N . SER F 1 228 ? 24.962 5.452 16.006 1.00 81.63 387 SER F N 1
ATOM 10378 C CA . SER F 1 228 ? 24.517 6.622 16.775 1.00 83.60 387 SER F CA 1
ATOM 10379 C C . SER F 1 228 ? 23.877 7.775 15.981 1.00 83.77 387 SER F C 1
ATOM 10380 O O . SER F 1 228 ? 23.160 8.603 16.558 1.00 86.79 387 SER F O 1
ATOM 10383 N N . GLY F 1 229 ? 24.116 7.820 14.672 1.00 81.30 388 GLY F N 1
ATOM 10384 C CA . GLY F 1 229 ? 23.703 8.967 13.857 1.00 81.57 388 GLY F CA 1
ATOM 10385 C C . GLY F 1 229 ? 24.684 10.119 14.022 1.00 79.31 388 GLY F C 1
ATOM 10386 O O . GLY F 1 229 ? 24.316 11.294 13.931 1.00 81.11 388 GLY F O 1
ATOM 10387 N N . ILE F 1 230 ? 25.941 9.772 14.282 1.00 76.28 389 ILE F N 1
ATOM 10388 C CA . ILE F 1 230 ? 27.018 10.754 14.412 1.00 74.91 389 ILE F CA 1
ATOM 10389 C C . ILE F 1 230 ? 27.387 11.318 13.032 1.00 73.48 389 ILE F C 1
ATOM 10390 O O . ILE F 1 230 ? 27.714 10.564 12.116 1.00 71.41 389 ILE F O 1
ATOM 10395 N N . ARG F 1 231 ? 27.317 12.640 12.881 1.00 75.26 390 ARG F N 1
ATOM 10396 C CA . ARG F 1 231 ? 27.572 13.272 11.584 1.00 75.18 390 ARG F CA 1
ATOM 10397 C C . ARG F 1 231 ? 29.032 13.082 11.129 1.00 72.94 390 ARG F C 1
ATOM 10398 O O . ARG F 1 231 ? 29.902 13.891 11.438 1.00 74.18 390 ARG F O 1
ATOM 10406 N N . ILE F 1 232 ? 29.293 11.997 10.404 1.00 70.51 391 ILE F N 1
ATOM 10407 C CA . ILE F 1 232 ? 30.635 11.710 9.897 1.00 69.06 391 ILE F CA 1
ATOM 10408 C C . ILE F 1 232 ? 30.694 11.962 8.387 1.00 69.88 391 ILE F C 1
ATOM 10409 O O . ILE F 1 232 ? 30.241 11.135 7.585 1.00 68.91 391 ILE F O 1
ATOM 10414 N N . HIS F 1 233 ? 31.265 13.109 8.015 1.00 72.58 392 HIS F N 1
ATOM 10415 C CA . HIS F 1 233 ? 31.240 13.600 6.634 1.00 74.95 392 HIS F CA 1
ATOM 10416 C C . HIS F 1 233 ? 32.311 13.005 5.723 1.00 75.10 392 HIS F C 1
ATOM 10417 O O . HIS F 1 233 ? 33.509 13.230 5.910 1.00 75.85 392 HIS F O 1
ATOM 10424 N N . PHE F 1 234 ? 31.863 12.241 4.732 1.00 75.85 393 PHE F N 1
ATOM 10425 C CA . PHE F 1 234 ? 32.740 11.754 3.680 1.00 78.12 393 PHE F CA 1
ATOM 10426 C C . PHE F 1 234 ? 31.981 11.662 2.364 1.00 83.09 393 PHE F C 1
ATOM 10427 O O . PHE F 1 234 ? 31.114 10.804 2.193 1.00 81.76 393 PHE F O 1
ATOM 10435 N N . ASP F 1 235 ? 32.304 12.569 1.447 1.00 51.02 394 ASP F N 1
ATOM 10436 C CA . ASP F 1 235 ? 31.677 12.604 0.133 1.00 59.30 394 ASP F CA 1
ATOM 10437 C C . ASP F 1 235 ? 32.498 11.783 -0.857 1.00 66.02 394 ASP F C 1
ATOM 10438 O O . ASP F 1 235 ? 33.728 11.845 -0.853 1.00 73.49 394 ASP F O 1
ATOM 10443 N N . MET F 1 236 ? 31.804 11.024 -1.701 1.00 69.70 395 MET F N 1
ATOM 10444 C CA . MET F 1 236 ? 32.439 10.171 -2.706 1.00 73.03 395 MET F CA 1
ATOM 10445 C C . MET F 1 236 ? 33.174 10.978 -3.773 1.00 75.63 395 MET F C 1
ATOM 10446 O O . MET F 1 236 ? 34.156 10.502 -4.349 1.00 78.95 395 MET F O 1
ATOM 10451 N N . ALA F 1 237 ? 32.697 12.198 -4.023 1.00 76.50 396 ALA F N 1
ATOM 10452 C CA . ALA F 1 237 ? 33.312 13.100 -4.998 1.00 77.31 396 ALA F CA 1
ATOM 10453 C C . ALA F 1 237 ? 34.609 13.728 -4.477 1.00 77.53 396 ALA F C 1
ATOM 10454 O O . ALA F 1 237 ? 34.610 14.473 -3.494 1.00 75.81 396 ALA F O 1
#

GO terms:
  GO:0004842 ubiquitin-protein transferase activity (F, IDA)
  GO:0042025 host cell nucleus (C, IDA)
  GO:0016567 protein ubiquitination (P, IDA)
  GO:0030254 protein secretion by the type III secretion system (P, IDA)
  GO:0061630 ubiquitin protein ligase activity (F, EXP)
  GO:0005576 extracellular region (C, EXP)
  GO:0030430 host cell cytoplasm (C, EXP)
  GO:0005515 protein binding (F, IPI)

Solvent-accessible surface area: 55563 Å² total; per-residue (Å²): 118,56,80,37,23,2,3,101,10,15,28,104,14,70,77,50,13,12,27,9,5,1,45,2,5,51,74,0,82,73,4,45,102,89,1,65,30,70,0,71,10,27,72,41,39,0,65,65,10,1,82,147,8,0,42,0,0,8,17,1,22,1,33,86,8,73,0,88,66,11,22,77,18,9,115,0,0,32,61,0,31,0,23,23,0,100,100,0,66,56,16,26,103,10,19,72,2,0,47,16,0,21,0,10,18,2,116,0,62,61,18,27,122,12,1,20,5,0,12,23,2,0,0,4,23,8,58,0,77,73,27,36,87,25,10,42,2,0,68,40,1,18,0,3,27,4,46,0,62,64,15,30,85,22,15,35,2,0,47,14,0,11,0,19,85,12,126,0,82,58,25,20,68,31,8,59,15,10,47,27,0,7,0,15,97,7,94,4,61,58,45,21,81,54,7,104,53,20,67,70,78,4,82,2,24,8,53,23,15,71,26,25,72,171,8,45,130,39,1,47,85,37,68,70,164,54,53,6,103,16,56,30,76,129,108,130,116,56,79,71,32,0,9,100,8,17,39,92,18,69,73,49,13,15,29,14,5,2,46,4,3,47,75,0,90,67,1,39,95,81,0,64,25,70,0,75,4,30,75,46,32,0,54,66,14,2,86,154,8,0,45,1,0,9,19,0,28,1,34,86,8,66,0,85,70,15,16,77,17,8,116,0,0,41,55,0,32,2,23,15,0,119,84,0,57,54,17,29,99,8,13,71,2,0,50,18,0,27,0,10,20,6,112,0,49,59,18,26,120,19,2,26,1,0,6,30,0,0,0,4,26,7,60,0,86,74,19,35,156,24,6,32,0,0,54,35,0,10,0,5,27,9,65,0,55,58,14,28,85,25,18,35,0,0,32,22,0,7,0,25,76,13,123,0,85,56,18,21,116,15,8,77,6,1,74,4,0,6,0,14,105,8,88,0,67,58,36,19,148,32,3,57,65,7,50,64,70,0,61,1,26,1,51,28,4,59,8,32,72,170,14,18,83,55,5,55,75,21,58,66,156,55,51,10,41,13,88,70,102,92,97,53,140,118,74,46,112,64,34,5,9,109,12,21,26,99,12,69,79,44,18,12,33,15,3,5,47,9,6,54,38,0,107,72,4,49,93,74,0,61,25,77,3,87,5,26,73,56,27,0,55,58,11,1,94,33,10,0,36,1,0,9,26,0,27,1,26,89,10,90,0,88,77,14,18,79,19,11,56,0,0,28,31,0,31,2,21,18,0,121,128,0,62,59,19,29,98,15,14,97,0,0,52,13,0,29,0,11,20,1,123,0,44,60,21,28,122,12,6,36,2,0,15,25,0,0,0,2,25,9,50,0,87,74,20,32,88,25,6,39,4,0,52,40,0,15,0,6,27,9,93,0,70,57,12,32,84,22,16,40,0,0,35,45,0,6,0,26,73,23,32,0,78,57,18,23,75,12,5,63,6,1,68,17,2,10,0,13,103,5,91,2,90,64,35,22,136,34,17,64,52,13,50,68,53,2,68,4,33,1,63,39,9,76,23,60,120,215,40,36,57,43,29,56,109,128,43,37,197,62,33,17,130,45,57,131,85,83,75,61,64,65,54,5,51,38,19,60,178,82,22,82,104,66,16,47,97,16,3,37,60,2,20,107,81,0,114,72,5,30,86,64,0,69,39,67,1,70,8,25,79,25,37,0,54,70,13,2,82,23,9,0,48,2,0,29,19,0,25,1,32,90,4,93,0,86,71,12,18,76,18,11,52,0,0,17,66,2,42,0,14,9,0,136,44,0,56,45,13,29,99,18,13,31,0,0,28,46,0,41,0,13,45,6,111,0,44,68,23,27,109,17,6,40,0,0,4,18,0,0,0,10,76,6,56,0,77,77,22,21,108,22,9,40,0,0,52,29,0,4,0,4,19,6,81,0,72,50,11,36,81,30,13,28,0,0,41,19,0,7,0,58,91,5,161,0,84,52,21,28,109,18,9,60,11,1,48,26,3,8,1,11,113,6,95,0,67,60,37,18,84,22,14,87,51,14,54,63,78,2,87,2,51,4,49,46,22,75,29,48,92,80,23,66,58,48,4,50,74,32,73,39,25,32,26,1,100,17,63,67,61,226,70,90,99,34,57,69,33,0,40,37,16,65,179,106,24,66,113,73,17,68,101,14,5,36,60,4,3,123,88,1,85,43,5,30,109,88,1,66,29,70,0,65,6,25,80,32,38,0,54,64,17,4,103,127,11,0,40,1,0,12,28,0,18,0,22,58,9,85,0,90,70,14,17,77,20,8,118,0,0,30,66,1,17,0,21,9,0,120,50,0,59,52,16,30,102,14,12,84,1,0,39,44,0,11,0,38,47,1,116,0,53,60,16,29,123,12,3,27,1,0,9,34,0,3,0,16,72,6,44,0,83,74,16,42,155,11,5,37,0,0,59,36,0,38,0,8,18,11,71,0,71,59,13,29,82,22,16,33,0,0,20,69,0,43,0,87,87,12,130,0,82,62,19,22,76,18,6,60,11,1,82,36,4,22,0,14,96,7,69,0,64,117,28,15,150,33,8,75,53,11,58,38,81,4,101,5,60,0,52,13,9,73,19,46,122,169,7,34,69,43,8,160,42,14,44,7,17,15,1,0,85,16,73,63,101,148,95,38,118,139,71,114,68,54,15,48,136,19,32,95,92,22,64,113,66,21,53,103,16,8,52,62,10,33,55,74,21,58,76,4,65,112,82,0,56,31,59,6,76,38,24,74,44,28,16,66,62,27,7,110,132,23,3,78,4,0,11,20,26,28,8,35,88,9,94,5,86,78,27,37,55,32,10,114,1,0,49,36,8,32,1,27,11,0,128,48,0,59,58,17,33,99,10,10,75,4,0,47,41,0,29,0,33,66,2,118,0,48,66,16,28,121,14,5,30,0,0,7,33,0,4,0,14,82,9,62,0,86,71,21,35,86,20,4,31,0,0,51,48,0,12,0,3,21,9,50,0,56,63,12,28,87,20,16,30,0,0,22,8,0,35,0,75,77,13,124,0,82,57,18,20,68,14,9,61,10,0,98,60,2,26,0,12,95,2,105,0,76,56,28,28,84,36,2,80,49,10,53,53,67,1,84,0,69,1,50,50,7,69,20,48,120,78,8,66,100,42,7,151,65,9,72,11,65,28,29,3,113,14,66,51,87,156,119

Nearest PDB structures (foldseek):
  4nkh-assembly2_B  TM=9.877E-01  e=1.242E-30  Salmonella enterica subsp. enterica serovar Typhimurium str. 14028S
  4nkg-assembly2_C  TM=9.839E-01  e=2.915E-29  Salmonella enterica subsp. enterica serovar Typhimurium str. 14028S
  7ya8-assembly1_A  TM=9.450E-01  e=1.013E-13  Shigella flexneri 5a str. M90T
  6lol-assembly1_A  TM=8.046E-01  e=1.125E-11  Shigella flexneri 2002017
  4ow2-assembly1_A  TM=8.450E-01  e=4.731E-10  Yersinia enterocolitica subsp. enterocolitica WA-314

InterPro domains:
  IPR001611 Leucine-rich repeat [PF00560] (339-359)
  IPR001611 Leucine-rich repeat [PS51450] (298-319)
  IPR001611 Leucine-rich repeat [PS51450] (338-360)
  IPR029487 Novel E3 ligase domain [PF14496] (414-626)
  IPR029487 Novel E3 ligase domain [PS52053] (406-700)
  IPR032675 Leucine-rich repeat domain superfamily [G3DSA:3.80.10.10] (160-398)
  IPR051071 Leucine-rich repeat-containing bacterial E3 ubiquitin ligases [PTHR47114] (149-640)

B-factor: mean 75.14, std 19.27, range [20.0, 176.41]

Secondary structure (DSSP, 8-state):
-HHHHHHHHHHTPPTTSHHHHHHHHHHHHHHHHH---EEE--SS------SS--TT-SEEEE-S---S------TT--EEEE-S-TT----PPPPTT--EEE--SS--S--PPPPTT--EEE--SS--S--PPPPTT--EEE--SS-----PPPPTT--EEE--SS--S---PPPTT--EEE--SS---S--GGGGG--TT-EEE--S----HHHHHHHHHHHHHH--EEE-----/-HHHHHHHHHHTPPTTSHHHHHHHHHHHHHHHHH---EEE--SS--S---S---TT--EEEE-S---S---PPPTT--EEEE-S-TT----PPPPTT--EEE--SS--S---PPPTT--EEE--SS--S--PPPPTT--EEE--SS--S--PPPPTT--EEE--SS-----PPPPTT--EEE--SS---S--GGGTTS-TT-EEE--SS---HHHHHHHHHHHHHT--EEE------/-THHHHHHHHHHT--TTSHHHHHHHHHHHHHHHHH---EEE--SS--S---S---TT--EEEE-S---S---PPPTT--EEEE-S-TT----PPPPTT--EEE--SS--S---PPPTT--EEE--SS--S--PPPPSS--EEE--SS--S--PPPPTT--EEE--SS-----PPPPTT--EEE--SS---S--GGGGGS-TT-EEE-TT----HHHHHHHHHHH-SSS-EEE-/-THHHHHHHHHHHS--TTHHHHHHHHHHHHHHHHHHT-SEEE--S---S---S---TT-SEEEE-S---SS-PPPPTT--EEEE-S-TT--------TT--EEE--SS---S--PPPTT--EEE--SS--S--PPPPTT--EEE--SS--S---PPPTT--EEE--SS-----PPPPTT--EEE--SS--SS--GGGSSS-TT-EEE--S----HHHHHHHHHHHHHH--EEE---/-HHHHHHHHHHHHTPPTT-HHHHHHHHHHHHHHHHHT-SEEE--S---S---S---TT-SEEEE-S---SS--PPPTT--EEEEES-TT-----PPPTT--EEEEESS--S---PPPTT--EEE--SS--S---PPPTT--EEE--SS--S--PPPPTT--EEE--SS--S--PPPPTT--EEE--SS--SS--GGGGGS-TT-EEE--S----HHHHHHHHHHHHHT---EE--SS--/--TTHHHHHHH-PPTT-HHHHHHHHHHHHHHHHS--SEEE--S---S---SS--TT-SEEEE-S---S--PPPPTT--EEEEES-TT----PPPPTT--EEEEESS------PPPTT--EEE--SS--S--PPPPTT--EEE--SS--S--PPPPTT--EEE--SS--S--PPPPTT--EEE--SS--S---GGGGGS-TT-EEE--S----HHHHHHHHHHHHHH---EE----

Radius of gyration: 35.55 Å; Cα contacts (8 Å, |Δi|>4): 3888; chains: 6; bounding box: 100×97×72 Å